Protein 8J2F (pdb70)

Foldseek 3Di:
DKDKDKFKEKEDAQLQDPPPDPPNVVLLVLVLVVCQVVLGQKYKYFQNQDPVSLVVSCVSCCVSFVDKDAAADAQSGQGIIMTHSAHFPDKDKAFAPDQDDVVPVVQPRRRNRWIKMWTWGQDPNATEIEIETEAHAADDPVDGLCLLVLLLVLLVVLVVCVVPCPPHFKYKYWYQSNDACPDLSVLQSCLRNVWDFLVVFEPEEEEADPQAFAAPLAPPDDCVVCVVPHGHGRRITMIMDGDAQKDKGWHYKYKCHNASVVRHHRSHSTIMIITMMMMIGDHRDLVSLVVSLVSLVVSLVVLVVLLVVLVVQLVVLVVLLVVLVVCVVVCVVVDCSVVVNVVSVVSNVVSVVSNVVSVSVSVSSVVSSVVSVVVSVVVVVVVD/DKDKDKFKEKEDAQLQDPPPDPPNVVLLVLVLVVCQVVLGQKYKYFQNQDPVSLVVSCVSCCVSFVDKDAAADAQSGQGIIMTHSAHFPDKDKAFAPDQDDVVPVVQPRRRNRWIKMWTWGQDPNATEIEIETEAHAADDPVDGLCLLVLLLVLLVVLVVCVVPCPPHFKYKYWYQSNDACPDLSVLQSCLRNVWDFLVVFEPEEEEADPQAFAAPLAPPDDCVVCVVPHGHGRRITMIMDGDAQKDKGWHYKYKCHNASVVRHHRSHSTIMIITMMMMIGDHRDLVSLVVSLVSLVVSLVVLVVLLVVLVVQLVVLVVLLVVLVVCVVVCVVVDCSVVVNVVSVVSNVVSVVSNVVSVSVSVSSVVSSVVSVVVSVVVVVVVD

GO terms:
  GO:0004767 sphingomyelin phosphodiesterase activity (F, IDA)
  GO:0008081 phosphoric diester hydrolase activity (F, IDA)
  GO:0006685 sphingomyelin catabolic process (P, IDA)
  GO:0005886 plasma membrane (C, TAS)
  GO:0005515 protein binding (F, IPI)

Solvent-accessible surface area: 32702 Å² total; per-residue (Å²): 183,132,32,82,26,124,4,60,3,0,1,4,3,3,33,0,38,44,208,135,14,122,118,51,80,56,5,5,114,26,4,0,72,12,0,46,123,39,36,2,20,3,0,0,0,0,25,0,24,15,54,145,15,9,92,101,0,112,148,52,0,54,117,32,4,94,16,17,28,13,3,50,3,6,23,76,2,1,0,1,0,0,0,0,78,47,72,5,42,38,9,9,4,17,41,7,46,11,10,2,23,36,96,38,127,140,46,19,14,81,41,4,10,5,1,0,0,0,0,6,2,91,14,85,80,1,42,3,5,0,0,0,0,12,0,1,25,40,98,70,97,160,149,34,53,4,75,13,2,5,2,0,0,0,1,5,0,0,9,25,1,54,3,5,11,49,117,3,27,0,2,1,1,0,1,1,4,13,5,29,64,157,29,27,2,4,46,0,0,62,56,41,9,30,4,85,6,0,56,114,65,20,169,71,61,83,35,2,95,86,1,9,0,25,2,41,104,0,79,27,7,49,106,148,108,10,169,87,63,100,93,8,15,20,14,1,6,1,3,2,55,31,56,116,37,38,108,14,32,1,112,29,4,70,3,17,55,0,94,6,64,102,99,28,76,2,9,1,22,13,2,3,3,26,2,29,0,71,1,134,81,99,139,36,104,48,100,23,0,89,91,0,79,67,44,0,23,112,10,18,61,85,2,119,147,85,10,61,90,2,43,150,34,34,29,114,0,96,128,64,23,57,95,6,65,97,78,51,94,68,40,77,77,61,136,58,16,111,65,94,104,38,56,6,42,21,78,22,86,110,11,17,46,50,77,65,44,2,36,62,7,12,6,2,1,77,16,1,21,18,8,0,97,44,24,3,23,64,24,106,119,86,158,160,182,132,32,83,27,127,4,62,2,0,0,4,3,3,32,0,38,45,210,137,14,119,118,55,79,56,4,4,116,26,3,0,73,13,0,46,122,39,35,2,20,3,0,0,0,1,25,0,24,15,55,148,15,9,89,97,0,114,147,52,0,54,116,32,4,95,15,16,23,12,3,38,2,6,19,77,1,1,0,1,0,0,1,0,77,47,69,2,47,37,7,9,4,16,41,6,47,13,10,3,21,36,95,38,127,138,46,20,15,82,41,5,10,4,1,0,0,0,0,6,2,91,15,85,81,1,42,2,5,0,0,0,0,11,0,1,25,42,100,72,96,161,150,36,52,4,74,13,2,4,2,0,0,0,1,6,0,0,9,25,1,55,3,4,12,50,120,2,27,0,1,1,2,0,1,2,3,15,6,29,63,154,29,28,2,4,45,0,0,64,56,43,8,30,4,83,7,0,56,115,67,20,169,69,61,83,36,1,97,85,1,9,0,26,2,40,103,0,80,26,7,51,107,148,109,10,172,86,65,99,96,8,15,20,14,1,8,1,3,2,54,33,58,117,36,38,107,15,32,1,112,28,4,71,3,17,54,0,95,7,64,100,99,28,76,2,11,1,23,13,3,2,4,24,2,29,0,74,1,135,81,99,141,36,104,47,98,22,0,88,93,0,76,67,43,0,22,111,11,18,61,89,2,120,146,86,9,60,90,1,43,151,34,36,29,116,0,95,126,65,24,57,95,6,64,99,79,52,93,68,40,76,76,61,138,58,17,110,60,93,103,40,55,6,41,19,79,23,85,110,11,17,48,52,76,64,45,2,36,64,8,13,4,4,0,86,18,0,20,20,12,0,94,49,23,3,23,72,26,106,121,88,156,158

Radius of gyration: 27.96 Å; Cα contacts (8 Å, |Δi|>4): 1569; chains: 2; bounding box: 59×76×92 Å

Structure (mmCIF, N/CA/C/O backbone):
data_8J2F
#
_entry.id   8J2F
#
_cell.length_a   1.00
_cell.length_b   1.00
_cell.length_c   1.00
_cell.angle_alpha   90.00
_cell.angle_beta   90.00
_cell.angle_gamma   90.00
#
_symmetry.space_group_name_H-M   'P 1'
#
loop_
_entity.id
_entity.type
_entity.pdbx_description
1 polymer 'Sphingomyelin phosphodiesterase 2'
2 non-polymer 'MAGNESIUM ION'
3 non-polymer HEPTANE
4 non-polymer TETRADECANE
#
loop_
_atom_site.group_PDB
_atom_site.id
_atom_site.type_symbol
_atom_site.label_atom_id
_atom_site.label_alt_id
_atom_site.label_comp_id
_atom_site.label_asym_id
_atom_site.label_entity_id
_atom_site.label_seq_id
_atom_site.pdbx_PDB_ins_code
_atom_site.Cartn_x
_atom_site.Cartn_y
_atom_site.Cartn_z
_atom_site.occupancy
_atom_site.B_iso_or_equiv
_atom_site.auth_seq_id
_atom_site.auth_comp_id
_atom_site.auth_asym_id
_atom_site.auth_atom_id
_atom_site.pdbx_PDB_model_num
ATOM 1 N N . PRO A 1 3 ? 85.047 81.876 138.552 1.00 30.00 3 PRO A N 1
ATOM 2 C CA . PRO A 1 3 ? 84.408 80.564 138.678 1.00 30.00 3 PRO A CA 1
ATOM 3 C C . PRO A 1 3 ? 85.076 79.531 137.788 1.00 30.00 3 PRO A C 1
ATOM 4 O O . PRO A 1 3 ? 86.260 79.665 137.480 1.00 30.00 3 PRO A O 1
ATOM 8 N N . ASN A 1 4 ? 84.330 78.514 137.374 1.00 90.99 4 ASN A N 1
ATOM 9 C CA . ASN A 1 4 ? 84.880 77.511 136.476 1.00 90.99 4 ASN A CA 1
ATOM 10 C C . ASN A 1 4 ? 84.222 77.675 135.121 1.00 90.99 4 ASN A C 1
ATOM 11 O O . ASN A 1 4 ? 82.996 77.701 135.019 1.00 90.99 4 ASN A O 1
ATOM 16 N N . PHE A 1 5 ? 85.032 77.787 134.077 1.00 86.54 5 PHE A N 1
ATOM 17 C CA . PHE A 1 5 ? 84.491 77.980 132.744 1.00 86.54 5 PHE A CA 1
ATOM 18 C C . PHE A 1 5 ? 84.736 76.750 131.896 1.00 86.54 5 PHE A C 1
ATOM 19 O O . PHE A 1 5 ? 85.873 76.310 131.761 1.00 86.54 5 PHE A O 1
ATOM 27 N N . SER A 1 6 ? 83.676 76.173 131.344 1.00 81.80 6 SER A N 1
ATOM 28 C CA . SER A 1 6 ? 83.846 75.044 130.439 1.00 81.80 6 SER A CA 1
ATOM 29 C C . SER A 1 6 ? 83.084 75.318 129.156 1.00 81.80 6 SER A C 1
ATOM 30 O O . SER A 1 6 ? 81.906 75.668 129.197 1.00 81.80 6 SER A O 1
ATOM 33 N N . LEU A 1 7 ? 83.744 75.166 128.016 1.00 74.27 7 LEU A N 1
ATOM 34 C CA . LEU A 1 7 ? 83.065 75.356 126.744 1.00 74.27 7 LEU A CA 1
ATOM 35 C C . LEU A 1 7 ? 83.324 74.198 125.803 1.00 74.27 7 LEU A C 1
ATOM 36 O O . LEU A 1 7 ? 84.453 73.736 125.689 1.00 74.27 7 LEU A O 1
ATOM 41 N N . ARG A 1 8 ? 82.290 73.728 125.122 1.00 73.18 8 ARG A N 1
ATOM 42 C CA . ARG A 1 8 ? 82.479 72.671 124.144 1.00 73.18 8 ARG A CA 1
ATOM 43 C C . ARG A 1 8 ? 82.231 73.271 122.779 1.00 73.18 8 ARG A C 1
ATOM 44 O O . ARG A 1 8 ? 81.200 73.900 122.559 1.00 73.18 8 ARG A O 1
ATOM 52 N N . LEU A 1 9 ? 83.175 73.094 121.865 1.00 65.07 9 LEU A N 1
ATOM 53 C CA . LEU A 1 9 ? 83.031 73.644 120.527 1.00 65.07 9 LEU A CA 1
ATOM 54 C C . LEU A 1 9 ? 83.039 72.550 119.484 1.00 65.07 9 LEU A C 1
ATOM 55 O O . LEU A 1 9 ? 83.932 71.710 119.475 1.00 65.07 9 LEU A O 1
ATOM 60 N N . ARG A 1 10 ? 82.035 72.541 118.615 1.00 62.60 10 ARG A N 1
ATOM 61 C CA . ARG A 1 10 ? 81.996 71.566 117.534 1.00 62.60 10 ARG A CA 1
ATOM 62 C C . ARG A 1 10 ? 82.338 72.294 116.257 1.00 62.60 10 ARG A C 1
ATOM 63 O O . ARG A 1 10 ? 81.584 73.158 115.816 1.00 62.60 10 ARG A O 1
ATOM 71 N N . ILE A 1 11 ? 83.469 71.959 115.651 1.00 53.17 11 ILE A N 1
ATOM 72 C CA . ILE A 1 11 ? 83.906 72.685 114.466 1.00 53.17 11 ILE A CA 1
ATOM 73 C C . ILE A 1 11 ? 83.886 71.800 113.231 1.00 53.17 11 ILE A C 1
ATOM 74 O O . ILE A 1 11 ? 84.426 70.698 113.247 1.00 53.17 11 ILE A O 1
ATOM 79 N N . PHE A 1 12 ? 83.258 72.275 112.162 1.00 53.15 12 PHE A N 1
ATOM 80 C CA . PHE A 1 12 ? 83.193 71.506 110.927 1.00 53.15 12 PHE A CA 1
ATOM 81 C C . PHE A 1 12 ? 83.854 72.260 109.789 1.00 53.15 12 PHE A C 1
ATOM 82 O O . PHE A 1 12 ? 83.518 73.410 109.540 1.00 53.15 12 PHE A O 1
ATOM 90 N N . ASN A 1 13 ? 84.794 71.631 109.095 1.00 51.44 13 ASN A N 1
ATOM 91 C CA . ASN A 1 13 ? 85.392 72.273 107.930 1.00 51.44 13 ASN A CA 1
ATOM 92 C C . ASN A 1 13 ? 85.285 71.360 106.723 1.00 51.44 13 ASN A C 1
ATOM 93 O O . ASN A 1 13 ? 85.723 70.214 106.777 1.00 51.44 13 ASN A O 1
ATOM 98 N N . LEU A 1 14 ? 84.753 71.874 105.617 1.00 53.97 14 LEU A N 1
ATOM 99 C CA . LEU A 1 14 ? 84.676 71.086 104.388 1.00 53.97 14 LEU A CA 1
ATOM 100 C C . LEU A 1 14 ? 84.913 71.923 103.144 1.00 53.97 14 LEU A C 1
ATOM 101 O O . LEU A 1 14 ? 84.330 72.993 103.000 1.00 53.97 14 LEU A O 1
ATOM 106 N N . ASN A 1 15 ? 85.753 71.441 102.234 1.00 58.97 15 ASN A N 1
ATOM 107 C CA . ASN A 1 15 ? 85.940 72.141 100.973 1.00 58.97 15 ASN A CA 1
ATOM 108 C C . ASN A 1 15 ? 84.819 71.559 100.152 1.00 58.97 15 ASN A C 1
ATOM 109 O O . ASN A 1 15 ? 84.844 70.376 99.839 1.00 58.97 15 ASN A O 1
ATOM 114 N N . CYS A 1 16 ? 83.838 72.370 99.779 1.00 64.28 16 CYS A N 1
ATOM 115 C CA . CYS A 1 16 ? 82.658 71.839 99.098 1.00 64.28 16 CYS A CA 1
ATOM 116 C C . CYS A 1 16 ? 82.801 71.522 97.619 1.00 64.28 16 CYS A C 1
ATOM 117 O O . CYS A 1 16 ? 81.966 70.802 97.076 1.00 64.28 16 CYS A O 1
ATOM 120 N N . TRP A 1 17 ? 83.832 72.055 96.970 1.00 72.57 17 TRP A N 1
ATOM 121 C CA . TRP A 1 17 ? 84.066 71.741 95.561 1.00 72.57 17 TRP A CA 1
ATOM 122 C C . TRP A 1 17 ? 82.781 72.022 94.794 1.00 72.57 17 TRP A C 1
ATOM 123 O O . TRP A 1 17 ? 82.427 71.316 93.856 1.00 72.57 17 TRP A O 1
ATOM 134 N N . GLY A 1 18 ? 82.059 73.057 95.209 1.00 67.20 18 GLY A N 1
ATOM 135 C CA . GLY A 1 18 ? 80.848 73.435 94.505 1.00 67.20 18 GLY A CA 1
ATOM 136 C C . GLY A 1 18 ? 81.136 74.388 93.367 1.00 67.20 18 GLY A C 1
ATOM 137 O O . GLY A 1 18 ? 80.829 75.574 93.460 1.00 67.20 18 GLY A O 1
ATOM 138 N N . ILE A 1 19 ? 81.704 73.875 92.281 1.00 70.32 19 ILE A N 1
ATOM 139 C CA . ILE A 1 19 ? 82.029 74.716 91.140 1.00 70.32 19 ILE A CA 1
ATOM 140 C C . ILE A 1 19 ? 80.955 74.513 90.093 1.00 70.32 19 ILE A C 1
ATOM 141 O O . ILE A 1 19 ? 80.692 73.384 89.683 1.00 70.32 19 ILE A O 1
ATOM 146 N N . PRO A 1 20 ? 80.318 75.607 89.654 1.00 73.16 20 PRO A N 1
ATOM 147 C CA . PRO A 1 20 ? 79.208 75.397 88.724 1.00 73.16 20 PRO A CA 1
ATOM 148 C C . PRO A 1 20 ? 79.650 74.856 87.381 1.00 73.16 20 PRO A C 1
ATOM 149 O O . PRO A 1 20 ? 80.583 75.422 86.809 1.00 73.16 20 PRO A O 1
ATOM 153 N N . TYR A 1 21 ? 79.042 73.765 86.919 1.00 79.77 21 TYR A N 1
ATOM 154 C CA . TYR A 1 21 ? 79.326 73.185 85.594 1.00 79.77 21 TYR A CA 1
ATOM 155 C C . TYR A 1 21 ? 80.659 72.453 85.502 1.00 79.77 21 TYR A C 1
ATOM 156 O O . TYR A 1 21 ? 81.014 71.947 84.439 1.00 79.77 21 TYR A O 1
ATOM 165 N N . LEU A 1 22 ? 81.395 72.385 86.606 1.00 75.95 22 LEU A N 1
ATOM 166 C CA . LEU A 1 22 ? 82.661 71.660 86.619 1.00 75.95 22 LEU A CA 1
ATOM 167 C C . LEU A 1 22 ? 82.644 70.564 87.668 1.00 75.95 22 LEU A C 1
ATOM 168 O O . LEU A 1 22 ? 83.599 69.799 87.786 1.00 75.95 22 LEU A O 1
ATOM 173 N N . SER A 1 23 ? 81.565 70.489 88.436 1.00 77.67 23 SER A N 1
ATOM 174 C CA . SER A 1 23 ? 81.487 69.502 89.504 1.00 77.67 23 SER A CA 1
ATOM 175 C C . SER A 1 23 ? 80.312 68.563 89.330 1.00 77.67 23 SER A C 1
ATOM 176 O O . SER A 1 23 ? 79.181 69.005 89.131 1.00 77.67 23 SER A O 1
ATOM 179 N N . LYS A 1 24 ? 80.573 67.265 89.409 1.00 81.06 24 LYS A N 1
ATOM 180 C CA . LYS A 1 24 ? 79.508 66.283 89.267 1.00 81.06 24 LYS A CA 1
ATOM 181 C C . LYS A 1 24 ? 78.546 66.282 90.442 1.00 81.06 24 LYS A C 1
ATOM 182 O O . LYS A 1 24 ? 78.979 66.392 91.590 1.00 81.06 24 LYS A O 1
ATOM 188 N N . HIS A 1 25 ? 77.248 66.181 90.164 1.00 82.22 25 HIS A N 1
ATOM 189 C CA . HIS A 1 25 ? 76.234 66.106 91.224 1.00 82.22 25 HIS A CA 1
ATOM 190 C C . HIS A 1 25 ? 76.300 67.245 92.224 1.00 82.22 25 HIS A C 1
ATOM 191 O O . HIS A 1 25 ? 76.122 67.020 93.415 1.00 82.22 25 HIS A O 1
ATOM 198 N N . ARG A 1 26 ? 76.532 68.467 91.762 1.00 77.91 26 ARG A N 1
ATOM 199 C CA . ARG A 1 26 ? 76.702 69.573 92.699 1.00 77.91 26 ARG A CA 1
ATOM 200 C C . ARG A 1 26 ? 75.462 69.830 93.543 1.00 77.91 26 ARG A C 1
ATOM 201 O O . ARG A 1 26 ? 75.559 69.983 94.760 1.00 77.91 26 ARG A O 1
ATOM 209 N N . ALA A 1 27 ? 74.294 69.830 92.914 1.00 79.01 27 ALA A N 1
ATOM 210 C CA . ALA A 1 27 ? 73.057 70.072 93.645 1.00 79.01 27 ALA A CA 1
ATOM 211 C C . ALA A 1 27 ? 72.783 68.983 94.671 1.00 79.01 27 ALA A C 1
ATOM 212 O O . ALA A 1 27 ? 72.375 69.271 95.795 1.00 79.01 27 ALA A O 1
ATOM 214 N N . ASP A 1 28 ? 73.013 67.730 94.290 1.00 82.58 28 ASP A N 1
ATOM 215 C CA . ASP A 1 28 ? 72.777 66.619 95.202 1.00 82.58 28 ASP A CA 1
ATOM 216 C C . ASP A 1 28 ? 73.698 66.699 96.407 1.00 82.58 28 ASP A C 1
ATOM 217 O O . ASP A 1 28 ? 73.271 66.479 97.537 1.00 82.58 28 ASP A O 1
ATOM 222 N N . ARG A 1 29 ? 74.963 67.026 96.172 1.00 77.78 29 ARG A N 1
ATOM 223 C CA . ARG A 1 29 ? 75.918 67.133 97.267 1.00 77.78 29 ARG A CA 1
ATOM 224 C C . ARG A 1 29 ? 75.543 68.257 98.224 1.00 77.78 29 ARG A C 1
ATOM 225 O O . ARG A 1 29 ? 75.663 68.102 99.436 1.00 77.78 29 ARG A O 1
ATOM 233 N N . MET A 1 30 ? 75.079 69.382 97.690 1.00 78.48 30 MET A N 1
ATOM 234 C CA . MET A 1 30 ? 74.647 70.484 98.545 1.00 78.48 30 MET A CA 1
ATOM 235 C C . MET A 1 30 ? 73.486 70.057 99.426 1.00 78.48 30 MET A C 1
ATOM 236 O O . MET A 1 30 ? 73.439 70.396 100.607 1.00 78.48 30 MET A O 1
ATOM 241 N N . ARG A 1 31 ? 72.546 69.312 98.854 1.00 80.35 31 ARG A N 1
ATOM 242 C CA . ARG A 1 31 ? 71.400 68.849 99.622 1.00 80.35 31 ARG A CA 1
ATOM 243 C C . ARG A 1 31 ? 71.823 67.922 100.756 1.00 80.35 31 ARG A C 1
ATOM 244 O O . ARG A 1 31 ? 71.385 68.075 101.893 1.00 80.35 31 ARG A O 1
ATOM 252 N N . ARG A 1 32 ? 72.718 66.987 100.466 1.00 81.75 32 ARG A N 1
ATOM 253 C CA . ARG A 1 32 ? 73.172 66.067 101.496 1.00 81.75 32 ARG A CA 1
ATOM 254 C C . ARG A 1 32 ? 73.899 66.824 102.595 1.00 81.75 32 ARG A C 1
ATOM 255 O O . ARG A 1 32 ? 73.729 66.525 103.776 1.00 81.75 32 ARG A O 1
ATOM 263 N N . LEU A 1 33 ? 74.704 67.810 102.212 1.00 72.70 33 LEU A N 1
ATOM 264 C CA . LEU A 1 33 ? 75.446 68.593 103.191 1.00 72.70 33 LEU A CA 1
ATOM 265 C C . LEU A 1 33 ? 74.511 69.349 104.122 1.00 72.70 33 LEU A C 1
ATOM 266 O O . LEU A 1 33 ? 74.734 69.395 105.329 1.00 72.70 33 LEU A O 1
ATOM 271 N N . GLY A 1 34 ? 73.449 69.924 103.570 1.00 72.96 34 GLY A N 1
ATOM 272 C CA . GLY A 1 34 ? 72.512 70.666 104.388 1.00 72.96 34 GLY A CA 1
ATOM 273 C C . GLY A 1 34 ? 71.851 69.770 105.412 1.00 72.96 34 GLY A C 1
ATOM 274 O O . GLY A 1 34 ? 71.711 70.144 106.575 1.00 72.96 34 GLY A O 1
ATOM 275 N N . ASP A 1 35 ? 71.468 68.567 104.997 1.00 75.50 35 ASP A N 1
ATOM 276 C CA . ASP A 1 35 ? 70.851 67.631 105.923 1.00 75.50 35 ASP A CA 1
ATOM 277 C C . ASP A 1 35 ? 71.816 67.258 107.031 1.00 75.50 35 ASP A C 1
ATOM 278 O O . ASP A 1 35 ? 71.441 67.225 108.204 1.00 75.50 35 ASP A O 1
ATOM 283 N N . PHE A 1 36 ? 73.068 67.000 106.670 1.00 73.64 36 PHE A N 1
ATOM 284 C CA . PHE A 1 36 ? 74.052 66.590 107.661 1.00 73.64 36 PHE A CA 1
ATOM 285 C C . PHE A 1 36 ? 74.290 67.680 108.687 1.00 73.64 36 PHE A C 1
ATOM 286 O O . PHE A 1 36 ? 74.333 67.414 109.885 1.00 73.64 36 PHE A O 1
ATOM 294 N N . LEU A 1 37 ? 74.422 68.916 108.225 1.00 67.92 37 LEU A N 1
ATOM 295 C CA . LEU A 1 37 ? 74.695 70.014 109.140 1.00 67.92 37 LEU A CA 1
ATOM 296 C C . LEU A 1 37 ? 73.548 70.236 110.112 1.00 67.92 37 LEU A C 1
ATOM 297 O O . LEU A 1 37 ? 73.771 70.462 111.299 1.00 67.92 37 LEU A O 1
ATOM 302 N N . ASN A 1 38 ? 72.319 70.148 109.616 1.00 70.73 38 ASN A N 1
ATOM 303 C CA . ASN A 1 38 ? 71.164 70.344 110.479 1.00 70.73 38 ASN A CA 1
ATOM 304 C C . ASN A 1 38 ? 71.117 69.287 111.567 1.00 70.73 38 ASN A C 1
ATOM 305 O O . ASN A 1 38 ? 70.861 69.599 112.729 1.00 70.73 38 ASN A O 1
ATOM 310 N N . GLN A 1 39 ? 71.369 68.036 111.197 1.00 74.70 39 GLN A N 1
ATOM 311 C CA . GLN A 1 39 ? 71.361 66.957 112.176 1.00 74.70 39 GLN A CA 1
ATOM 312 C C . GLN A 1 39 ? 72.456 67.115 113.221 1.00 74.70 39 GLN A C 1
ATOM 313 O O . GLN A 1 39 ? 72.202 66.985 114.418 1.00 74.70 39 GLN A O 1
ATOM 319 N N . GLU A 1 40 ? 73.670 67.417 112.776 1.00 72.52 40 GLU A N 1
ATOM 320 C CA . GLU A 1 40 ? 74.800 67.564 113.696 1.00 72.52 40 GLU A CA 1
ATOM 321 C C . GLU A 1 40 ? 74.759 68.763 114.632 1.00 72.52 40 GLU A C 1
ATOM 322 O O . GLU A 1 40 ? 75.178 68.652 115.783 1.00 72.52 40 GLU A O 1
ATOM 328 N N . SER A 1 41 ? 74.278 69.902 114.139 1.00 70.92 41 SER A N 1
ATOM 329 C CA . SER A 1 41 ? 74.235 71.134 114.937 1.00 70.92 41 SER A CA 1
ATOM 330 C C . SER A 1 41 ? 75.609 71.562 115.437 1.00 70.92 41 SER A C 1
ATOM 331 O O . SER A 1 41 ? 75.803 71.753 116.637 1.00 70.92 41 SER A O 1
ATOM 334 N N . PHE A 1 42 ? 76.565 71.715 114.525 1.00 60.90 42 PHE A N 1
ATOM 335 C CA . PHE A 1 42 ? 77.894 72.182 114.907 1.00 60.90 42 PHE A CA 1
ATOM 336 C C . PHE A 1 42 ? 77.800 73.614 115.397 1.00 60.90 42 PHE A C 1
ATOM 337 O O . PHE A 1 42 ? 77.028 74.399 114.861 1.00 60.90 42 PHE A O 1
ATOM 345 N N . ASP A 1 43 ? 78.605 73.971 116.390 1.00 59.68 43 ASP A N 1
ATOM 346 C CA . ASP A 1 43 ? 78.624 75.353 116.854 1.00 59.68 43 ASP A CA 1
ATOM 347 C C . ASP A 1 43 ? 79.024 76.238 115.693 1.00 59.68 43 ASP A C 1
ATOM 348 O O . ASP A 1 43 ? 78.334 77.202 115.378 1.00 59.68 43 ASP A O 1
ATOM 353 N N . LEU A 1 44 ? 80.149 75.926 115.063 1.00 47.31 44 LEU A N 1
ATOM 354 C CA . LEU A 1 44 ? 80.574 76.684 113.894 1.00 47.31 44 LEU A CA 1
ATOM 355 C C . LEU A 1 44 ? 80.892 75.773 112.720 1.00 47.31 44 LEU A C 1
ATOM 356 O O . LEU A 1 44 ? 81.624 74.800 112.875 1.00 47.31 44 LEU A O 1
ATOM 361 N N . ALA A 1 45 ? 80.351 76.076 111.548 1.00 44.91 45 ALA A N 1
ATOM 362 C CA . ALA A 1 45 ? 80.672 75.300 110.357 1.00 44.91 45 ALA A CA 1
ATOM 363 C C . ALA A 1 45 ? 81.316 76.228 109.345 1.00 44.91 45 ALA A C 1
ATOM 364 O O . ALA A 1 45 ? 80.750 77.255 109.003 1.00 44.91 45 ALA A O 1
ATOM 366 N N . LEU A 1 46 ? 82.505 75.889 108.857 1.00 43.75 46 LEU A N 1
ATOM 367 C CA . LEU A 1 46 ? 83.223 76.781 107.941 1.00 43.75 46 LEU A CA 1
ATOM 368 C C . LEU A 1 46 ? 83.385 76.188 106.550 1.00 43.75 46 LEU A C 1
ATOM 369 O O . LEU A 1 46 ? 84.434 75.651 106.226 1.00 43.75 46 LEU A O 1
ATOM 374 N N . LEU A 1 47 ? 82.355 76.292 105.723 1.00 48.66 47 LEU A N 1
ATOM 375 C CA . LEU A 1 47 ? 82.409 75.744 104.367 1.00 48.66 47 LEU A CA 1
ATOM 376 C C . LEU A 1 47 ? 83.318 76.522 103.420 1.00 48.66 47 LEU A C 1
ATOM 377 O O . LEU A 1 47 ? 83.510 77.723 103.586 1.00 48.66 47 LEU A O 1
ATOM 382 N N . GLU A 1 48 ? 83.883 75.841 102.425 1.00 54.06 48 GLU A N 1
ATOM 383 C CA . GLU A 1 48 ? 84.784 76.493 101.469 1.00 54.06 48 GLU A CA 1
ATOM 384 C C . GLU A 1 48 ? 84.475 76.100 100.031 1.00 54.06 48 GLU A C 1
ATOM 385 O O . GLU A 1 48 ? 83.754 75.138 99.802 1.00 54.06 48 GLU A O 1
ATOM 391 N N . GLU A 1 49 ? 84.990 76.856 99.066 1.00 55.81 49 GLU A N 1
ATOM 392 C CA . GLU A 1 49 ? 84.768 76.568 97.640 1.00 55.81 49 GLU A CA 1
ATOM 393 C C . GLU A 1 49 ? 83.304 76.472 97.235 1.00 55.81 49 GLU A C 1
ATOM 394 O O . GLU A 1 49 ? 82.948 75.641 96.405 1.00 55.81 49 GLU A O 1
ATOM 400 N N . VAL A 1 50 ? 82.454 77.316 97.807 1.00 54.45 50 VAL A N 1
ATOM 401 C CA . VAL A 1 50 ? 81.056 77.354 97.394 1.00 54.45 50 VAL A CA 1
ATOM 402 C C . VAL A 1 50 ? 81.009 78.569 96.501 1.00 54.45 50 VAL A C 1
ATOM 403 O O . VAL A 1 50 ? 80.751 79.677 96.972 1.00 54.45 50 VAL A O 1
ATOM 407 N N . TRP A 1 51 ? 81.298 78.396 95.217 1.00 54.93 51 TRP A N 1
ATOM 408 C CA . TRP A 1 51 ? 81.370 79.545 94.320 1.00 54.93 51 TRP A CA 1
ATOM 409 C C . TRP A 1 51 ? 80.007 80.103 93.972 1.00 54.93 51 TRP A C 1
ATOM 410 O O . TRP A 1 51 ? 79.868 81.305 93.751 1.00 54.93 51 TRP A O 1
ATOM 421 N N . SER A 1 52 ? 78.996 79.245 93.921 1.00 63.56 52 SER A N 1
ATOM 422 C CA . SER A 1 52 ? 77.677 79.700 93.502 1.00 63.56 52 SER A CA 1
ATOM 423 C C . SER A 1 52 ? 76.920 80.425 94.597 1.00 63.56 52 SER A C 1
ATOM 424 O O . SER A 1 52 ? 76.791 79.919 95.708 1.00 63.56 52 SER A O 1
ATOM 427 N N . GLU A 1 53 ? 76.422 81.616 94.289 1.00 63.80 53 GLU A N 1
ATOM 428 C CA . GLU A 1 53 ? 75.622 82.366 95.254 1.00 63.80 53 GLU A CA 1
ATOM 429 C C . GLU A 1 53 ? 74.329 81.644 95.557 1.00 63.80 53 GLU A C 1
ATOM 430 O O . GLU A 1 53 ? 73.858 81.653 96.689 1.00 63.80 53 GLU A O 1
ATOM 436 N N . GLN A 1 54 ? 73.745 81.026 94.538 1.00 69.96 54 GLN A N 1
ATOM 437 C CA . GLN A 1 54 ? 72.502 80.299 94.722 1.00 69.96 54 GLN A CA 1
ATOM 438 C C . GLN A 1 54 ? 72.706 79.164 95.708 1.00 69.96 54 GLN A C 1
ATOM 439 O O . GLN A 1 54 ? 71.835 78.896 96.524 1.00 69.96 54 GLN A O 1
ATOM 445 N N . ASP A 1 55 ? 73.849 78.491 95.633 1.00 66.88 55 ASP A N 1
ATOM 446 C CA . ASP A 1 55 ? 74.146 77.419 96.577 1.00 66.88 55 ASP A CA 1
ATOM 447 C C . ASP A 1 55 ? 74.225 77.942 98.003 1.00 66.88 55 ASP A C 1
ATOM 448 O O . ASP A 1 55 ? 73.741 77.294 98.925 1.00 66.88 55 ASP A O 1
ATOM 453 N N . PHE A 1 56 ? 74.832 79.108 98.195 1.00 55.59 56 PHE A N 1
ATOM 454 C CA . PHE A 1 56 ? 74.883 79.695 99.527 1.00 55.59 56 PHE A CA 1
ATOM 455 C C . PHE A 1 56 ? 73.481 80.001 100.022 1.00 55.59 56 PHE A C 1
ATOM 456 O O . PHE A 1 56 ? 73.161 79.743 101.176 1.00 55.59 56 PHE A O 1
ATOM 464 N N . GLN A 1 57 ? 72.640 80.539 99.147 1.00 63.08 57 GLN A N 1
ATOM 465 C CA . GLN A 1 57 ? 71.273 80.849 99.535 1.00 63.08 57 GLN A CA 1
ATOM 466 C C . GLN A 1 57 ? 70.505 79.568 99.797 1.00 63.08 57 GLN A C 1
ATOM 467 O O . GLN A 1 57 ? 69.702 79.514 100.725 1.00 63.08 57 GLN A O 1
ATOM 473 N N . TYR A 1 58 ? 70.739 78.535 98.992 1.00 67.07 58 TYR A N 1
ATOM 474 C CA . TYR A 1 58 ? 70.106 77.253 99.274 1.00 67.07 58 TYR A CA 1
ATOM 475 C C . TYR A 1 58 ? 70.467 76.763 100.666 1.00 67.07 58 TYR A C 1
ATOM 476 O O . TYR A 1 58 ? 69.605 76.271 101.401 1.00 67.07 58 TYR A O 1
ATOM 485 N N . LEU A 1 59 ? 71.736 76.874 101.030 1.00 62.80 59 LEU A N 1
ATOM 486 C CA . LEU A 1 59 ? 72.170 76.383 102.328 1.00 62.80 59 LEU A CA 1
ATOM 487 C C . LEU A 1 59 ? 71.686 77.288 103.443 1.00 62.80 59 LEU A C 1
ATOM 488 O O . LEU A 1 59 ? 71.266 76.808 104.483 1.00 62.80 59 LEU A O 1
ATOM 493 N N . ARG A 1 60 ? 71.726 78.596 103.231 1.00 63.55 60 ARG A N 1
ATOM 494 C CA . ARG A 1 60 ? 71.351 79.519 104.294 1.00 63.55 60 ARG A CA 1
ATOM 495 C C . ARG A 1 60 ? 69.902 79.343 104.705 1.00 63.55 60 ARG A C 1
ATOM 496 O O . ARG A 1 60 ? 69.597 79.301 105.893 1.00 63.55 60 ARG A O 1
ATOM 504 N N . GLN A 1 61 ? 69.005 79.222 103.733 1.00 68.45 61 GLN A N 1
ATOM 505 C CA . GLN A 1 61 ? 67.598 78.991 104.041 1.00 68.45 61 GLN A CA 1
ATOM 506 C C . GLN A 1 61 ? 67.383 77.643 104.713 1.00 68.45 61 GLN A C 1
ATOM 507 O O . GLN A 1 61 ? 66.638 77.538 105.685 1.00 68.45 61 GLN A O 1
ATOM 513 N N . LYS A 1 62 ? 68.043 76.610 104.206 1.00 68.52 62 LYS A N 1
ATOM 514 C CA . LYS A 1 62 ? 67.899 75.269 104.767 1.00 68.52 62 LYS A CA 1
ATOM 515 C C . LYS A 1 62 ? 68.420 75.177 106.188 1.00 68.52 62 LYS A C 1
ATOM 516 O O . LYS A 1 62 ? 67.813 74.524 107.037 1.00 68.52 62 LYS A O 1
ATOM 522 N N . LEU A 1 63 ? 69.539 75.835 106.464 1.00 64.18 63 LEU A N 1
ATOM 523 C CA . LEU A 1 63 ? 70.152 75.742 107.786 1.00 64.18 63 LEU A CA 1
ATOM 524 C C . LEU A 1 63 ? 69.758 76.879 108.704 1.00 64.18 63 LEU A C 1
ATOM 525 O O . LEU A 1 63 ? 70.368 77.058 109.751 1.00 64.18 63 LEU A O 1
ATOM 530 N N . SER A 1 64 ? 68.744 77.651 108.334 1.00 64.23 64 SER A N 1
ATOM 531 C CA . SER A 1 64 ? 68.403 78.824 109.143 1.00 64.23 64 SER A CA 1
ATOM 532 C C . SER A 1 64 ? 67.955 78.594 110.592 1.00 64.23 64 SER A C 1
ATOM 533 O O . SER A 1 64 ? 68.386 79.325 111.481 1.00 64.23 64 SER A O 1
ATOM 536 N N . PRO A 1 65 ? 67.088 77.593 110.851 1.00 66.81 65 PRO A N 1
ATOM 537 C CA . PRO A 1 65 ? 66.731 77.461 112.270 1.00 66.81 65 PRO A CA 1
ATOM 538 C C . PRO A 1 65 ? 67.913 77.065 113.146 1.00 66.81 65 PRO A C 1
ATOM 539 O O . PRO A 1 65 ? 68.107 77.655 114.208 1.00 66.81 65 PRO A O 1
ATOM 543 N N . THR A 1 66 ? 68.693 76.083 112.707 1.00 63.22 66 THR A N 1
ATOM 544 C CA . THR A 1 66 ? 69.855 75.645 113.471 1.00 63.22 66 THR A CA 1
ATOM 545 C C . THR A 1 66 ? 70.944 76.703 113.544 1.00 63.22 66 THR A C 1
ATOM 546 O O . THR A 1 66 ? 71.500 76.952 114.610 1.00 63.22 66 THR A O 1
ATOM 550 N N . TYR A 1 67 ? 71.222 77.357 112.423 1.00 57.48 67 TYR A N 1
ATOM 551 C CA . TYR A 1 67 ? 72.291 78.346 112.381 1.00 57.48 67 TYR A CA 1
ATOM 552 C C . TYR A 1 67 ? 71.699 79.723 112.082 1.00 57.48 67 TYR A C 1
ATOM 553 O O . TYR A 1 67 ? 71.499 80.051 110.913 1.00 57.48 67 TYR A O 1
ATOM 562 N N . PRO A 1 68 ? 71.414 80.548 113.125 1.00 54.34 68 PRO A N 1
ATOM 563 C CA . PRO A 1 68 ? 70.821 81.832 112.718 1.00 54.34 68 PRO A CA 1
ATOM 564 C C . PRO A 1 68 ? 71.773 82.768 111.982 1.00 54.34 68 PRO A C 1
ATOM 565 O O . PRO A 1 68 ? 71.292 83.673 111.300 1.00 54.34 68 PRO A O 1
ATOM 569 N N . ALA A 1 69 ? 73.082 82.567 112.095 1.00 48.02 69 ALA A N 1
ATOM 570 C CA . ALA A 1 69 ? 74.021 83.502 111.484 1.00 48.02 69 ALA A CA 1
ATOM 571 C C . ALA A 1 69 ? 74.831 82.890 110.357 1.00 48.02 69 ALA A C 1
ATOM 572 O O . ALA A 1 69 ? 75.486 81.866 110.543 1.00 48.02 69 ALA A O 1
ATOM 574 N N . ALA A 1 70 ? 74.804 83.530 109.190 1.00 43.94 70 ALA A N 1
ATOM 575 C CA . ALA A 1 70 ? 75.522 83.012 108.028 1.00 43.94 70 ALA A CA 1
ATOM 576 C C . ALA A 1 70 ? 76.074 84.135 107.166 1.00 43.94 70 ALA A C 1
ATOM 577 O O . ALA A 1 70 ? 75.354 85.073 106.836 1.00 43.94 70 ALA A O 1
ATOM 579 N N . HIS A 1 71 ? 77.347 84.043 106.795 1.00 41.16 71 HIS A N 1
ATOM 580 C CA . HIS A 1 71 ? 77.950 85.060 105.940 1.00 41.16 71 HIS A CA 1
ATOM 581 C C . HIS A 1 71 ? 78.752 84.484 104.784 1.00 41.16 71 HIS A C 1
ATOM 582 O O . HIS A 1 71 ? 79.428 83.472 104.943 1.00 41.16 71 HIS A O 1
ATOM 589 N N . HIS A 1 72 ? 78.685 85.120 103.619 1.00 43.24 72 HIS A N 1
ATOM 590 C CA . HIS A 1 72 ? 79.498 84.683 102.489 1.00 43.24 72 HIS A CA 1
ATOM 591 C C . HIS A 1 72 ? 80.442 85.809 102.116 1.00 43.24 72 HIS A C 1
ATOM 592 O O . HIS A 1 72 ? 80.015 86.947 101.942 1.00 43.24 72 HIS A O 1
ATOM 599 N N . PHE A 1 73 ? 81.725 85.500 101.997 1.00 37.80 73 PHE A N 1
ATOM 600 C CA . PHE A 1 73 ? 82.708 86.515 101.653 1.00 37.80 73 PHE A CA 1
ATOM 601 C C . PHE A 1 73 ? 82.852 86.581 100.138 1.00 37.80 73 PHE A C 1
ATOM 602 O O . PHE A 1 73 ? 83.013 85.550 99.489 1.00 37.80 73 PHE A O 1
ATOM 610 N N . ARG A 1 74 ? 82.772 87.782 99.568 1.00 44.19 74 ARG A N 1
ATOM 611 C CA . ARG A 1 74 ? 82.876 87.927 98.122 1.00 44.19 74 ARG A CA 1
ATOM 612 C C . ARG A 1 74 ? 84.006 88.837 97.688 1.00 44.19 74 ARG A C 1
ATOM 613 O O . ARG A 1 74 ? 84.063 89.997 98.092 1.00 44.19 74 ARG A O 1
ATOM 621 N N . SER A 1 75 ? 84.906 88.315 96.862 1.00 40.29 75 SER A N 1
ATOM 622 C CA . SER A 1 75 ? 86.007 89.113 96.343 1.00 40.29 75 SER A CA 1
ATOM 623 C C . SER A 1 75 ? 86.437 88.503 95.026 1.00 40.29 75 SER A C 1
ATOM 624 O O . SER A 1 75 ? 86.243 87.317 94.815 1.00 40.29 75 SER A O 1
ATOM 627 N N . GLY A 1 76 ? 87.025 89.290 94.137 1.00 42.38 76 GLY A N 1
ATOM 628 C CA . GLY A 1 76 ? 87.525 88.742 92.889 1.00 42.38 76 GLY A CA 1
ATOM 629 C C . GLY A 1 76 ? 86.419 88.566 91.873 1.00 42.38 76 GLY A C 1
ATOM 630 O O . GLY A 1 76 ? 85.278 88.890 92.148 1.00 42.38 76 GLY A O 1
ATOM 631 N N . ILE A 1 77 ? 86.746 88.036 90.704 1.00 41.75 77 ILE A N 1
ATOM 632 C CA . ILE A 1 77 ? 85.743 87.863 89.662 1.00 41.75 77 ILE A CA 1
ATOM 633 C C . ILE A 1 77 ? 84.690 86.830 90.065 1.00 41.75 77 ILE A C 1
ATOM 634 O O . ILE A 1 77 ? 83.500 87.140 90.094 1.00 41.75 77 ILE A O 1
ATOM 639 N N . ILE A 1 78 ? 85.113 85.611 90.394 1.00 41.47 78 ILE A N 1
ATOM 640 C CA . ILE A 1 78 ? 84.152 84.551 90.722 1.00 41.47 78 ILE A CA 1
ATOM 641 C C . ILE A 1 78 ? 83.794 84.432 92.205 1.00 41.47 78 ILE A C 1
ATOM 642 O O . ILE A 1 78 ? 82.967 83.599 92.577 1.00 41.47 78 ILE A O 1
ATOM 647 N N . GLY A 1 79 ? 84.396 85.260 93.051 1.00 43.30 79 GLY A N 1
ATOM 648 C CA . GLY A 1 79 ? 84.090 85.237 94.473 1.00 43.30 79 GLY A CA 1
ATOM 649 C C . GLY A 1 79 ? 85.087 84.444 95.290 1.00 43.30 79 GLY A C 1
ATOM 650 O O . GLY A 1 79 ? 85.743 83.556 94.763 1.00 43.30 79 GLY A O 1
ATOM 651 N N . SER A 1 80 ? 85.215 84.766 96.574 1.00 40.86 80 SER A N 1
ATOM 652 C CA . SER A 1 80 ? 86.132 84.038 97.453 1.00 40.86 80 SER A CA 1
ATOM 653 C C . SER A 1 80 ? 85.713 82.588 97.644 1.00 40.86 80 SER A C 1
ATOM 654 O O . SER A 1 80 ? 86.560 81.700 97.715 1.00 40.86 80 SER A O 1
ATOM 657 N N . GLY A 1 81 ? 84.409 82.345 97.737 1.00 44.45 81 GLY A N 1
ATOM 658 C CA . GLY A 1 81 ? 83.917 80.995 97.942 1.00 44.45 81 GLY A CA 1
ATOM 659 C C . GLY A 1 81 ? 83.827 80.537 99.382 1.00 44.45 81 GLY A C 1
ATOM 660 O O . GLY A 1 81 ? 83.595 79.359 99.638 1.00 44.45 81 GLY A O 1
ATOM 661 N N . LEU A 1 82 ? 83.962 81.462 100.326 1.00 39.85 82 LEU A N 1
ATOM 662 C CA . LEU A 1 82 ? 83.932 81.098 101.739 1.00 39.85 82 LEU A CA 1
ATOM 663 C C . LEU A 1 82 ? 82.564 81.295 102.371 1.00 39.85 82 LEU A C 1
ATOM 664 O O . LEU A 1 82 ? 82.083 82.419 102.472 1.00 39.85 82 LEU A O 1
ATOM 669 N N . CYS A 1 83 ? 81.923 80.210 102.783 1.00 46.59 83 CYS A N 1
ATOM 670 C CA . CYS A 1 83 ? 80.639 80.317 103.459 1.00 46.59 83 CYS A CA 1
ATOM 671 C C . CYS A 1 83 ? 80.851 79.954 104.903 1.00 46.59 83 CYS A C 1
ATOM 672 O O . CYS A 1 83 ? 81.512 78.969 105.203 1.00 46.59 83 CYS A O 1
ATOM 675 N N . VAL A 1 84 ? 80.295 80.733 105.814 1.00 44.02 84 VAL A N 1
ATOM 676 C CA . VAL A 1 84 ? 80.395 80.367 107.211 1.00 44.02 84 VAL A CA 1
ATOM 677 C C . VAL A 1 84 ? 79.040 80.359 107.904 1.00 44.02 84 VAL A C 1
ATOM 678 O O . VAL A 1 84 ? 78.257 81.292 107.763 1.00 44.02 84 VAL A O 1
ATOM 682 N N . PHE A 1 85 ? 78.743 79.279 108.614 1.00 46.70 85 PHE A N 1
ATOM 683 C CA . PHE A 1 85 ? 77.455 79.161 109.290 1.00 46.70 85 PHE A CA 1
ATOM 684 C C . PHE A 1 85 ? 77.686 79.008 110.778 1.00 46.70 85 PHE A C 1
ATOM 685 O O . PHE A 1 85 ? 78.484 78.176 111.195 1.00 46.70 85 PHE A O 1
ATOM 693 N N . SER A 1 86 ? 76.993 79.796 111.586 1.00 51.59 86 SER A N 1
ATOM 694 C CA . SER A 1 86 ? 77.234 79.760 113.020 1.00 51.59 86 SER A CA 1
ATOM 695 C C . SER A 1 86 ? 75.965 79.728 113.844 1.00 51.59 86 SER A C 1
ATOM 696 O O . SER A 1 86 ? 75.035 80.487 113.581 1.00 51.59 86 SER A O 1
ATOM 699 N N . LYS A 1 87 ? 75.922 78.858 114.846 1.00 58.23 87 LYS A N 1
ATOM 700 C CA . LYS A 1 87 ? 74.766 78.808 115.740 1.00 58.23 87 LYS A CA 1
ATOM 701 C C . LYS A 1 87 ? 74.788 79.989 116.681 1.00 58.23 87 LYS A C 1
ATOM 702 O O . LYS A 1 87 ? 73.868 80.171 117.476 1.00 58.23 87 LYS A O 1
ATOM 708 N N . HIS A 1 88 ? 75.838 80.794 116.602 1.00 56.79 88 HIS A N 1
ATOM 709 C CA . HIS A 1 88 ? 75.977 81.931 117.498 1.00 56.79 88 HIS A CA 1
ATOM 710 C C . HIS A 1 88 ? 76.075 83.200 116.672 1.00 56.79 88 HIS A C 1
ATOM 711 O O . HIS A 1 88 ? 76.686 83.202 115.607 1.00 56.79 88 HIS A O 1
ATOM 718 N N . PRO A 1 89 ? 75.463 84.289 117.155 1.00 51.35 89 PRO A N 1
ATOM 719 C CA . PRO A 1 89 ? 75.487 85.540 116.396 1.00 51.35 89 PRO A CA 1
ATOM 720 C C . PRO A 1 89 ? 76.909 86.052 116.220 1.00 51.35 89 PRO A C 1
ATOM 721 O O . PRO A 1 89 ? 77.696 86.009 117.164 1.00 51.35 89 PRO A O 1
ATOM 725 N N . ILE A 1 90 ? 77.233 86.548 115.031 1.00 46.29 90 ILE A N 1
ATOM 726 C CA . ILE A 1 90 ? 78.590 87.004 114.769 1.00 46.29 90 ILE A CA 1
ATOM 727 C C . ILE A 1 90 ? 78.685 88.477 115.097 1.00 46.29 90 ILE A C 1
ATOM 728 O O . ILE A 1 90 ? 78.016 89.296 114.488 1.00 46.29 90 ILE A O 1
ATOM 733 N N . GLN A 1 91 ? 79.488 88.815 116.093 1.00 47.26 91 GLN A N 1
ATOM 734 C CA . GLN A 1 91 ? 79.639 90.207 116.487 1.00 47.26 91 GLN A CA 1
ATOM 735 C C . GLN A 1 91 ? 80.313 91.101 115.452 1.00 47.26 91 GLN A C 1
ATOM 736 O O . GLN A 1 91 ? 79.846 92.210 115.202 1.00 47.26 91 GLN A O 1
ATOM 742 N N . GLU A 1 92 ? 81.395 90.625 114.839 1.00 42.53 92 GLU A N 1
ATOM 743 C CA . GLU A 1 92 ? 82.137 91.437 113.872 1.00 42.53 92 GLU A CA 1
ATOM 744 C C . GLU A 1 92 ? 82.612 90.643 112.663 1.00 42.53 92 GLU A C 1
ATOM 745 O O . GLU A 1 92 ? 82.970 89.476 112.794 1.00 42.53 92 GLU A O 1
ATOM 751 N N . LEU A 1 93 ? 82.631 91.272 111.491 1.00 37.29 93 LEU A N 1
ATOM 752 C CA . LEU A 1 93 ? 83.119 90.607 110.281 1.00 37.29 93 LEU A CA 1
ATOM 753 C C . LEU A 1 93 ? 84.141 91.450 109.526 1.00 37.29 93 LEU A C 1
ATOM 754 O O . LEU A 1 93 ? 83.904 92.634 109.295 1.00 37.29 93 LEU A O 1
ATOM 759 N N . THR A 1 94 ? 85.265 90.859 109.130 1.00 33.81 94 THR A N 1
ATOM 760 C CA . THR A 1 94 ? 86.237 91.587 108.305 1.00 33.81 94 THR A CA 1
ATOM 761 C C . THR A 1 94 ? 86.968 90.623 107.382 1.00 33.81 94 THR A C 1
ATOM 762 O O . THR A 1 94 ? 87.063 89.435 107.676 1.00 33.81 94 THR A O 1
ATOM 766 N N . GLN A 1 95 ? 87.454 91.115 106.250 1.00 31.34 95 GLN A N 1
ATOM 767 C CA . GLN A 1 95 ? 88.090 90.238 105.273 1.00 31.34 95 GLN A CA 1
ATOM 768 C C . GLN A 1 95 ? 89.404 90.796 104.755 1.00 31.34 95 GLN A C 1
ATOM 769 O O . GLN A 1 95 ? 89.520 92.001 104.546 1.00 31.34 95 GLN A O 1
ATOM 775 N N . HIS A 1 96 ? 90.402 89.942 104.555 1.00 26.90 96 HIS A N 1
ATOM 776 C CA . HIS A 1 96 ? 91.655 90.394 103.958 1.00 26.90 96 HIS A CA 1
ATOM 777 C C . HIS A 1 96 ? 91.883 89.610 102.688 1.00 26.90 96 HIS A C 1
ATOM 778 O O . HIS A 1 96 ? 91.883 88.390 102.717 1.00 26.90 96 HIS A O 1
ATOM 785 N N . ILE A 1 97 ? 92.121 90.301 101.581 1.00 27.70 97 ILE A N 1
ATOM 786 C CA . ILE A 1 97 ? 92.315 89.628 100.306 1.00 27.70 97 ILE A CA 1
ATOM 787 C C . ILE A 1 97 ? 93.788 89.649 99.950 1.00 27.70 97 ILE A C 1
ATOM 788 O O . ILE A 1 97 ? 94.413 90.706 99.949 1.00 27.70 97 ILE A O 1
ATOM 793 N N . TYR A 1 98 ? 94.344 88.479 99.650 1.00 29.27 98 TYR A N 1
ATOM 794 C CA . TYR A 1 98 ? 95.764 88.376 99.329 1.00 29.27 98 TYR A CA 1
ATOM 795 C C . TYR A 1 98 ? 96.117 89.097 98.045 1.00 29.27 98 TYR A C 1
ATOM 796 O O . TYR A 1 98 ? 95.447 88.926 97.029 1.00 29.27 98 TYR A O 1
ATOM 805 N N . THR A 1 99 ? 97.174 89.900 98.085 1.00 34.68 99 THR A N 1
ATOM 806 C CA . THR A 1 99 ? 97.576 90.665 96.911 1.00 34.68 99 THR A CA 1
ATOM 807 C C . THR A 1 99 ? 98.007 89.813 95.728 1.00 34.68 99 THR A C 1
ATOM 808 O O . THR A 1 99 ? 97.635 90.091 94.588 1.00 34.68 99 THR A O 1
ATOM 812 N N . LEU A 1 100 ? 98.809 88.781 95.986 1.00 36.98 100 LEU A N 1
ATOM 813 C CA . LEU A 1 100 ? 99.360 87.967 94.899 1.00 36.98 100 LEU A CA 1
ATOM 814 C C . LEU A 1 100 ? 98.694 86.622 94.671 1.00 36.98 100 LEU A C 1
ATOM 815 O O . LEU A 1 100 ? 99.272 85.588 94.992 1.00 36.98 100 LEU A O 1
ATOM 820 N N . ASN A 1 101 ? 97.485 86.621 94.130 1.00 42.73 101 ASN A N 1
ATOM 821 C CA . ASN A 1 101 ? 96.815 85.364 93.816 1.00 42.73 101 ASN A CA 1
ATOM 822 C C . ASN A 1 101 ? 97.068 84.832 92.407 1.00 42.73 101 ASN A C 1
ATOM 823 O O . ASN A 1 101 ? 96.171 84.874 91.584 1.00 42.73 101 ASN A O 1
ATOM 828 N N . GLY A 1 102 ? 98.265 84.341 92.103 1.00 44.48 102 GLY A N 1
ATOM 829 C CA . GLY A 1 102 ? 98.502 83.720 90.802 1.00 44.48 102 GLY A CA 1
ATOM 830 C C . GLY A 1 102 ? 98.615 84.561 89.543 1.00 44.48 102 GLY A C 1
ATOM 831 O O . GLY A 1 102 ? 98.816 85.771 89.621 1.00 44.48 102 GLY A O 1
ATOM 832 N N . TYR A 1 103 ? 98.486 83.925 88.376 1.00 43.82 103 TYR A N 1
ATOM 833 C CA . TYR A 1 103 ? 98.610 84.630 87.092 1.00 43.82 103 TYR A CA 1
ATOM 834 C C . TYR A 1 103 ? 97.371 84.481 86.215 1.00 43.82 103 TYR A C 1
ATOM 835 O O . TYR A 1 103 ? 96.834 83.383 86.092 1.00 43.82 103 TYR A O 1
ATOM 844 N N . PRO A 1 104 ? 96.898 85.598 85.578 1.00 45.67 104 PRO A N 1
ATOM 845 C CA . PRO A 1 104 ? 95.661 85.423 84.803 1.00 45.67 104 PRO A CA 1
ATOM 846 C C . PRO A 1 104 ? 95.859 84.661 83.510 1.00 45.67 104 PRO A C 1
ATOM 847 O O . PRO A 1 104 ? 94.938 83.986 83.062 1.00 45.67 104 PRO A O 1
ATOM 851 N N . TYR A 1 105 ? 97.041 84.760 82.918 1.00 47.74 105 TYR A N 1
ATOM 852 C CA . TYR A 1 105 ? 97.310 84.091 81.653 1.00 47.74 105 TYR A CA 1
ATOM 853 C C . TYR A 1 105 ? 97.239 82.576 81.793 1.00 47.74 105 TYR A C 1
ATOM 854 O O . TYR A 1 105 ? 96.957 81.877 80.823 1.00 47.74 105 TYR A O 1
ATOM 863 N N . MET A 1 106 ? 97.464 82.080 83.007 1.00 50.22 106 MET A N 1
ATOM 864 C CA . MET A 1 106 ? 97.375 80.646 83.262 1.00 50.22 106 MET A CA 1
ATOM 865 C C . MET A 1 106 ? 95.924 80.282 83.512 1.00 50.22 106 MET A C 1
ATOM 866 O O . MET A 1 106 ? 95.546 79.973 84.639 1.00 50.22 106 MET A O 1
ATOM 871 N N . ILE A 1 107 ? 95.105 80.313 82.466 1.00 50.66 107 ILE A N 1
ATOM 872 C CA . ILE A 1 107 ? 93.679 80.016 82.609 1.00 50.66 107 ILE A CA 1
ATOM 873 C C . ILE A 1 107 ? 93.440 78.566 83.016 1.00 50.66 107 ILE A C 1
ATOM 874 O O . ILE A 1 107 ? 92.525 78.283 83.787 1.00 50.66 107 ILE A O 1
ATOM 879 N N . HIS A 1 108 ? 94.247 77.645 82.501 1.00 52.26 108 HIS A N 1
ATOM 880 C CA . HIS A 1 108 ? 94.128 76.241 82.889 1.00 52.26 108 HIS A CA 1
ATOM 881 C C . HIS A 1 108 ? 94.147 76.068 84.403 1.00 52.26 108 HIS A C 1
ATOM 882 O O . HIS A 1 108 ? 93.450 75.207 84.936 1.00 52.26 108 HIS A O 1
ATOM 889 N N . HIS A 1 109 ? 94.855 76.941 85.109 1.00 50.90 109 HIS A N 1
ATOM 890 C CA . HIS A 1 109 ? 94.829 76.891 86.569 1.00 50.90 109 HIS A CA 1
ATOM 891 C C . HIS A 1 109 ? 93.608 77.649 87.074 1.00 50.90 109 HIS A C 1
ATOM 892 O O . HIS A 1 109 ? 92.772 77.071 87.765 1.00 50.90 109 HIS A O 1
ATOM 899 N N . GLY A 1 110 ? 93.490 78.933 86.748 1.00 46.66 110 GLY A N 1
ATOM 900 C CA . GLY A 1 110 ? 92.291 79.686 87.103 1.00 46.66 110 GLY A CA 1
ATOM 901 C C . GLY A 1 110 ? 92.137 80.248 88.501 1.00 46.66 110 GLY A C 1
ATOM 902 O O . GLY A 1 110 ? 91.087 80.794 88.833 1.00 46.66 110 GLY A O 1
ATOM 903 N N . ASP A 1 111 ? 93.166 80.124 89.325 1.00 43.70 111 ASP A N 1
ATOM 904 C CA . ASP A 1 111 ? 93.122 80.644 90.692 1.00 43.70 111 ASP A CA 1
ATOM 905 C C . ASP A 1 111 ? 93.020 82.160 90.773 1.00 43.70 111 ASP A C 1
ATOM 906 O O . ASP A 1 111 ? 92.449 82.689 91.720 1.00 43.70 111 ASP A O 1
ATOM 911 N N . TRP A 1 112 ? 93.579 82.863 89.798 1.00 42.65 112 TRP A N 1
ATOM 912 C CA . TRP A 1 112 ? 93.590 84.324 89.825 1.00 42.65 112 TRP A CA 1
ATOM 913 C C . TRP A 1 112 ? 92.187 84.907 89.855 1.00 42.65 112 TRP A C 1
ATOM 914 O O . TRP A 1 112 ? 91.939 85.896 90.543 1.00 42.65 112 TRP A O 1
ATOM 925 N N . PHE A 1 113 ? 91.256 84.280 89.147 1.00 41.30 113 PHE A N 1
ATOM 926 C CA . PHE A 1 113 ? 89.885 84.785 89.089 1.00 41.30 113 PHE A CA 1
ATOM 927 C C . PHE A 1 113 ? 89.165 84.607 90.416 1.00 41.30 113 PHE A C 1
ATOM 928 O O . PHE A 1 113 ? 88.171 85.277 90.679 1.00 41.30 113 PHE A O 1
ATOM 936 N N . SER A 1 114 ? 89.680 83.741 91.276 1.00 41.59 114 SER A N 1
ATOM 937 C CA . SER A 1 114 ? 89.020 83.482 92.549 1.00 41.59 114 SER A CA 1
ATOM 938 C C . SER A 1 114 ? 89.072 84.656 93.521 1.00 41.59 114 SER A C 1
ATOM 939 O O . SER A 1 114 ? 88.120 84.881 94.255 1.00 41.59 114 SER A O 1
ATOM 942 N N . GLY A 1 115 ? 90.163 85.413 93.539 1.00 38.43 115 GLY A N 1
ATOM 943 C CA . GLY A 1 115 ? 90.274 86.481 94.522 1.00 38.43 115 GLY A CA 1
ATOM 944 C C . GLY A 1 115 ? 90.236 85.876 95.910 1.00 38.43 115 GLY A C 1
ATOM 945 O O . GLY A 1 115 ? 89.428 86.282 96.738 1.00 38.43 115 GLY A O 1
ATOM 946 N N . LYS A 1 116 ? 91.138 84.935 96.178 1.00 35.91 116 LYS A N 1
ATOM 947 C CA . LYS A 1 116 ? 91.182 84.251 97.473 1.00 35.91 116 LYS A CA 1
ATOM 948 C C . LYS A 1 116 ? 91.427 85.173 98.654 1.00 35.91 116 LYS A C 1
ATOM 949 O O . LYS A 1 116 ? 92.180 86.138 98.539 1.00 35.91 116 LYS A O 1
ATOM 955 N N . ALA A 1 117 ? 90.821 84.869 99.798 1.00 29.46 117 ALA A N 1
ATOM 956 C CA . ALA A 1 117 ? 90.911 85.769 100.946 1.00 29.46 117 ALA A CA 1
ATOM 957 C C . ALA A 1 117 ? 90.779 85.080 102.294 1.00 29.46 117 ALA A C 1
ATOM 958 O O . ALA A 1 117 ? 90.442 83.903 102.353 1.00 29.46 117 ALA A O 1
ATOM 960 N N . VAL A 1 118 ? 91.045 85.803 103.379 1.00 27.21 118 VAL A N 1
ATOM 961 C CA . VAL A 1 118 ? 90.853 85.244 104.718 1.00 27.21 118 VAL A CA 1
ATOM 962 C C . VAL A 1 118 ? 89.747 86.020 105.421 1.00 27.21 118 VAL A C 1
ATOM 963 O O . VAL A 1 118 ? 89.736 87.247 105.399 1.00 27.21 118 VAL A O 1
ATOM 967 N N . GLY A 1 119 ? 88.803 85.314 106.032 1.00 28.70 119 GLY A N 1
ATOM 968 C CA . GLY A 1 119 ? 87.687 85.975 106.678 1.00 28.70 119 GLY A CA 1
ATOM 969 C C . GLY A 1 119 ? 87.699 85.848 108.182 1.00 28.70 119 GLY A C 1
ATOM 970 O O . GLY A 1 119 ? 87.962 84.774 108.711 1.00 28.70 119 GLY A O 1
ATOM 971 N N . LEU A 1 120 ? 87.416 86.942 108.879 1.00 31.83 120 LEU A N 1
ATOM 972 C CA . LEU A 1 120 ? 87.416 86.926 110.336 1.00 31.83 120 LEU A CA 1
ATOM 973 C C . LEU A 1 120 ? 86.021 87.012 110.921 1.00 31.83 120 LEU A C 1
ATOM 974 O O . LEU A 1 120 ? 85.247 87.894 110.560 1.00 31.83 120 LEU A O 1
ATOM 979 N N . LEU A 1 121 ? 85.693 86.099 111.828 1.00 35.92 121 LEU A N 1
ATOM 980 C CA . LEU A 1 121 ? 84.404 86.139 112.508 1.00 35.92 121 LEU A CA 1
ATOM 981 C C . LEU A 1 121 ? 84.701 86.310 113.975 1.00 35.92 121 LEU A C 1
ATOM 982 O O . LEU A 1 121 ? 85.484 85.553 114.538 1.00 35.92 121 LEU A O 1
ATOM 987 N N . VAL A 1 122 ? 84.077 87.286 114.614 1.00 39.05 122 VAL A N 1
ATOM 988 C CA . VAL A 1 122 ? 84.269 87.440 116.042 1.00 39.05 122 VAL A CA 1
ATOM 989 C C . VAL A 1 122 ? 83.015 86.967 116.741 1.00 39.05 122 VAL A C 1
ATOM 990 O O . VAL A 1 122 ? 81.926 87.443 116.450 1.00 39.05 122 VAL A O 1
ATOM 994 N N . LEU A 1 123 ? 83.159 86.007 117.643 1.00 43.49 123 LEU A N 1
ATOM 995 C CA . LEU A 1 123 ? 82.019 85.497 118.385 1.00 43.49 123 LEU A CA 1
ATOM 996 C C . LEU A 1 123 ? 82.300 85.649 119.861 1.00 43.49 123 LEU A C 1
ATOM 997 O O . LEU A 1 123 ? 83.361 85.250 120.327 1.00 43.49 123 LEU A O 1
ATOM 1002 N N . HIS A 1 124 ? 81.367 86.213 120.616 1.00 53.29 124 HIS A N 1
ATOM 1003 C CA . HIS A 1 124 ? 81.565 86.276 122.056 1.00 53.29 124 HIS A CA 1
ATOM 1004 C C . HIS A 1 124 ? 80.762 85.151 122.666 1.00 53.29 124 HIS A C 1
ATOM 1005 O O . HIS A 1 124 ? 79.533 85.176 122.640 1.00 53.29 124 HIS A O 1
ATOM 1012 N N . LEU A 1 125 ? 81.448 84.159 123.220 1.00 57.99 125 LEU A N 1
ATOM 1013 C CA . LEU A 1 125 ? 80.753 83.010 123.777 1.00 57.99 125 LEU A CA 1
ATOM 1014 C C . LEU A 1 125 ? 81.029 82.900 125.259 1.00 57.99 125 LEU A C 1
ATOM 1015 O O . LEU A 1 125 ? 82.177 82.727 125.656 1.00 57.99 125 LEU A O 1
ATOM 1020 N N . SER A 1 126 ? 79.987 82.992 126.079 1.00 63.78 126 SER A N 1
ATOM 1021 C CA . SER A 1 126 ? 80.142 82.841 127.526 1.00 63.78 126 SER A CA 1
ATOM 1022 C C . SER A 1 126 ? 81.205 83.765 128.114 1.00 63.78 126 SER A C 1
ATOM 1023 O O . SER A 1 126 ? 81.992 83.344 128.961 1.00 63.78 126 SER A O 1
ATOM 1026 N N . GLY A 1 127 ? 81.236 85.017 127.670 1.00 63.97 127 GLY A N 1
ATOM 1027 C CA . GLY A 1 127 ? 82.220 85.964 128.168 1.00 63.97 127 GLY A CA 1
ATOM 1028 C C . GLY A 1 127 ? 83.624 85.759 127.634 1.00 63.97 127 GLY A C 1
ATOM 1029 O O . GLY A 1 127 ? 84.585 86.270 128.206 1.00 63.97 127 GLY A O 1
ATOM 1030 N N . MET A 1 128 ? 83.755 85.014 126.542 1.00 60.16 128 MET A N 1
ATOM 1031 C CA . MET A 1 128 ? 85.068 84.737 125.975 1.00 60.16 128 MET A CA 1
ATOM 1032 C C . MET A 1 128 ? 85.110 85.108 124.498 1.00 60.16 128 MET A C 1
ATOM 1033 O O . MET A 1 128 ? 84.309 84.609 123.711 1.00 60.16 128 MET A O 1
ATOM 1038 N N . VAL A 1 129 ? 86.031 85.991 124.126 1.00 48.97 129 VAL A N 1
ATOM 1039 C CA . VAL A 1 129 ? 86.143 86.423 122.737 1.00 48.97 129 VAL A CA 1
ATOM 1040 C C . VAL A 1 129 ? 86.786 85.340 121.893 1.00 48.97 129 VAL A C 1
ATOM 1041 O O . VAL A 1 129 ? 87.859 84.845 122.225 1.00 48.97 129 VAL A O 1
ATOM 1045 N N . LEU A 1 130 ? 86.130 84.957 120.807 1.00 40.79 130 LEU A N 1
ATOM 1046 C CA . LEU A 1 130 ? 86.693 83.956 119.916 1.00 40.79 130 LEU A CA 1
ATOM 1047 C C . LEU A 1 130 ? 86.869 84.544 118.532 1.00 40.79 130 LEU A C 1
ATOM 1048 O O . LEU A 1 130 ? 85.944 85.140 117.992 1.00 40.79 130 LEU A O 1
ATOM 1053 N N . ASN A 1 131 ? 88.056 84.397 117.954 1.00 34.72 131 ASN A N 1
ATOM 1054 C CA . ASN A 1 131 ? 88.289 84.870 116.593 1.00 34.72 131 ASN A CA 1
ATOM 1055 C C . ASN A 1 131 ? 88.413 83.686 115.657 1.00 34.72 131 ASN A C 1
ATOM 1056 O O . ASN A 1 131 ? 89.288 82.845 115.834 1.00 34.72 131 ASN A O 1
ATOM 1061 N N . ALA A 1 132 ? 87.545 83.614 114.658 1.00 31.67 132 ALA A N 1
ATOM 1062 C CA . ALA A 1 132 ? 87.556 82.479 113.747 1.00 31.67 132 ALA A CA 1
ATOM 1063 C C . ALA A 1 132 ? 87.975 82.898 112.356 1.00 31.67 132 ALA A C 1
ATOM 1064 O O . ALA A 1 132 ? 87.437 83.851 111.806 1.00 31.67 132 ALA A O 1
ATOM 1066 N N . TYR A 1 133 ? 88.934 82.187 111.779 1.00 29.43 133 TYR A N 1
ATOM 1067 C CA . TYR A 1 133 ? 89.440 82.545 110.464 1.00 29.43 133 TYR A CA 1
ATOM 1068 C C . TYR A 1 133 ? 89.218 81.436 109.453 1.00 29.43 133 TYR A C 1
ATOM 1069 O O . TYR A 1 133 ? 89.536 80.281 109.719 1.00 29.43 133 TYR A O 1
ATOM 1078 N N . VAL A 1 134 ? 88.668 81.775 108.294 1.00 33.19 134 VAL A N 1
ATOM 1079 C CA . VAL A 1 134 ? 88.495 80.783 107.239 1.00 33.19 134 VAL A CA 1
ATOM 1080 C C . VAL A 1 134 ? 89.291 81.230 106.019 1.00 33.19 134 VAL A C 1
ATOM 1081 O O . VAL A 1 134 ? 89.186 82.377 105.594 1.00 33.19 134 VAL A O 1
ATOM 1085 N N . THR A 1 135 ? 90.117 80.348 105.468 1.00 35.05 135 THR A N 1
ATOM 1086 C CA . THR A 1 135 ? 90.964 80.742 104.345 1.00 35.05 135 THR A CA 1
ATOM 1087 C C . THR A 1 135 ? 91.148 79.676 103.281 1.00 35.05 135 THR A C 1
ATOM 1088 O O . THR A 1 135 ? 90.945 78.493 103.540 1.00 35.05 135 THR A O 1
ATOM 1092 N N . HIS A 1 136 ? 91.512 80.091 102.073 1.00 41.61 136 HIS A N 1
ATOM 1093 C CA . HIS A 1 136 ? 91.774 79.141 100.997 1.00 41.61 136 HIS A CA 1
ATOM 1094 C C . HIS A 1 136 ? 92.981 79.641 100.222 1.00 41.61 136 HIS A C 1
ATOM 1095 O O . HIS A 1 136 ? 92.887 80.625 99.501 1.00 41.61 136 HIS A O 1
ATOM 1102 N N . LEU A 1 137 ? 94.124 78.988 100.392 1.00 37.10 137 LEU A N 1
ATOM 1103 C CA . LEU A 1 137 ? 95.350 79.406 99.709 1.00 37.10 137 LEU A CA 1
ATOM 1104 C C . LEU A 1 137 ? 95.450 78.940 98.261 1.00 37.10 137 LEU A C 1
ATOM 1105 O O . LEU A 1 137 ? 94.649 78.125 97.814 1.00 37.10 137 LEU A O 1
ATOM 1110 N N . HIS A 1 138 ? 96.420 79.471 97.521 1.00 40.41 138 HIS A N 1
ATOM 1111 C CA . HIS A 1 138 ? 96.608 79.094 96.120 1.00 40.41 138 HIS A CA 1
ATOM 1112 C C . HIS A 1 138 ? 96.944 77.614 95.981 1.00 40.41 138 HIS A C 1
ATOM 1113 O O . HIS A 1 138 ? 97.679 77.063 96.793 1.00 40.41 138 HIS A O 1
ATOM 1120 N N . ALA A 1 139 ? 96.402 76.962 94.958 1.00 44.93 139 ALA A N 1
ATOM 1121 C CA . ALA A 1 139 ? 96.646 75.533 94.747 1.00 44.93 139 ALA A CA 1
ATOM 1122 C C . ALA A 1 139 ? 98.036 75.185 94.234 1.00 44.93 139 ALA A C 1
ATOM 1123 O O . ALA A 1 139 ? 98.700 76.016 93.616 1.00 44.93 139 ALA A O 1
ATOM 1125 N N . GLU A 1 140 ? 98.479 73.957 94.487 1.00 52.72 140 GLU A N 1
ATOM 1126 C CA . GLU A 1 140 ? 99.776 73.515 93.982 1.00 52.72 140 GLU A CA 1
ATOM 1127 C C . GLU A 1 140 ? 99.559 72.548 92.836 1.00 52.72 140 GLU A C 1
ATOM 1128 O O . GLU A 1 140 ? 98.893 71.528 92.999 1.00 52.72 140 GLU A O 1
ATOM 1134 N N . TYR A 1 141 ? 100.147 72.828 91.683 1.00 52.19 141 TYR A N 1
ATOM 1135 C CA . TYR A 1 141 ? 99.909 71.976 90.527 1.00 52.19 141 TYR A CA 1
ATOM 1136 C C . TYR A 1 141 ? 101.017 70.958 90.299 1.00 52.19 141 TYR A C 1
ATOM 1137 O O . TYR A 1 141 ? 100.735 69.777 90.105 1.00 52.19 141 TYR A O 1
ATOM 1146 N N . ASN A 1 142 ? 102.272 71.388 90.331 1.00 61.32 142 ASN A N 1
ATOM 1147 C CA . ASN A 1 142 ? 103.368 70.429 90.224 1.00 61.32 142 ASN A CA 1
ATOM 1148 C C . ASN A 1 142 ? 104.214 70.501 91.485 1.00 61.32 142 ASN A C 1
ATOM 1149 O O . ASN A 1 142 ? 104.708 71.563 91.841 1.00 61.32 142 ASN A O 1
ATOM 1154 N N . ARG A 1 143 ? 104.383 69.374 92.166 1.00 64.47 143 ARG A N 1
ATOM 1155 C CA . ARG A 1 143 ? 105.217 69.351 93.360 1.00 64.47 143 ARG A CA 1
ATOM 1156 C C . ARG A 1 143 ? 106.669 69.655 93.045 1.00 64.47 143 ARG A C 1
ATOM 1157 O O . ARG A 1 143 ? 107.317 70.412 93.765 1.00 64.47 143 ARG A O 1
ATOM 1165 N N . GLN A 1 144 ? 107.187 69.067 91.972 1.00 68.00 144 GLN A N 1
ATOM 1166 C CA . GLN A 1 144 ? 108.598 69.247 91.634 1.00 68.00 144 GLN A CA 1
ATOM 1167 C C . GLN A 1 144 ? 108.978 70.676 91.277 1.00 68.00 144 GLN A C 1
ATOM 1168 O O . GLN A 1 144 ? 110.004 71.179 91.732 1.00 68.00 144 GLN A O 1
ATOM 1174 N N . LYS A 1 145 ? 108.156 71.336 90.470 1.00 64.87 145 LYS A N 1
ATOM 1175 C CA . LYS A 1 145 ? 108.424 72.725 90.125 1.00 64.87 145 LYS A CA 1
ATOM 1176 C C . LYS A 1 145 ? 107.210 73.583 90.429 1.00 64.87 145 LYS A C 1
ATOM 1177 O O . LYS A 1 145 ? 106.116 73.316 89.939 1.00 64.87 145 LYS A O 1
ATOM 1183 N N . ASP A 1 146 ? 107.401 74.633 91.215 1.00 55.50 146 ASP A N 1
ATOM 1184 C CA . ASP A 1 146 ? 106.296 75.518 91.525 1.00 55.50 146 ASP A CA 1
ATOM 1185 C C . ASP A 1 146 ? 106.543 76.927 91.058 1.00 55.50 146 ASP A C 1
ATOM 1186 O O . ASP A 1 146 ? 107.550 77.535 91.415 1.00 55.50 146 ASP A O 1
ATOM 1191 N N . ILE A 1 147 ? 105.627 77.462 90.264 1.00 50.87 147 ILE A N 1
ATOM 1192 C CA . ILE A 1 147 ? 105.743 78.851 89.860 1.00 50.87 147 ILE A CA 1
ATOM 1193 C C . ILE A 1 147 ? 104.930 79.653 90.853 1.00 50.87 147 ILE A C 1
ATOM 1194 O O . ILE A 1 147 ? 104.896 80.881 90.795 1.00 50.87 147 ILE A O 1
ATOM 1199 N N . TYR A 1 148 ? 104.275 78.954 91.775 1.00 47.00 148 TYR A N 1
ATOM 1200 C CA . TYR A 1 148 ? 103.447 79.621 92.764 1.00 47.00 148 TYR A CA 1
ATOM 1201 C C . TYR A 1 148 ? 104.033 79.441 94.145 1.00 47.00 148 TYR A C 1
ATOM 1202 O O . TYR A 1 148 ? 103.371 79.724 95.139 1.00 47.00 148 TYR A O 1
ATOM 1211 N N . LEU A 1 149 ? 105.265 78.957 94.230 1.00 44.28 149 LEU A N 1
ATOM 1212 C CA . LEU A 1 149 ? 105.903 78.780 95.526 1.00 44.28 149 LEU A CA 1
ATOM 1213 C C . LEU A 1 149 ? 105.986 80.119 96.234 1.00 44.28 149 LEU A C 1
ATOM 1214 O O . LEU A 1 149 ? 105.550 80.250 97.375 1.00 44.28 149 LEU A O 1
ATOM 1219 N N . ALA A 1 150 ? 106.515 81.124 95.548 1.00 42.17 150 ALA A N 1
ATOM 1220 C CA . ALA A 1 150 ? 106.650 82.447 96.144 1.00 42.17 150 ALA A CA 1
ATOM 1221 C C . ALA A 1 150 ? 105.298 83.040 96.499 1.00 42.17 150 ALA A C 1
ATOM 1222 O O . ALA A 1 150 ? 105.152 83.667 97.542 1.00 42.17 150 ALA A O 1
ATOM 1224 N N . HIS A 1 151 ? 104.306 82.837 95.637 1.00 41.81 151 HIS A N 1
ATOM 1225 C CA . HIS A 1 151 ? 102.964 83.359 95.890 1.00 41.81 151 HIS A CA 1
ATOM 1226 C C . HIS A 1 151 ? 102.372 82.795 97.170 1.00 41.81 151 HIS A C 1
ATOM 1227 O O . HIS A 1 151 ? 101.879 83.544 98.001 1.00 41.81 151 HIS A O 1
ATOM 1234 N N . ARG A 1 152 ? 102.424 81.478 97.334 1.00 41.20 152 ARG A N 1
ATOM 1235 C CA . ARG A 1 152 ? 101.879 80.847 98.533 1.00 41.20 152 ARG A CA 1
ATOM 1236 C C . ARG A 1 152 ? 102.592 81.278 99.804 1.00 41.20 152 ARG A C 1
ATOM 1237 O O . ARG A 1 152 ? 101.953 81.469 100.829 1.00 41.20 152 ARG A O 1
ATOM 1245 N N . VAL A 1 153 ? 103.912 81.413 99.750 1.00 37.63 153 VAL A N 1
ATOM 1246 C CA . VAL A 1 153 ? 104.657 81.880 100.915 1.00 37.63 153 VAL A CA 1
ATOM 1247 C C . VAL A 1 153 ? 104.221 83.295 101.277 1.00 37.63 153 VAL A C 1
ATOM 1248 O O . VAL A 1 153 ? 104.017 83.602 102.450 1.00 37.63 153 VAL A O 1
ATOM 1252 N N . ALA A 1 154 ? 104.042 84.154 100.279 1.00 32.96 154 ALA A N 1
ATOM 1253 C CA . ALA A 1 154 ? 103.560 85.507 100.543 1.00 32.96 154 ALA A CA 1
ATOM 1254 C C . ALA A 1 154 ? 102.155 85.488 101.120 1.00 32.96 154 ALA A C 1
ATOM 1255 O O . ALA A 1 154 ? 101.861 86.233 102.046 1.00 32.96 154 ALA A O 1
ATOM 1257 N N . GLN A 1 155 ? 101.287 84.635 100.585 1.00 33.20 155 GLN A N 1
ATOM 1258 C CA . GLN A 1 155 ? 99.928 84.519 101.103 1.00 33.20 155 GLN A CA 1
ATOM 1259 C C . GLN A 1 155 ? 99.936 84.020 102.534 1.00 33.20 155 GLN A C 1
ATOM 1260 O O . GLN A 1 155 ? 99.167 84.497 103.354 1.00 33.20 155 GLN A O 1
ATOM 1266 N N . ALA A 1 156 ? 100.797 83.057 102.840 1.00 33.70 156 ALA A N 1
ATOM 1267 C CA . ALA A 1 156 ? 100.918 82.556 104.206 1.00 33.70 156 ALA A CA 1
ATOM 1268 C C . ALA A 1 156 ? 101.411 83.639 105.151 1.00 33.70 156 ALA A C 1
ATOM 1269 O O . ALA A 1 156 ? 100.985 83.697 106.296 1.00 33.70 156 ALA A O 1
ATOM 1271 N N . TRP A 1 157 ? 102.317 84.491 104.682 1.00 34.66 157 TRP A N 1
ATOM 1272 C CA . TRP A 1 157 ? 102.838 85.570 105.517 1.00 34.66 157 TRP A CA 1
ATOM 1273 C C . TRP A 1 157 ? 101.775 86.621 105.760 1.00 34.66 157 TRP 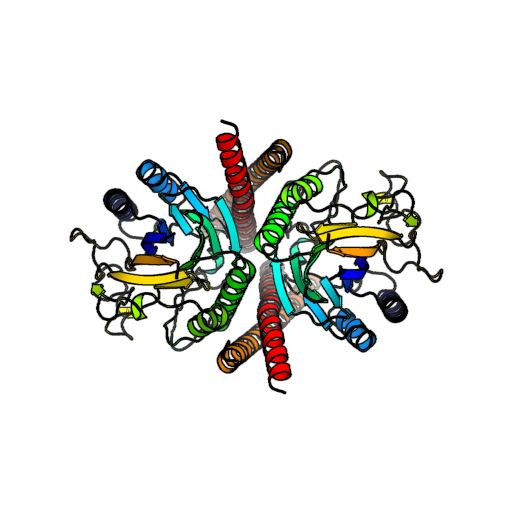A C 1
ATOM 1274 O O . TRP A 1 157 ? 101.619 87.098 106.878 1.00 34.66 157 TRP A O 1
ATOM 1285 N N . GLU A 1 158 ? 101.034 86.982 104.720 1.00 31.99 158 GLU A N 1
ATOM 1286 C CA . GLU A 1 158 ? 99.949 87.942 104.878 1.00 31.99 158 GLU A CA 1
ATOM 1287 C C . GLU A 1 158 ? 98.892 87.376 105.808 1.00 31.99 158 GLU A C 1
ATOM 1288 O O . GLU A 1 158 ? 98.342 88.102 106.629 1.00 31.99 158 GLU A O 1
ATOM 1294 N N . LEU A 1 159 ? 98.603 86.085 105.688 1.00 30.44 159 LEU A N 1
ATOM 1295 C CA . LEU A 1 159 ? 97.650 85.443 106.588 1.00 30.44 159 LEU A CA 1
ATOM 1296 C C . LEU A 1 159 ? 98.149 85.481 108.023 1.00 30.44 159 LEU A C 1
ATOM 1297 O O . LEU A 1 159 ? 97.386 85.772 108.937 1.00 30.44 159 LEU A O 1
ATOM 1302 N N . ALA A 1 160 ? 99.433 85.209 108.226 1.00 31.80 160 ALA A N 1
ATOM 1303 C CA . ALA A 1 160 ? 100.005 85.240 109.566 1.00 31.80 160 ALA A CA 1
ATOM 1304 C C . ALA A 1 160 ? 99.943 86.636 110.153 1.00 31.80 160 ALA A C 1
ATOM 1305 O O . ALA A 1 160 ? 99.630 86.797 111.326 1.00 31.80 160 ALA A O 1
ATOM 1307 N N . GLN A 1 161 ? 100.246 87.645 109.347 1.00 32.85 161 GLN A N 1
ATOM 1308 C CA . GLN A 1 161 ? 100.201 89.025 109.818 1.00 32.85 161 GLN A CA 1
ATOM 1309 C C . GLN A 1 161 ? 98.789 89.442 110.180 1.00 32.85 161 GLN A C 1
ATOM 1310 O O . GLN A 1 161 ? 98.577 90.098 111.194 1.00 32.85 161 GLN A O 1
ATOM 1316 N N . PHE A 1 162 ? 97.819 89.059 109.360 1.00 28.97 162 PHE A N 1
ATOM 1317 C CA . PHE A 1 162 ? 96.439 89.444 109.613 1.00 28.97 162 PHE A CA 1
ATOM 1318 C C . PHE A 1 162 ? 95.960 88.863 110.928 1.00 28.97 162 PHE A C 1
ATOM 1319 O O . PHE A 1 162 ? 95.376 89.569 111.744 1.00 28.97 162 PHE A O 1
ATOM 1327 N N . ILE A 1 163 ? 96.253 87.591 111.163 1.00 30.09 163 ILE A N 1
ATOM 1328 C CA . ILE A 1 163 ? 95.848 86.956 112.407 1.00 30.09 163 ILE A CA 1
ATOM 1329 C C . ILE A 1 163 ? 96.536 87.616 113.587 1.00 30.09 163 ILE A C 1
ATOM 1330 O O . ILE A 1 163 ? 95.902 87.913 114.591 1.00 30.09 163 ILE A O 1
ATOM 1335 N N . HIS A 1 164 ? 97.826 87.895 113.454 1.00 34.49 164 HIS A N 1
ATOM 1336 C CA . HIS A 1 164 ? 98.569 88.466 114.566 1.00 34.49 164 HIS A CA 1
ATOM 1337 C C . HIS A 1 164 ? 98.048 89.835 114.962 1.00 34.49 164 HIS A C 1
ATOM 1338 O O . HIS A 1 164 ? 97.839 90.105 116.142 1.00 34.49 164 HIS A O 1
ATOM 1345 N N . HIS A 1 165 ? 97.823 90.698 113.981 1.00 32.35 165 HIS A N 1
ATOM 1346 C CA . HIS A 1 165 ? 97.316 92.041 114.258 1.00 32.35 165 HIS A CA 1
ATOM 1347 C C . HIS A 1 165 ? 95.876 92.147 114.751 1.00 32.35 165 HIS A C 1
ATOM 1348 O O . HIS A 1 165 ? 95.577 92.969 115.612 1.00 32.35 165 HIS A O 1
ATOM 1355 N N . THR A 1 166 ? 94.979 91.342 114.194 1.00 31.27 166 THR A N 1
ATOM 1356 C CA . THR A 1 166 ? 93.567 91.440 114.563 1.00 31.27 166 THR A CA 1
ATOM 1357 C C . THR A 1 166 ? 93.146 90.611 115.776 1.00 31.27 166 THR A C 1
ATOM 1358 O O . THR A 1 166 ? 92.019 90.743 116.249 1.00 31.27 166 THR A O 1
ATOM 1362 N N . SER A 1 167 ? 94.030 89.760 116.282 1.00 34.32 167 SER A N 1
ATOM 1363 C CA . SER A 1 167 ? 93.672 88.886 117.401 1.00 34.32 167 SER A CA 1
ATOM 1364 C C . SER A 1 167 ? 94.192 89.330 118.762 1.00 34.32 167 SER A C 1
ATOM 1365 O O . SER A 1 167 ? 94.112 88.571 119.725 1.00 34.32 167 SER A O 1
ATOM 1368 N N . LYS A 1 168 ? 94.706 90.551 118.851 1.00 40.31 168 LYS A N 1
ATOM 1369 C CA . LYS A 1 168 ? 95.257 91.053 120.109 1.00 40.31 168 LYS A CA 1
ATOM 1370 C C . LYS A 1 168 ? 94.381 90.740 121.319 1.00 40.31 168 LYS A C 1
ATOM 1371 O O . LYS A 1 168 ? 94.876 90.242 122.328 1.00 40.31 168 LYS A O 1
ATOM 1377 N N . LYS A 1 169 ? 93.086 91.025 121.229 1.00 45.01 169 LYS A N 1
ATOM 1378 C CA . LYS A 1 169 ? 92.205 90.820 122.380 1.00 45.01 169 LYS A CA 1
ATOM 1379 C C . LYS A 1 169 ? 91.456 89.486 122.418 1.00 45.01 169 LYS A C 1
ATOM 1380 O O . LYS A 1 169 ? 90.730 89.220 123.374 1.00 45.01 169 LYS A O 1
ATOM 1386 N N . ALA A 1 170 ? 91.619 88.651 121.397 1.00 43.80 170 ALA A N 1
ATOM 1387 C CA . ALA A 1 170 ? 90.865 87.396 121.377 1.00 43.80 170 ALA A CA 1
ATOM 1388 C C . ALA A 1 170 ? 91.421 86.321 122.282 1.00 43.80 170 ALA A C 1
ATOM 1389 O O . ALA A 1 170 ? 92.597 85.976 122.194 1.00 43.80 170 ALA A O 1
ATOM 1391 N N . ASP A 1 171 ? 90.566 85.747 123.117 1.00 50.79 171 ASP A N 1
ATOM 1392 C CA . ASP A 1 171 ? 90.998 84.692 124.024 1.00 50.79 171 ASP A CA 1
ATOM 1393 C C . ASP A 1 171 ? 91.309 83.394 123.286 1.00 50.79 171 ASP A C 1
ATOM 1394 O O . ASP A 1 171 ? 92.340 82.774 123.536 1.00 50.79 171 ASP A O 1
ATOM 1399 N N . VAL A 1 172 ? 90.428 82.976 122.383 1.00 42.65 172 VAL A N 1
ATOM 1400 C CA . VAL A 1 172 ? 90.671 81.766 121.599 1.00 42.65 172 VAL A CA 1
ATOM 1401 C C . VAL A 1 172 ? 90.736 82.085 120.112 1.00 42.65 172 VAL A C 1
ATOM 1402 O O . VAL A 1 172 ? 89.872 82.781 119.588 1.00 42.65 172 VAL A O 1
ATOM 1406 N N . VAL A 1 173 ? 91.779 81.612 119.436 1.00 36.90 173 VAL A N 1
ATOM 1407 C CA . VAL A 1 173 ? 91.949 81.889 118.015 1.00 36.90 173 VAL A CA 1
ATOM 1408 C C . VAL A 1 173 ? 91.849 80.600 117.224 1.00 36.90 173 VAL A C 1
ATOM 1409 O O . VAL A 1 173 ? 92.621 79.676 117.449 1.00 36.90 173 VAL A O 1
ATOM 1413 N N . LEU A 1 174 ? 90.900 80.528 116.301 1.00 36.08 174 LEU A N 1
ATOM 1414 C CA . LEU A 1 174 ? 90.711 79.319 115.513 1.00 36.08 174 LEU A CA 1
ATOM 1415 C C . LEU A 1 174 ? 90.865 79.582 114.027 1.00 36.08 174 LEU A C 1
ATOM 1416 O O . LEU A 1 174 ? 90.258 80.505 113.503 1.00 36.08 174 LEU A O 1
ATOM 1421 N N . LEU A 1 175 ? 91.679 78.790 113.340 1.00 34.75 175 LEU A N 1
ATOM 1422 C CA . LEU A 1 175 ? 91.798 78.929 111.895 1.00 34.75 175 LEU A CA 1
ATOM 1423 C C . LEU A 1 175 ? 91.461 77.611 111.223 1.00 34.75 175 LEU A C 1
ATOM 1424 O O . LEU A 1 175 ? 92.086 76.597 111.510 1.00 34.75 175 LEU A O 1
ATOM 1429 N N . CYS A 1 176 ? 90.481 77.609 110.328 1.00 43.31 176 CYS A N 1
ATOM 1430 C CA . CYS A 1 176 ? 90.180 76.397 109.579 1.00 43.31 176 CYS A CA 1
ATOM 1431 C C . CYS A 1 176 ? 90.249 76.730 108.107 1.00 43.31 176 CYS A C 1
ATOM 1432 O O . CYS A 1 176 ? 89.509 77.582 107.629 1.00 43.31 176 CYS A O 1
ATOM 1435 N N . GLY A 1 177 ? 91.133 76.064 107.378 1.00 43.26 177 GLY A N 1
ATOM 1436 C CA . GLY A 1 177 ? 91.292 76.383 105.977 1.00 43.26 177 GLY A CA 1
ATOM 1437 C C . GLY A 1 177 ? 92.010 75.374 105.123 1.00 43.26 177 GLY A C 1
ATOM 1438 O O . GLY A 1 177 ? 92.658 74.468 105.642 1.00 43.26 177 GLY A O 1
ATOM 1439 N N . ASP A 1 178 ? 91.909 75.534 103.804 1.00 47.75 178 ASP A N 1
ATOM 1440 C CA . ASP A 1 178 ? 92.633 74.666 102.883 1.00 47.75 178 ASP A CA 1
ATOM 1441 C C . ASP A 1 178 ? 93.930 75.366 102.552 1.00 47.75 178 ASP A C 1
ATOM 1442 O O . ASP A 1 178 ? 93.998 76.149 101.606 1.00 47.75 178 ASP A O 1
ATOM 1447 N N . LEU A 1 179 ? 94.962 75.101 103.338 1.00 44.50 179 LEU A N 1
ATOM 1448 C CA . LEU A 1 179 ? 96.264 75.701 103.093 1.00 44.50 179 LEU A CA 1
ATOM 1449 C C . LEU A 1 179 ? 96.858 75.251 101.770 1.00 44.50 179 LEU A C 1
ATOM 1450 O O . LEU A 1 179 ? 97.618 76.005 101.167 1.00 44.50 179 LEU A O 1
ATOM 1455 N N . ASN A 1 180 ? 96.586 74.010 101.365 1.00 46.55 180 ASN A N 1
ATOM 1456 C CA . ASN A 1 180 ? 97.105 73.457 100.103 1.00 46.55 180 ASN A CA 1
ATOM 1457 C C . ASN A 1 180 ? 98.586 73.139 100.199 1.00 46.55 180 ASN A C 1
ATOM 1458 O O . ASN A 1 180 ? 99.255 72.967 99.181 1.00 46.55 180 ASN A O 1
ATOM 1463 N N . MET A 1 181 ? 99.098 73.054 101.422 1.00 52.60 181 MET A N 1
ATOM 1464 C CA . MET A 1 181 ? 100.509 72.764 101.625 1.00 52.60 181 MET A CA 1
ATOM 1465 C C . MET A 1 181 ? 100.680 71.636 102.621 1.00 52.60 181 MET A C 1
ATOM 1466 O O . MET A 1 181 ? 99.876 71.499 103.532 1.00 52.60 181 MET A O 1
ATOM 1471 N N . HIS A 1 182 ? 101.719 70.827 102.463 1.00 63.25 182 HIS A N 1
ATOM 1472 C CA . HIS A 1 182 ? 101.989 69.758 103.417 1.00 63.25 182 HIS A CA 1
ATOM 1473 C C . HIS A 1 182 ? 102.449 70.370 104.742 1.00 63.25 182 HIS A C 1
ATOM 1474 O O . HIS A 1 182 ? 102.879 71.518 104.779 1.00 63.25 182 HIS A O 1
ATOM 1481 N N . PRO A 1 183 ? 102.375 69.600 105.838 1.00 60.44 183 PRO A N 1
ATOM 1482 C CA . PRO A 1 183 ? 102.825 70.120 107.133 1.00 60.44 183 PRO A CA 1
ATOM 1483 C C . PRO A 1 183 ? 104.303 70.468 107.082 1.00 60.44 183 PRO A C 1
ATOM 1484 O O . PRO A 1 183 ? 104.711 71.469 107.668 1.00 60.44 183 PRO A O 1
ATOM 1488 N N . GLU A 1 184 ? 105.097 69.657 106.395 1.00 65.96 184 GLU A N 1
ATOM 1489 C CA . GLU A 1 184 ? 106.526 69.916 106.246 1.00 65.96 184 GLU A CA 1
ATOM 1490 C C . GLU A 1 184 ? 106.814 71.197 105.467 1.00 65.96 184 GLU A C 1
ATOM 1491 O O . GLU A 1 184 ? 107.854 71.824 105.673 1.00 65.96 184 GLU A O 1
ATOM 1497 N N . ASP A 1 185 ? 105.903 71.609 104.591 1.00 60.32 185 ASP A N 1
ATOM 1498 C CA . ASP A 1 185 ? 106.159 72.766 103.728 1.00 60.32 185 ASP A CA 1
ATOM 1499 C C . ASP A 1 185 ? 106.412 74.074 104.454 1.00 60.32 185 ASP A C 1
ATOM 1500 O O . ASP A 1 185 ? 105.874 74.303 105.536 1.00 60.32 185 ASP A O 1
ATOM 1505 N N . LEU A 1 186 ? 107.235 74.934 103.857 1.00 53.06 186 LEU A N 1
ATOM 1506 C CA . LEU A 1 186 ? 107.601 76.209 104.482 1.00 53.06 186 LEU A CA 1
ATOM 1507 C C . LEU A 1 186 ? 106.428 77.087 104.876 1.00 53.06 186 LEU A C 1
ATOM 1508 O O . LEU A 1 186 ? 106.446 77.691 105.941 1.00 53.06 186 LEU A O 1
ATOM 1513 N N . GLY A 1 187 ? 105.407 77.169 104.034 1.00 51.52 187 GLY A N 1
ATOM 1514 C CA . GLY A 1 187 ? 104.304 78.063 104.328 1.00 51.52 187 GLY A CA 1
ATOM 1515 C C . GLY A 1 187 ? 103.570 77.711 105.604 1.00 51.52 187 GLY A C 1
ATOM 1516 O O . GLY A 1 187 ? 103.250 78.595 106.397 1.00 51.52 187 GLY A O 1
ATOM 1517 N N . CYS A 1 188 ? 103.317 76.425 105.825 1.00 54.85 188 CYS A N 1
ATOM 1518 C CA . CYS A 1 188 ? 102.664 76.002 107.056 1.00 54.85 188 CYS A CA 1
ATOM 1519 C C . CYS A 1 188 ? 103.538 76.326 108.248 1.00 54.85 188 CYS A C 1
ATOM 1520 O O . CYS A 1 188 ? 103.054 76.828 109.259 1.00 54.85 188 CYS A O 1
ATOM 1523 N N . CYS A 1 189 ? 104.834 76.067 108.124 1.00 52.04 189 CYS A N 1
ATOM 1524 C CA . CYS A 1 189 ? 105.754 76.344 109.215 1.00 52.04 189 CYS A CA 1
ATOM 1525 C C . CYS A 1 189 ? 105.809 77.828 109.522 1.00 52.04 189 CYS A C 1
ATOM 1526 O O . CYS A 1 189 ? 105.836 78.218 110.681 1.00 52.04 189 CYS A O 1
ATOM 1529 N N . LEU A 1 190 ? 105.822 78.658 108.486 1.00 46.22 190 LEU A N 1
ATOM 1530 C CA . LEU A 1 190 ? 105.884 80.100 108.683 1.00 46.22 190 LEU A CA 1
ATOM 1531 C C . LEU A 1 190 ? 104.655 80.615 109.413 1.00 46.22 190 LEU A C 1
ATOM 1532 O O . LEU A 1 190 ? 104.769 81.419 110.335 1.00 46.22 190 LEU A O 1
ATOM 1537 N N . LEU A 1 191 ? 103.479 80.145 109.013 1.00 43.59 191 LEU A N 1
ATOM 1538 C CA . LEU A 1 191 ? 102.257 80.572 109.675 1.00 43.59 191 LEU A CA 1
ATOM 1539 C C . LEU A 1 191 ? 102.209 80.126 111.127 1.00 43.59 191 LEU A C 1
ATOM 1540 O O . LEU A 1 191 ? 101.927 80.925 112.011 1.00 43.59 191 LEU A O 1
ATOM 1545 N N . LYS A 1 192 ? 102.526 78.864 111.380 1.00 48.93 192 LYS A N 1
ATOM 1546 C CA . LYS A 1 192 ? 102.478 78.341 112.742 1.00 48.93 192 LYS A CA 1
ATOM 1547 C C . LYS A 1 192 ? 103.512 78.954 113.673 1.00 48.93 192 LYS A C 1
ATOM 1548 O O . LYS A 1 192 ? 103.219 79.233 114.828 1.00 48.93 192 LYS A O 1
ATOM 1554 N N . GLU A 1 193 ? 104.728 79.145 113.180 1.00 54.04 193 GLU A N 1
ATOM 1555 C CA . GLU A 1 193 ? 105.791 79.718 113.999 1.00 54.04 193 GLU A CA 1
ATOM 1556 C C . GLU A 1 193 ? 105.506 81.153 114.411 1.00 54.04 193 GLU A C 1
ATOM 1557 O O . GLU A 1 193 ? 105.757 81.536 115.553 1.00 54.04 193 GLU A O 1
ATOM 1563 N N . TRP A 1 194 ? 104.956 81.939 113.494 1.00 43.50 194 TRP A N 1
ATOM 1564 C CA . TRP A 1 194 ? 104.631 83.328 113.794 1.00 43.50 194 TRP A CA 1
ATOM 1565 C C . TRP A 1 194 ? 103.418 83.425 114.708 1.00 43.50 194 TRP A C 1
ATOM 1566 O O . TRP A 1 194 ? 103.518 83.932 115.823 1.00 43.50 194 TRP A O 1
ATOM 1577 N N . THR A 1 195 ? 102.271 82.945 114.241 1.00 43.61 195 THR A N 1
ATOM 1578 C CA . THR A 1 195 ? 101.042 83.010 115.032 1.00 43.61 195 THR A CA 1
ATOM 1579 C C . THR A 1 195 ? 101.072 82.200 116.324 1.00 43.61 195 THR A C 1
ATOM 1580 O O . THR A 1 195 ? 100.564 82.652 117.340 1.00 43.61 195 THR A O 1
ATOM 1584 N N . GLY A 1 196 ? 101.673 81.018 116.306 1.00 47.96 196 GLY A N 1
ATOM 1585 C CA . GLY A 1 196 ? 101.655 80.166 117.485 1.00 47.96 196 GLY A CA 1
ATOM 1586 C C . GLY A 1 196 ? 100.511 79.174 117.505 1.00 47.96 196 GLY A C 1
ATOM 1587 O O . GLY A 1 196 ? 100.298 78.493 118.506 1.00 47.96 196 GLY A O 1
ATOM 1588 N N . LEU A 1 197 ? 99.813 79.031 116.383 1.00 46.01 197 LEU A N 1
ATOM 1589 C CA . LEU A 1 197 ? 98.700 78.084 116.292 1.00 46.01 197 LEU A CA 1
ATOM 1590 C C . LEU A 1 197 ? 99.136 76.627 116.402 1.00 46.01 197 LEU A C 1
ATOM 1591 O O . LEU A 1 197 ? 100.264 76.287 116.052 1.00 46.01 197 LEU A O 1
ATOM 1596 N N . HIS A 1 198 ? 98.245 75.764 116.882 1.00 51.52 198 HIS A N 1
ATOM 1597 C CA . HIS A 1 198 ? 98.568 74.348 117.059 1.00 51.52 198 HIS A CA 1
ATOM 1598 C C . HIS A 1 198 ? 97.613 73.468 116.267 1.00 51.52 198 HIS A C 1
ATOM 1599 O O . HIS A 1 198 ? 96.407 73.690 116.288 1.00 51.52 198 HIS A O 1
ATOM 1606 N N . ASP A 1 199 ? 98.145 72.473 115.567 1.00 60.98 199 ASP A N 1
ATOM 1607 C CA . ASP A 1 199 ? 97.306 71.590 114.759 1.00 60.98 199 ASP A CA 1
ATOM 1608 C C . ASP A 1 199 ? 96.434 70.666 115.595 1.00 60.98 199 ASP A C 1
ATOM 1609 O O . ASP A 1 199 ? 96.913 70.047 116.543 1.00 60.98 199 ASP A O 1
ATOM 1614 N N . ALA A 1 200 ? 95.156 70.570 115.247 1.00 62.89 200 ALA A N 1
ATOM 1615 C CA . ALA A 1 200 ? 94.242 69.678 115.959 1.00 62.89 200 ALA A CA 1
ATOM 1616 C C . ALA A 1 200 ? 94.579 68.208 115.797 1.00 62.89 200 ALA A C 1
ATOM 1617 O O . ALA A 1 200 ? 94.495 67.445 116.752 1.00 62.89 200 ALA A O 1
ATOM 1619 N N . TYR A 1 201 ? 94.958 67.805 114.590 1.00 69.63 201 TYR A N 1
ATOM 1620 C CA . TYR A 1 201 ? 95.241 66.398 114.335 1.00 69.63 201 TYR A CA 1
ATOM 1621 C C . TYR A 1 201 ? 96.404 65.921 115.182 1.00 69.63 201 TYR A C 1
ATOM 1622 O O . TYR A 1 201 ? 96.371 64.824 115.735 1.00 69.63 201 TYR A O 1
ATOM 1631 N N . LEU A 1 202 ? 97.438 66.741 115.291 1.00 66.95 202 LEU A N 1
ATOM 1632 C CA . LEU A 1 202 ? 98.582 66.383 116.114 1.00 66.95 202 LEU A CA 1
ATOM 1633 C C . LEU A 1 202 ? 98.219 66.268 117.587 1.00 66.95 202 LEU A C 1
ATOM 1634 O O . LEU A 1 202 ? 98.709 65.377 118.278 1.00 66.95 202 LEU A O 1
ATOM 1639 N N . GLU A 1 203 ? 97.365 67.160 118.077 1.00 69.72 203 GLU A N 1
ATOM 1640 C CA . GLU A 1 203 ? 97.038 67.173 119.505 1.00 69.72 203 GLU A CA 1
ATOM 1641 C C . GLU A 1 203 ? 95.749 66.462 119.946 1.00 69.72 203 GLU A C 1
ATOM 1642 O O . GLU A 1 203 ? 95.365 66.554 121.110 1.00 69.72 203 GLU A O 1
ATOM 1648 N N . THR A 1 204 ? 95.087 65.749 119.042 1.00 74.97 204 THR A N 1
ATOM 1649 C CA . THR A 1 204 ? 93.818 65.122 119.408 1.00 74.97 204 THR A CA 1
ATOM 1650 C C . THR A 1 204 ? 93.977 63.901 120.297 1.00 74.97 204 THR A C 1
ATOM 1651 O O . THR A 1 204 ? 94.837 63.051 120.058 1.00 74.97 204 THR A O 1
ATOM 1655 N N . ARG A 1 205 ? 93.182 63.828 121.356 1.00 81.76 205 ARG A N 1
ATOM 1656 C CA . ARG A 1 205 ? 93.220 62.647 122.208 1.00 81.76 205 ARG A CA 1
ATOM 1657 C C . ARG A 1 205 ? 92.744 61.421 121.443 1.00 81.76 205 ARG A C 1
ATOM 1658 O O . ARG A 1 205 ?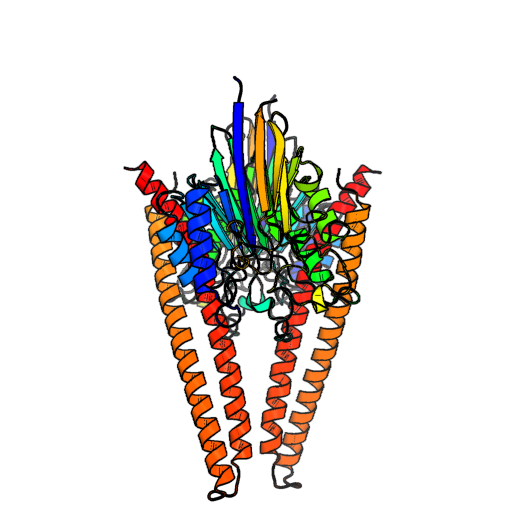 93.338 60.350 121.551 1.00 81.76 205 ARG A O 1
ATOM 1666 N N . ASP A 1 206 ? 91.676 61.574 120.666 1.00 83.28 206 ASP A N 1
ATOM 1667 C CA . ASP A 1 206 ? 91.152 60.458 119.885 1.00 83.28 206 ASP A CA 1
ATOM 1668 C C . ASP A 1 206 ? 90.969 60.828 118.417 1.00 83.28 206 ASP A C 1
ATOM 1669 O O . ASP A 1 206 ? 90.348 61.840 118.106 1.00 83.28 206 ASP A O 1
ATOM 1674 N N . PHE A 1 207 ? 91.486 60.003 117.512 1.00 79.97 207 PHE A N 1
ATOM 1675 C CA . PHE A 1 207 ? 91.308 60.264 116.085 1.00 79.97 207 PHE A CA 1
ATOM 1676 C C . PHE A 1 207 ? 90.574 59.148 115.366 1.00 79.97 207 PHE A C 1
ATOM 1677 O O . PHE A 1 207 ? 90.944 57.982 115.486 1.00 79.97 207 PHE A O 1
ATOM 1685 N N . LYS A 1 208 ? 89.534 59.496 114.618 1.00 83.22 208 LYS A N 1
ATOM 1686 C CA . LYS A 1 208 ? 88.818 58.502 113.826 1.00 83.22 208 LYS A CA 1
ATOM 1687 C C . LYS A 1 208 ? 88.801 58.992 112.388 1.00 83.22 208 LYS A C 1
ATOM 1688 O O . LYS A 1 208 ? 88.530 60.159 112.142 1.00 83.22 208 LYS A O 1
ATOM 1694 N N . GLY A 1 209 ? 89.098 58.123 111.430 1.00 83.74 209 GLY A N 1
ATOM 1695 C CA . GLY A 1 209 ? 89.014 58.548 110.047 1.00 83.74 209 GLY A CA 1
ATOM 1696 C C . GLY A 1 209 ? 90.024 57.995 109.072 1.00 83.74 209 GLY A C 1
ATOM 1697 O O . GLY A 1 209 ? 90.552 56.902 109.270 1.00 83.74 209 GLY A O 1
ATOM 1698 N N . SER A 1 210 ? 90.297 58.745 108.011 1.00 86.54 210 SER A N 1
ATOM 1699 C CA . SER A 1 210 ? 91.221 58.290 106.974 1.00 86.54 210 SER A CA 1
ATOM 1700 C C . SER A 1 210 ? 92.658 58.108 107.438 1.00 86.54 210 SER A C 1
ATOM 1701 O O . SER A 1 210 ? 93.125 58.826 108.321 1.00 86.54 210 SER A O 1
ATOM 1704 N N . GLU A 1 211 ? 93.372 57.165 106.830 1.00 89.26 211 GLU A N 1
ATOM 1705 C CA . GLU A 1 211 ? 94.755 56.897 107.223 1.00 89.26 211 GLU A CA 1
ATOM 1706 C C . GLU A 1 211 ? 95.620 58.146 107.231 1.00 89.26 211 GLU A C 1
ATOM 1707 O O . GLU A 1 211 ? 95.709 58.825 106.206 1.00 89.26 211 GLU A O 1
ATOM 1713 N N . GLU A 1 212 ? 96.205 58.479 108.384 1.00 85.80 212 GLU A N 1
ATOM 1714 C CA . GLU A 1 212 ? 97.105 59.640 108.515 1.00 85.80 212 GLU A CA 1
ATOM 1715 C C . GLU A 1 212 ? 96.388 60.983 108.473 1.00 85.80 212 GLU A C 1
ATOM 1716 O O . GLU A 1 212 ? 97.029 62.026 108.353 1.00 85.80 212 GLU A O 1
ATOM 1722 N N . GLY A 1 213 ? 95.063 60.966 108.567 1.00 79.19 213 GLY A N 1
ATOM 1723 C CA . GLY A 1 213 ? 94.300 62.200 108.576 1.00 79.19 213 GLY A CA 1
ATOM 1724 C C . GLY A 1 213 ? 94.284 62.895 107.238 1.00 79.19 213 GLY A C 1
ATOM 1725 O O . GLY A 1 213 ? 93.916 64.064 107.161 1.00 79.19 213 GLY A O 1
ATOM 1726 N N . ASN A 1 214 ? 94.692 62.190 106.187 1.00 78.91 214 ASN A N 1
ATOM 1727 C CA . ASN A 1 214 ? 94.781 62.793 104.856 1.00 78.91 214 ASN A CA 1
ATOM 1728 C C . ASN A 1 214 ? 93.447 63.241 104.286 1.00 78.91 214 ASN A C 1
ATOM 1729 O O . ASN A 1 214 ? 92.567 62.422 104.036 1.00 78.91 214 ASN A O 1
ATOM 1734 N N . THR A 1 215 ? 93.292 64.544 104.088 1.00 72.46 215 THR A N 1
ATOM 1735 C CA . THR A 1 215 ? 92.050 65.083 103.543 1.00 72.46 215 THR A CA 1
ATOM 1736 C C . THR A 1 215 ? 91.738 64.642 102.112 1.00 72.46 215 THR A C 1
ATOM 1737 O O . THR A 1 215 ? 90.598 64.336 101.789 1.00 72.46 215 THR A O 1
ATOM 1741 N N . MET A 1 216 ? 92.739 64.603 101.247 1.00 83.90 216 MET A N 1
ATOM 1742 C CA . MET A 1 216 ? 92.499 64.120 99.895 1.00 83.90 216 MET A CA 1
ATOM 1743 C C . MET A 1 216 ? 92.815 62.635 99.880 1.00 83.90 216 MET A C 1
ATOM 1744 O O . MET A 1 216 ? 93.897 62.241 100.304 1.00 83.90 216 MET A O 1
ATOM 1749 N N . VAL A 1 217 ? 91.883 61.802 99.417 1.00 90.38 217 VAL A N 1
ATOM 1750 C CA . VAL A 1 217 ? 92.095 60.359 99.477 1.00 90.38 217 VAL A CA 1
ATOM 1751 C C . VAL A 1 217 ? 91.893 59.640 98.151 1.00 90.38 217 VAL A C 1
ATOM 1752 O O . VAL A 1 217 ? 91.045 60.031 97.353 1.00 90.38 217 VAL A O 1
ATOM 1756 N N . PRO A 1 218 ? 92.683 58.585 97.903 1.00 93.14 218 PRO A N 1
ATOM 1757 C CA . PRO A 1 218 ? 92.538 57.795 96.674 1.00 93.14 218 PRO A CA 1
ATOM 1758 C C . PRO A 1 218 ? 91.171 57.139 96.606 1.00 93.14 218 PRO A C 1
ATOM 1759 O O . PRO A 1 218 ? 90.611 57.020 95.517 1.00 93.14 218 PRO A O 1
ATOM 1763 N N . LYS A 1 219 ? 90.639 56.719 97.748 1.00 93.89 219 LYS A N 1
ATOM 1764 C CA . LYS A 1 219 ? 89.346 56.042 97.787 1.00 93.89 219 LYS A CA 1
ATOM 1765 C C . LYS A 1 219 ? 88.228 56.917 97.238 1.00 93.89 219 LYS A C 1
ATOM 1766 O O . LYS A 1 219 ? 87.316 56.414 96.584 1.00 93.89 219 LYS A O 1
ATOM 1772 N N . ASN A 1 220 ? 88.284 58.216 97.510 1.00 90.63 220 ASN A N 1
ATOM 1773 C CA . ASN A 1 220 ? 87.239 59.114 97.047 1.00 90.63 220 ASN A CA 1
ATOM 1774 C C . ASN A 1 220 ? 87.175 59.044 95.530 1.00 90.63 220 ASN A C 1
ATOM 1775 O O . ASN A 1 220 ? 88.197 59.162 94.855 1.00 90.63 220 ASN A O 1
ATOM 1780 N N . CYS A 1 221 ? 85.973 58.869 94.989 1.00 89.46 221 CYS A N 1
ATOM 1781 C CA . CYS A 1 221 ? 85.808 58.747 93.540 1.00 89.46 221 CYS A CA 1
ATOM 1782 C C . CYS A 1 221 ? 86.177 60.002 92.768 1.00 89.46 221 CYS A C 1
ATOM 1783 O O . CYS A 1 221 ? 86.786 59.920 91.703 1.00 89.46 221 CYS A O 1
ATOM 1786 N N . TYR A 1 222 ? 85.811 61.162 93.296 1.00 88.15 222 TYR A N 1
ATOM 1787 C CA . TYR A 1 222 ? 86.060 62.418 92.592 1.00 88.15 222 TYR A CA 1
ATOM 1788 C C . TYR A 1 222 ? 87.535 62.742 92.374 1.00 88.15 222 TYR A C 1
ATOM 1789 O O . TYR A 1 222 ? 87.900 63.277 91.328 1.00 88.15 222 TYR A O 1
ATOM 1798 N N . VAL A 1 223 ? 88.381 62.438 93.352 1.00 93.59 223 VAL A N 1
ATOM 1799 C CA . VAL A 1 223 ? 89.794 62.775 93.235 1.00 93.59 223 VAL A CA 1
ATOM 1800 C C . VAL A 1 223 ? 90.425 62.077 92.050 1.00 93.59 223 VAL A C 1
ATOM 1801 O O . VAL A 1 223 ? 90.217 60.880 91.848 1.00 93.59 223 VAL A O 1
ATOM 1805 N N . SER A 1 224 ? 91.209 62.811 91.267 1.00 100.83 224 SER A N 1
ATOM 1806 C CA . SER A 1 224 ? 91.915 62.186 90.160 1.00 100.83 224 SER A CA 1
ATOM 1807 C C . SER A 1 224 ? 93.042 61.326 90.697 1.00 100.83 224 SER A C 1
ATOM 1808 O O . SER A 1 224 ? 93.787 61.747 91.581 1.00 100.83 224 SER A O 1
ATOM 1811 N N . GLN A 1 225 ? 93.179 60.123 90.157 1.00 102.21 225 GLN A N 1
ATOM 1812 C CA . GLN A 1 225 ? 94.241 59.225 90.592 1.00 102.21 225 GLN A CA 1
ATOM 1813 C C . GLN A 1 225 ? 95.622 59.780 90.282 1.00 102.21 225 GLN A C 1
ATOM 1814 O O . GLN A 1 225 ? 96.550 59.596 91.062 1.00 102.21 225 GLN A O 1
ATOM 1820 N N . GLN A 1 226 ? 95.764 60.450 89.144 1.00 105.89 226 GLN A N 1
ATOM 1821 C CA . GLN A 1 226 ? 97.057 61.000 88.745 1.00 105.89 226 GLN A CA 1
ATOM 1822 C C . GLN A 1 226 ? 97.561 62.022 89.755 1.00 105.89 226 GLN A C 1
ATOM 1823 O O . GLN A 1 226 ? 98.755 62.070 90.052 1.00 105.89 226 GLN A O 1
ATOM 1829 N N . GLU A 1 227 ? 96.659 62.833 90.295 1.00 103.94 227 GLU A N 1
ATOM 1830 C CA . GLU A 1 227 ? 97.047 63.826 91.290 1.00 103.94 227 GLU A CA 1
ATOM 1831 C C . GLU A 1 227 ? 97.629 63.144 92.514 1.00 103.94 227 GLU A C 1
ATOM 1832 O O . GLU A 1 227 ? 98.600 63.625 93.095 1.00 103.94 227 GLU A O 1
ATOM 1838 N N . LEU A 1 228 ? 97.039 62.023 92.909 1.00 98.33 228 LEU A N 1
ATOM 1839 C CA . LEU A 1 228 ? 97.503 61.307 94.094 1.00 98.33 228 LEU A CA 1
ATOM 1840 C C . LEU A 1 228 ? 98.441 60.149 93.778 1.00 98.33 228 LEU A C 1
ATOM 1841 O O . LEU A 1 228 ? 98.721 59.326 94.637 1.00 98.33 228 LEU A O 1
ATOM 1846 N N . LYS A 1 229 ? 98.907 60.063 92.541 1.00 99.12 229 LYS A N 1
ATOM 1847 C CA . LYS A 1 229 ? 99.859 59.013 92.190 1.00 99.12 229 LYS A CA 1
ATOM 1848 C C . LYS A 1 229 ? 101.178 59.093 92.982 1.00 99.12 229 LYS A C 1
ATOM 1849 O O . LYS A 1 229 ? 101.683 58.062 93.429 1.00 99.12 229 LYS A O 1
ATOM 1855 N N . PRO A 1 230 ? 101.738 60.306 93.183 1.00 96.99 230 PRO A N 1
ATOM 1856 C CA . PRO A 1 230 ? 102.953 60.325 94.010 1.00 96.99 230 PRO A CA 1
ATOM 1857 C C . PRO A 1 230 ? 102.737 59.858 95.447 1.00 96.99 230 PRO A C 1
ATOM 1858 O O . PRO A 1 230 ? 103.594 59.154 95.977 1.00 96.99 230 PRO A O 1
ATOM 1862 N N . PHE A 1 231 ? 101.627 60.237 96.072 1.00 90.75 231 PHE A N 1
ATOM 1863 C CA . PHE A 1 231 ? 101.412 59.886 97.474 1.00 90.75 231 PHE A CA 1
ATOM 1864 C C . PHE A 1 231 ? 100.392 58.768 97.602 1.00 90.75 231 PHE A C 1
ATOM 1865 O O . PHE A 1 231 ? 99.224 58.955 97.282 1.00 90.75 231 PHE A O 1
ATOM 1873 N N . PRO A 1 232 ? 100.812 57.616 98.140 1.00 91.94 232 PRO A N 1
ATOM 1874 C CA . PRO A 1 232 ? 99.904 56.462 98.195 1.00 91.94 232 PRO A CA 1
ATOM 1875 C C . PRO A 1 232 ? 98.656 56.670 99.037 1.00 91.94 232 PRO A C 1
ATOM 1876 O O . PRO A 1 232 ? 97.585 56.227 98.633 1.00 91.94 232 PRO A O 1
ATOM 1880 N N . PHE A 1 233 ? 98.783 57.311 100.191 1.00 92.22 233 PHE A N 1
ATOM 1881 C CA . PHE A 1 233 ? 97.639 57.471 101.085 1.00 92.22 233 PHE A CA 1
ATOM 1882 C C . PHE A 1 233 ? 96.935 58.811 100.936 1.00 92.22 233 PHE A C 1
ATOM 1883 O O . PHE A 1 233 ? 95.974 59.089 101.651 1.00 92.22 233 PHE A O 1
ATOM 1891 N N . GLY A 1 234 ? 97.392 59.634 100.001 1.00 83.71 234 GLY A N 1
ATOM 1892 C CA . GLY A 1 234 ? 96.804 60.948 99.821 1.00 83.71 234 GLY A CA 1
ATOM 1893 C C . GLY A 1 234 ? 97.483 62.065 100.581 1.00 83.71 234 GLY A C 1
ATOM 1894 O O . GLY A 1 234 ? 98.489 61.833 101.249 1.00 83.71 234 GLY A O 1
ATOM 1895 N N . VAL A 1 235 ? 96.968 63.285 100.473 1.00 74.18 235 VAL A N 1
ATOM 1896 C CA . VAL A 1 235 ? 97.633 64.423 101.107 1.00 74.18 235 VAL A CA 1
ATOM 1897 C C . VAL A 1 235 ? 96.783 65.122 102.155 1.00 74.18 235 VAL A C 1
ATOM 1898 O O . VAL A 1 235 ? 95.561 65.174 102.036 1.00 74.18 235 VAL A O 1
ATOM 1902 N N . ARG A 1 236 ? 97.418 65.641 103.199 1.00 64.97 236 ARG A N 1
ATOM 1903 C CA . ARG A 1 236 ? 96.669 66.402 104.187 1.00 64.97 236 ARG A CA 1
ATOM 1904 C C . ARG A 1 236 ? 96.913 67.872 103.917 1.00 64.97 236 ARG A C 1
ATOM 1905 O O . ARG A 1 236 ? 97.978 68.395 104.233 1.00 64.97 236 ARG A O 1
ATOM 1913 N N . ILE A 1 237 ? 95.934 68.547 103.325 1.00 55.51 237 ILE A N 1
ATOM 1914 C CA . ILE A 1 237 ? 96.100 69.955 102.983 1.00 55.51 237 ILE A CA 1
ATOM 1915 C C . ILE A 1 237 ? 95.060 70.851 103.644 1.00 55.51 237 ILE A C 1
ATOM 1916 O O . ILE A 1 237 ? 95.115 72.070 103.505 1.00 55.51 237 ILE A O 1
ATOM 1921 N N . ASP A 1 238 ? 94.100 70.258 104.346 1.00 59.39 238 ASP A N 1
ATOM 1922 C CA . ASP A 1 238 ? 93.104 71.048 105.066 1.00 59.39 238 ASP A CA 1
ATOM 1923 C C . ASP A 1 238 ? 93.442 70.929 106.541 1.00 59.39 238 ASP A C 1
ATOM 1924 O O . ASP A 1 238 ? 93.767 69.838 107.006 1.00 59.39 238 ASP A O 1
ATOM 1929 N N . TYR A 1 239 ? 93.383 72.031 107.285 1.00 51.84 239 TYR A N 1
ATOM 1930 C CA . TYR A 1 239 ? 93.780 71.990 108.692 1.00 51.84 239 TYR A CA 1
ATOM 1931 C C . TYR A 1 239 ? 92.851 72.696 109.652 1.00 51.84 239 TYR A C 1
ATOM 1932 O O . TYR A 1 239 ? 92.120 73.598 109.251 1.00 51.84 239 TYR A O 1
ATOM 1941 N N . VAL A 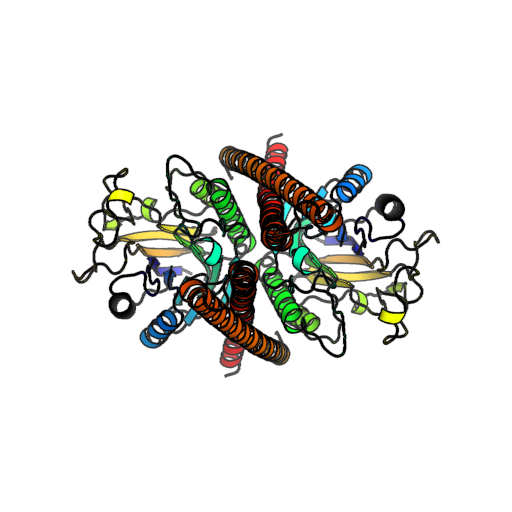1 240 ? 92.868 72.293 110.922 1.00 46.52 240 VAL A N 1
ATOM 1942 C CA . VAL A 1 240 ? 92.099 72.999 111.927 1.00 46.52 240 VAL A CA 1
ATOM 1943 C C . VAL A 1 240 ? 93.193 73.426 112.879 1.00 46.52 240 VAL A C 1
ATOM 1944 O O . VAL A 1 240 ? 93.878 72.583 113.453 1.00 46.52 240 VAL A O 1
ATOM 1948 N N . LEU A 1 241 ? 93.383 74.726 113.044 1.00 43.75 241 LEU A N 1
ATOM 1949 C CA . LEU A 1 241 ? 94.470 75.213 113.878 1.00 43.75 241 LEU A CA 1
ATOM 1950 C C . LEU A 1 241 ? 93.890 76.046 114.994 1.00 43.75 241 LEU A C 1
ATOM 1951 O O . LEU A 1 241 ? 93.015 76.869 114.760 1.00 43.75 241 LEU A O 1
ATOM 1956 N N . TYR A 1 242 ? 94.368 75.836 116.212 1.00 51.40 242 TYR A N 1
ATOM 1957 C CA . TYR A 1 242 ? 93.813 76.555 117.358 1.00 51.40 242 TYR A CA 1
ATOM 1958 C C . TYR A 1 242 ? 94.837 76.989 118.392 1.00 51.40 242 TYR A C 1
ATOM 1959 O O . TYR A 1 242 ? 95.849 76.320 118.577 1.00 51.40 242 TYR A O 1
ATOM 1968 N N . LYS A 1 243 ? 94.594 78.115 119.054 1.00 45.36 243 LYS A N 1
ATOM 1969 C CA . LYS A 1 243 ? 95.477 78.552 120.137 1.00 45.36 243 LYS A CA 1
ATOM 1970 C C . LYS A 1 243 ? 94.667 79.316 121.180 1.00 45.36 243 LYS A C 1
ATOM 1971 O O . LYS A 1 243 ? 93.589 79.823 120.877 1.00 45.36 243 LYS A O 1
ATOM 1977 N N . ALA A 1 244 ? 95.164 79.380 122.411 1.00 52.80 244 ALA A N 1
ATOM 1978 C CA . ALA A 1 244 ? 94.470 80.122 123.461 1.00 52.80 244 ALA A CA 1
ATOM 1979 C C . ALA A 1 244 ? 95.413 81.002 124.262 1.00 52.80 244 ALA A C 1
ATOM 1980 O O . ALA A 1 244 ? 96.590 80.681 124.409 1.00 52.80 244 ALA A O 1
ATOM 1982 N N . VAL A 1 245 ? 94.900 82.109 124.787 1.00 60.20 245 VAL A N 1
ATOM 1983 C CA . VAL A 1 245 ? 95.717 83.011 125.598 1.00 60.20 245 VAL A CA 1
ATOM 1984 C C . VAL A 1 245 ? 95.928 82.467 127.001 1.00 60.20 245 VAL A C 1
ATOM 1985 O O . VAL A 1 245 ? 95.279 81.505 127.404 1.00 60.20 245 VAL A O 1
ATOM 1989 N N . SER A 1 246 ? 96.844 83.075 127.745 1.00 68.79 246 SER A N 1
ATOM 1990 C CA . SER A 1 246 ? 97.119 82.620 129.101 1.00 68.79 246 SER A CA 1
ATOM 1991 C C . SER A 1 246 ? 95.868 82.732 129.951 1.00 68.79 246 SER A C 1
ATOM 1992 O O . SER A 1 246 ? 95.108 83.692 129.828 1.00 68.79 246 SER A O 1
ATOM 1995 N N . GLY A 1 247 ? 95.649 81.762 130.830 1.00 72.64 247 GLY A N 1
ATOM 1996 C CA . GLY A 1 247 ? 94.449 81.770 131.643 1.00 72.64 247 GLY A CA 1
ATOM 1997 C C . GLY A 1 247 ? 93.377 80.959 130.962 1.00 72.64 247 GLY A C 1
ATOM 1998 O O . GLY A 1 247 ? 92.355 80.660 131.564 1.00 72.64 247 GLY A O 1
ATOM 1999 N N . PHE A 1 248 ? 93.584 80.625 129.695 1.00 67.38 248 PHE A N 1
ATOM 2000 C CA . PHE A 1 248 ? 92.637 79.772 128.990 1.00 67.38 248 PHE A CA 1
ATOM 2001 C C . PHE A 1 248 ? 93.368 78.567 128.433 1.00 67.38 248 PHE A C 1
ATOM 2002 O O . PHE A 1 248 ? 94.418 78.706 127.812 1.00 67.38 248 PHE A O 1
ATOM 2010 N N . TYR A 1 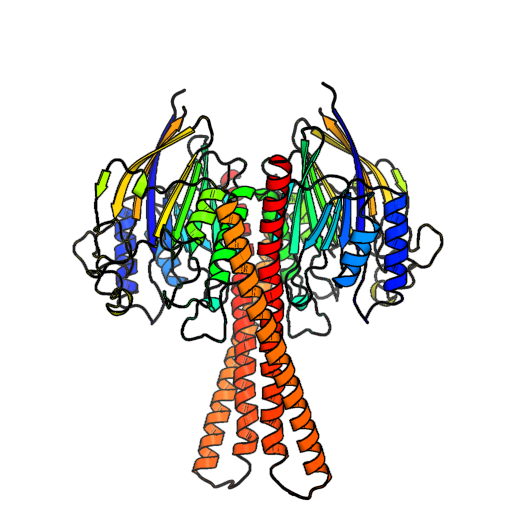249 ? 92.825 77.380 128.656 1.00 73.52 249 TYR A N 1
ATOM 2011 C CA . TYR A 1 249 ? 93.438 76.181 128.111 1.00 73.52 249 TYR A CA 1
ATOM 2012 C C . TYR A 1 249 ? 92.485 75.516 127.140 1.00 73.52 249 TYR A C 1
ATOM 2013 O O . TYR A 1 249 ? 91.330 75.267 127.471 1.00 73.52 249 TYR A O 1
ATOM 2022 N N . ILE A 1 250 ? 92.967 75.221 125.941 1.00 68.57 250 ILE A N 1
ATOM 2023 C CA . ILE A 1 250 ? 92.130 74.557 124.955 1.00 68.57 250 ILE A CA 1
ATOM 2024 C C . ILE A 1 250 ? 92.712 73.200 124.587 1.00 68.57 250 ILE A C 1
ATOM 2025 O O . ILE A 1 250 ? 93.910 73.072 124.337 1.00 68.57 250 ILE A O 1
ATOM 2030 N N . SER A 1 251 ? 91.872 72.175 124.596 1.00 70.95 251 SER A N 1
ATOM 2031 C CA . SER A 1 251 ? 92.334 70.837 124.265 1.00 70.95 251 SER A CA 1
ATOM 2032 C C . SER A 1 251 ? 91.439 70.230 123.211 1.00 70.95 251 SER A C 1
ATOM 2033 O O . SER A 1 251 ? 90.240 70.491 123.188 1.00 70.95 251 SER A O 1
ATOM 2036 N N . CYS A 1 252 ? 92.004 69.413 122.326 1.00 71.65 252 CYS A N 1
ATOM 2037 C CA . CYS A 1 252 ? 91.210 68.759 121.286 1.00 71.65 252 CYS A CA 1
ATOM 2038 C C . CYS A 1 252 ? 90.810 67.356 121.704 1.00 71.65 252 CYS A C 1
ATOM 2039 O O . CYS A 1 252 ? 91.587 66.416 121.559 1.00 71.65 252 CYS A O 1
ATOM 2042 N N . LYS A 1 253 ? 89.593 67.211 122.215 1.00 74.67 253 LYS A N 1
ATOM 2043 C CA . LYS A 1 253 ? 89.118 65.903 122.646 1.00 74.67 253 LYS A CA 1
ATOM 2044 C C . LYS A 1 253 ? 89.058 64.924 121.481 1.00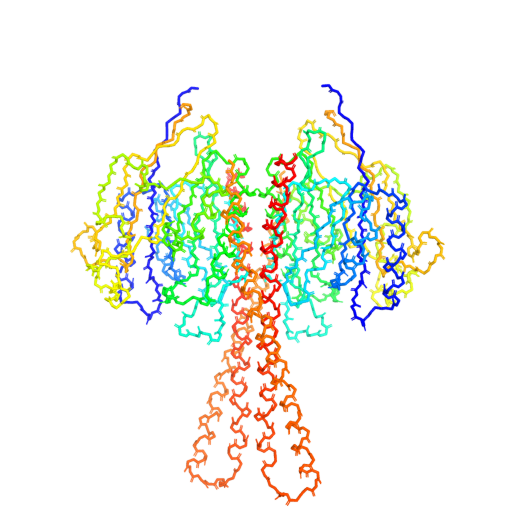 74.67 253 LYS A C 1
ATOM 2045 O O . LYS A 1 253 ? 89.834 63.972 121.422 1.00 74.67 253 LYS A O 1
ATOM 2051 N N . SER A 1 254 ? 88.133 65.148 120.557 1.00 72.16 254 SER A N 1
ATOM 2052 C CA . SER A 1 254 ? 87.983 64.230 119.436 1.00 72.16 254 SER A CA 1
ATOM 2053 C C . SER A 1 254 ? 88.155 64.891 118.085 1.00 72.16 254 SER A C 1
ATOM 2054 O O . SER A 1 254 ? 87.532 65.908 117.810 1.00 72.16 254 SER A O 1
ATOM 2057 N N . PHE A 1 255 ? 88.934 64.275 117.197 1.00 70.38 255 PHE A N 1
ATOM 2058 C CA . PHE A 1 255 ? 89.082 64.790 115.832 1.00 70.38 255 PHE A CA 1
ATOM 2059 C C . PHE A 1 255 ? 88.637 63.694 114.873 1.00 70.38 255 PHE A C 1
ATOM 2060 O O . PHE A 1 255 ? 88.998 62.535 115.056 1.00 70.38 255 PHE A O 1
ATOM 2068 N N . GLU A 1 256 ? 87.863 64.054 113.853 1.00 72.93 256 GLU A N 1
ATOM 2069 C CA . GLU A 1 256 ? 87.325 63.044 112.949 1.00 72.93 256 GLU A CA 1
ATOM 2070 C C . GLU A 1 256 ? 87.306 63.453 111.485 1.00 72.93 256 GLU A C 1
ATOM 2071 O O . GLU A 1 256 ? 87.142 64.628 111.173 1.00 72.93 256 GLU A O 1
ATOM 2077 N N . THR A 1 257 ? 87.475 62.491 110.585 1.00 78.00 257 THR A N 1
ATOM 2078 C CA . THR A 1 257 ? 87.400 62.761 109.151 1.00 78.00 257 THR A CA 1
ATOM 2079 C C . THR A 1 257 ? 86.429 61.729 108.601 1.00 78.00 257 THR A C 1
ATOM 2080 O O . THR A 1 257 ? 86.200 60.707 109.245 1.00 78.00 257 THR A O 1
ATOM 2084 N N . THR A 1 258 ? 85.846 61.969 107.433 1.00 84.79 258 THR A N 1
ATOM 2085 C CA . THR A 1 258 ? 84.806 61.055 106.932 1.00 84.79 258 THR A CA 1
ATOM 2086 C C . THR A 1 258 ? 85.273 59.904 106.015 1.00 84.79 258 THR A C 1
ATOM 2087 O O . THR A 1 258 ? 84.440 59.229 105.410 1.00 84.79 258 THR A O 1
ATOM 2091 N N . THR A 1 259 ? 86.583 59.693 105.885 1.00 92.44 259 THR A N 1
ATOM 2092 C CA . THR A 1 259 ? 87.134 58.544 105.115 1.00 92.44 259 THR A CA 1
ATOM 2093 C C . THR A 1 259 ? 86.814 58.375 103.632 1.00 92.44 259 THR A C 1
ATOM 2094 O O . THR A 1 259 ? 86.676 57.248 103.159 1.00 92.44 259 THR A O 1
ATOM 2098 N N . GLY A 1 260 ? 86.715 59.463 102.886 1.00 92.82 260 GLY A N 1
ATOM 2099 C CA . GLY A 1 260 ? 86.511 59.345 101.452 1.00 92.82 260 GLY A CA 1
ATOM 2100 C C . GLY A 1 260 ? 85.094 59.094 101.004 1.00 92.82 260 GLY A C 1
ATOM 2101 O O . GLY A 1 260 ? 84.852 58.892 99.815 1.00 92.82 260 GLY A O 1
ATOM 2102 N N . PHE A 1 261 ? 84.153 59.108 101.940 1.00 96.75 261 PHE A N 1
ATOM 2103 C CA . PHE A 1 261 ? 82.765 58.834 101.603 1.00 96.75 261 PHE A CA 1
ATOM 2104 C C . PHE A 1 261 ? 81.789 59.691 102.382 1.00 96.75 261 PHE A C 1
ATOM 2105 O O . PHE A 1 261 ? 82.190 60.446 103.263 1.00 96.75 261 PHE A O 1
ATOM 2113 N N . ASP A 1 262 ? 80.509 59.589 102.051 1.00 101.00 262 ASP A N 1
ATOM 2114 C CA . ASP A 1 262 ? 79.474 60.312 102.775 1.00 101.00 262 ASP A CA 1
ATOM 2115 C C . ASP A 1 262 ? 79.280 59.543 104.079 1.00 101.00 262 ASP A C 1
ATOM 2116 O O . ASP A 1 262 ? 79.344 58.313 104.079 1.00 101.00 262 ASP A O 1
ATOM 2121 N N . PRO A 1 263 ? 79.113 60.245 105.235 1.00 99.74 263 PRO A N 1
ATOM 2122 C CA . PRO A 1 263 ? 78.977 59.417 106.447 1.00 99.74 263 PRO A CA 1
ATOM 2123 C C . PRO A 1 263 ? 77.718 58.567 106.456 1.00 99.74 263 PRO A C 1
ATOM 2124 O O . PRO A 1 263 ? 77.514 57.792 107.387 1.00 99.74 263 PRO A O 1
ATOM 2128 N N . HIS A 1 264 ? 76.884 58.707 105.435 1.00 103.49 264 HIS A N 1
ATOM 2129 C CA . HIS A 1 264 ? 75.660 57.923 105.345 1.00 103.49 264 HIS A CA 1
ATOM 2130 C C . HIS A 1 264 ? 75.860 56.780 104.367 1.00 103.49 264 HIS A C 1
ATOM 2131 O O . HIS A 1 264 ? 74.874 56.184 103.930 1.00 103.49 264 HIS A O 1
ATOM 2138 N N . ARG A 1 265 ? 77.111 56.519 103.978 1.00 108.02 265 ARG A N 1
ATOM 2139 C CA . ARG A 1 265 ? 77.451 55.442 103.026 1.00 108.02 265 ARG A CA 1
ATOM 2140 C C . ARG A 1 265 ? 77.103 55.811 101.594 1.00 108.02 265 ARG A C 1
ATOM 2141 O O . ARG A 1 265 ? 77.118 54.958 100.708 1.00 108.02 265 ARG A O 1
ATOM 2143 N N . GLY A 1 266 ? 76.793 57.080 101.361 1.00 102.78 266 GLY A N 1
ATOM 2144 C CA . GLY A 1 266 ? 76.496 57.549 100.018 1.00 102.78 266 GLY A CA 1
ATOM 2145 C C . GLY A 1 266 ? 77.758 57.977 99.302 1.00 102.78 266 GLY A C 1
ATOM 2146 O O . GLY A 1 266 ? 78.859 57.828 99.833 1.00 102.78 266 GLY A O 1
ATOM 2147 N N . THR A 1 267 ? 77.614 58.498 98.090 1.00 98.20 267 THR A N 1
ATOM 2148 C CA . THR A 1 267 ? 78.771 59.000 97.360 1.00 98.20 267 THR A CA 1
ATOM 2149 C C . THR A 1 267 ? 79.383 60.174 98.108 1.00 98.20 267 THR A C 1
ATOM 2150 O O . THR A 1 267 ? 78.661 60.951 98.728 1.00 98.20 267 THR A O 1
ATOM 2154 N N . PRO A 1 268 ? 80.737 60.312 98.103 1.00 89.87 268 PRO A N 1
ATOM 2155 C CA . PRO A 1 268 ? 81.283 61.406 98.926 1.00 89.87 268 PRO A CA 1
ATOM 2156 C C . PRO A 1 268 ? 80.689 62.794 98.731 1.00 89.87 268 PRO A C 1
ATOM 2157 O O . PRO A 1 268 ? 80.305 63.160 97.620 1.00 89.87 268 PRO A O 1
ATOM 2161 N N . LEU A 1 269 ? 80.638 63.573 99.805 1.00 78.11 269 LEU A N 1
ATOM 2162 C CA . LEU A 1 269 ? 80.112 64.935 99.733 1.00 78.11 269 LEU A CA 1
ATOM 2163 C C . LEU A 1 269 ? 80.944 65.815 98.821 1.00 78.11 269 LEU A C 1
ATOM 2164 O O . LEU A 1 269 ? 80.411 66.697 98.160 1.00 78.11 269 LEU A O 1
ATOM 2169 N N . SER A 1 270 ? 82.256 65.624 98.833 1.00 74.33 270 SER A N 1
ATOM 2170 C CA . SER A 1 270 ? 83.138 66.431 98.004 1.00 74.33 270 SER A CA 1
ATOM 2171 C C . SER A 1 270 ? 84.395 65.662 97.675 1.00 74.33 270 SER A C 1
ATOM 2172 O O . SER A 1 270 ? 84.646 64.608 98.253 1.00 74.33 270 SER A O 1
ATOM 2175 N N . ASP A 1 271 ? 85.189 66.175 96.743 1.00 76.15 271 ASP A N 1
ATOM 2176 C CA . ASP A 1 271 ? 86.463 65.535 96.433 1.00 76.15 271 ASP A CA 1
ATOM 2177 C C . ASP A 1 271 ? 87.357 65.544 97.667 1.00 76.15 271 ASP A C 1
ATOM 2178 O O . ASP A 1 271 ? 88.091 64.589 97.910 1.00 76.15 271 ASP A O 1
ATOM 2183 N N . HIS A 1 272 ? 87.240 66.582 98.496 1.00 68.94 272 HIS A N 1
ATOM 2184 C CA . HIS A 1 272 ? 88.022 66.666 99.733 1.00 68.94 272 HIS A CA 1
ATOM 2185 C C . HIS A 1 272 ? 87.319 65.973 100.888 1.00 68.94 272 HIS A C 1
ATOM 2186 O O . HIS A 1 272 ? 86.280 65.346 100.700 1.00 68.94 272 HIS A O 1
ATOM 2193 N N . GLU A 1 273 ? 87.868 66.097 102.091 1.00 72.94 273 GLU A N 1
ATOM 2194 C CA . GLU A 1 273 ? 87.289 65.401 103.238 1.00 72.94 273 GLU A CA 1
ATOM 2195 C C . GLU A 1 273 ? 86.896 66.301 104.394 1.00 72.94 273 GLU A C 1
ATOM 2196 O O . GLU A 1 273 ? 87.623 67.230 104.741 1.00 72.94 273 GLU A O 1
ATOM 2202 N N . ALA A 1 274 ? 85.739 66.032 104.987 1.00 64.68 274 ALA A N 1
ATOM 2203 C CA . ALA A 1 274 ? 85.268 66.832 106.109 1.00 64.68 274 ALA A CA 1
ATOM 2204 C C . ALA A 1 274 ? 86.157 66.698 107.326 1.00 64.68 274 ALA A C 1
ATOM 2205 O O . ALA A 1 274 ? 86.639 65.612 107.626 1.00 64.68 274 ALA A O 1
ATOM 2207 N N . LEU A 1 275 ? 86.378 67.798 108.034 1.00 61.23 275 LEU A N 1
ATOM 2208 C CA . LEU A 1 275 ? 87.166 67.744 109.254 1.00 61.23 275 LEU A CA 1
ATOM 2209 C C . LEU A 1 275 ? 86.259 68.152 110.397 1.00 61.23 275 LEU A C 1
ATOM 2210 O O . LEU A 1 275 ? 85.656 69.219 110.359 1.00 61.23 275 LEU A O 1
ATOM 2215 N N . MET A 1 276 ? 86.136 67.295 111.405 1.00 64.98 276 MET A N 1
ATOM 2216 C CA . MET A 1 276 ? 85.258 67.579 112.537 1.00 64.98 276 MET A CA 1
ATOM 2217 C C . MET A 1 276 ? 86.038 67.564 113.838 1.00 64.98 276 MET A C 1
ATOM 2218 O O . MET A 1 276 ? 86.514 66.517 114.263 1.00 64.98 276 MET A O 1
ATOM 2223 N N . ALA A 1 277 ? 86.167 68.718 114.481 1.00 60.35 277 ALA A N 1
ATOM 2224 C CA . ALA A 1 277 ? 86.959 68.803 115.702 1.00 60.35 277 ALA A CA 1
ATOM 2225 C C . ALA A 1 277 ? 86.142 69.224 116.907 1.00 60.35 277 ALA A C 1
ATOM 2226 O O . ALA A 1 277 ? 85.377 70.181 116.836 1.00 60.35 277 ALA A O 1
ATOM 2228 N N . THR A 1 278 ? 86.301 68.519 118.020 1.00 65.89 278 THR A N 1
ATOM 2229 C CA . THR A 1 278 ? 85.612 68.914 119.238 1.00 65.89 278 THR A CA 1
ATOM 2230 C C . THR A 1 278 ? 86.643 69.552 120.144 1.00 65.89 278 THR A C 1
ATOM 2231 O O . THR A 1 278 ? 87.647 68.926 120.478 1.00 65.89 278 THR A O 1
ATOM 2235 N N . LEU A 1 279 ? 86.436 70.813 120.500 1.00 66.54 279 LEU A N 1
ATOM 2236 C CA . LEU A 1 279 ? 87.418 71.526 121.306 1.00 66.54 279 LEU A CA 1
ATOM 2237 C C . LEU A 1 279 ? 86.845 71.902 122.652 1.00 66.54 279 LEU A C 1
ATOM 2238 O O . LEU A 1 279 ? 85.741 72.425 122.735 1.00 66.54 279 LEU A O 1
ATOM 2243 N N . PHE A 1 280 ? 87.595 71.645 123.713 1.00 73.25 280 PHE A N 1
ATOM 2244 C CA . PHE A 1 280 ? 87.138 72.031 125.033 1.00 73.25 280 PHE A CA 1
ATOM 2245 C C . PHE A 1 280 ? 87.993 73.160 125.562 1.00 73.25 280 PHE A C 1
ATOM 2246 O O . PHE A 1 280 ? 89.208 73.028 125.664 1.00 73.25 280 PHE A O 1
ATOM 2254 N N . VAL A 1 281 ? 87.356 74.269 125.916 1.00 72.43 281 VAL A N 1
ATOM 2255 C CA . VAL A 1 281 ? 88.094 75.400 126.448 1.00 72.43 281 VAL A CA 1
ATOM 2256 C C . VAL A 1 281 ? 87.781 75.544 127.921 1.00 72.43 281 VAL A C 1
ATOM 2257 O O . VAL A 1 281 ? 86.625 75.706 128.302 1.00 72.43 281 VAL A O 1
ATOM 2261 N N . ARG A 1 282 ? 88.811 75.491 128.753 1.00 77.12 282 ARG A N 1
ATOM 2262 C CA . ARG A 1 282 ? 88.611 75.652 130.181 1.00 77.12 282 ARG A CA 1
ATOM 2263 C C . ARG A 1 282 ? 89.483 76.765 130.723 1.00 77.12 282 ARG A C 1
ATOM 2264 O O . ARG A 1 282 ? 90.659 76.864 130.381 1.00 77.12 282 ARG A O 1
ATOM 2272 N N . HIS A 1 283 ? 88.911 77.629 131.548 1.00 77.77 283 HIS A N 1
ATOM 2273 C CA . HIS A 1 283 ? 89.724 78.661 132.160 1.00 77.77 283 HIS A CA 1
ATOM 2274 C C . HIS A 1 283 ? 90.728 77.976 133.067 1.00 77.77 283 HIS A C 1
ATOM 2275 O O . HIS A 1 283 ? 90.363 77.054 133.798 1.00 77.77 283 HIS A O 1
ATOM 2282 N N . SER A 1 284 ? 91.980 78.425 133.039 1.00 79.55 284 SER A N 1
ATOM 2283 C CA . SER A 1 284 ? 93.040 77.810 133.843 1.00 79.55 284 SER A CA 1
ATOM 2284 C C . SER A 1 284 ? 92.909 76.290 133.941 1.00 79.55 284 SER A C 1
ATOM 2285 O O . SER A 1 284 ? 93.105 75.574 132.958 1.00 79.55 284 SER A O 1
ATOM 2288 N N . SER A 1 300 ? 108.846 82.172 120.750 1.00 89.67 300 SER A N 1
ATOM 2289 C CA . SER A 1 300 ? 109.714 82.933 119.862 1.00 89.67 300 SER A CA 1
ATOM 2290 C C . SER A 1 300 ? 109.750 82.321 118.471 1.00 89.67 300 SER A C 1
ATOM 2291 O O . SER A 1 300 ? 110.040 81.134 118.321 1.00 89.67 300 SER A O 1
ATOM 2294 N N . PRO A 1 301 ? 109.456 83.130 117.444 1.00 83.99 301 PRO A N 1
ATOM 2295 C CA . PRO A 1 301 ? 109.531 82.621 116.073 1.00 83.99 301 PRO A CA 1
ATOM 2296 C C . PRO A 1 301 ? 110.951 82.228 115.710 1.00 83.99 301 PRO A C 1
ATOM 2297 O O . PRO A 1 301 ? 111.888 82.940 116.064 1.00 83.99 301 PRO A O 1
ATOM 2301 N N . LEU A 1 302 ? 111.109 81.080 115.061 1.00 78.19 302 LEU A N 1
ATOM 2302 C CA . LEU A 1 302 ? 112.424 80.639 114.631 1.00 78.19 302 LEU A CA 1
ATOM 2303 C C . LEU A 1 302 ? 112.832 81.492 113.464 1.00 78.19 302 LEU A C 1
ATOM 2304 O O . LEU A 1 302 ? 112.185 81.479 112.421 1.00 78.19 302 LEU A O 1
ATOM 2309 N N . MET A 1 303 ? 113.921 82.232 113.616 1.00 79.65 303 MET A N 1
ATOM 2310 C CA . MET A 1 303 ? 114.357 83.130 112.555 1.00 79.65 303 MET A CA 1
ATOM 2311 C C . MET A 1 303 ? 114.845 82.390 111.322 1.00 79.65 303 MET A C 1
ATOM 2312 O O . MET A 1 303 ? 114.877 82.964 110.240 1.00 79.65 303 MET A O 1
ATOM 2317 N N . CYS A 1 304 ? 115.222 81.126 111.469 1.00 73.61 304 CYS A N 1
ATOM 2318 C CA . CYS A 1 304 ? 115.605 80.331 110.315 1.00 73.61 304 CYS A CA 1
ATOM 2319 C C . CYS A 1 304 ? 114.428 80.127 109.367 1.00 73.61 304 CYS A C 1
ATOM 2320 O O . CYS A 1 304 ? 114.592 80.225 108.153 1.00 73.61 304 CYS A O 1
ATOM 2323 N N . VAL A 1 305 ? 113.243 79.856 109.907 1.00 63.96 305 VAL A N 1
ATOM 2324 C CA . VAL A 1 305 ? 112.058 79.697 109.066 1.00 63.96 305 VAL A CA 1
ATOM 2325 C C . VAL A 1 305 ? 111.746 80.997 108.345 1.00 63.96 305 VAL A C 1
ATOM 2326 O O . VAL A 1 305 ? 111.454 80.998 107.150 1.00 63.96 305 VAL A O 1
ATOM 2330 N N . LEU A 1 306 ? 111.830 82.111 109.061 1.00 60.57 306 LEU A N 1
ATOM 2331 C CA . LEU A 1 306 ? 111.582 83.411 108.450 1.00 60.57 306 LEU A CA 1
ATOM 2332 C C . LEU A 1 306 ? 112.615 83.746 107.386 1.00 60.57 306 LEU A C 1
ATOM 2333 O O . LEU A 1 306 ? 112.281 84.314 106.351 1.00 60.57 306 LEU A O 1
ATOM 2338 N N . LYS A 1 307 ? 113.873 83.407 107.641 1.00 63.38 307 LYS A N 1
ATOM 2339 C CA . LYS A 1 307 ? 114.939 83.703 106.691 1.00 63.38 307 LYS A CA 1
ATOM 2340 C C . LYS A 1 307 ? 114.797 82.862 105.433 1.00 63.38 307 LYS A C 1
ATOM 2341 O O . LYS A 1 307 ? 115.122 83.322 104.342 1.00 63.38 307 LYS A O 1
ATOM 2347 N N . GLU A 1 308 ? 114.317 81.631 105.576 1.00 60.39 308 GLU A N 1
ATOM 2348 C CA . GLU A 1 308 ? 114.089 80.793 104.405 1.00 60.39 308 GLU A CA 1
ATOM 2349 C C . GLU A 1 308 ? 112.981 81.395 103.562 1.00 60.39 308 GLU A C 1
ATOM 2350 O O . GLU A 1 308 ? 113.076 81.432 102.337 1.00 60.39 308 GLU A O 1
ATOM 2356 N N . ALA A 1 309 ? 111.933 81.885 104.214 1.00 53.01 309 ALA A N 1
ATOM 2357 C CA . ALA A 1 309 ? 110.839 82.523 103.493 1.00 53.01 309 ALA A CA 1
ATOM 2358 C C . ALA A 1 309 ? 111.339 83.760 102.779 1.00 53.01 309 ALA A C 1
ATOM 2359 O O . ALA A 1 309 ? 110.965 84.013 101.639 1.00 53.01 309 ALA A O 1
ATOM 2361 N N . TRP A 1 310 ? 112.205 84.520 103.436 1.00 51.85 310 TRP A N 1
ATOM 2362 C CA . TRP A 1 310 ? 112.739 85.738 102.847 1.00 51.85 310 TRP A CA 1
ATOM 2363 C C . TRP A 1 310 ? 113.516 85.405 101.587 1.00 51.85 310 TRP A C 1
ATOM 2364 O O . TRP A 1 310 ? 113.391 86.093 100.575 1.00 51.85 310 TRP A O 1
ATOM 2375 N N . THR A 1 311 ? 114.304 84.337 101.635 1.00 53.69 311 THR A N 1
ATOM 2376 C CA . THR A 1 311 ? 115.079 83.930 100.472 1.00 53.69 311 THR A CA 1
ATOM 2377 C C . THR A 1 311 ? 114.182 83.531 99.306 1.00 53.69 311 THR A C 1
ATOM 2378 O O . THR A 1 311 ? 114.425 83.931 98.170 1.00 53.69 311 THR A O 1
ATOM 2382 N N . GLU A 1 312 ? 113.147 82.740 99.574 1.00 55.80 312 GLU A N 1
ATOM 2383 C CA . GLU A 1 312 ? 112.244 82.293 98.512 1.00 55.80 312 GLU A CA 1
ATOM 2384 C C . GLU A 1 312 ? 111.555 83.460 97.826 1.00 55.80 312 GLU A C 1
ATOM 2385 O O . GLU A 1 312 ? 111.406 83.468 96.605 1.00 55.80 312 GLU A O 1
ATOM 2391 N N . LEU A 1 313 ? 111.134 84.449 98.604 1.00 47.65 313 LEU A N 1
ATOM 2392 C CA . LEU A 1 313 ? 110.487 85.626 98.034 1.00 47.65 313 LEU A CA 1
ATOM 2393 C C . LEU A 1 313 ? 111.434 86.388 97.127 1.00 47.65 313 LEU A C 1
ATOM 2394 O O . LEU A 1 313 ? 111.025 86.884 96.082 1.00 47.65 313 LEU A O 1
ATOM 2399 N N . GLY A 1 314 ? 112.698 86.489 97.522 1.00 50.98 314 GLY A N 1
ATOM 2400 C CA . GLY A 1 314 ? 113.682 87.174 96.703 1.00 50.98 314 GLY A CA 1
ATOM 2401 C C . GLY A 1 314 ? 113.876 86.494 95.365 1.00 50.98 314 GLY A C 1
ATOM 2402 O O . GLY A 1 314 ? 113.999 87.164 94.341 1.00 50.98 314 GLY A O 1
ATOM 2403 N N . LEU A 1 315 ? 113.901 85.165 95.359 1.00 54.43 315 LEU A N 1
ATOM 2404 C CA . LEU A 1 315 ? 114.031 84.426 94.108 1.00 54.43 315 LEU A CA 1
ATOM 2405 C C . LEU A 1 315 ? 112.833 84.695 93.219 1.00 54.43 315 LEU A C 1
ATOM 2406 O O . LEU A 1 315 ? 112.978 84.881 92.009 1.00 54.43 315 LEU A O 1
ATOM 2411 N N . GLY A 1 316 ? 111.645 84.730 93.813 1.00 51.61 316 GLY A N 1
ATOM 2412 C CA . GLY A 1 316 ? 110.445 85.013 93.050 1.00 51.61 316 GLY A CA 1
ATOM 2413 C C . GLY A 1 316 ? 110.483 86.400 92.451 1.00 51.61 316 GLY A C 1
ATOM 2414 O O . GLY A 1 316 ? 110.077 86.595 91.307 1.00 51.61 316 GLY A O 1
ATOM 2415 N N . MET A 1 317 ? 110.973 87.368 93.215 1.00 54.72 317 MET A N 1
ATOM 2416 C CA . MET A 1 317 ? 111.052 88.737 92.726 1.00 54.72 317 MET A CA 1
ATOM 2417 C C . MET A 1 317 ? 111.978 88.837 91.526 1.00 54.72 317 MET A C 1
ATOM 2418 O O . MET A 1 317 ? 111.673 89.529 90.561 1.00 54.72 317 MET A O 1
ATOM 2423 N N . ALA A 1 318 ? 113.099 88.127 91.570 1.00 54.46 318 ALA A N 1
ATOM 2424 C CA . ALA A 1 318 ? 114.047 88.180 90.470 1.00 54.46 318 ALA A CA 1
ATOM 2425 C C . ALA A 1 318 ? 113.410 87.659 89.192 1.00 54.46 318 ALA A C 1
ATOM 2426 O O . ALA A 1 318 ? 113.592 88.239 88.123 1.00 54.46 318 ALA A O 1
ATOM 2428 N N . GLN A 1 319 ? 112.649 86.575 89.297 1.00 54.02 319 GLN A N 1
ATOM 2429 C CA . GLN A 1 319 ? 111.961 86.039 88.129 1.00 54.02 319 GLN A CA 1
ATOM 2430 C C . GLN A 1 319 ? 110.943 87.035 87.593 1.00 54.02 319 GLN A C 1
ATOM 2431 O O . GLN A 1 319 ? 110.840 87.231 86.384 1.00 54.02 319 GLN A O 1
ATOM 2437 N N . ALA A 1 320 ? 110.205 87.683 88.487 1.00 50.32 320 ALA A N 1
ATOM 2438 C CA . ALA A 1 320 ? 109.211 88.667 88.071 1.00 50.32 320 ALA A CA 1
ATOM 2439 C C . ALA A 1 320 ? 109.860 89.842 87.364 1.00 50.32 320 ALA A C 1
ATOM 2440 O O . ALA A 1 320 ? 109.331 90.341 86.373 1.00 50.32 320 ALA A O 1
ATOM 2442 N N . ARG A 1 321 ? 111.006 90.289 87.868 1.00 57.23 321 ARG A N 1
ATOM 2443 C CA . ARG A 1 321 ? 111.720 91.390 87.233 1.00 57.23 321 ARG A CA 1
ATOM 2444 C C . ARG A 1 321 ? 112.154 91.002 85.833 1.00 57.23 321 ARG A C 1
ATOM 2445 O O . ARG A 1 321 ? 112.057 91.804 84.908 1.00 57.23 321 ARG A O 1
ATOM 2453 N N . TRP A 1 322 ? 112.622 89.770 85.670 1.00 57.70 322 TRP A N 1
ATOM 2454 C CA . TRP A 1 322 ? 113.057 89.316 84.360 1.00 57.70 322 TRP A CA 1
ATOM 2455 C C . TRP A 1 322 ? 111.897 89.324 83.383 1.00 57.70 322 TRP A C 1
ATOM 2456 O O . TRP A 1 322 ? 112.051 89.734 82.237 1.00 57.70 322 TRP A O 1
ATOM 2467 N N . TRP A 1 323 ? 110.734 88.866 83.826 1.00 54.52 323 TRP A N 1
ATOM 2468 C CA . TRP A 1 323 ? 109.572 88.825 82.948 1.00 54.52 323 TRP A CA 1
ATOM 2469 C C . TRP A 1 323 ? 109.149 90.216 82.521 1.00 54.52 323 TRP A C 1
ATOM 2470 O O . TRP A 1 323 ? 108.772 90.421 81.372 1.00 54.52 323 TRP A O 1
ATOM 2481 N N . ALA A 1 324 ? 109.208 91.175 83.436 1.00 55.12 324 ALA A N 1
ATOM 2482 C CA . ALA A 1 324 ? 108.882 92.550 83.084 1.00 55.12 324 ALA A CA 1
ATOM 2483 C C . ALA A 1 324 ? 109.864 93.097 82.055 1.00 55.12 324 ALA A C 1
ATOM 2484 O O . ALA A 1 324 ? 109.464 93.768 81.108 1.00 55.12 324 ALA A O 1
ATOM 2486 N N . THR A 1 325 ? 111.150 92.807 82.230 1.00 60.28 325 THR A N 1
ATOM 2487 C CA . THR A 1 325 ? 112.158 93.262 81.276 1.00 60.28 325 THR A CA 1
ATOM 2488 C C . THR A 1 325 ? 111.923 92.631 79.915 1.00 60.28 325 THR A C 1
ATOM 2489 O O . THR A 1 325 ? 112.026 93.295 78.886 1.00 60.28 325 THR A O 1
ATOM 2493 N N . PHE A 1 326 ? 111.584 91.348 79.903 1.00 61.03 326 PHE A N 1
ATOM 2494 C CA . PHE A 1 326 ? 111.310 90.664 78.649 1.00 61.03 326 PHE A CA 1
ATOM 2495 C C . PHE A 1 326 ? 110.109 91.303 77.973 1.00 61.03 326 PHE A C 1
ATOM 2496 O O . PHE A 1 326 ? 110.116 91.517 76.763 1.00 61.03 326 PHE A O 1
ATOM 2504 N N . ALA A 1 327 ? 109.087 91.634 78.752 1.00 60.61 327 ALA A N 1
ATOM 2505 C CA . ALA A 1 327 ? 107.891 92.260 78.202 1.00 60.61 327 ALA A CA 1
ATOM 2506 C C . ALA A 1 327 ? 108.203 93.613 77.592 1.00 60.61 327 ALA A C 1
ATOM 2507 O O . ALA A 1 327 ? 107.663 93.959 76.547 1.00 60.61 327 ALA A O 1
ATOM 2509 N N . SER A 1 328 ? 109.071 94.381 78.241 1.00 63.99 328 SER A N 1
ATOM 2510 C CA . SER A 1 328 ? 109.440 95.692 77.723 1.00 63.99 328 SER A CA 1
ATOM 2511 C C . SER A 1 328 ? 110.121 95.547 76.371 1.00 63.99 328 SER A C 1
ATOM 2512 O O . SER A 1 328 ? 109.887 96.348 75.467 1.00 63.99 328 SER A O 1
ATOM 2515 N N . TYR A 1 329 ? 110.960 94.527 76.222 1.00 67.50 329 TYR A N 1
ATOM 2516 C CA . TYR A 1 329 ? 111.610 94.287 74.939 1.00 67.50 329 TYR A CA 1
ATOM 2517 C C . TYR A 1 329 ? 110.588 93.979 73.855 1.00 67.50 329 TYR A C 1
ATOM 2518 O O . TYR A 1 329 ? 110.715 94.457 72.731 1.00 67.50 329 TYR A O 1
ATOM 2527 N N . VAL A 1 330 ? 109.573 93.187 74.186 1.00 69.22 330 VAL A N 1
ATOM 2528 C CA . VAL A 1 330 ? 108.526 92.871 73.217 1.00 69.22 330 VAL A CA 1
ATOM 2529 C C . VAL A 1 330 ? 107.762 94.125 72.793 1.00 69.22 330 VAL A C 1
ATOM 2530 O O . VAL A 1 330 ? 107.450 94.297 71.616 1.00 69.22 330 VAL A O 1
ATOM 2534 N N . ILE A 1 331 ? 107.480 95.014 73.741 1.00 72.00 331 ILE A N 1
ATOM 2535 C CA . ILE A 1 331 ? 106.780 96.248 73.408 1.00 72.00 331 ILE A CA 1
ATOM 2536 C C . ILE A 1 331 ? 107.625 97.051 72.436 1.00 72.00 331 ILE A C 1
ATOM 2537 O O . ILE A 1 331 ? 107.117 97.561 71.438 1.00 72.00 331 ILE A O 1
ATOM 2542 N N . GLY A 1 332 ? 108.925 97.127 72.697 1.00 76.95 332 GLY A N 1
ATOM 2543 C CA . GLY A 1 332 ? 109.809 97.874 71.824 1.00 76.95 332 GLY A CA 1
ATOM 2544 C C . GLY A 1 332 ? 109.851 97.282 70.434 1.00 76.95 332 GLY A C 1
ATOM 2545 O O . GLY A 1 332 ? 109.824 98.011 69.447 1.00 76.95 332 GLY A O 1
ATOM 2546 N N . LEU A 1 333 ? 109.897 95.957 70.350 1.00 79.54 333 LEU A N 1
ATOM 2547 C CA . LEU A 1 333 ? 109.933 95.291 69.056 1.00 79.54 333 LEU A CA 1
ATOM 2548 C C . LEU A 1 333 ? 108.664 95.581 68.277 1.00 79.54 333 LEU A C 1
ATOM 2549 O O . LEU A 1 333 ? 108.712 95.841 67.076 1.00 79.54 333 LEU A O 1
ATOM 2554 N N . GLY A 1 334 ? 107.525 95.555 68.959 1.00 82.50 334 GLY A N 1
ATOM 2555 C CA . GLY A 1 334 ? 106.265 95.834 68.299 1.00 82.50 334 GLY A CA 1
ATOM 2556 C C . GLY A 1 334 ? 106.224 97.245 67.759 1.00 82.50 334 GLY A C 1
ATOM 2557 O O . GLY A 1 334 ? 105.739 97.472 66.655 1.00 82.50 334 GLY A O 1
ATOM 2558 N N . LEU A 1 335 ? 106.735 98.200 68.530 1.00 85.69 335 LEU A N 1
ATOM 2559 C CA . LEU A 1 335 ? 106.767 99.586 68.079 1.00 85.69 335 LEU A CA 1
ATOM 2560 C C . LEU A 1 335 ? 107.641 99.747 66.847 1.00 85.69 335 LEU A C 1
ATOM 2561 O O . LEU A 1 335 ? 107.289 100.479 65.925 1.00 85.69 335 LEU A O 1
ATOM 2566 N N . LEU A 1 336 ? 108.783 99.067 66.825 1.00 90.42 336 LEU A N 1
ATOM 2567 C CA . LEU A 1 336 ? 109.660 99.127 65.661 1.00 90.42 336 LEU A CA 1
ATOM 2568 C C . LEU A 1 336 ? 108.964 98.549 64.443 1.00 90.42 336 LEU A C 1
ATOM 2569 O O . LEU A 1 336 ? 109.083 99.084 63.344 1.00 90.42 336 LEU A O 1
ATOM 2574 N N . LEU A 1 337 ? 108.221 97.466 64.639 1.00 94.17 337 LEU A N 1
ATOM 2575 C CA . LEU A 1 337 ? 107.489 96.857 63.536 1.00 94.17 337 LEU A CA 1
ATOM 2576 C C . LEU A 1 337 ? 106.431 97.821 63.024 1.00 94.17 337 LEU A C 1
ATOM 2577 O O . LEU A 1 337 ? 106.246 97.956 61.820 1.00 94.17 337 LEU A O 1
ATOM 2582 N N . LEU A 1 338 ? 105.750 98.510 63.933 1.00 96.50 338 LEU A N 1
ATOM 2583 C CA . LEU A 1 338 ? 104.721 99.461 63.531 1.00 96.50 338 LEU A CA 1
ATOM 2584 C C . LEU A 1 338 ? 105.318 100.585 62.707 1.00 96.50 338 LEU A C 1
ATOM 2585 O O . LEU A 1 338 ? 104.745 100.989 61.696 1.00 96.50 338 LEU A O 1
ATOM 2590 N N . ALA A 1 339 ? 106.475 101.085 63.126 1.00 101.36 339 ALA A N 1
ATOM 2591 C CA . ALA A 1 339 ? 107.138 102.149 62.384 1.00 101.36 339 ALA A CA 1
ATOM 2592 C C . ALA A 1 339 ? 107.525 101.657 61.003 1.00 101.36 339 ALA A C 1
ATOM 2593 O O . ALA A 1 339 ? 107.359 102.370 60.016 1.00 101.36 339 ALA A O 1
ATOM 2595 N N . LEU A 1 340 ? 108.020 100.427 60.927 1.00 106.85 340 LEU A N 1
ATOM 2596 C CA . LEU A 1 340 ? 108.418 99.863 59.647 1.00 106.85 340 LEU A CA 1
ATOM 2597 C C . LEU A 1 340 ? 107.215 99.758 58.728 1.00 106.85 340 LEU A C 1
ATOM 2598 O O . LEU A 1 340 ? 107.306 100.079 57.549 1.00 106.85 340 LEU A O 1
ATOM 2603 N N . LEU A 1 341 ? 106.079 99.339 59.271 1.00 112.04 341 LEU A N 1
ATOM 2604 C CA . LEU A 1 341 ? 104.874 99.196 58.463 1.00 112.04 341 LEU A CA 1
ATOM 2605 C C . LEU A 1 341 ? 104.430 100.529 57.892 1.00 112.04 341 LEU A C 1
ATOM 2606 O O . LEU A 1 341 ? 104.007 100.601 56.741 1.00 112.04 341 LEU A O 1
ATOM 2611 N N . CYS A 1 342 ? 104.524 101.588 58.689 1.00 115.87 342 CYS A N 1
ATOM 2612 C CA . CYS A 1 342 ? 104.171 102.913 58.194 1.00 115.87 342 CYS A CA 1
ATOM 2613 C C . CYS A 1 342 ? 105.090 103.328 57.051 1.00 115.87 342 CYS A C 1
ATOM 2614 O O . CYS A 1 342 ? 104.631 103.888 56.057 1.00 115.87 342 CYS A O 1
ATOM 2617 N N . VAL A 1 343 ? 106.384 103.057 57.192 1.00 118.96 343 VAL A N 1
ATOM 2618 C CA . VAL A 1 343 ? 107.342 103.397 56.142 1.00 118.96 343 VAL A CA 1
ATOM 2619 C C . VAL A 1 343 ? 106.958 102.702 54.845 1.00 118.96 343 VAL A C 1
ATOM 2620 O O . VAL A 1 343 ? 106.929 103.325 53.785 1.00 118.96 343 VAL A O 1
ATOM 2624 N N . LEU A 1 344 ? 106.636 101.417 54.930 1.00 123.67 344 LEU A N 1
ATOM 2625 C CA . LEU A 1 344 ? 106.276 100.668 53.734 1.00 123.67 344 LEU A CA 1
ATOM 2626 C C . LEU A 1 344 ? 105.023 101.239 53.095 1.00 123.67 344 LEU A C 1
ATOM 2627 O O . LEU A 1 344 ? 104.958 101.385 51.876 1.00 123.67 344 LEU A O 1
ATOM 2632 N N . ALA A 1 345 ? 104.032 101.576 53.913 1.00 125.72 345 ALA A N 1
ATOM 2633 C CA . ALA A 1 345 ? 102.805 102.163 53.389 1.00 125.72 345 ALA A CA 1
ATOM 2634 C C . ALA A 1 345 ? 103.063 103.515 52.740 1.00 125.72 345 ALA A C 1
ATOM 2635 O O . ALA A 1 345 ? 102.520 103.808 51.675 1.00 125.72 345 ALA A O 1
ATOM 2637 N N . ALA A 1 346 ? 103.890 104.340 53.376 1.00 126.69 346 ALA A N 1
ATOM 2638 C CA . ALA A 1 346 ? 104.201 105.654 52.825 1.00 126.69 346 ALA A CA 1
ATOM 2639 C C . ALA A 1 346 ? 104.932 105.531 51.501 1.00 126.69 346 ALA A C 1
ATOM 2640 O O . ALA A 1 346 ? 104.631 106.255 50.553 1.00 126.69 346 ALA A O 1
ATOM 2642 N N . GLY A 1 347 ? 105.892 104.614 51.429 1.00 130.40 347 GLY A N 1
ATOM 2643 C CA . GLY A 1 347 ? 106.608 104.398 50.186 1.00 130.40 347 GLY A CA 1
ATOM 2644 C C . GLY A 1 347 ? 105.669 103.880 49.123 1.00 130.40 347 GLY A C 1
ATOM 2645 O O . GLY A 1 347 ? 105.738 104.299 47.968 1.00 130.40 347 GLY A O 1
ATOM 2646 N N . GLY A 1 348 ? 104.786 102.965 49.506 1.00 131.70 348 GLY A N 1
ATOM 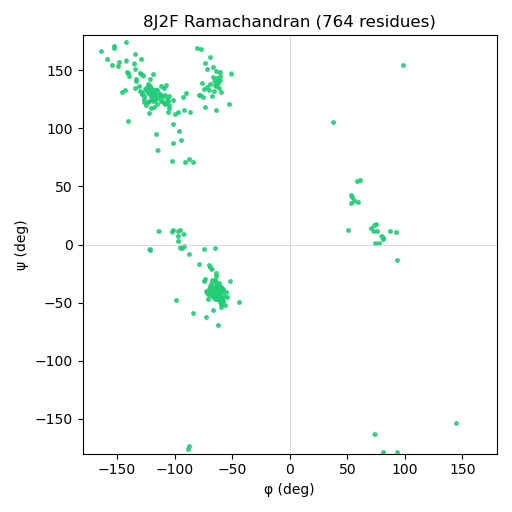2647 C CA . GLY A 1 348 ? 103.844 102.398 48.561 1.00 131.70 348 GLY A CA 1
ATOM 2648 C C . GLY A 1 348 ? 104.474 101.320 47.705 1.00 131.70 348 GLY A C 1
ATOM 2649 O O . GLY A 1 348 ? 103.851 100.839 46.760 1.00 131.70 348 GLY A O 1
ATOM 2650 N N . GLY A 1 349 ? 105.711 100.943 48.017 1.00 131.89 349 GLY A N 1
ATOM 2651 C CA . GLY A 1 349 ? 106.398 99.955 47.207 1.00 131.89 349 GLY A CA 1
ATOM 2652 C C . GLY A 1 349 ? 105.714 98.609 47.231 1.00 131.89 349 GLY A C 1
ATOM 2653 O O . GLY A 1 349 ? 105.539 97.992 46.180 1.00 131.89 349 GLY A O 1
ATOM 2654 N N . ALA A 1 350 ? 105.319 98.138 48.411 1.00 132.64 350 ALA A N 1
ATOM 2655 C CA . ALA A 1 350 ? 104.557 96.896 48.468 1.00 132.64 350 ALA A CA 1
ATOM 2656 C C . ALA A 1 350 ? 103.222 97.147 47.807 1.00 132.64 350 ALA A C 1
ATOM 2657 O O . ALA A 1 350 ? 102.754 96.338 47.006 1.00 132.64 350 ALA A O 1
ATOM 2659 N N . GLY A 1 351 ? 102.599 98.273 48.142 1.00 131.89 351 GLY A N 1
ATOM 2660 C CA . GLY A 1 351 ? 101.337 98.641 47.525 1.00 131.89 351 GLY A CA 1
ATOM 2661 C C . GLY A 1 351 ? 100.140 97.898 48.075 1.00 131.89 351 GLY A C 1
ATOM 2662 O O . GLY A 1 351 ? 99.019 98.129 47.618 1.00 131.89 351 GLY A O 1
ATOM 2663 N N . GLU A 1 352 ? 100.352 97.024 49.056 1.00 131.82 352 GLU A N 1
ATOM 2664 C CA . GLU A 1 352 ? 99.249 96.210 49.557 1.00 131.82 352 GLU A CA 1
ATOM 2665 C C . GLU A 1 352 ? 99.444 95.647 50.954 1.00 131.82 352 GLU A C 1
ATOM 2666 O O . GLU A 1 352 ? 100.578 95.555 51.426 1.00 131.82 352 GLU A O 1
ATOM 2672 N N . ALA A 1 353 ? 98.352 95.269 51.614 1.00 125.85 353 ALA A N 1
ATOM 2673 C CA . ALA A 1 353 ? 98.425 94.612 52.929 1.00 125.85 353 ALA A CA 1
ATOM 2674 C C . ALA A 1 353 ? 99.257 95.211 54.063 1.00 125.85 353 ALA A C 1
ATOM 2675 O O . ALA A 1 353 ? 99.487 94.526 55.061 1.00 125.85 353 ALA A O 1
ATOM 2677 N N . ALA A 1 354 ? 99.710 96.456 53.951 1.00 122.39 354 ALA A N 1
ATOM 2678 C CA . ALA A 1 354 ? 100.414 97.028 55.097 1.00 122.39 354 ALA A CA 1
ATOM 2679 C C . ALA A 1 354 ? 99.417 97.273 56.204 1.00 122.39 354 ALA A C 1
ATOM 2680 O O . ALA A 1 354 ? 99.713 97.044 57.372 1.00 122.39 354 ALA A O 1
ATOM 2682 N N . ILE A 1 355 ? 98.218 97.713 55.840 1.00 117.71 355 ILE A N 1
ATOM 2683 C CA . ILE A 1 355 ? 97.175 97.955 56.831 1.00 117.71 355 ILE A CA 1
ATOM 2684 C C . ILE A 1 355 ? 96.822 96.651 57.531 1.00 117.71 355 ILE A C 1
ATOM 2685 O O . ILE A 1 355 ? 96.611 96.625 58.748 1.00 117.71 355 ILE A O 1
ATOM 2690 N N . LEU A 1 356 ? 96.726 95.574 56.757 1.00 117.64 356 LEU A N 1
ATOM 2691 C CA . LEU A 1 356 ? 96.375 94.273 57.321 1.00 117.64 356 LEU A CA 1
ATOM 2692 C C . LEU A 1 356 ? 97.339 93.898 58.427 1.00 117.64 356 LEU A C 1
ATOM 2693 O O . LEU A 1 356 ? 96.916 93.561 59.523 1.00 117.64 356 LEU A O 1
ATOM 2698 N N . LEU A 1 357 ? 98.633 93.952 58.142 1.00 109.41 357 LEU A N 1
ATOM 2699 C CA . LEU A 1 357 ? 99.648 93.634 59.144 1.00 109.41 357 LEU A CA 1
ATOM 2700 C C . LEU A 1 357 ? 99.656 94.611 60.312 1.00 109.41 357 LEU A C 1
ATOM 2701 O O . LEU A 1 357 ? 99.944 94.222 61.444 1.00 109.41 357 LEU A O 1
ATOM 2706 N N . TRP A 1 358 ? 99.311 95.867 60.049 1.00 103.55 358 TRP A N 1
ATOM 2707 C CA . TRP A 1 358 ? 99.362 96.903 61.085 1.00 103.55 358 TRP A CA 1
ATOM 2708 C C . TRP A 1 358 ? 98.528 96.641 62.331 1.00 103.55 358 TRP A C 1
ATOM 2709 O O . TRP A 1 358 ? 99.028 96.788 63.442 1.00 103.55 358 TRP A O 1
ATOM 2720 N N . THR A 1 359 ? 97.265 96.267 62.159 1.00 98.06 359 THR A N 1
ATOM 2721 C CA . THR A 1 359 ? 96.378 96.063 63.313 1.00 98.06 359 THR A CA 1
ATOM 2722 C C . THR A 1 359 ? 96.860 95.011 64.328 1.00 98.06 359 THR A C 1
ATOM 2723 O O . THR A 1 359 ? 96.866 95.280 65.529 1.00 98.06 359 THR A O 1
ATOM 2727 N N . PRO A 1 360 ? 97.279 93.817 63.864 1.00 96.21 360 PRO A N 1
ATOM 2728 C CA . PRO A 1 360 ? 97.800 92.877 64.863 1.00 96.21 360 PRO A CA 1
ATOM 2729 C C . PRO A 1 360 ? 99.030 93.412 65.583 1.00 96.21 360 PRO A C 1
ATOM 2730 O O . PRO A 1 360 ? 99.164 93.193 66.782 1.00 96.21 360 PRO A O 1
ATOM 2734 N N . SER A 1 361 ? 99.922 94.083 64.863 1.00 92.97 361 SER A N 1
ATOM 2735 C CA . SER A 1 361 ? 101.110 94.651 65.484 1.00 92.97 361 SER A CA 1
ATOM 2736 C C . SER A 1 361 ? 100.737 95.624 66.598 1.00 92.97 361 SER A C 1
ATOM 2737 O O . SER A 1 361 ? 101.403 95.659 67.629 1.00 92.97 361 SER A O 1
ATOM 2740 N N . VAL A 1 362 ? 99.684 96.413 66.402 1.00 85.92 362 VAL A N 1
ATOM 2741 C CA . VAL A 1 362 ? 99.221 97.310 67.459 1.00 85.92 362 VAL A CA 1
ATOM 2742 C C . VAL A 1 362 ? 98.780 96.478 68.653 1.00 85.92 362 VAL A C 1
ATOM 2743 O O . VAL A 1 362 ? 99.153 96.766 69.788 1.00 85.92 362 VAL A O 1
ATOM 2747 N N . GLY A 1 363 ? 97.994 95.437 68.398 1.00 80.18 363 GLY A N 1
ATOM 2748 C CA . GLY A 1 363 ? 97.506 94.597 69.475 1.00 80.18 363 GLY A CA 1
ATOM 2749 C C . GLY A 1 363 ? 98.644 93.982 70.256 1.00 80.18 363 GLY A C 1
ATOM 2750 O O . GLY A 1 363 ? 98.582 93.905 71.478 1.00 80.18 363 GLY A O 1
ATOM 2751 N N . LEU A 1 364 ? 99.686 93.546 69.561 1.00 76.50 364 LEU A N 1
ATOM 2752 C CA . LEU A 1 364 ? 100.845 92.978 70.234 1.00 76.50 364 LEU A CA 1
ATOM 2753 C C . LEU A 1 364 ? 101.377 93.953 71.269 1.00 76.50 364 LEU A C 1
ATOM 2754 O O . LEU A 1 364 ? 101.673 93.562 72.394 1.00 76.50 364 LEU A O 1
ATOM 2759 N N . VAL A 1 365 ? 101.489 95.224 70.898 1.00 74.13 365 VAL A N 1
ATOM 2760 C CA . VAL A 1 365 ? 102.043 96.209 71.814 1.00 74.13 365 VAL A CA 1
ATOM 2761 C C . VAL A 1 365 ? 101.135 96.368 73.026 1.00 74.13 365 VAL A C 1
ATOM 2762 O O . VAL A 1 365 ? 101.608 96.398 74.162 1.00 74.13 365 VAL A O 1
ATOM 2766 N N . LEU A 1 366 ? 99.828 96.427 72.793 1.00 70.70 366 LEU A N 1
ATOM 2767 C CA . LEU A 1 366 ? 98.888 96.598 73.895 1.00 70.70 366 LEU A CA 1
ATOM 2768 C C . LEU A 1 366 ? 98.919 95.428 74.861 1.00 70.70 366 LEU A C 1
ATOM 2769 O O . LEU A 1 366 ? 98.925 95.623 76.074 1.00 70.70 366 LEU A O 1
ATOM 2774 N N . TRP A 1 367 ? 98.938 94.212 74.331 1.00 70.00 367 TRP A N 1
ATOM 2775 C CA . TRP A 1 367 ? 99.006 93.031 75.185 1.00 70.00 367 TRP A CA 1
ATOM 2776 C C . TRP A 1 367 ? 100.315 92.900 75.951 1.00 70.00 367 TRP A C 1
ATOM 2777 O O . TRP A 1 367 ? 100.316 92.508 77.115 1.00 70.00 367 TRP A O 1
ATOM 2788 N N . ALA A 1 368 ? 101.427 93.221 75.301 1.00 60.89 368 ALA A N 1
ATOM 2789 C CA . ALA A 1 368 ? 102.721 93.145 75.964 1.00 60.89 368 ALA A CA 1
ATOM 2790 C C . ALA A 1 368 ? 102.794 94.194 77.053 1.00 60.89 368 ALA A C 1
ATOM 2791 O O . ALA A 1 368 ? 103.469 93.995 78.059 1.00 60.89 368 ALA A O 1
ATOM 2793 N N . GLY A 1 369 ? 102.106 95.314 76.861 1.00 56.31 369 GLY A N 1
ATOM 2794 C CA . GLY A 1 369 ? 102.065 96.339 77.886 1.00 56.31 369 GLY A CA 1
ATOM 2795 C C . GLY A 1 369 ? 101.287 95.893 79.104 1.00 56.31 369 GLY A C 1
ATOM 2796 O O . GLY A 1 369 ? 101.705 96.149 80.227 1.00 56.31 369 GLY A O 1
ATOM 2797 N N . ALA A 1 370 ? 100.161 95.218 78.895 1.00 52.46 370 ALA A N 1
ATOM 2798 C CA . ALA A 1 370 ? 99.381 94.703 80.015 1.00 52.46 370 ALA A CA 1
ATOM 2799 C C . ALA A 1 370 ? 100.181 93.672 80.790 1.00 52.46 370 ALA A C 1
ATOM 2800 O O . ALA A 1 370 ? 100.158 93.661 82.020 1.00 52.46 370 ALA A O 1
ATOM 2802 N N . PHE A 1 371 ? 100.899 92.810 80.079 1.00 48.88 371 PHE A N 1
ATOM 2803 C CA . PHE A 1 371 ? 101.727 91.797 80.722 1.00 48.88 371 PHE A CA 1
ATOM 2804 C C . PHE A 1 371 ? 102.811 92.473 81.544 1.00 48.88 371 PHE A C 1
ATOM 2805 O O . PHE A 1 371 ? 103.089 92.065 82.671 1.00 48.88 371 PHE A O 1
ATOM 2813 N N . TYR A 1 372 ? 103.413 93.521 80.994 1.00 48.34 372 TYR A N 1
ATOM 2814 C CA . TYR A 1 372 ? 104.462 94.242 81.701 1.00 48.34 372 TYR A CA 1
ATOM 2815 C C . TYR A 1 372 ? 103.942 94.885 82.972 1.00 48.34 372 TYR A C 1
ATOM 2816 O O . TYR A 1 372 ? 104.576 94.794 84.018 1.00 48.34 372 TYR A O 1
ATOM 2825 N N . LEU A 1 373 ? 102.773 95.509 82.895 1.00 44.18 373 LEU A N 1
ATOM 2826 C CA . LEU A 1 373 ? 102.203 96.172 84.061 1.00 44.18 373 LEU A CA 1
ATOM 2827 C C . LEU A 1 373 ? 101.880 95.182 85.164 1.00 44.18 373 LEU A C 1
ATOM 2828 O O . LEU A 1 373 ? 102.112 95.459 86.339 1.00 44.18 373 LEU A O 1
ATOM 2833 N N . PHE A 1 374 ? 101.355 94.022 84.788 1.00 42.65 374 PHE A N 1
ATOM 2834 C CA . PHE A 1 374 ? 101.025 93.016 85.780 1.00 42.65 374 PHE A CA 1
ATOM 2835 C C . PHE A 1 374 ? 102.278 92.563 86.508 1.00 42.65 374 PHE A C 1
ATOM 2836 O O . PHE A 1 374 ? 102.274 92.427 87.729 1.00 42.65 374 PHE A O 1
ATOM 2844 N N . HIS A 1 375 ? 103.355 92.337 85.769 1.00 42.55 375 HIS A N 1
ATOM 2845 C CA . HIS A 1 375 ? 104.616 91.945 86.393 1.00 42.55 375 HIS A CA 1
ATOM 2846 C C . HIS A 1 375 ? 105.248 93.007 87.286 1.00 42.55 375 HIS A C 1
ATOM 2847 O O . HIS A 1 375 ? 105.831 92.675 88.311 1.00 42.55 375 HIS A O 1
ATOM 2854 N N . VAL A 1 376 ? 105.152 94.276 86.905 1.00 40.84 376 VAL A N 1
ATOM 2855 C CA . VAL A 1 376 ? 105.662 95.344 87.762 1.00 40.84 376 VAL A CA 1
ATOM 2856 C C . VAL A 1 376 ? 104.892 95.335 89.074 1.00 40.84 376 VAL A C 1
ATOM 2857 O O . VAL A 1 376 ? 105.482 95.457 90.150 1.00 40.84 376 VAL A O 1
ATOM 2861 N N . GLN A 1 377 ? 103.581 95.142 88.999 1.00 41.56 377 GLN A N 1
ATOM 2862 C CA . GLN A 1 377 ? 102.768 95.064 90.206 1.00 41.56 377 GLN A CA 1
ATOM 2863 C C . GLN A 1 377 ? 103.182 93.866 91.049 1.00 41.56 377 GLN A C 1
ATOM 2864 O O . GLN A 1 377 ? 103.219 93.949 92.274 1.00 41.56 377 GLN A O 1
ATOM 2870 N N . GLU A 1 378 ? 103.495 92.750 90.400 1.00 42.28 378 GLU A N 1
ATOM 2871 C CA . GLU A 1 378 ? 103.919 91.553 91.120 1.00 42.28 378 GLU A CA 1
ATOM 2872 C C . GLU A 1 378 ? 105.209 91.787 91.897 1.00 42.28 378 GLU A C 1
ATOM 2873 O O . GLU A 1 378 ? 105.341 91.328 93.026 1.00 42.28 378 GLU A O 1
ATOM 2879 N N . VAL A 1 379 ? 106.155 92.513 91.308 1.00 41.16 379 VAL A N 1
ATOM 2880 C CA . VAL A 1 379 ? 107.402 92.815 92.004 1.00 41.16 379 VAL A CA 1
ATOM 2881 C C . VAL A 1 379 ? 107.112 93.631 93.256 1.00 41.16 379 VAL A C 1
ATOM 2882 O O . VAL A 1 379 ? 107.667 93.360 94.320 1.00 41.16 379 VAL A O 1
ATOM 2886 N N . ASN A 1 380 ? 106.216 94.607 93.148 1.00 39.24 380 ASN A N 1
ATOM 2887 C CA . ASN A 1 380 ? 105.846 95.411 94.308 1.00 39.24 380 ASN A CA 1
ATOM 2888 C C . ASN A 1 380 ? 105.185 94.560 95.379 1.00 39.24 380 ASN A C 1
ATOM 2889 O O . ASN A 1 380 ? 105.448 94.741 96.566 1.00 39.24 380 ASN A O 1
ATOM 2894 N N . GLY A 1 381 ? 104.324 93.635 94.972 1.00 38.44 381 GLY A N 1
ATOM 2895 C CA . GLY A 1 381 ? 103.683 92.746 95.924 1.00 38.44 381 GLY A CA 1
ATOM 2896 C C . GLY A 1 381 ? 104.659 91.845 96.644 1.00 38.44 381 GLY A C 1
ATOM 2897 O O . GLY A 1 381 ? 104.532 91.629 97.847 1.00 38.44 381 GLY A O 1
ATOM 2898 N N . LEU A 1 382 ? 105.629 91.301 95.919 1.00 38.94 382 LEU A N 1
ATOM 2899 C CA . LEU A 1 382 ? 106.652 90.465 96.536 1.00 38.94 382 LEU A CA 1
ATOM 2900 C C . LEU A 1 382 ? 107.494 91.273 97.503 1.00 38.94 382 LEU A C 1
ATOM 2901 O O . LEU A 1 382 ? 107.867 90.781 98.564 1.00 38.94 382 LEU A O 1
ATOM 2906 N N . TYR A 1 383 ? 107.779 92.522 97.149 1.00 44.92 383 TYR A N 1
ATOM 2907 C CA . TYR A 1 383 ? 108.582 93.387 98.010 1.00 44.92 383 TYR A CA 1
ATOM 2908 C C . TYR A 1 383 ? 107.911 93.644 99.344 1.00 44.92 383 TYR A C 1
ATOM 2909 O O . TYR A 1 383 ? 108.579 93.689 100.369 1.00 44.92 383 TYR A O 1
ATOM 2918 N N . ARG A 1 384 ? 106.595 93.799 99.347 1.00 40.83 384 ARG A N 1
ATOM 2919 C CA . ARG A 1 384 ? 105.894 94.121 100.582 1.00 40.83 384 ARG A CA 1
ATOM 2920 C C . ARG A 1 384 ? 106.075 93.021 101.615 1.00 40.83 384 ARG A C 1
ATOM 2921 O O . ARG A 1 384 ? 106.325 93.298 102.786 1.00 40.83 384 ARG A O 1
ATOM 2929 N N . ALA A 1 385 ? 105.985 91.771 101.183 1.00 40.94 385 ALA A N 1
ATOM 2930 C CA . ALA A 1 385 ? 106.135 90.655 102.102 1.00 40.94 385 ALA A CA 1
ATOM 2931 C C . ALA A 1 385 ? 107.581 90.522 102.536 1.00 40.94 385 ALA A C 1
ATOM 2932 O O . ALA A 1 385 ? 107.857 90.283 103.708 1.00 40.94 385 ALA A O 1
ATOM 2934 N N . GLN A 1 386 ? 108.506 90.685 101.598 1.00 44.59 386 GLN A N 1
ATOM 2935 C CA . GLN A 1 386 ? 109.923 90.553 101.904 1.00 44.59 386 GLN A CA 1
ATOM 2936 C C . GLN A 1 386 ? 110.397 91.626 102.871 1.00 44.59 386 GLN A C 1
ATOM 2937 O O . GLN A 1 386 ? 111.173 91.346 103.777 1.00 44.59 386 GLN A O 1
ATOM 2943 N N . ALA A 1 387 ? 109.933 92.857 102.682 1.00 43.59 387 ALA A N 1
ATOM 2944 C CA . ALA A 1 387 ? 110.335 93.954 103.555 1.00 43.59 387 ALA A CA 1
ATOM 2945 C C . ALA A 1 387 ? 109.874 93.744 104.985 1.00 43.59 387 ALA A C 1
ATOM 2946 O O . ALA A 1 387 ? 110.622 94.008 105.921 1.00 43.59 387 ALA A O 1
ATOM 2948 N N . GLU A 1 388 ? 108.644 93.276 105.162 1.00 43.87 388 GLU A N 1
ATOM 2949 C CA . GLU A 1 388 ? 108.155 92.992 106.505 1.00 43.87 388 GLU A CA 1
ATOM 2950 C C . GLU A 1 388 ? 108.952 91.869 107.154 1.00 43.87 388 GLU A C 1
ATOM 2951 O O . GLU A 1 388 ? 109.288 91.949 108.332 1.00 43.87 388 GLU A O 1
ATOM 2957 N N . LEU A 1 389 ? 109.270 90.827 106.389 1.00 45.00 389 LEU A N 1
ATOM 2958 C CA . LEU A 1 389 ? 110.072 89.729 106.920 1.00 45.00 389 LEU A CA 1
ATOM 2959 C C . LEU A 1 389 ? 111.454 90.211 107.310 1.00 45.00 389 LEU A C 1
ATOM 2960 O O . LEU A 1 389 ? 111.973 89.828 108.352 1.00 45.00 389 LEU A O 1
ATOM 2965 N N . GLN A 1 390 ? 112.050 91.059 106.481 1.00 51.59 390 GLN A N 1
ATOM 2966 C CA . GLN A 1 390 ? 113.378 91.585 106.768 1.00 51.59 390 GLN A CA 1
ATOM 2967 C C . GLN A 1 390 ? 113.363 92.414 108.034 1.00 51.59 390 GLN A C 1
ATOM 2968 O O . GLN A 1 390 ? 114.290 92.347 108.836 1.00 51.59 390 GLN A O 1
ATOM 2974 N N . HIS A 1 391 ? 112.310 93.203 108.213 1.00 48.38 391 HIS A N 1
ATOM 2975 C CA . HIS A 1 391 ? 112.183 94.031 109.406 1.00 48.38 391 HIS A CA 1
ATOM 2976 C C . HIS A 1 391 ? 112.194 93.163 110.649 1.00 48.38 391 HIS A C 1
ATOM 2977 O O . HIS A 1 391 ? 112.930 93.436 111.595 1.00 48.38 391 HIS A O 1
ATOM 2984 N N . VAL A 1 392 ? 111.394 92.104 110.643 1.00 50.73 392 VAL A N 1
ATOM 2985 C CA . VAL A 1 392 ? 111.324 91.215 111.795 1.00 50.73 392 VAL A CA 1
ATOM 2986 C C . VAL A 1 392 ? 112.673 90.561 112.047 1.00 50.73 392 VAL A C 1
ATOM 2987 O O . VAL A 1 392 ? 113.133 90.488 113.189 1.00 50.73 392 VAL A O 1
ATOM 2991 N N . LEU A 1 393 ? 113.334 90.127 110.981 1.00 58.34 393 LEU A N 1
ATOM 2992 C CA . LEU A 1 393 ? 114.630 89.484 111.126 1.00 58.34 393 LEU A CA 1
ATOM 2993 C C . LEU A 1 393 ? 115.640 90.445 111.724 1.00 58.34 393 LEU A C 1
ATOM 2994 O O . LEU A 1 393 ? 116.423 90.064 112.586 1.00 58.34 393 LEU A O 1
ATOM 2999 N N . GLY A 1 394 ? 115.615 91.696 111.281 1.00 62.17 394 GLY A N 1
ATOM 3000 C CA . GLY A 1 394 ? 116.547 92.682 111.794 1.00 62.17 394 GLY A CA 1
ATOM 3001 C C . GLY A 1 394 ? 116.366 92.938 113.273 1.00 62.17 394 GLY A C 1
ATOM 3002 O O . GLY A 1 394 ? 117.344 93.032 114.009 1.00 62.17 394 GLY A O 1
ATOM 3003 N N . ARG A 1 395 ? 115.119 93.031 113.721 1.00 63.56 395 ARG A N 1
ATOM 3004 C CA . ARG A 1 395 ? 114.847 93.244 115.138 1.00 63.56 395 ARG A CA 1
ATOM 3005 C C . ARG A 1 395 ? 115.338 92.070 115.960 1.00 63.56 395 ARG A C 1
ATOM 3006 O O . ARG A 1 395 ? 115.875 92.252 117.050 1.00 63.56 395 ARG A O 1
ATOM 3014 N N . ALA A 1 396 ? 115.144 90.861 115.449 1.00 73.45 396 ALA A N 1
ATOM 3015 C CA . ALA A 1 396 ? 115.607 89.672 116.152 1.00 73.45 396 ALA A CA 1
ATOM 3016 C C . ALA A 1 396 ? 117.118 89.674 116.285 1.00 73.45 396 ALA A C 1
ATOM 3017 O O . ALA A 1 396 ? 117.651 89.295 117.323 1.00 73.45 396 ALA A O 1
ATOM 3019 N N . ARG A 1 397 ? 117.815 90.093 115.233 1.00 80.37 397 ARG A N 1
ATOM 3020 C CA . ARG A 1 397 ? 119.269 90.177 115.292 1.00 80.37 397 ARG A CA 1
ATOM 3021 C C . ARG A 1 397 ? 119.712 91.188 116.337 1.00 80.37 397 ARG A C 1
ATOM 3022 O O . ARG A 1 397 ? 120.685 90.958 117.050 1.00 80.37 397 ARG A O 1
ATOM 3030 N N . GLU A 1 398 ? 119.006 92.311 116.430 1.00 83.91 398 GLU A N 1
ATOM 3031 C CA . GLU A 1 398 ? 119.334 93.308 117.442 1.00 83.91 398 GLU A CA 1
ATOM 3032 C C . GLU A 1 398 ? 119.154 92.731 118.836 1.00 83.91 398 GLU A C 1
ATOM 3033 O O . GLU A 1 398 ? 119.985 92.955 119.714 1.00 83.91 398 GLU A O 1
ATOM 3039 N N . ALA A 1 399 ? 118.077 91.980 119.044 1.00 88.58 399 ALA A N 1
ATOM 3040 C CA . ALA A 1 399 ? 117.847 91.348 120.338 1.00 88.58 399 ALA A CA 1
ATOM 3041 C C . ALA A 1 399 ? 118.940 90.337 120.640 1.00 88.58 399 ALA A C 1
ATOM 3042 O O . ALA A 1 399 ? 119.407 90.243 121.774 1.00 88.58 399 ALA A O 1
ATOM 3044 N N . GLN A 1 400 ? 119.351 89.582 119.627 1.00 90.83 400 GLN A N 1
ATOM 3045 C CA . GLN A 1 400 ? 120.401 88.585 119.808 1.00 90.83 400 GLN A CA 1
ATOM 3046 C C . GLN A 1 400 ? 121.706 89.253 120.211 1.00 90.83 400 GLN A C 1
ATOM 3047 O O . GLN A 1 400 ? 122.421 88.757 121.081 1.00 90.83 400 GLN A O 1
ATOM 3053 N N . ASP A 1 401 ? 122.011 90.389 119.594 1.00 93.80 401 ASP A N 1
ATOM 3054 C CA . ASP A 1 401 ? 123.237 91.108 119.917 1.00 93.80 401 ASP A CA 1
ATOM 3055 C C . ASP A 1 401 ? 122.982 92.167 120.986 1.00 93.80 401 ASP A C 1
ATOM 3056 O O . ASP A 1 401 ? 122.192 91.961 121.908 1.00 93.80 401 ASP A O 1
ATOM 3061 N N . PRO B 1 3 ? 102.385 105.679 138.674 1.00 30.00 3 PRO B N 1
ATOM 3062 C CA . PRO B 1 3 ? 103.041 106.983 138.797 1.00 30.00 3 PRO B CA 1
ATOM 3063 C C . PRO B 1 3 ? 102.393 108.021 137.898 1.00 30.00 3 PRO B C 1
ATOM 3064 O O . PRO B 1 3 ? 101.209 107.901 137.583 1.00 30.00 3 PRO B O 1
ATOM 3068 N N . ASN B 1 4 ? 103.156 109.025 137.483 1.00 90.99 4 ASN B N 1
ATOM 3069 C CA . ASN B 1 4 ? 102.625 110.031 136.576 1.00 90.99 4 ASN B CA 1
ATOM 3070 C C . ASN B 1 4 ? 103.289 109.850 135.226 1.00 90.99 4 ASN B C 1
ATOM 3071 O O . ASN B 1 4 ? 104.515 109.807 135.132 1.00 90.99 4 ASN B O 1
ATOM 3076 N N . PHE B 1 5 ? 102.484 109.744 134.178 1.00 86.54 5 PHE B N 1
ATOM 3077 C CA . PHE B 1 5 ? 103.030 109.536 132.849 1.00 86.54 5 PHE B CA 1
ATOM 3078 C C . PHE B 1 5 ? 102.807 110.765 131.993 1.00 86.54 5 PHE B C 1
ATOM 3079 O O . PHE B 1 5 ? 101.678 111.220 131.849 1.00 86.54 5 PHE B O 1
ATOM 3087 N N . SER B 1 6 ? 103.879 111.324 131.445 1.00 81.80 6 SER B N 1
ATOM 3088 C CA . SER B 1 6 ? 103.730 112.451 130.533 1.00 81.80 6 SER B CA 1
ATOM 3089 C C . SER B 1 6 ? 104.496 112.160 129.256 1.00 81.80 6 SER B C 1
ATOM 3090 O O . SER B 1 6 ? 105.669 111.794 129.306 1.00 81.80 6 SER B O 1
ATOM 3093 N N . LEU B 1 7 ? 103.845 112.314 128.111 1.00 74.27 7 LEU B N 1
ATOM 3094 C CA . LEU B 1 7 ? 104.529 112.108 126.845 1.00 74.27 7 LEU B CA 1
ATOM 3095 C C . LEU B 1 7 ? 104.292 113.265 125.896 1.00 74.27 7 LEU B C 1
ATOM 3096 O O . LEU B 1 7 ? 103.170 113.742 125.772 1.00 74.27 7 LEU B O 1
ATOM 3101 N N . ARG B 1 8 ? 105.336 113.717 125.219 1.00 73.18 8 ARG B N 1
ATOM 3102 C CA . ARG B 1 8 ? 105.168 114.771 124.234 1.00 73.18 8 ARG B CA 1
ATOM 3103 C C . ARG B 1 8 ? 105.416 114.160 122.874 1.00 73.18 8 ARG B C 1
ATOM 3104 O O . ARG B 1 8 ? 106.440 113.516 122.664 1.00 73.18 8 ARG B O 1
ATOM 3112 N N . LEU B 1 9 ? 104.480 114.346 121.953 1.00 65.07 9 LEU B N 1
ATOM 3113 C CA . LEU B 1 9 ? 104.625 113.786 120.619 1.00 65.07 9 LEU B CA 1
ATOM 3114 C C . LEU B 1 9 ? 104.638 114.875 119.570 1.00 65.07 9 LEU B C 1
ATOM 3115 O O . LEU B 1 9 ? 103.757 115.727 119.551 1.00 65.07 9 LEU B O 1
ATOM 3120 N N . ARG B 1 10 ? 105.648 114.865 118.707 1.00 62.60 10 ARG B N 1
ATOM 3121 C CA . ARG B 1 10 ? 105.707 115.834 117.622 1.00 62.60 10 ARG B CA 1
ATOM 3122 C C . ARG B 1 10 ? 105.363 115.104 116.346 1.00 62.60 10 ARG B C 1
ATOM 3123 O O . ARG B 1 10 ? 106.107 114.227 115.915 1.00 62.60 10 ARG B O 1
ATOM 3131 N N . ILE B 1 11 ? 104.240 115.451 115.732 1.00 53.17 11 ILE B N 1
ATOM 3132 C CA . ILE B 1 11 ? 103.800 114.725 114.548 1.00 53.17 11 ILE B CA 1
ATOM 3133 C C . ILE B 1 11 ? 103.840 115.603 113.308 1.00 53.17 11 ILE B C 1
ATOM 3134 O O . ILE B 1 11 ? 103.315 116.712 113.315 1.00 53.17 11 ILE B O 1
ATOM 3139 N N . PHE B 1 12 ? 104.468 115.114 112.246 1.00 53.15 12 PHE B N 1
ATOM 3140 C CA . PHE B 1 12 ? 104.551 115.875 111.007 1.00 53.15 12 PHE B CA 1
ATOM 3141 C C . PHE B 1 12 ? 103.887 115.124 109.869 1.00 53.15 12 PHE B C 1
ATOM 3142 O O . PHE B 1 12 ? 104.209 113.968 109.628 1.00 53.15 12 PHE B O 1
ATOM 3150 N N . ASN B 1 13 ? 102.960 115.762 109.166 1.00 51.44 13 ASN B N 1
ATOM 3151 C CA . ASN B 1 13 ? 102.360 115.122 108.000 1.00 51.44 13 ASN B CA 1
ATOM 3152 C C . ASN B 1 13 ? 102.487 116.027 106.789 1.00 51.44 13 ASN B C 1
ATOM 3153 O O . ASN B 1 13 ? 102.065 117.180 106.835 1.00 51.44 13 ASN B O 1
ATOM 3158 N N . LEU B 1 14 ? 103.019 115.500 105.690 1.00 53.97 14 LEU B N 1
ATOM 3159 C CA . LEU B 1 14 ? 103.114 116.280 104.457 1.00 53.97 14 LEU B CA 1
ATOM 3160 C C . LEU B 1 14 ? 102.874 115.441 103.216 1.00 53.97 14 LEU B C 1
ATOM 3161 O O . LEU B 1 14 ? 103.442 114.362 103.081 1.00 53.97 14 LEU B O 1
ATOM 3166 N N . ASN B 1 15 ? 102.046 115.928 102.298 1.00 58.97 15 ASN B N 1
ATOM 3167 C CA . ASN B 1 15 ? 101.857 115.225 101.040 1.00 58.97 15 ASN B CA 1
ATOM 3168 C C . ASN B 1 15 ? 102.991 115.787 100.222 1.00 58.97 15 ASN B C 1
ATOM 3169 O O . ASN B 1 15 ? 102.984 116.969 99.903 1.00 58.97 15 ASN B O 1
ATOM 3174 N N . CYS B 1 16 ? 103.963 114.960 99.860 1.00 64.28 16 CYS B N 1
ATOM 3175 C CA . CYS B 1 16 ? 105.154 115.471 99.183 1.00 64.28 16 CYS B CA 1
ATOM 3176 C C . CYS B 1 16 ? 105.024 115.782 97.702 1.00 64.28 16 CYS B C 1
ATOM 3177 O O . CYS B 1 16 ? 105.873 116.488 97.160 1.00 64.28 16 CYS B O 1
ATOM 3180 N N . TRP B 1 17 ? 103.990 115.260 97.049 1.00 72.57 17 TRP B N 1
ATOM 3181 C CA . TRP B 1 17 ? 103.769 115.570 95.637 1.00 72.57 17 TRP B CA 1
ATOM 3182 C C . TRP B 1 17 ? 105.055 115.267 94.880 1.00 72.57 17 TRP B C 1
ATOM 3183 O O . TRP B 1 17 ? 105.424 115.963 93.940 1.00 72.57 17 TRP B O 1
ATOM 3194 N N . GLY B 1 18 ? 105.760 114.225 95.305 1.00 67.20 18 GLY B N 1
ATOM 3195 C CA . GLY B 1 18 ? 106.970 113.826 94.610 1.00 67.20 18 GLY B CA 1
ATOM 3196 C C . GLY B 1 18 ? 106.676 112.871 93.475 1.00 67.20 18 GLY B C 1
ATOM 3197 O O . GLY B 1 18 ? 106.966 111.682 93.577 1.00 67.20 18 GLY B O 1
ATOM 3198 N N . ILE B 1 19 ? 106.122 113.386 92.383 1.00 70.32 19 ILE B N 1
ATOM 3199 C CA . ILE B 1 19 ? 105.792 112.544 91.245 1.00 70.32 19 ILE B CA 1
ATOM 3200 C C . ILE B 1 19 ? 106.875 112.726 90.203 1.00 70.32 19 ILE B C 1
ATOM 3201 O O . ILE B 1 19 ? 107.156 113.849 89.789 1.00 70.32 19 ILE B O 1
ATOM 3206 N N . PRO B 1 20 ? 107.500 111.621 89.774 1.00 73.16 20 PRO B N 1
ATOM 3207 C CA . PRO B 1 20 ? 108.618 111.811 88.850 1.00 73.16 20 PRO B CA 1
ATOM 3208 C C . PRO B 1 20 ? 108.192 112.351 87.501 1.00 73.16 20 PRO B C 1
ATOM 3209 O O . PRO B 1 20 ? 107.255 111.795 86.927 1.00 73.16 20 PRO B O 1
ATOM 3213 N N . TYR B 1 21 ? 108.818 113.431 87.037 1.00 79.77 21 TYR B N 1
ATOM 3214 C CA . TYR B 1 21 ? 108.550 114.008 85.708 1.00 79.77 21 TYR B CA 1
ATOM 3215 C C . TYR B 1 21 ? 107.228 114.757 85.604 1.00 79.77 21 TYR B C 1
ATOM 3216 O O . TYR B 1 21 ? 106.886 115.263 84.536 1.00 79.77 21 TYR B O 1
ATOM 3225 N N . LEU B 1 22 ? 106.486 114.842 86.703 1.00 75.95 22 LEU B N 1
ATOM 3226 C CA . LEU B 1 22 ? 105.230 115.584 86.704 1.00 75.95 22 LEU B CA 1
ATOM 3227 C C . LEU B 1 22 ? 105.256 116.685 87.747 1.00 75.95 22 LEU B C 1
ATOM 3228 O O . LEU B 1 22 ? 104.311 117.464 87.855 1.00 75.95 22 LEU B O 1
ATOM 3233 N N . SER B 1 23 ? 106.331 116.749 88.521 1.00 77.67 23 SER B N 1
ATOM 3234 C CA . SER B 1 23 ? 106.416 117.741 89.585 1.00 77.67 23 SER B CA 1
ATOM 3235 C C . SER B 1 23 ? 107.605 118.663 89.413 1.00 77.67 23 SER B C 1
ATOM 3236 O O . SER B 1 23 ? 108.731 118.204 89.223 1.00 77.67 23 SER B O 1
ATOM 3239 N N . LYS B 1 24 ? 107.361 119.965 89.484 1.00 81.06 24 LYS B N 1
ATOM 3240 C CA . LYS B 1 24 ? 108.441 120.931 89.343 1.00 81.06 24 LYS B CA 1
ATOM 3241 C C . LYS B 1 24 ? 109.395 120.925 90.524 1.00 81.06 24 LYS B C 1
ATOM 3242 O O . LYS B 1 24 ? 108.954 120.827 91.670 1.00 81.06 24 LYS B O 1
ATOM 3248 N N . HIS B 1 25 ? 110.696 121.007 90.254 1.00 82.22 25 HIS B N 1
ATOM 3249 C CA . HIS B 1 25 ? 111.705 121.074 91.319 1.00 82.22 25 HIS B CA 1
ATOM 3250 C C . HIS B 1 25 ? 111.617 119.941 92.325 1.00 82.22 25 HIS B C 1
ATOM 3251 O O . HIS B 1 25 ? 111.791 120.170 93.516 1.00 82.22 25 HIS B O 1
ATOM 3258 N N . ARG B 1 26 ? 111.371 118.720 91.868 1.00 77.91 26 ARG B N 1
ATOM 3259 C CA . ARG B 1 26 ? 111.180 117.621 92.810 1.00 77.91 26 ARG B CA 1
ATOM 3260 C C . ARG B 1 26 ? 112.411 117.352 93.663 1.00 77.91 26 ARG B C 1
ATOM 3261 O O . ARG B 1 26 ? 112.305 117.207 94.880 1.00 77.91 26 ARG B O 1
ATOM 3269 N N . ALA B 1 27 ? 113.583 117.332 93.041 1.00 79.01 27 ALA B N 1
ATOM 3270 C CA . ALA B 1 27 ? 114.812 117.077 93.781 1.00 79.01 27 ALA B CA 1
ATOM 3271 C C . ALA B 1 27 ? 115.095 118.168 94.803 1.00 79.01 27 ALA B C 1
ATOM 3272 O O . ALA B 1 27 ? 115.492 117.880 95.931 1.00 79.01 27 ALA B O 1
ATOM 3274 N N . ASP B 1 28 ? 114.884 119.422 94.414 1.00 82.58 28 ASP B N 1
ATOM 3275 C CA . ASP B 1 28 ? 115.130 120.534 95.321 1.00 82.58 28 ASP B CA 1
ATOM 3276 C C . ASP B 1 28 ? 114.201 120.473 96.521 1.00 82.58 28 ASP B C 1
ATOM 3277 O O . ASP B 1 28 ? 114.624 120.694 97.653 1.00 82.58 28 ASP B O 1
ATOM 3282 N N . ARG B 1 29 ? 112.933 120.163 96.280 1.00 77.78 29 ARG B N 1
ATOM 3283 C CA . ARG B 1 29 ? 111.970 120.075 97.370 1.00 77.78 29 ARG B CA 1
ATOM 3284 C C . ARG B 1 29 ? 112.323 118.951 98.335 1.00 77.78 29 ARG B C 1
ATOM 3285 O O . ARG B 1 29 ? 112.198 119.114 99.545 1.00 77.78 29 ARG B O 1
ATOM 3293 N N . MET B 1 30 ? 112.775 117.817 97.810 1.00 78.48 30 MET B N 1
ATOM 3294 C CA . MET B 1 30 ? 113.186 116.713 98.673 1.00 78.48 30 MET B CA 1
ATOM 3295 C C . MET B 1 30 ? 114.348 117.129 99.559 1.00 78.48 30 MET B C 1
ATOM 3296 O O . MET B 1 30 ? 114.383 116.796 100.742 1.00 78.48 30 MET B O 1
ATOM 3301 N N . ARG B 1 31 ? 115.301 117.858 98.989 1.00 80.35 31 ARG B N 1
ATOM 3302 C CA . ARG B 1 31 ? 116.449 118.309 99.762 1.00 80.35 31 ARG B CA 1
ATOM 3303 C C . ARG B 1 31 ? 116.032 119.248 100.888 1.00 80.35 31 ARG B C 1
ATOM 3304 O O . ARG B 1 31 ? 116.461 119.095 102.029 1.00 80.35 31 ARG B O 1
ATOM 3312 N N . ARG B 1 32 ? 115.152 120.194 100.588 1.00 81.75 32 ARG B N 1
ATOM 3313 C CA . ARG B 1 32 ? 114.704 121.125 101.610 1.00 81.75 32 ARG B CA 1
ATOM 3314 C C . ARG B 1 32 ? 113.960 120.384 102.708 1.00 81.75 32 ARG B C 1
ATOM 3315 O O . ARG B 1 32 ? 114.127 120.687 103.889 1.00 81.75 32 ARG B O 1
ATOM 3323 N N . LEU B 1 33 ? 113.144 119.407 102.326 1.00 72.70 33 LEU B N 1
ATOM 3324 C CA . LEU B 1 33 ? 112.385 118.640 103.304 1.00 72.70 33 LEU B CA 1
ATOM 3325 C C . LEU B 1 33 ? 113.304 117.876 104.245 1.00 72.70 33 LEU B C 1
ATOM 3326 O O . LEU B 1 33 ? 113.073 117.840 105.451 1.00 72.70 33 LEU B O 1
ATOM 3331 N N . GLY B 1 34 ? 114.361 117.284 103.702 1.00 72.96 34 GLY B N 1
ATOM 3332 C CA . GLY B 1 34 ? 115.283 116.533 104.530 1.00 72.96 34 GLY B CA 1
ATOM 3333 C C . GLY B 1 34 ? 115.950 117.425 105.553 1.00 72.96 34 GLY B C 1
ATOM 3334 O O . GLY B 1 34 ? 116.077 117.056 106.719 1.00 72.96 34 GLY B O 1
ATOM 3335 N N . ASP B 1 35 ? 116.352 118.621 105.134 1.00 75.50 35 ASP B N 1
ATOM 3336 C CA . ASP B 1 35 ? 116.976 119.553 106.059 1.00 75.50 35 ASP B CA 1
ATOM 3337 C C . ASP B 1 35 ? 116.009 119.945 107.159 1.00 75.50 35 ASP B C 1
ATOM 3338 O O . ASP B 1 35 ? 116.378 119.979 108.334 1.00 75.50 35 ASP B O 1
ATOM 3343 N N . PHE B 1 36 ? 114.763 120.219 106.789 1.00 73.64 36 PHE B N 1
ATOM 3344 C CA . PHE B 1 36 ? 113.779 120.647 107.772 1.00 73.64 36 PHE B CA 1
ATOM 3345 C C . PHE B 1 36 ? 113.520 119.566 108.802 1.00 73.64 36 PHE B C 1
ATOM 3346 O O . PHE B 1 36 ? 113.473 119.839 109.998 1.00 73.64 36 PHE B O 1
ATOM 3354 N N . LEU B 1 37 ? 113.374 118.330 108.346 1.00 67.92 37 LEU B N 1
ATOM 3355 C CA . LEU B 1 37 ? 113.080 117.241 109.265 1.00 67.92 37 LEU B CA 1
ATOM 3356 C C . LEU B 1 37 ? 114.218 117.008 110.245 1.00 67.92 37 LEU B C 1
ATOM 3357 O O . LEU B 1 37 ? 113.984 116.791 111.432 1.00 67.92 37 LEU B O 1
ATOM 3362 N N . ASN B 1 38 ? 115.451 117.076 109.756 1.00 70.73 38 ASN B N 1
ATOM 3363 C CA . ASN B 1 38 ? 116.598 116.869 110.628 1.00 70.73 38 ASN B CA 1
ATOM 3364 C C . ASN B 1 38 ? 116.653 117.931 111.710 1.00 70.73 38 ASN B C 1
ATOM 3365 O O . ASN B 1 38 ? 116.897 117.622 112.875 1.00 70.73 38 ASN B O 1
ATOM 3370 N N . GLN B 1 39 ? 116.420 119.184 111.332 1.00 74.70 39 GLN B N 1
ATOM 3371 C CA . GLN B 1 39 ? 116.437 120.268 112.305 1.00 74.70 39 GLN B CA 1
ATOM 3372 C C . GLN B 1 39 ? 115.334 120.130 113.344 1.00 74.70 39 GLN B C 1
ATOM 3373 O O . GLN B 1 39 ? 115.582 120.263 114.542 1.00 74.70 39 GLN B O 1
ATOM 3379 N N . GLU B 1 40 ? 114.118 119.843 112.894 1.00 72.52 40 GLU B N 1
ATOM 3380 C CA . GLU B 1 40 ? 112.981 119.716 113.807 1.00 72.52 40 GLU B CA 1
ATOM 3381 C C . GLU B 1 40 ? 112.999 118.522 114.750 1.00 72.52 40 GLU B C 1
ATOM 3382 O O . GLU B 1 40 ? 112.575 118.645 115.898 1.00 72.52 40 GLU B O 1
ATOM 3388 N N . SER B 1 41 ? 113.468 117.373 114.266 1.00 70.92 41 SER B N 1
ATOM 3389 C CA . SER B 1 41 ? 113.489 116.145 115.070 1.00 70.92 41 SER B CA 1
ATOM 3390 C C . SER B 1 41 ? 112.106 115.739 115.564 1.00 70.92 41 SER B C 1
ATOM 3391 O O . SER B 1 41 ? 111.902 115.557 116.764 1.00 70.92 41 SER B O 1
ATOM 3394 N N . PHE B 1 42 ? 111.154 115.594 114.647 1.00 60.90 42 PHE B N 1
ATOM 3395 C CA . PHE B 1 42 ? 109.816 115.148 115.023 1.00 60.90 42 PHE B CA 1
ATOM 3396 C C . PHE B 1 42 ? 109.887 113.717 115.521 1.00 60.90 42 PHE B C 1
ATOM 3397 O O . PHE B 1 42 ? 110.652 112.919 114.994 1.00 60.90 42 PHE B O 1
ATOM 3405 N N . ASP B 1 43 ? 109.071 113.376 116.511 1.00 59.68 43 ASP B N 1
ATOM 3406 C CA . ASP B 1 43 ? 109.030 111.997 116.982 1.00 59.68 43 ASP B CA 1
ATOM 3407 C C . ASP B 1 43 ? 108.625 111.112 115.824 1.00 59.68 43 ASP B C 1
ATOM 3408 O O . ASP B 1 43 ? 109.304 110.137 115.518 1.00 59.68 43 ASP B O 1
ATOM 3413 N N . LEU B 1 44 ? 107.509 111.436 115.185 1.00 47.31 44 LEU B N 1
ATOM 3414 C CA . LEU B 1 44 ? 107.080 110.678 114.017 1.00 47.31 44 LEU B CA 1
ATOM 3415 C C . LEU B 1 44 ? 106.782 111.587 112.837 1.00 47.31 44 LEU B C 1
ATOM 3416 O O . LEU B 1 44 ? 106.063 112.570 112.982 1.00 47.31 44 LEU B O 1
ATOM 3421 N N . ALA B 1 45 ? 107.326 111.270 111.670 1.00 44.91 45 ALA B N 1
ATOM 3422 C CA . ALA B 1 45 ? 107.023 112.044 110.473 1.00 44.91 45 ALA B CA 1
ATOM 3423 C C . ALA B 1 45 ? 106.373 111.119 109.462 1.00 44.91 45 ALA B C 1
ATOM 3424 O O . ALA B 1 45 ? 106.926 110.083 109.128 1.00 44.91 45 ALA B O 1
ATOM 3426 N N . LEU B 1 46 ? 105.192 111.472 108.964 1.00 43.75 46 LEU B N 1
ATOM 3427 C CA . LEU B 1 46 ? 104.467 110.585 108.049 1.00 43.75 46 LEU B CA 1
ATOM 3428 C C . LEU B 1 46 ? 104.321 111.172 106.654 1.00 43.75 46 LEU B C 1
ATOM 3429 O O . LEU B 1 46 ? 103.282 111.723 106.320 1.00 43.75 46 LEU B O 1
ATOM 3434 N N . LEU B 1 47 ? 105.355 111.050 105.833 1.00 48.66 47 LEU B N 1
ATOM 3435 C CA . LEU B 1 47 ? 105.317 111.591 104.475 1.00 48.66 47 LEU B CA 1
ATOM 3436 C C . LEU B 1 47 ? 104.404 110.822 103.526 1.00 48.66 47 LEU B C 1
ATOM 3437 O O . LEU B 1 47 ? 104.194 109.624 103.697 1.00 48.66 47 LEU B O 1
ATOM 3442 N N . GLU B 1 48 ? 103.853 111.505 102.524 1.00 54.06 48 GLU B N 1
ATOM 3443 C CA . GLU B 1 48 ? 102.949 110.860 101.566 1.00 54.06 48 GLU B CA 1
ATOM 3444 C C . GLU B 1 48 ? 103.272 111.241 100.128 1.00 54.06 48 GLU B C 1
ATOM 3445 O O . GLU B 1 48 ? 104.008 112.192 99.898 1.00 54.06 48 GLU B O 1
ATOM 3451 N N . GLU B 1 49 ? 102.753 110.487 99.164 1.00 55.81 49 GLU B N 1
ATOM 3452 C CA . GLU B 1 49 ? 102.988 110.765 97.738 1.00 55.81 49 GLU B CA 1
ATOM 3453 C C . GLU B 1 49 ? 104.455 110.838 97.341 1.00 55.81 49 GLU B C 1
ATOM 3454 O O . GLU B 1 49 ? 104.829 111.660 96.509 1.00 55.81 49 GLU B O 1
ATOM 3460 N N . VAL B 1 50 ? 105.291 109.985 97.923 1.00 54.45 50 VAL B N 1
ATOM 3461 C CA . VAL B 1 50 ? 106.691 109.926 97.518 1.00 54.45 50 VAL B CA 1
ATOM 3462 C C . VAL B 1 50 ? 106.726 108.705 96.632 1.00 54.45 50 VAL B C 1
ATOM 3463 O O . VAL B 1 50 ? 106.966 107.597 97.111 1.00 54.45 50 VAL B O 1
ATOM 3467 N N . TRP B 1 51 ? 106.447 108.876 95.346 1.00 54.93 51 TRP B N 1
ATOM 3468 C CA . TRP B 1 51 ? 106.365 107.724 94.454 1.00 54.93 51 TRP B CA 1
ATOM 3469 C C . TRP B 1 51 ? 107.722 107.145 94.118 1.00 54.93 51 TRP B C 1
ATOM 3470 O O . TRP B 1 51 ? 107.846 105.939 93.904 1.00 54.93 51 TRP B O 1
ATOM 3481 N N . SER B 1 52 ? 108.745 107.988 94.068 1.00 63.56 52 SER B N 1
ATOM 3482 C CA . SER B 1 52 ? 110.060 107.513 93.660 1.00 63.56 52 SER B CA 1
ATOM 3483 C C . SER B 1 52 ? 110.801 106.784 94.763 1.00 63.56 52 SER B C 1
ATOM 3484 O O . SER B 1 52 ? 110.930 107.294 95.872 1.00 63.56 52 SER B O 1
ATOM 3487 N N . GLU B 1 53 ? 111.284 105.584 94.465 1.00 63.80 53 GLU B N 1
ATOM 3488 C CA . GLU B 1 53 ? 112.068 104.828 95.439 1.00 63.80 53 GLU B CA 1
ATOM 3489 C C . GLU B 1 53 ? 113.369 105.534 95.746 1.00 63.80 53 GLU B C 1
ATOM 3490 O O . GLU B 1 53 ? 113.833 105.525 96.881 1.00 63.80 53 GLU B O 1
ATOM 3496 N N . GLN B 1 54 ? 113.967 106.139 94.727 1.00 69.96 54 GLN B N 1
ATOM 3497 C CA . GLN B 1 54 ? 115.219 106.849 94.915 1.00 69.96 54 GLN B CA 1
ATOM 3498 C C . GLN B 1 54 ? 115.025 107.992 95.894 1.00 69.96 54 GLN B C 1
ATOM 3499 O O . GLN B 1 54 ? 115.894 108.253 96.714 1.00 69.96 54 GLN B O 1
ATOM 3505 N N . ASP B 1 55 ? 113.892 108.681 95.808 1.00 66.88 55 ASP B N 1
ATOM 3506 C CA . ASP B 1 55 ? 113.604 109.762 96.745 1.00 66.88 55 ASP B CA 1
ATOM 3507 C C . ASP B 1 55 ? 113.509 109.247 98.173 1.00 66.88 55 ASP B C 1
ATOM 3508 O O . ASP B 1 55 ? 113.996 109.894 99.094 1.00 66.88 55 ASP B O 1
ATOM 3513 N N . PHE B 1 56 ? 112.885 108.091 98.367 1.00 55.59 56 PHE B N 1
ATOM 3514 C CA . PHE B 1 56 ? 112.817 107.512 99.702 1.00 55.59 56 PHE B CA 1
ATOM 3515 C C . PHE B 1 56 ? 114.212 107.189 100.207 1.00 55.59 56 PHE B C 1
ATOM 3516 O O . PHE B 1 56 ? 114.528 107.449 101.362 1.00 55.59 56 PHE B O 1
ATOM 3524 N N . GLN B 1 57 ? 115.051 106.635 99.340 1.00 63.08 57 GLN B N 1
ATOM 3525 C CA . GLN B 1 57 ? 116.411 106.308 99.738 1.00 63.08 57 GLN B CA 1
ATOM 3526 C C . GLN B 1 57 ? 117.195 107.580 99.999 1.00 63.08 57 GLN B C 1
ATOM 3527 O O . GLN B 1 57 ? 117.993 107.628 100.931 1.00 63.08 57 GLN B O 1
ATOM 3533 N N . TYR B 1 58 ? 116.980 108.612 99.187 1.00 67.07 58 TYR B N 1
ATOM 3534 C CA . TYR B 1 58 ? 117.629 109.886 99.466 1.00 67.07 58 TYR B CA 1
ATOM 3535 C C . TYR B 1 58 ? 117.266 110.389 100.853 1.00 67.07 58 TYR B C 1
ATOM 3536 O O . TYR B 1 58 ? 118.130 110.873 101.591 1.00 67.07 58 TYR B O 1
ATOM 3545 N N . LEU B 1 59 ? 115.994 110.297 101.210 1.00 62.80 59 LEU B N 1
ATOM 3546 C CA . LEU B 1 59 ? 115.558 110.801 102.502 1.00 62.80 59 LEU B CA 1
ATOM 3547 C C . LEU B 1 59 ? 116.023 109.895 103.625 1.00 62.80 59 LEU B C 1
ATOM 3548 O O . LEU B 1 59 ? 116.443 110.375 104.665 1.00 62.80 59 LEU B O 1
ATOM 3553 N N . ARG B 1 60 ? 115.966 108.587 103.420 1.00 63.55 60 ARG B N 1
ATOM 3554 C CA . ARG B 1 60 ? 116.322 107.665 104.490 1.00 63.55 60 ARG B CA 1
ATOM 3555 C C . ARG B 1 60 ? 117.771 107.823 104.909 1.00 63.55 60 ARG B C 1
ATOM 3556 O O . ARG B 1 60 ? 118.069 107.867 106.099 1.00 63.55 60 ARG B O 1
ATOM 3564 N N . GLN B 1 61 ? 118.675 107.926 103.942 1.00 68.45 61 GLN B N 1
ATOM 3565 C CA . GLN B 1 61 ? 120.083 108.140 104.257 1.00 68.45 61 GLN B CA 1
ATOM 3566 C C . GLN B 1 61 ? 120.313 109.488 104.924 1.00 68.45 61 GLN B C 1
ATOM 3567 O O . GLN B 1 61 ? 121.053 109.588 105.900 1.00 68.45 61 GLN B O 1
ATOM 3573 N N . LYS B 1 62 ? 119.670 110.527 104.407 1.00 68.52 62 LYS B N 1
ATOM 3574 C CA . LYS B 1 62 ? 119.829 111.869 104.962 1.00 68.52 62 LYS B CA 1
ATOM 3575 C C . LYS B 1 62 ? 119.301 111.976 106.379 1.00 68.52 62 LYS B C 1
ATOM 3576 O O . LYS B 1 62 ? 119.912 112.625 107.228 1.00 68.52 62 LYS B O 1
ATOM 3582 N N . LEU B 1 63 ? 118.171 111.335 106.652 1.00 64.18 63 LEU B N 1
ATOM 3583 C CA . LEU B 1 63 ? 117.551 111.444 107.970 1.00 64.18 63 LEU B CA 1
ATOM 3584 C C . LEU B 1 63 ? 117.924 110.306 108.895 1.00 64.18 63 LEU B C 1
ATOM 3585 O O . LEU B 1 63 ? 117.305 110.141 109.940 1.00 64.18 63 LEU B O 1
ATOM 3590 N N . SER B 1 64 ? 118.930 109.518 108.536 1.00 64.23 64 SER B N 1
ATOM 3591 C CA . SER B 1 64 ? 119.250 108.345 109.354 1.00 64.23 64 SER B CA 1
ATOM 3592 C C . SER B 1 64 ? 119.691 108.577 110.804 1.00 64.23 64 SER B C 1
ATOM 3593 O O . SER B 1 64 ? 119.245 107.856 111.694 1.00 64.23 64 SER B O 1
ATOM 3596 N N . PRO B 1 65 ? 120.570 109.567 111.063 1.00 66.81 65 PRO B N 1
ATOM 3597 C CA . PRO B 1 65 ? 120.921 109.701 112.483 1.00 66.81 65 PRO B CA 1
ATOM 3598 C C . PRO B 1 65 ? 119.740 110.118 113.350 1.00 66.81 65 PRO B C 1
ATOM 3599 O O . PRO B 1 65 ? 119.530 109.537 114.414 1.00 66.81 65 PRO B O 1
ATOM 3603 N N . THR B 1 66 ? 118.976 111.109 112.901 1.00 63.22 66 THR B N 1
ATOM 3604 C CA . THR B 1 66 ? 117.815 111.567 113.656 1.00 63.22 66 THR B CA 1
ATOM 3605 C C . THR B 1 66 ? 116.711 110.524 113.727 1.00 63.22 66 THR B C 1
ATOM 3606 O O . THR B 1 66 ? 116.145 110.288 114.791 1.00 63.22 66 THR B O 1
ATOM 3610 N N . TYR B 1 67 ? 116.431 109.868 112.608 1.00 57.48 67 TYR B N 1
ATOM 3611 C CA . TYR B 1 67 ? 115.348 108.893 112.565 1.00 57.48 67 TYR B CA 1
ATOM 3612 C C . TYR B 1 67 ? 115.923 107.507 112.277 1.00 57.48 67 TYR B C 1
ATOM 3613 O O . TYR B 1 67 ? 116.126 107.170 111.111 1.00 57.48 67 TYR B O 1
ATOM 3622 N N . PRO B 1 68 ? 116.191 106.684 113.326 1.00 54.34 68 PRO B N 1
ATOM 3623 C CA . PRO B 1 68 ? 116.768 105.390 112.929 1.00 54.34 68 PRO B CA 1
ATOM 3624 C C . PRO B 1 68 ? 115.808 104.463 112.192 1.00 54.34 68 PRO B C 1
ATOM 3625 O O . PRO B 1 68 ? 116.281 103.548 111.518 1.00 54.34 68 PRO B O 1
ATOM 3629 N N . ALA B 1 69 ? 114.501 104.682 112.296 1.00 48.02 69 ALA B N 1
ATOM 3630 C CA . ALA B 1 69 ? 113.553 103.757 111.684 1.00 48.02 69 ALA B CA 1
ATOM 3631 C C . ALA B 1 69 ? 112.759 104.374 110.549 1.00 48.02 69 ALA B C 1
ATOM 3632 O O . ALA B 1 69 ? 112.117 105.408 110.725 1.00 48.02 69 ALA B O 1
ATOM 3634 N N . ALA B 1 70 ? 112.784 103.728 109.385 1.00 43.94 70 ALA B N 1
ATOM 3635 C CA . ALA B 1 70 ? 112.081 104.249 108.216 1.00 43.94 70 ALA B CA 1
ATOM 3636 C C . ALA B 1 70 ? 111.518 103.130 107.356 1.00 43.94 70 ALA B C 1
ATOM 3637 O O . ALA B 1 70 ? 112.228 102.180 107.036 1.00 43.94 70 ALA B O 1
ATOM 3639 N N . HIS B 1 71 ? 110.249 103.237 106.977 1.00 41.16 71 HIS B N 1
ATOM 3640 C CA . HIS B 1 71 ? 109.637 102.224 106.124 1.00 41.16 71 HIS B CA 1
ATOM 3641 C C . HIS B 1 71 ? 108.851 102.805 104.960 1.00 41.16 71 HIS B C 1
ATOM 3642 O O . HIS B 1 71 ? 108.188 103.826 105.109 1.00 41.16 71 HIS B O 1
ATOM 3649 N N . HIS B 1 72 ? 108.916 102.162 103.799 1.00 43.24 72 HIS B N 1
ATOM 3650 C CA . HIS B 1 72 ? 108.116 102.604 102.662 1.00 43.24 72 HIS B CA 1
ATOM 3651 C C . HIS B 1 72 ? 107.159 101.489 102.289 1.00 43.24 72 HIS B C 1
ATOM 3652 O O . HIS B 1 72 ? 107.571 100.344 102.123 1.00 43.24 72 HIS B O 1
ATOM 3659 N N . PHE B 1 73 ? 105.881 101.815 102.160 1.00 37.80 73 PHE B N 1
ATOM 3660 C CA . PHE B 1 73 ? 104.886 100.811 101.815 1.00 37.80 73 PHE B CA 1
ATOM 3661 C C . PHE B 1 73 ? 104.751 100.739 100.300 1.00 37.80 73 PHE B C 1
ATOM 3662 O O . PHE B 1 73 ? 104.608 101.769 99.645 1.00 37.80 73 PHE B O 1
ATOM 3670 N N . ARG B 1 74 ? 104.817 99.534 99.737 1.00 44.19 74 ARG B N 1
ATOM 3671 C CA . ARG B 1 74 ? 104.720 99.383 98.291 1.00 44.19 74 ARG B CA 1
ATOM 3672 C C . ARG B 1 74 ? 103.580 98.486 97.855 1.00 44.19 74 ARG B C 1
ATOM 3673 O O . ARG B 1 74 ? 103.505 97.330 98.264 1.00 44.19 74 ARG B O 1
ATOM 3681 N N . SER B 1 75 ? 102.693 99.016 97.020 1.00 40.29 75 SER B N 1
ATOM 3682 C CA . SER B 1 75 ? 101.584 98.231 96.499 1.00 40.29 75 SER B CA 1
ATOM 3683 C C . SER B 1 75 ? 101.171 98.840 95.176 1.00 40.29 75 SER B C 1
ATOM 3684 O O . SER B 1 75 ? 101.382 100.022 94.960 1.00 40.29 75 SER B O 1
ATOM 3687 N N . GLY B 1 76 ? 100.577 98.056 94.287 1.00 42.38 76 GLY B N 1
ATOM 3688 C CA . GLY B 1 76 ? 100.093 98.604 93.033 1.00 42.38 76 GLY B CA 1
ATOM 3689 C C . GLY B 1 76 ? 101.207 98.760 92.023 1.00 42.38 76 GLY B C 1
ATOM 3690 O O . GLY B 1 76 ? 102.342 98.421 92.307 1.00 42.38 76 GLY B O 1
ATOM 3691 N N . ILE B 1 77 ? 100.895 99.288 90.850 1.00 41.75 77 ILE B N 1
ATOM 3692 C CA . ILE B 1 77 ? 101.906 99.441 89.813 1.00 41.75 77 ILE B CA 1
ATOM 3693 C C . ILE B 1 77 ? 102.971 100.462 90.217 1.00 41.75 77 ILE B C 1
ATOM 3694 O O . ILE B 1 77 ? 104.156 100.136 90.255 1.00 41.75 77 ILE B O 1
ATOM 3699 N N . ILE B 1 78 ? 102.563 101.688 90.537 1.00 41.47 78 ILE B N 1
ATOM 3700 C CA . ILE B 1 78 ? 103.536 102.737 90.865 1.00 41.47 78 ILE B CA 1
ATOM 3701 C C . ILE B 1 78 ? 103.887 102.859 92.350 1.00 41.47 78 ILE B C 1
ATOM 3702 O O . ILE B 1 78 ? 104.723 103.682 92.723 1.00 41.47 78 ILE B O 1
ATOM 3707 N N . GLY B 1 79 ? 103.268 102.044 93.196 1.00 43.30 79 GLY B N 1
ATOM 3708 C CA . GLY B 1 79 ? 103.566 102.070 94.620 1.00 43.30 79 GLY B CA 1
ATOM 3709 C C . GLY B 1 79 ? 102.575 102.881 95.427 1.00 43.30 79 GLY B C 1
ATOM 3710 O O . GLY B 1 79 ? 101.934 103.775 94.891 1.00 43.30 79 GLY B O 1
ATOM 3711 N N . SER B 1 80 ? 102.435 102.568 96.712 1.00 40.86 80 SER B N 1
ATOM 3712 C CA . SER B 1 80 ? 101.522 103.313 97.581 1.00 40.86 80 SER B CA 1
ATOM 3713 C C . SER B 1 80 ? 101.960 104.758 97.767 1.00 40.86 80 SER B C 1
ATOM 3714 O O . SER B 1 80 ? 101.125 105.658 97.828 1.00 40.86 80 SER B O 1
ATOM 3717 N N . GLY B 1 81 ? 103.267 104.984 97.867 1.00 44.45 81 GLY B N 1
ATOM 3718 C CA . GLY B 1 81 ? 103.776 106.328 98.068 1.00 44.45 81 GLY B CA 1
ATOM 3719 C C . GLY B 1 81 ? 103.864 106.792 99.506 1.00 44.45 81 GLY B C 1
ATOM 3720 O O . GLY B 1 81 ? 104.110 107.968 99.757 1.00 44.45 81 GLY B O 1
ATOM 3721 N N . LEU B 1 82 ? 103.710 105.875 100.454 1.00 39.85 82 LEU B N 1
ATOM 3722 C CA . LEU B 1 82 ? 103.736 106.245 101.865 1.00 39.85 82 LEU B CA 1
ATOM 3723 C C . LEU B 1 82 ? 105.098 106.033 102.507 1.00 39.85 82 LEU B C 1
ATOM 3724 O O . LEU B 1 82 ? 105.562 104.903 102.616 1.00 39.85 82 LEU B O 1
ATOM 3729 N N . CYS B 1 83 ? 105.751 107.111 102.917 1.00 46.59 83 CYS B N 1
ATOM 3730 C CA . CYS B 1 83 ? 107.029 106.990 103.601 1.00 46.59 83 CYS B CA 1
ATOM 3731 C C . CYS B 1 83 ? 106.814 107.364 105.043 1.00 46.59 83 CYS B C 1
ATOM 3732 O O . CYS B 1 83 ? 106.164 108.359 105.332 1.00 46.59 83 CYS B O 1
ATOM 3735 N N . VAL B 1 84 ? 107.353 106.582 105.961 1.00 44.02 84 VAL B N 1
ATOM 3736 C CA . VAL B 1 84 ? 107.249 106.957 107.355 1.00 44.02 84 VAL B CA 1
ATOM 3737 C C . VAL B 1 84 ? 108.600 106.949 108.056 1.00 44.02 84 VAL B C 1
ATOM 3738 O O . VAL B 1 84 ? 109.371 106.006 107.925 1.00 44.02 84 VAL B O 1
ATOM 3742 N N . PHE B 1 85 ? 108.908 108.029 108.763 1.00 46.70 85 PHE B N 1
ATOM 3743 C CA . PHE B 1 85 ? 110.193 108.133 109.446 1.00 46.70 85 PHE B CA 1
ATOM 3744 C C . PHE B 1 85 ? 109.955 108.298 110.931 1.00 46.70 85 PHE B C 1
ATOM 3745 O O . PHE B 1 85 ? 109.166 109.143 111.340 1.00 46.70 85 PHE B O 1
ATOM 3753 N N . SER B 1 86 ? 110.632 107.504 111.748 1.00 51.59 86 SER B N 1
ATOM 3754 C CA . SER B 1 86 ? 110.382 107.551 113.181 1.00 51.59 86 SER B CA 1
ATOM 3755 C C . SER B 1 86 ? 111.647 107.570 114.012 1.00 51.59 86 SER B C 1
ATOM 3756 O O . SER B 1 86 ? 112.568 106.797 113.759 1.00 51.59 86 SER B O 1
ATOM 3759 N N . LYS B 1 87 ? 111.696 108.445 115.010 1.00 58.23 87 LYS B N 1
ATOM 3760 C CA . LYS B 1 87 ? 112.847 108.484 115.911 1.00 58.23 87 LYS B CA 1
ATOM 3761 C C . LYS B 1 87 ? 112.803 107.308 116.858 1.00 58.23 87 LYS B C 1
ATOM 3762 O O . LYS B 1 87 ? 113.716 107.118 117.659 1.00 58.23 87 LYS B O 1
ATOM 3768 N N . HIS B 1 88 ? 111.742 106.517 116.776 1.00 56.79 88 HIS B N 1
ATOM 3769 C CA . HIS B 1 88 ? 111.582 105.387 117.677 1.00 56.79 88 HIS B CA 1
ATOM 3770 C C . HIS B 1 88 ? 111.472 104.115 116.857 1.00 56.79 88 HIS B C 1
ATOM 3771 O O . HIS B 1 88 ? 110.867 104.116 115.789 1.00 56.79 88 HIS B O 1
ATOM 3778 N N . PRO B 1 89 ? 112.066 103.020 117.350 1.00 51.35 89 PRO B N 1
ATOM 3779 C CA . PRO B 1 89 ? 112.029 101.766 116.597 1.00 51.35 89 PRO B CA 1
ATOM 3780 C C . PRO B 1 89 ? 110.601 101.273 116.415 1.00 51.35 89 PRO B C 1
ATOM 3781 O O . PRO B 1 89 ? 109.809 101.331 117.354 1.00 51.35 89 PRO B O 1
ATOM 3785 N N . ILE B 1 90 ? 110.278 100.775 115.227 1.00 46.29 90 ILE B N 1
ATOM 3786 C CA . ILE B 1 90 ? 108.916 100.336 114.959 1.00 46.29 90 ILE B CA 1
ATOM 3787 C C . ILE B 1 90 ? 108.799 98.866 115.294 1.00 46.29 90 ILE B C 1
ATOM 3788 O O . ILE B 1 90 ? 109.460 98.035 114.694 1.00 46.29 90 ILE B O 1
ATOM 3793 N N . GLN B 1 91 ? 107.985 98.545 116.287 1.00 47.26 91 GLN B N 1
ATOM 3794 C CA . GLN B 1 91 ? 107.813 97.157 116.687 1.00 47.26 91 GLN B CA 1
ATOM 3795 C C . GLN B 1 91 ? 107.133 96.267 115.653 1.00 47.26 91 GLN B C 1
ATOM 3796 O O . GLN B 1 91 ? 107.586 95.150 115.412 1.00 47.26 91 GLN B O 1
ATOM 3802 N N . GLU B 1 92 ? 106.061 96.754 115.031 1.00 42.53 92 GLU B N 1
ATOM 3803 C CA . GLU B 1 92 ? 105.314 95.948 114.063 1.00 42.53 92 GLU B CA 1
ATOM 3804 C C . GLU B 1 92 ? 104.858 96.742 112.847 1.00 42.53 92 GLU B C 1
ATOM 3805 O O . GLU B 1 92 ? 104.515 97.914 112.970 1.00 42.53 92 GLU B O 1
ATOM 3811 N N . LEU B 1 93 ? 104.837 96.107 111.678 1.00 37.29 93 LEU B N 1
ATOM 3812 C CA . LEU B 1 93 ? 104.366 96.772 110.462 1.00 37.29 93 LEU B CA 1
ATOM 3813 C C . LEU B 1 93 ? 103.337 95.939 109.705 1.00 37.29 93 LEU B C 1
ATOM 3814 O O . LEU B 1 93 ? 103.559 94.751 109.482 1.00 37.29 93 LEU B O 1
ATOM 3819 N N . THR B 1 94 ? 102.224 96.543 109.299 1.00 33.81 94 THR B N 1
ATOM 3820 C CA . THR B 1 94 ? 101.247 95.824 108.472 1.00 33.81 94 THR B CA 1
ATOM 3821 C C . THR B 1 94 ? 100.535 96.793 107.539 1.00 33.81 94 THR B C 1
ATOM 3822 O O . THR B 1 94 ? 100.454 97.984 107.826 1.00 33.81 94 THR B O 1
ATOM 3826 N N . GLN B 1 95 ? 100.049 96.302 106.407 1.00 31.34 95 GLN B N 1
ATOM 3827 C CA . GLN B 1 95 ? 99.431 97.182 105.421 1.00 31.34 95 GLN B CA 1
ATOM 3828 C C . GLN B 1 95 ? 98.113 96.640 104.898 1.00 31.34 95 GLN B C 1
ATOM 3829 O O . GLN B 1 95 ? 97.981 95.435 104.695 1.00 31.34 95 GLN B O 1
ATOM 3835 N N . HIS B 1 96 ? 97.128 97.506 104.687 1.00 26.90 96 HIS B N 1
ATOM 3836 C CA . HIS B 1 96 ? 95.872 97.068 104.085 1.00 26.90 96 HIS B CA 1
ATOM 3837 C C . HIS B 1 96 ? 95.663 97.849 102.810 1.00 26.90 96 HIS B C 1
ATOM 3838 O O . HIS B 1 96 ? 95.680 99.069 102.832 1.00 26.90 96 HIS B O 1
ATOM 3845 N N . ILE B 1 97 ? 95.422 97.155 101.705 1.00 27.70 97 ILE B N 1
ATOM 3846 C CA . ILE B 1 97 ? 95.245 97.824 100.425 1.00 27.70 97 ILE B CA 1
ATOM 3847 C C . ILE B 1 97 ? 93.775 97.821 100.060 1.00 27.70 97 ILE B C 1
ATOM 3848 O O . ILE B 1 97 ? 93.135 96.773 100.061 1.00 27.70 97 ILE B O 1
ATOM 3853 N N . TYR B 1 98 ? 93.237 98.997 99.750 1.00 29.27 98 TYR B N 1
ATOM 3854 C CA . TYR B 1 98 ? 91.820 99.118 99.420 1.00 29.27 98 TYR B CA 1
ATOM 3855 C C . TYR B 1 98 ? 91.465 98.395 98.138 1.00 29.27 98 TYR B C 1
ATOM 3856 O O . TYR B 1 98 ? 92.144 98.551 97.125 1.00 29.27 98 TYR B O 1
ATOM 3865 N N . THR B 1 99 ? 90.397 97.607 98.175 1.00 34.68 99 THR B N 1
ATOM 3866 C CA . THR B 1 99 ? 89.992 96.841 97.003 1.00 34.68 99 THR B CA 1
ATOM 3867 C C . THR B 1 99 ? 89.580 97.693 95.813 1.00 34.68 99 THR B C 1
ATOM 3868 O O . THR B 1 99 ? 89.955 97.404 94.677 1.00 34.68 99 THR B O 1
ATOM 3872 N N . LEU B 1 100 ? 88.790 98.737 96.060 1.00 36.98 100 LEU B N 1
ATOM 3873 C CA . LEU B 1 100 ? 88.257 99.553 94.966 1.00 36.98 100 LEU B CA 1
ATOM 3874 C C . LEU B 1 100 ? 88.943 100.887 94.735 1.00 36.98 100 LEU B C 1
ATOM 3875 O O . LEU B 1 100 ? 88.378 101.931 95.047 1.00 36.98 100 LEU B O 1
ATOM 3880 N N . ASN B 1 101 ? 90.155 100.869 94.201 1.00 42.73 101 ASN B N 1
ATOM 3881 C CA . ASN B 1 101 ? 90.845 102.115 93.885 1.00 42.73 101 ASN B CA 1
ATOM 3882 C C . ASN B 1 101 ? 90.608 102.643 92.472 1.00 42.73 101 ASN B C 1
ATOM 3883 O O . ASN B 1 101 ? 91.509 102.584 91.654 1.00 42.73 101 ASN B O 1
ATOM 3888 N N . GLY B 1 102 ? 89.419 103.148 92.158 1.00 44.48 102 GLY B N 1
ATOM 3889 C CA . GLY B 1 102 ? 89.199 103.766 90.852 1.00 44.48 102 GLY B CA 1
ATOM 3890 C C . GLY B 1 102 ? 89.082 102.919 89.597 1.00 44.48 102 GLY B C 1
ATOM 3891 O O . GLY B 1 102 ? 88.864 101.713 89.680 1.00 44.48 102 GLY B O 1
ATOM 3892 N N . TYR B 1 103 ? 89.227 103.547 88.427 1.00 43.82 103 TYR B N 1
ATOM 3893 C CA . TYR B 1 103 ? 89.101 102.837 87.146 1.00 43.82 103 TYR B CA 1
ATOM 3894 C C . TYR B 1 103 ? 90.347 102.965 86.276 1.00 43.82 103 TYR B C 1
ATOM 3895 O O . TYR B 1 103 ? 90.900 104.054 86.151 1.00 43.82 103 TYR B O 1
ATOM 3904 N N . PRO B 1 104 ? 90.809 101.838 85.648 1.00 45.67 104 PRO B N 1
ATOM 3905 C CA . PRO B 1 104 ? 92.053 101.992 84.880 1.00 45.67 104 PRO B CA 1
ATOM 3906 C C . PRO B 1 104 ? 91.873 102.749 83.581 1.00 45.67 104 PRO B C 1
ATOM 3907 O O . PRO B 1 104 ? 92.806 103.409 83.136 1.00 45.67 104 PRO B O 1
ATOM 3911 N N . TYR B 1 105 ? 90.694 102.663 82.983 1.00 47.74 105 TYR B N 1
ATOM 3912 C CA . TYR B 1 105 ? 90.442 103.329 81.713 1.00 47.74 105 TYR B CA 1
ATOM 3913 C C . TYR B 1 105 ? 90.533 104.844 81.845 1.00 47.74 105 TYR B C 1
ATOM 3914 O O . TYR B 1 105 ? 90.830 105.534 80.873 1.00 47.74 105 TYR B O 1
ATOM 3923 N N . MET B 1 106 ? 90.307 105.349 83.055 1.00 50.22 106 MET B N 1
ATOM 3924 C CA . MET B 1 106 ? 90.414 106.783 83.303 1.00 50.22 106 MET B CA 1
ATOM 3925 C C . MET B 1 106 ? 91.869 107.129 83.560 1.00 50.22 106 MET B C 1
ATOM 3926 O O . MET B 1 106 ? 92.244 107.439 84.688 1.00 50.22 106 MET B O 1
ATOM 3931 N N . ILE B 1 107 ? 92.694 107.081 82.519 1.00 50.66 107 ILE B N 1
ATOM 3932 C CA . ILE B 1 107 ? 94.123 107.359 82.670 1.00 50.66 107 ILE B CA 1
ATOM 3933 C C . ILE B 1 107 ? 94.379 108.808 83.070 1.00 50.66 107 ILE B C 1
ATOM 3934 O O . ILE B 1 107 ? 95.293 109.082 83.846 1.00 50.66 107 ILE B O 1
ATOM 3939 N N . HIS B 1 108 ? 93.588 109.737 82.546 1.00 52.26 108 HIS B N 1
ATOM 3940 C CA . HIS B 1 108 ? 93.724 111.141 82.927 1.00 52.26 108 HIS B CA 1
ATOM 3941 C C . HIS B 1 108 ? 93.698 111.323 84.440 1.00 52.26 108 HIS B C 1
ATOM 3942 O O . HIS B 1 108 ? 94.404 112.177 84.973 1.00 52.26 108 HIS B O 1
ATOM 3949 N N . HIS B 1 109 ? 92.974 110.463 85.146 1.00 50.90 109 HIS B N 1
ATOM 3950 C CA . HIS B 1 109 ? 92.992 110.521 86.606 1.00 50.90 109 HIS B CA 1
ATOM 3951 C C . HIS B 1 109 ? 94.199 109.749 87.122 1.00 50.90 109 HIS B C 1
ATOM 3952 O O . HIS B 1 109 ? 95.039 110.319 87.816 1.00 50.90 109 HIS B O 1
ATOM 3959 N N . GLY B 1 110 ? 94.301 108.461 86.804 1.00 46.66 110 GLY B N 1
ATOM 3960 C CA . GLY B 1 110 ? 95.488 107.694 87.170 1.00 46.66 110 GLY B CA 1
ATOM 3961 C C . GLY B 1 110 ? 95.625 107.137 88.572 1.00 46.66 110 GLY B C 1
ATOM 3962 O O . GLY B 1 110 ? 96.666 106.579 88.914 1.00 46.66 110 GLY B O 1
ATOM 3963 N N . ASP B 1 111 ? 94.593 107.280 89.389 1.00 43.70 111 ASP B N 1
ATOM 3964 C CA . ASP B 1 111 ? 94.621 106.767 90.759 1.00 43.70 111 ASP B CA 1
ATOM 3965 C C . ASP B 1 111 ? 94.702 105.250 90.849 1.00 43.70 111 ASP B C 1
ATOM 3966 O O . ASP B 1 111 ? 95.260 104.718 91.802 1.00 43.70 111 ASP B O 1
ATOM 3971 N N . TRP B 1 112 ? 94.139 104.549 89.874 1.00 42.65 112 TRP B N 1
ATOM 3972 C CA . TRP B 1 112 ? 94.108 103.089 89.909 1.00 42.65 112 TRP B CA 1
ATOM 3973 C C . TRP B 1 112 ? 95.503 102.487 89.950 1.00 42.65 112 TRP B C 1
ATOM 3974 O O . TRP B 1 112 ? 95.733 101.498 90.645 1.00 42.65 112 TRP B O 1
ATOM 3985 N N . PHE B 1 113 ? 96.447 103.097 89.245 1.00 41.30 113 PHE B N 1
ATOM 3986 C CA . PHE B 1 113 ? 97.811 102.573 89.198 1.00 41.30 113 PHE B CA 1
ATOM 3987 C C . PHE B 1 113 ? 98.525 102.748 90.529 1.00 41.30 113 PHE B C 1
ATOM 3988 O O . PHE B 1 113 ? 99.508 102.066 90.801 1.00 41.30 113 PHE B O 1
ATOM 3996 N N . SER B 1 114 ? 98.017 103.626 91.381 1.00 41.59 114 SER B N 1
ATOM 3997 C CA . SER B 1 114 ? 98.672 103.882 92.656 1.00 41.59 114 SER B CA 1
ATOM 3998 C C . SER B 1 114 ? 98.598 102.714 93.634 1.00 41.59 114 SER B C 1
ATOM 3999 O O . SER B 1 114 ? 99.543 102.480 94.375 1.00 41.59 114 SER B O 1
ATOM 4002 N N . GLY B 1 115 ? 97.497 101.973 93.649 1.00 38.43 115 GLY B N 1
ATOM 4003 C CA . GLY B 1 115 ? 97.365 100.912 94.637 1.00 38.43 115 GLY B CA 1
ATOM 4004 C C . GLY B 1 115 ? 97.403 101.523 96.022 1.00 38.43 115 GLY B C 1
ATOM 4005 O O . GLY B 1 115 ? 98.200 101.111 96.857 1.00 38.43 115 GLY B O 1
ATOM 4006 N N . LYS B 1 116 ? 96.512 102.478 96.280 1.00 35.91 116 LYS B N 1
ATOM 4007 C CA . LYS B 1 116 ? 96.470 103.170 97.571 1.00 35.91 116 LYS B CA 1
ATOM 4008 C C . LYS B 1 116 ? 96.205 102.257 98.755 1.00 35.91 116 LYS B C 1
ATOM 4009 O O . LYS B 1 116 ? 95.439 101.302 98.641 1.00 35.91 116 LYS B O 1
ATOM 4015 N N . ALA B 1 117 ? 96.808 102.559 99.901 1.00 29.46 117 ALA B N 1
ATOM 4016 C CA . ALA B 1 117 ? 96.699 101.667 101.053 1.00 29.46 117 ALA B CA 1
ATOM 4017 C C . ALA B 1 117 ? 96.832 102.361 102.399 1.00 29.46 117 ALA B C 1
ATOM 4018 O O . ALA B 1 117 ? 97.185 103.533 102.453 1.00 29.46 117 ALA B O 1
ATOM 4020 N N . VAL B 1 118 ? 96.549 101.647 103.486 1.00 27.21 118 VAL B N 1
ATOM 4021 C CA . VAL B 1 118 ? 96.741 102.211 104.823 1.00 27.21 118 VAL B CA 1
ATOM 4022 C C . VAL B 1 118 ? 97.832 101.423 105.537 1.00 27.21 118 VAL B C 1
ATOM 4023 O O . VAL B 1 118 ? 97.826 100.196 105.521 1.00 27.21 118 VAL B O 1
ATOM 4027 N N . GLY B 1 119 ? 98.781 102.120 106.150 1.00 28.70 119 GLY B N 1
ATOM 4028 C CA . GLY B 1 119 ? 99.884 101.447 106.806 1.00 28.70 119 GLY B CA 1
ATOM 4029 C C . GLY B 1 119 ? 99.865 101.582 108.310 1.00 28.70 119 GLY B C 1
ATOM 4030 O O . GLY B 1 119 ? 99.613 102.662 108.831 1.00 28.70 119 GLY B O 1
ATOM 4031 N N . LEU B 1 120 ? 100.128 100.488 109.014 1.00 31.83 120 LEU B N 1
ATOM 4032 C CA . LEU B 1 120 ? 100.120 100.512 110.471 1.00 31.83 120 LEU B CA 1
ATOM 4033 C C . LEU B 1 120 ? 101.510 100.410 111.065 1.00 31.83 120 LEU B C 1
ATOM 4034 O O . LEU B 1 120 ? 102.274 99.515 110.713 1.00 31.83 120 LEU B O 1
ATOM 4039 N N . LEU B 1 121 ? 101.845 101.323 111.969 1.00 35.92 121 LEU B N 1
ATOM 4040 C CA . LEU B 1 121 ? 103.129 101.269 112.657 1.00 35.92 121 LEU B CA 1
ATOM 4041 C C . LEU B 1 121 ? 102.821 101.110 114.123 1.00 35.92 121 LEU B C 1
ATOM 4042 O O . LEU B 1 121 ? 102.045 101.881 114.678 1.00 35.92 121 LEU B O 1
ATOM 4047 N N . VAL B 1 122 ? 103.427 100.129 114.771 1.00 39.05 122 VAL B N 1
ATOM 4048 C CA . VAL B 1 122 ? 103.224 99.985 116.199 1.00 39.05 122 VAL B CA 1
ATOM 4049 C C . VAL B 1 122 ? 104.480 100.444 116.903 1.00 39.05 122 VAL B C 1
ATOM 4050 O O . VAL B 1 122 ? 105.564 99.952 116.621 1.00 39.05 122 VAL B O 1
ATOM 4054 N N . LEU B 1 123 ? 104.344 101.411 117.799 1.00 43.49 123 LEU B N 1
ATOM 4055 C CA . LEU B 1 123 ? 105.486 101.909 118.546 1.00 43.49 123 LEU B CA 1
ATOM 4056 C C . LEU B 1 123 ? 105.194 101.769 120.021 1.00 43.49 123 LEU B C 1
ATOM 4057 O O . LEU B 1 123 ? 104.136 102.185 120.478 1.00 43.49 123 LEU B O 1
ATOM 4062 N N . HIS B 1 124 ? 106.115 101.196 120.784 1.00 53.29 124 HIS B N 1
ATOM 4063 C CA . HIS B 1 124 ? 105.907 101.144 122.223 1.00 53.29 124 HIS B CA 1
ATOM 4064 C C . HIS B 1 124 ? 106.722 102.261 122.832 1.00 53.29 124 HIS B C 1
ATOM 4065 O O . HIS B 1 124 ? 107.950 102.219 122.814 1.00 53.29 124 HIS B O 1
ATOM 4072 N N . LEU B 1 125 ? 106.046 103.265 123.377 1.00 57.99 125 LEU B N 1
ATOM 4073 C CA . LEU B 1 125 ? 106.753 104.408 123.932 1.00 57.99 125 LEU B CA 1
ATOM 4074 C C . LEU B 1 125 ? 106.470 104.529 125.412 1.00 57.99 125 LEU B C 1
ATOM 4075 O O . LEU B 1 125 ? 105.322 104.720 125.801 1.00 57.99 125 LEU B O 1
ATOM 4080 N N . SER B 1 126 ? 107.506 104.427 126.239 1.00 63.78 126 SER B N 1
ATOM 4081 C CA . SER B 1 126 ? 107.344 104.588 127.684 1.00 63.78 126 SER B CA 1
ATOM 4082 C C . SER B 1 126 ? 106.265 103.682 128.270 1.00 63.78 126 SER B C 1
ATOM 4083 O O . SER B 1 126 ? 105.478 104.118 129.110 1.00 63.78 126 SER B O 1
ATOM 4086 N N . GLY B 1 127 ? 106.219 102.428 127.833 1.00 63.97 127 GLY B N 1
ATOM 4087 C CA . GLY B 1 127 ? 105.219 101.497 128.330 1.00 63.97 127 GLY B CA 1
ATOM 4088 C C . GLY B 1 127 ? 103.821 101.719 127.786 1.00 63.97 127 GLY B C 1
ATOM 4089 O O . GLY B 1 127 ? 102.850 101.224 128.354 1.00 63.97 127 GLY B O 1
ATOM 4090 N N . MET B 1 128 ? 103.707 102.460 126.689 1.00 60.16 128 MET B N 1
ATOM 4091 C CA . MET B 1 128 ? 102.402 102.752 126.112 1.00 60.16 128 MET B CA 1
ATOM 4092 C C . MET B 1 128 ? 102.364 102.374 124.637 1.00 60.16 128 MET B C 1
ATOM 4093 O O . MET B 1 128 ? 103.176 102.857 123.853 1.00 60.16 128 MET B O 1
ATOM 4098 N N . VAL B 1 129 ? 101.433 101.501 124.264 1.00 48.97 129 VAL B N 1
ATOM 4099 C CA . VAL B 1 129 ? 101.323 101.063 122.877 1.00 48.97 129 VAL B CA 1
ATOM 4100 C C . VAL B 1 129 ? 100.701 102.151 122.023 1.00 48.97 129 VAL B C 1
ATOM 4101 O O . VAL B 1 129 ? 99.633 102.662 122.346 1.00 48.97 129 VAL B O 1
ATOM 4105 N N . LEU B 1 130 ? 101.368 102.519 120.939 1.00 40.79 130 LEU B N 1
ATOM 4106 C CA . LEU B 1 130 ? 100.825 103.523 120.039 1.00 40.79 130 LEU B CA 1
ATOM 4107 C C . LEU B 1 130 ? 100.649 102.930 118.658 1.00 40.79 130 LEU B C 1
ATOM 4108 O O . LEU B 1 130 ? 101.569 102.318 118.126 1.00 40.79 130 LEU B O 1
ATOM 4113 N N . ASN B 1 131 ? 99.468 103.090 118.071 1.00 34.72 131 ASN B N 1
ATOM 4114 C CA . ASN B 1 131 ? 99.237 102.613 116.711 1.00 34.72 131 ASN B CA 1
ATOM 4115 C C . ASN B 1 131 ? 99.135 103.794 115.769 1.00 34.72 131 ASN B C 1
ATOM 4116 O O . ASN B 1 131 ? 98.270 104.647 115.936 1.00 34.72 131 ASN B O 1
ATOM 4121 N N . ALA B 1 132 ? 100.010 103.848 114.775 1.00 31.67 132 ALA B N 1
ATOM 4122 C CA . ALA B 1 132 ? 100.020 104.978 113.858 1.00 31.67 132 ALA B CA 1
ATOM 4123 C C . ALA B 1 132 ? 99.604 104.558 112.466 1.00 31.67 132 ALA B C 1
ATOM 4124 O O . ALA B 1 132 ? 100.132 103.595 111.925 1.00 31.67 132 ALA B O 1
ATOM 4126 N N . TYR B 1 133 ? 98.658 105.279 111.880 1.00 29.43 133 TYR B N 1
ATOM 4127 C CA . TYR B 1 133 ? 98.156 104.921 110.563 1.00 29.43 133 TYR B CA 1
ATOM 4128 C C . TYR B 1 133 ? 98.399 106.021 109.548 1.00 29.43 133 TYR B C 1
ATOM 4129 O O . TYR B 1 133 ? 98.095 107.182 109.806 1.00 29.43 133 TYR B O 1
ATOM 4138 N N . VAL B 1 134 ? 98.951 105.669 108.394 1.00 33.19 134 VAL B N 1
ATOM 4139 C CA . VAL B 1 134 ? 99.145 106.652 107.335 1.00 33.19 134 VAL B CA 1
ATOM 4140 C C . VAL B 1 134 ? 98.350 106.210 106.112 1.00 33.19 134 VAL B C 1
ATOM 4141 O O . VAL B 1 134 ? 98.442 105.059 105.694 1.00 33.19 134 VAL B O 1
ATOM 4145 N N . THR B 1 135 ? 97.540 107.100 105.552 1.00 35.05 135 THR B N 1
ATOM 4146 C CA . THR B 1 135 ? 96.694 106.712 104.426 1.00 35.05 135 THR B CA 1
ATOM 4147 C C . THR B 1 135 ? 96.531 107.775 103.355 1.00 35.05 135 THR B C 1
ATOM 4148 O O . THR B 1 135 ? 96.749 108.956 103.609 1.00 35.05 135 THR B O 1
ATOM 4152 N N . HIS B 1 136 ? 96.169 107.358 102.147 1.00 41.61 136 HIS B N 1
ATOM 4153 C CA . HIS B 1 136 ? 95.927 108.306 101.064 1.00 41.61 136 HIS B CA 1
ATOM 4154 C C . HIS B 1 136 ? 94.718 107.819 100.284 1.00 41.61 136 HIS B C 1
ATOM 4155 O O . HIS B 1 136 ? 94.803 106.829 99.569 1.00 41.61 136 HIS B O 1
ATOM 4162 N N . LEU B 1 137 ? 93.583 108.488 100.444 1.00 37.10 137 LEU B N 1
ATOM 4163 C CA . LEU B 1 137 ? 92.355 108.083 99.755 1.00 37.10 137 LEU B CA 1
ATOM 4164 C C . LEU B 1 137 ? 92.271 108.543 98.304 1.00 37.10 137 LEU B C 1
ATOM 4165 O O . LEU B 1 137 ? 93.086 109.344 97.858 1.00 37.10 137 LEU B O 1
ATOM 4170 N N . HIS B 1 138 ? 91.298 108.021 97.561 1.00 40.41 138 HIS B N 1
ATOM 4171 C CA . HIS B 1 138 ? 91.124 108.393 96.157 1.00 40.41 138 HIS B CA 1
ATOM 4172 C C . HIS B 1 138 ? 90.809 109.877 96.008 1.00 40.41 138 HIS B C 1
ATOM 4173 O O . HIS B 1 138 ? 90.077 110.443 96.813 1.00 40.41 138 HIS B O 1
ATOM 4180 N N . ALA B 1 139 ? 91.366 110.516 94.985 1.00 44.93 139 ALA B N 1
ATOM 4181 C CA . ALA B 1 139 ? 91.143 111.947 94.765 1.00 44.93 139 ALA B CA 1
ATOM 4182 C C . ALA B 1 139 ? 89.762 112.312 94.242 1.00 44.93 139 ALA B C 1
ATOM 4183 O O . ALA B 1 139 ? 89.090 111.487 93.624 1.00 44.93 139 ALA B O 1
ATOM 4185 N N . GLU B 1 140 ? 89.334 113.547 94.486 1.00 52.72 140 GLU B N 1
ATOM 4186 C CA . GLU B 1 140 ? 88.046 114.004 93.970 1.00 52.72 140 GLU B CA 1
ATOM 4187 C C . GLU B 1 140 ? 88.284 114.962 92.820 1.00 52.72 140 GLU B C 1
ATOM 4188 O O . GLU B 1 140 ? 88.963 115.973 92.982 1.00 52.72 140 GLU B O 1
ATOM 4194 N N . TYR B 1 141 ? 87.699 114.684 91.665 1.00 52.19 141 TYR B N 1
ATOM 4195 C CA . TYR B 1 141 ? 87.956 115.526 90.506 1.00 52.19 141 TYR B CA 1
ATOM 4196 C C . TYR B 1 141 ? 86.863 116.558 90.266 1.00 52.19 141 TYR B C 1
ATOM 4197 O O . TYR B 1 141 ? 87.163 117.734 90.068 1.00 52.19 141 TYR B O 1
ATOM 4206 N N . ASN B 1 142 ? 85.602 116.146 90.293 1.00 61.32 142 ASN B N 1
ATOM 4207 C CA . ASN B 1 142 ? 84.520 117.119 90.174 1.00 61.32 142 ASN B CA 1
ATOM 4208 C C . ASN B 1 142 ? 83.666 117.065 91.430 1.00 61.32 142 ASN B C 1
ATOM 4209 O O . ASN B 1 142 ? 83.155 116.012 91.788 1.00 61.32 142 ASN B O 1
ATOM 4214 N N . ARG B 1 143 ? 83.508 118.198 92.104 1.00 64.47 143 ARG B N 1
ATOM 4215 C CA . ARG B 1 143 ? 82.667 118.239 93.293 1.00 64.47 143 ARG B CA 1
ATOM 4216 C C . ARG B 1 143 ? 81.213 117.953 92.970 1.00 64.47 143 ARG B C 1
ATOM 4217 O O . ARG B 1 143 ? 80.550 117.209 93.690 1.00 64.47 143 ARG B O 1
ATOM 4225 N N . GLN B 1 144 ? 80.710 118.543 91.891 1.00 68.00 144 GLN B N 1
ATOM 4226 C CA . GLN B 1 144 ? 79.299 118.380 91.545 1.00 68.00 144 GLN B CA 1
ATOM 4227 C C . GLN B 1 144 ? 78.901 116.955 91.193 1.00 68.00 144 GLN B C 1
ATOM 4228 O O . GLN B 1 144 ? 77.866 116.468 91.645 1.00 68.00 144 GLN B O 1
ATOM 4234 N N . LYS B 1 145 ? 79.719 116.279 90.395 1.00 64.87 145 LYS B N 1
ATOM 4235 C CA . LYS B 1 145 ? 79.434 114.892 90.056 1.00 64.87 145 LYS B CA 1
ATOM 4236 C C . LYS B 1 145 ? 80.634 114.019 90.372 1.00 64.87 145 LYS B C 1
ATOM 4237 O O . LYS B 1 145 ? 81.735 114.269 89.887 1.00 64.87 145 LYS B O 1
ATOM 4243 N N . ASP B 1 146 ? 80.424 112.976 91.162 1.00 55.50 146 ASP B N 1
ATOM 4244 C CA . ASP B 1 146 ? 81.515 112.078 91.483 1.00 55.50 146 ASP B CA 1
ATOM 4245 C C . ASP B 1 146 ? 81.251 110.670 91.022 1.00 55.50 146 ASP B C 1
ATOM 4246 O O . ASP B 1 146 ? 80.234 110.078 91.376 1.00 55.50 146 ASP B O 1
ATOM 4251 N N . ILE B 1 147 ? 82.164 110.118 90.237 1.00 50.87 147 ILE B N 1
ATOM 4252 C CA . ILE B 1 147 ? 82.032 108.729 89.839 1.00 50.87 147 ILE B CA 1
ATOM 4253 C C . ILE B 1 147 ? 82.827 107.921 90.842 1.00 50.87 147 ILE B C 1
ATOM 4254 O O . ILE B 1 147 ? 82.845 106.692 90.790 1.00 50.87 147 ILE B O 1
ATOM 4259 N N . TYR B 1 148 ? 83.486 108.616 91.764 1.00 47.00 148 TYR B N 1
ATOM 4260 C CA . TYR B 1 148 ? 84.299 107.943 92.762 1.00 47.00 148 TYR B CA 1
ATOM 4261 C C . TYR B 1 148 ? 83.707 108.138 94.138 1.00 47.00 148 TYR B C 1
ATOM 4262 O O . TYR B 1 148 ? 84.359 107.851 95.138 1.00 47.00 148 TYR B O 1
ATOM 4271 N N . LEU B 1 149 ? 82.481 108.639 94.213 1.00 44.28 149 LEU B N 1
ATOM 4272 C CA . LEU B 1 149 ? 81.838 108.832 95.504 1.00 44.28 149 LEU B CA 1
ATOM 4273 C C . LEU B 1 149 ? 81.732 107.498 96.218 1.00 44.28 149 LEU B C 1
ATOM 4274 O O . LEU B 1 149 ? 82.159 107.367 97.363 1.00 44.28 149 LEU B O 1
ATOM 4279 N N . ALA B 1 150 ? 81.194 106.497 95.534 1.00 42.17 150 ALA B N 1
ATOM 4280 C CA . ALA B 1 150 ? 81.037 105.179 96.136 1.00 42.17 150 ALA B CA 1
ATOM 4281 C C . ALA B 1 150 ? 82.378 104.569 96.503 1.00 42.17 150 ALA B C 1
ATOM 4282 O O . ALA B 1 150 ? 82.509 103.946 97.550 1.00 42.17 150 ALA B O 1
ATOM 4284 N N . HIS B 1 151 ? 83.378 104.754 95.646 1.00 41.81 151 HIS B N 1
ATOM 4285 C CA . HIS B 1 151 ? 84.711 104.215 95.910 1.00 41.81 151 HIS B CA 1
ATOM 4286 C C . HIS B 1 151 ? 85.303 104.778 97.191 1.00 41.81 151 HIS B C 1
ATOM 4287 O O . HIS B 1 151 ? 85.781 104.027 98.029 1.00 41.81 151 HIS B O 1
ATOM 4294 N N . ARG B 1 152 ? 85.268 106.096 97.348 1.00 41.20 152 ARG B N 1
ATOM 4295 C CA . ARG B 1 152 ? 85.815 106.726 98.547 1.00 41.20 152 ARG B CA 1
ATOM 4296 C C . ARG B 1 152 ? 85.088 106.312 99.815 1.00 41.20 152 ARG B C 1
ATOM 4297 O O . ARG B 1 152 ? 85.718 106.117 100.845 1.00 41.20 152 ARG B O 1
ATOM 4305 N N . VAL B 1 153 ? 83.767 106.195 99.754 1.00 37.63 153 VAL B N 1
ATOM 4306 C CA . VAL B 1 153 ? 83.008 105.744 100.917 1.00 37.63 153 VAL B CA 1
ATOM 4307 C C . VAL B 1 153 ? 83.422 104.325 101.289 1.00 37.63 153 VAL B C 1
ATOM 4308 O O . VAL B 1 153 ? 83.615 104.022 102.465 1.00 37.63 153 VAL B O 1
ATOM 4312 N N . ALA B 1 154 ? 83.595 103.459 100.296 1.00 32.96 154 ALA B N 1
ATOM 4313 C CA . ALA B 1 154 ? 84.057 102.100 100.571 1.00 32.96 154 ALA B CA 1
ATOM 4314 C C . ALA B 1 154 ? 85.459 102.103 101.156 1.00 32.96 154 ALA B C 1
ATOM 4315 O O . ALA B 1 154 ? 85.737 101.359 102.088 1.00 32.96 154 ALA B O 1
ATOM 4317 N N . GLN B 1 155 ? 86.342 102.941 100.622 1.00 33.20 155 GLN B N 1
ATOM 4318 C CA . GLN B 1 155 ? 87.699 103.041 101.148 1.00 33.20 155 GLN B CA 1
ATOM 4319 C C . GLN B 1 155 ? 87.689 103.548 102.576 1.00 33.20 155 GLN B C 1
ATOM 4320 O O . GLN B 1 155 ? 88.446 103.065 103.403 1.00 33.20 155 GLN B O 1
ATOM 4326 N N . ALA B 1 156 ? 86.840 104.524 102.872 1.00 33.70 156 ALA B N 1
ATOM 4327 C CA . ALA B 1 156 ? 86.717 105.034 104.234 1.00 33.70 156 ALA B CA 1
ATOM 4328 C C . ALA B 1 156 ? 86.203 103.963 105.182 1.00 33.70 156 ALA B C 1
ATOM 4329 O O . ALA B 1 156 ? 86.622 103.906 106.330 1.00 33.70 156 ALA B O 1
ATOM 4331 N N . TRP B 1 157 ? 85.289 103.121 104.712 1.00 34.66 157 TRP B N 1
ATOM 4332 C CA . TRP B 1 157 ? 84.748 102.054 105.549 1.00 34.66 157 TRP B CA 1
ATOM 4333 C C . TRP B 1 157 ? 85.795 100.990 105.804 1.00 34.66 157 TRP B C 1
ATOM 4334 O O . TRP B 1 157 ? 85.937 100.517 106.926 1.00 34.66 157 TRP B O 1
ATOM 4345 N N . GLU B 1 158 ? 86.537 100.613 104.771 1.00 31.99 158 GLU B N 1
ATOM 4346 C CA . GLU B 1 158 ? 87.608 99.639 104.941 1.00 31.99 158 GLU B CA 1
ATOM 4347 C C . GLU B 1 158 ? 88.667 100.196 105.874 1.00 31.99 158 GLU B C 1
ATOM 4348 O O . GLU B 1 158 ? 89.201 99.466 106.702 1.00 31.99 158 GLU B O 1
ATOM 4354 N N . LEU B 1 159 ? 88.974 101.482 105.749 1.00 30.44 159 LEU B N 1
ATOM 4355 C CA . LEU B 1 159 ? 89.930 102.115 106.652 1.00 30.44 159 LEU B CA 1
ATOM 4356 C C . LEU B 1 159 ? 89.422 102.092 108.084 1.00 30.44 159 LEU B C 1
ATOM 4357 O O . LEU B 1 159 ? 90.175 101.795 109.004 1.00 30.44 159 LEU B O 1
ATOM 4362 N N . ALA B 1 160 ? 88.141 102.383 108.277 1.00 31.80 160 ALA B N 1
ATOM 4363 C CA . ALA B 1 160 ? 87.560 102.367 109.614 1.00 31.80 160 ALA B CA 1
ATOM 4364 C C . ALA B 1 160 ? 87.599 100.973 110.209 1.00 31.80 160 ALA B C 1
ATOM 4365 O O . ALA B 1 160 ? 87.903 100.814 111.384 1.00 31.80 160 ALA B O 1
ATOM 4367 N N . GLN B 1 161 ? 87.287 99.964 109.406 1.00 32.85 161 GLN B N 1
ATOM 4368 C CA . GLN B 1 161 ? 87.310 98.586 109.885 1.00 32.85 161 GLN B CA 1
ATOM 4369 C C . GLN B 1 161 ? 88.714 98.152 110.258 1.00 32.85 161 GLN B C 1
ATOM 4370 O O . GLN B 1 161 ? 88.911 97.498 111.276 1.00 32.85 161 GLN B O 1
ATOM 4376 N N . PHE B 1 162 ? 89.694 98.517 109.442 1.00 28.97 162 PHE B N 1
ATOM 4377 C CA . PHE B 1 162 ? 91.067 98.114 109.705 1.00 28.97 162 PHE B CA 1
ATOM 4378 C C . PHE B 1 162 ? 91.546 98.696 111.020 1.00 28.97 162 PHE B C 1
ATOM 4379 O O . PHE B 1 162 ? 92.115 97.986 111.843 1.00 28.97 162 PHE B O 1
ATOM 4387 N N . ILE B 1 163 ? 91.269 99.973 111.247 1.00 30.09 163 ILE B N 1
ATOM 4388 C CA . ILE B 1 163 ? 91.676 100.609 112.490 1.00 30.09 163 ILE B CA 1
ATOM 4389 C C . ILE B 1 163 ? 90.971 99.965 113.669 1.00 30.09 163 ILE B C 1
ATOM 4390 O O . ILE B 1 163 ? 91.595 99.664 114.678 1.00 30.09 163 ILE B O 1
ATOM 4395 N N . HIS B 1 164 ? 89.678 99.703 113.529 1.00 34.49 164 HIS B N 1
ATOM 4396 C CA . HIS B 1 164 ? 88.921 99.148 114.640 1.00 34.49 164 HIS B CA 1
ATOM 4397 C C . HIS B 1 164 ? 89.420 97.774 115.046 1.00 34.49 164 HIS B C 1
ATOM 4398 O O . HIS B 1 164 ? 89.618 97.508 116.229 1.00 34.49 164 HIS B O 1
ATOM 4405 N N . HIS B 1 165 ? 89.639 96.903 114.071 1.00 32.35 165 HIS B N 1
ATOM 4406 C CA . HIS B 1 165 ? 90.126 95.555 114.358 1.00 32.35 165 HIS B CA 1
ATOM 4407 C C . HIS B 1 165 ? 91.562 95.431 114.861 1.00 32.35 165 HIS B C 1
ATOM 4408 O O . HIS B 1 165 ? 91.844 94.610 115.728 1.00 32.35 165 HIS B O 1
ATOM 4415 N N . THR B 1 166 ? 92.473 96.221 114.305 1.00 31.27 166 THR B N 1
ATOM 4416 C CA . THR B 1 166 ? 93.881 96.106 114.683 1.00 31.27 166 T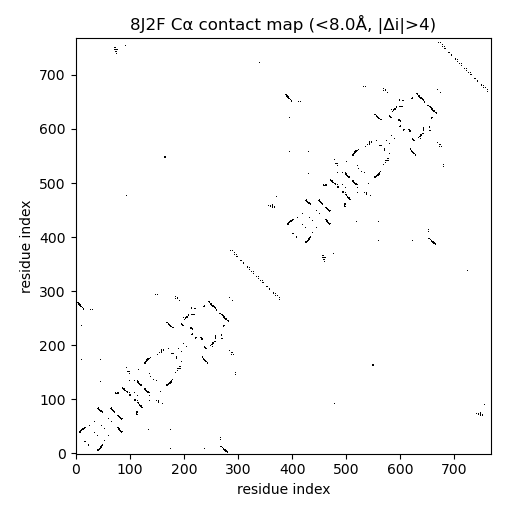HR B CA 1
ATOM 4417 C C . THR B 1 166 ? 94.306 96.935 115.895 1.00 31.27 166 THR B C 1
ATOM 4418 O O . THR B 1 166 ? 95.428 96.790 116.375 1.00 31.27 166 THR B O 1
ATOM 4422 N N . SER B 1 167 ? 93.431 97.801 116.391 1.00 34.32 167 SER B N 1
ATOM 4423 C CA . SER B 1 167 ? 93.794 98.676 117.507 1.00 34.32 167 SER B CA 1
ATOM 4424 C C . SER B 1 167 ? 93.260 98.246 118.867 1.00 34.32 167 SER B C 1
ATOM 4425 O O . SER B 1 167 ? 93.344 99.009 119.827 1.00 34.32 167 SER B O 1
ATOM 4428 N N . LYS B 1 168 ? 92.728 97.033 118.959 1.00 40.31 168 LYS B N 1
ATOM 4429 C CA . LYS B 1 168 ? 92.163 96.545 120.217 1.00 40.31 168 LYS B CA 1
ATOM 4430 C C . LYS B 1 168 ? 93.035 96.853 121.430 1.00 40.31 168 LYS B C 1
ATOM 4431 O O . LYS B 1 168 ? 92.541 97.363 122.434 1.00 40.31 168 LYS B O 1
ATOM 4437 N N . LYS B 1 169 ? 94.327 96.550 121.350 1.00 45.01 169 LYS B N 1
ATOM 4438 C CA . LYS B 1 169 ? 95.204 96.748 122.505 1.00 45.01 169 LYS B CA 1
ATOM 4439 C C . LYS B 1 169 ? 95.970 98.072 122.541 1.00 45.01 169 LYS B C 1
ATOM 4440 O O . LYS B 1 169 ? 96.695 98.333 123.500 1.00 45.01 169 LYS B O 1
ATOM 4446 N N . ALA B 1 170 ? 95.826 98.904 121.515 1.00 43.80 170 ALA B N 1
ATOM 4447 C CA . ALA B 1 170 ? 96.597 100.148 121.493 1.00 43.80 170 ALA B CA 1
ATOM 4448 C C . ALA B 1 170 ? 96.050 101.236 122.388 1.00 43.80 170 ALA B C 1
ATOM 4449 O O . ALA B 1 170 ? 94.880 101.596 122.291 1.00 43.80 170 ALA B O 1
ATOM 4451 N N . ASP B 1 171 ? 96.908 101.802 123.226 1.00 50.79 171 ASP B N 1
ATOM 4452 C CA . ASP B 1 171 ? 96.485 102.868 124.124 1.00 50.79 171 ASP B CA 1
ATOM 4453 C C . ASP B 1 171 ? 96.196 104.166 123.378 1.00 50.79 171 ASP B C 1
ATOM 4454 O O . ASP B 1 171 ? 95.173 104.802 123.618 1.00 50.79 171 ASP B O 1
ATOM 4459 N N . VAL B 1 172 ? 97.089 104.567 122.478 1.00 42.65 172 VAL B N 1
ATOM 4460 C CA . VAL B 1 172 ? 96.867 105.776 121.686 1.00 42.65 172 VAL B CA 1
ATOM 4461 C C . VAL B 1 172 ? 96.807 105.450 120.201 1.00 42.65 172 VAL B C 1
ATOM 4462 O O . VAL B 1 172 ? 97.664 104.740 119.686 1.00 42.65 172 VAL B O 1
ATOM 4466 N N . VAL B 1 173 ? 95.775 105.934 119.516 1.00 36.90 173 VAL B N 1
ATOM 4467 C CA . VAL B 1 173 ? 95.610 105.652 118.095 1.00 36.90 173 VAL B CA 1
ATOM 4468 C C . VAL B 1 173 ? 95.732 106.935 117.298 1.00 36.90 173 VAL B C 1
ATOM 4469 O O . VAL B 1 173 ? 94.972 107.871 117.513 1.00 36.90 173 VAL B O 1
ATOM 4473 N N . LEU B 1 174 ? 96.688 106.989 116.380 1.00 36.08 174 LEU B N 1
ATOM 4474 C CA . LEU B 1 174 ? 96.898 108.191 115.587 1.00 36.08 174 LEU B CA 1
ATOM 4475 C C . LEU B 1 174 ? 96.750 107.922 114.102 1.00 36.08 174 LEU B C 1
ATOM 4476 O O . LEU B 1 174 ? 97.347 106.988 113.586 1.00 36.08 174 LEU B O 1
ATOM 4481 N N . LEU B 1 175 ? 95.951 108.722 113.406 1.00 34.75 175 LEU B N 1
ATOM 4482 C CA . LEU B 1 175 ? 95.839 108.577 111.961 1.00 34.75 175 LEU B CA 1
ATOM 4483 C C . LEU B 1 175 ? 96.198 109.886 111.284 1.00 34.75 175 LEU B C 1
ATOM 4484 O O . LEU B 1 175 ? 95.585 110.910 111.562 1.00 34.75 175 LEU B O 1
ATOM 4489 N N . CYS B 1 176 ? 97.184 109.870 110.395 1.00 43.31 176 CYS B N 1
ATOM 4490 C CA . CYS B 1 176 ? 97.506 111.074 109.641 1.00 43.31 176 CYS B CA 1
ATOM 4491 C C . CYS B 1 176 ? 97.441 110.734 108.171 1.00 43.31 176 CYS B C 1
ATOM 4492 O O . CYS B 1 176 ? 98.172 109.869 107.702 1.00 43.31 176 CYS B O 1
ATOM 4495 N N . GLY B 1 177 ? 96.571 111.408 107.433 1.00 43.26 177 GLY B N 1
ATOM 4496 C CA . GLY B 1 177 ? 96.416 111.084 106.033 1.00 43.26 177 GLY B CA 1
ATOM 4497 C C . GLY B 1 177 ? 95.717 112.098 105.169 1.00 43.26 177 GLY B C 1
ATOM 4498 O O . GLY B 1 177 ? 95.079 113.015 105.679 1.00 43.26 177 GLY B O 1
ATOM 4499 N N . ASP B 1 178 ? 95.824 111.929 103.851 1.00 47.75 178 ASP B N 1
ATOM 4500 C CA . ASP B 1 178 ? 95.118 112.802 102.921 1.00 47.75 178 ASP B CA 1
ATOM 4501 C C . ASP B 1 178 ? 93.814 112.119 102.586 1.00 47.75 178 ASP B C 1
ATOM 4502 O O . ASP B 1 178 ? 93.741 111.332 101.644 1.00 47.75 178 ASP B O 1
ATOM 4507 N N . LEU B 1 179 ? 92.781 112.402 103.364 1.00 44.50 179 LEU B N 1
ATOM 4508 C CA . LEU B 1 179 ? 91.472 111.819 103.114 1.00 44.50 179 LEU B CA 1
ATOM 4509 C C . LEU B 1 179 ? 90.892 112.270 101.785 1.00 44.50 179 LEU B C 1
ATOM 4510 O O . LEU B 1 179 ? 90.126 111.523 101.181 1.00 44.50 179 LEU B O 1
ATOM 4515 N N . ASN B 1 180 ? 91.184 113.505 101.375 1.00 46.55 180 ASN B N 1
ATOM 4516 C CA . ASN B 1 180 ? 90.680 114.058 100.107 1.00 46.55 180 ASN B CA 1
ATOM 4517 C C . ASN B 1 180 ? 89.203 114.397 100.192 1.00 46.55 180 ASN B C 1
ATOM 4518 O O . ASN B 1 180 ? 88.543 114.573 99.169 1.00 46.55 180 ASN B O 1
ATOM 4523 N N . MET B 1 181 ? 88.685 114.495 101.412 1.00 52.60 181 MET B N 1
ATOM 4524 C CA . MET B 1 181 ? 87.277 114.806 101.604 1.00 52.60 181 MET B CA 1
ATOM 4525 C C . MET B 1 181 ? 87.115 115.941 102.593 1.00 52.60 181 MET B C 1
ATOM 4526 O O . MET B 1 181 ? 87.916 116.072 103.509 1.00 52.60 181 MET B O 1
ATOM 4531 N N . HIS B 1 182 ? 86.089 116.764 102.425 1.00 63.25 182 HIS B N 1
ATOM 4532 C CA . HIS B 1 182 ? 85.828 117.841 103.371 1.00 63.25 182 HIS B CA 1
ATOM 4533 C C . HIS B 1 182 ? 85.351 117.243 104.697 1.00 63.25 182 HIS B C 1
ATOM 4534 O O . HIS B 1 182 ? 84.905 116.101 104.737 1.00 63.25 182 HIS B O 1
ATOM 4541 N N . PRO B 1 183 ? 85.429 118.018 105.789 1.00 60.44 183 PRO B N 1
ATOM 4542 C CA . PRO B 1 183 ? 84.964 117.511 107.084 1.00 60.44 183 PRO B CA 1
ATOM 4543 C C . PRO B 1 183 ? 83.482 117.183 107.026 1.00 60.44 183 PRO B C 1
ATOM 4544 O O . PRO B 1 183 ? 83.056 116.191 107.614 1.00 60.44 183 PRO B O 1
ATOM 4548 N N . GLU B 1 184 ? 82.703 118.001 106.329 1.00 65.96 184 GLU B N 1
ATOM 4549 C CA . GLU B 1 184 ? 81.272 117.761 106.173 1.00 65.96 184 GLU B CA 1
ATOM 4550 C C . GLU B 1 184 ? 80.971 116.480 105.399 1.00 65.96 184 GLU B C 1
ATOM 4551 O O . GLU B 1 184 ? 79.921 115.868 105.602 1.00 65.96 184 GLU B O 1
ATOM 4557 N N . ASP B 1 185 ? 81.881 116.051 104.531 1.00 60.32 185 ASP B N 1
ATOM 4558 C CA . ASP B 1 185 ? 81.615 114.893 103.672 1.00 60.32 185 ASP B CA 1
ATOM 4559 C C . ASP B 1 185 ? 81.339 113.592 104.404 1.00 60.32 185 ASP B C 1
ATOM 4560 O O . ASP B 1 185 ? 81.867 113.362 105.490 1.00 60.32 185 ASP B O 1
ATOM 4565 N N . LEU B 1 186 ? 80.508 112.741 103.806 1.00 53.06 186 LEU B N 1
ATOM 4566 C CA . LEU B 1 186 ? 80.121 111.474 104.435 1.00 53.06 186 LEU B CA 1
ATOM 4567 C C . LEU B 1 186 ? 81.279 110.582 104.841 1.00 53.06 186 LEU B C 1
ATOM 4568 O O . LEU B 1 186 ? 81.246 109.984 105.909 1.00 53.06 186 LEU B O 1
ATOM 4573 N N . GLY B 1 187 ? 82.304 110.482 104.006 1.00 51.52 187 GLY B N 1
ATOM 4574 C CA . GLY B 1 187 ? 83.393 109.574 104.312 1.00 51.52 187 GLY B CA 1
ATOM 4575 C C . GLY B 1 187 ? 84.124 109.923 105.590 1.00 51.52 187 GLY B C 1
ATOM 4576 O O . GLY B 1 187 ? 84.427 109.039 106.390 1.00 51.52 187 GLY B O 1
ATOM 4577 N N . CYS B 1 188 ? 84.393 111.206 105.806 1.00 54.85 188 CYS B N 1
ATOM 4578 C CA . CYS B 1 188 ? 85.044 111.627 107.039 1.00 54.85 188 CYS B CA 1
ATOM 4579 C C . CYS B 1 188 ? 84.159 111.321 108.227 1.00 54.85 188 CYS B C 1
ATOM 4580 O O . CYS B 1 188 ? 84.629 110.818 109.244 1.00 54.85 188 CYS B O 1
ATOM 4583 N N . CYS B 1 189 ? 82.867 111.597 108.094 1.00 52.04 189 CYS B N 1
ATOM 4584 C CA . CYS B 1 189 ? 81.937 111.339 109.180 1.00 52.04 189 CYS B CA 1
ATOM 4585 C C . CYS B 1 189 ? 81.859 109.858 109.495 1.00 52.04 189 CYS B C 1
ATOM 4586 O O . CYS B 1 189 ? 81.820 109.474 110.656 1.00 52.04 189 CYS B O 1
ATOM 4589 N N . LEU B 1 190 ? 81.841 109.022 108.463 1.00 46.22 190 LEU B N 1
ATOM 4590 C CA . LEU B 1 190 ? 81.758 107.582 108.667 1.00 46.22 190 LEU B CA 1
ATOM 4591 C C . LEU B 1 190 ? 82.975 107.054 109.408 1.00 46.22 190 LEU B C 1
ATOM 4592 O O . LEU B 1 190 ? 82.845 106.257 110.333 1.00 46.22 190 LEU B O 1
ATOM 4597 N N . LEU B 1 191 ? 84.160 107.506 109.013 1.00 43.59 191 LEU B N 1
ATOM 4598 C CA . LEU B 1 191 ? 85.372 107.066 109.684 1.00 43.59 191 LEU B CA 1
ATOM 4599 C C . LEU B 1 191 ? 85.417 107.519 111.134 1.00 43.59 191 LEU B C 1
ATOM 4600 O O . LEU B 1 191 ? 85.683 106.721 112.024 1.00 43.59 191 LEU B O 1
ATOM 4605 N N . LYS B 1 192 ? 85.116 108.786 111.379 1.00 48.93 192 LYS B N 1
ATOM 4606 C CA . LYS B 1 192 ? 85.163 109.316 112.738 1.00 48.93 192 LYS B CA 1
ATOM 4607 C C . LYS B 1 192 ? 84.115 108.722 113.666 1.00 48.93 192 LYS B C 1
ATOM 4608 O O . LYS B 1 192 ? 84.397 108.445 114.824 1.00 48.93 192 LYS B O 1
ATOM 4614 N N . GLU B 1 193 ? 82.900 108.545 113.166 1.00 54.04 193 GLU B N 1
ATOM 4615 C CA . GLU B 1 193 ? 81.824 107.991 113.982 1.00 54.04 193 GLU B CA 1
ATOM 4616 C C . GLU B 1 193 ? 82.086 106.555 114.403 1.00 54.04 193 GLU B C 1
ATOM 4617 O O . GLU B 1 193 ? 81.823 106.181 115.546 1.00 54.04 193 GLU B O 1
ATOM 4623 N N . TRP B 1 194 ? 82.631 105.756 113.494 1.00 43.50 194 TRP B N 1
ATOM 4624 C CA . TRP B 1 194 ? 82.935 104.365 113.803 1.00 43.50 194 TRP B CA 1
ATOM 4625 C C . TRP B 1 194 ? 84.141 104.256 114.725 1.00 43.50 194 TRP B C 1
ATOM 4626 O O . TRP B 1 194 ? 84.027 103.756 115.842 1.00 43.50 194 TRP B O 1
ATOM 4637 N N . THR B 1 195 ? 85.297 104.718 114.263 1.00 43.61 195 THR B N 1
ATOM 4638 C CA . THR B 1 195 ? 86.520 104.640 115.062 1.00 43.61 195 THR B CA 1
ATOM 4639 C C . THR B 1 195 ? 86.494 105.457 116.349 1.00 43.61 195 THR B C 1
ATOM 4640 O O . THR B 1 195 ? 86.989 105.004 117.371 1.00 43.61 195 THR B O 1
ATOM 4644 N N . GLY B 1 196 ? 85.909 106.647 116.321 1.00 47.96 196 GLY B N 1
ATOM 4645 C CA . GLY B 1 196 ? 85.932 107.505 117.496 1.00 47.96 196 GLY B CA 1
ATOM 4646 C C . GLY B 1 196 ? 87.089 108.481 117.518 1.00 47.96 196 GLY B C 1
ATOM 4647 O O . GLY B 1 196 ? 87.305 109.165 118.516 1.00 47.96 196 GLY B O 1
ATOM 4648 N N . LEU B 1 197 ? 87.796 108.609 116.399 1.00 46.01 197 LEU B N 1
ATOM 4649 C CA . LEU B 1 197 ? 88.922 109.540 116.310 1.00 46.01 197 LEU B CA 1
ATOM 4650 C C . LEU B 1 197 ? 88.506 111.003 116.410 1.00 46.01 197 LEU B C 1
ATOM 4651 O O . LEU B 1 197 ? 87.385 111.357 116.051 1.00 46.01 197 LEU B O 1
ATOM 4656 N N . HIS B 1 198 ? 89.406 111.857 116.891 1.00 51.52 198 HIS B N 1
ATOM 4657 C CA . HIS B 1 198 ? 89.101 113.278 117.058 1.00 51.52 198 HIS B CA 1
ATOM 4658 C C . HIS B 1 198 ? 90.073 114.140 116.268 1.00 51.52 198 HIS B C 1
ATOM 4659 O O . HIS B 1 198 ? 91.276 113.902 116.297 1.00 51.52 198 HIS B O 1
ATOM 4666 N N . ASP B 1 199 ? 89.559 115.139 115.559 1.00 60.98 199 ASP B N 1
ATOM 4667 C CA . ASP B 1 199 ? 90.415 116.006 114.752 1.00 60.98 199 ASP B CA 1
ATOM 4668 C C . ASP B 1 199 ? 91.295 116.922 115.588 1.00 60.98 199 ASP B C 1
ATOM 4669 O O . ASP B 1 199 ? 90.818 117.553 116.530 1.00 60.98 199 ASP B O 1
ATOM 4674 N N . ALA B 1 200 ? 92.576 116.999 115.248 1.00 62.89 200 ALA B N 1
ATOM 4675 C CA . ALA B 1 200 ? 93.498 117.882 115.961 1.00 62.89 200 ALA B CA 1
ATOM 4676 C C . ALA B 1 200 ? 93.182 119.355 115.789 1.00 62.89 200 ALA B C 1
ATOM 4677 O O . ALA B 1 200 ? 93.271 120.122 116.740 1.00 62.89 200 ALA B O 1
ATOM 4679 N N . TYR B 1 201 ? 92.816 119.757 114.577 1.00 69.63 201 TYR B N 1
ATOM 4680 C CA . TYR B 1 201 ? 92.554 121.167 114.313 1.00 69.63 201 TYR B CA 1
ATOM 4681 C C . TYR B 1 201 ? 91.393 121.664 115.150 1.00 69.63 201 TYR B C 1
ATOM 4682 O O . TYR B 1 201 ? 91.437 122.763 115.698 1.00 69.63 201 TYR B O 1
ATOM 4691 N N . LEU B 1 202 ? 90.347 120.859 115.257 1.00 66.95 202 LEU B N 1
ATOM 4692 C CA . LEU B 1 202 ? 89.203 121.237 116.071 1.00 66.95 202 LEU B CA 1
ATOM 4693 C C . LEU B 1 202 ? 89.558 121.355 117.546 1.00 66.95 202 LEU B C 1
ATOM 4694 O O . LEU B 1 202 ? 89.076 122.256 118.229 1.00 66.95 202 LEU B O 1
ATOM 4699 N N . GLU B 1 203 ? 90.397 120.454 118.046 1.00 69.72 203 GLU B N 1
ATOM 4700 C CA . GLU B 1 203 ? 90.715 120.444 119.476 1.00 69.72 203 GLU B CA 1
ATOM 4701 C C . GLU B 1 203 ? 92.011 121.140 119.921 1.00 69.72 203 GLU B C 1
ATOM 4702 O O . GLU B 1 203 ? 92.386 121.049 121.088 1.00 69.72 203 GLU B O 1
ATOM 4708 N N . THR B 1 204 ? 92.688 121.839 119.018 1.00 74.97 204 THR B N 1
ATOM 4709 C CA . THR B 1 204 ? 93.963 122.450 119.388 1.00 74.97 204 THR B CA 1
ATOM 4710 C C . THR B 1 204 ? 93.816 123.678 120.270 1.00 74.97 204 THR B C 1
ATOM 4711 O O . THR B 1 204 ? 92.969 124.538 120.021 1.00 74.97 204 THR B O 1
ATOM 4715 N N . ARG B 1 205 ? 94.605 123.746 121.333 1.00 81.76 205 ARG B N 1
ATOM 4716 C CA . ARG B 1 205 ? 94.578 124.931 122.179 1.00 81.76 205 ARG B CA 1
ATOM 4717 C C . ARG B 1 205 ? 95.076 126.147 121.410 1.00 81.76 205 ARG B C 1
ATOM 4718 O O . ARG B 1 205 ? 94.496 127.226 121.509 1.00 81.76 205 ARG B O 1
ATOM 4726 N N . ASP B 1 206 ? 96.146 125.975 120.641 1.00 83.28 206 ASP B N 1
ATOM 4727 C CA . ASP B 1 206 ? 96.691 127.079 119.857 1.00 83.28 206 ASP B CA 1
ATOM 4728 C C . ASP B 1 206 ? 96.877 126.699 118.392 1.00 83.28 206 ASP B C 1
ATOM 4729 O O . ASP B 1 206 ? 97.486 125.677 118.091 1.00 83.28 206 ASP B O 1
ATOM 4734 N N . PHE B 1 207 ? 96.377 127.526 117.480 1.00 79.97 207 PHE B N 1
ATOM 4735 C CA . PHE B 1 207 ? 96.561 127.255 116.055 1.00 79.97 207 PHE B CA 1
ATOM 4736 C C . PHE B 1 207 ? 97.314 128.357 115.335 1.00 79.97 207 PHE B C 1
ATOM 4737 O O . PHE B 1 207 ? 96.960 129.529 115.447 1.00 79.97 207 PHE B O 1
ATOM 4745 N N . LYS B 1 208 ? 98.354 127.991 114.595 1.00 83.22 208 LYS B N 1
ATOM 4746 C CA . LYS B 1 208 ? 99.088 128.971 113.803 1.00 83.22 208 LYS B CA 1
ATOM 4747 C C . LYS B 1 208 ? 99.108 128.473 112.367 1.00 83.22 208 LYS B C 1
ATOM 4748 O O . LYS B 1 208 ? 99.364 127.301 112.129 1.00 83.22 208 LYS B O 1
ATOM 4754 N N . GLY B 1 209 ? 98.828 129.341 111.403 1.00 83.74 209 GLY B N 1
ATOM 4755 C CA . GLY B 1 209 ? 98.915 128.907 110.023 1.00 83.74 209 GLY B CA 1
ATOM 4756 C C . GLY B 1 209 ? 97.919 129.469 109.039 1.00 83.74 209 GLY B C 1
ATOM 4757 O O . GLY B 1 209 ? 97.405 130.570 109.228 1.00 83.74 209 GLY B O 1
ATOM 4758 N N . SER B 1 210 ? 97.642 128.717 107.980 1.00 86.54 210 SER B N 1
ATOM 4759 C CA . SER B 1 210 ? 96.731 129.179 106.935 1.00 86.54 210 SER B CA 1
ATOM 4760 C C . SER B 1 210 ? 95.294 129.383 107.389 1.00 86.54 210 SER B C 1
ATOM 4761 O O . SER B 1 210 ? 94.811 128.677 108.273 1.00 86.54 210 SER B O 1
ATOM 4764 N N . GLU B 1 211 ? 94.596 130.333 106.772 1.00 89.26 211 GLU B N 1
ATOM 4765 C CA . GLU B 1 211 ? 93.215 130.622 107.155 1.00 89.26 211 GLU B CA 1
ATOM 4766 C C . GLU B 1 211 ? 92.333 129.385 107.164 1.00 89.26 211 GLU B C 1
ATOM 4767 O O . GLU B 1 211 ? 92.241 128.702 106.142 1.00 89.26 211 GLU B O 1
ATOM 4773 N N . GLU B 1 212 ? 91.736 129.066 108.315 1.00 85.80 212 GLU B N 1
ATOM 4774 C CA . GLU B 1 212 ? 90.819 127.918 108.446 1.00 85.80 212 GLU B CA 1
ATOM 4775 C C . GLU B 1 212 ? 91.518 126.565 108.416 1.00 85.80 212 GLU B C 1
ATOM 4776 O O . GLU B 1 212 ? 90.863 125.531 108.297 1.00 85.80 212 GLU B O 1
ATOM 4782 N N . GLY B 1 213 ? 92.842 126.565 108.518 1.00 79.19 213 GLY B N 1
ATOM 4783 C CA . GLY B 1 213 ? 93.588 125.320 108.538 1.00 79.19 213 GLY B CA 1
ATOM 4784 C C . GLY B 1 213 ? 93.603 124.618 107.204 1.00 79.19 213 GLY B C 1
ATOM 4785 O O . GLY B 1 213 ? 93.955 123.444 107.135 1.00 79.19 213 GLY B O 1
ATOM 4786 N N . ASN B 1 214 ? 93.211 125.323 106.146 1.00 78.91 214 ASN B N 1
ATOM 4787 C CA . ASN B 1 214 ? 93.122 124.715 104.819 1.00 78.91 214 ASN B CA 1
ATOM 4788 C C . ASN B 1 214 ? 94.453 124.245 104.259 1.00 78.91 214 ASN B C 1
ATOM 4789 O O . ASN B 1 214 ? 95.346 125.051 104.011 1.00 78.91 214 ASN B O 1
ATOM 4794 N N . THR B 1 215 ? 94.591 122.939 104.069 1.00 72.46 215 THR B N 1
ATOM 4795 C CA . THR B 1 215 ? 95.829 122.380 103.534 1.00 72.46 215 THR B CA 1
ATOM 4796 C C . THR B 1 215 ? 96.156 122.809 102.103 1.00 72.46 215 THR B C 1
ATOM 4797 O O . THR B 1 215 ? 97.302 123.098 101.786 1.00 72.46 215 THR B O 1
ATOM 4801 N N . MET B 1 216 ? 95.161 122.857 101.231 1.00 83.90 216 MET B N 1
ATOM 4802 C CA . MET B 1 216 ? 95.415 123.329 99.879 1.00 83.90 216 MET B CA 1
ATOM 4803 C C . MET B 1 216 ? 95.120 124.818 99.854 1.00 83.90 216 MET B C 1
ATOM 4804 O O . MET B 1 216 ? 94.041 125.229 100.270 1.00 83.90 216 MET B O 1
ATOM 4809 N N . VAL B 1 217 ? 96.067 125.636 99.392 1.00 90.38 217 VAL B N 1
ATOM 4810 C CA . VAL B 1 217 ? 95.874 127.082 99.443 1.00 90.38 217 VAL B CA 1
ATOM 4811 C C . VAL B 1 217 ? 96.094 127.791 98.115 1.00 90.38 217 VAL B C 1
ATOM 4812 O O . VAL B 1 217 ? 96.942 127.384 97.324 1.00 90.38 217 VAL B O 1
ATOM 4816 N N . PRO B 1 218 ? 95.320 128.856 97.857 1.00 93.14 218 PRO B N 1
ATOM 4817 C CA . PRO B 1 218 ? 95.484 129.637 96.624 1.00 93.14 218 PRO B CA 1
ATOM 4818 C C . PRO B 1 218 ? 96.860 130.274 96.561 1.00 93.14 218 PRO B C 1
ATOM 4819 O O . PRO B 1 218 ? 97.428 130.379 95.475 1.00 93.14 218 PRO B O 1
ATOM 4823 N N . LYS B 1 219 ? 97.391 130.693 97.704 1.00 93.89 219 LYS B N 1
ATOM 4824 C CA . LYS B 1 219 ? 98.693 131.352 97.748 1.00 93.89 219 LYS B CA 1
ATOM 4825 C C . LYS B 1 219 ? 99.802 130.459 97.210 1.00 93.89 219 LYS B C 1
ATOM 4826 O O . LYS B 1 219 ? 100.725 130.946 96.559 1.00 93.89 219 LYS B O 1
ATOM 4832 N N . ASN B 1 220 ? 99.726 129.162 97.489 1.00 90.63 220 ASN B N 1
ATOM 4833 C CA . ASN B 1 220 ? 100.762 128.247 97.037 1.00 90.63 220 ASN B CA 1
ATOM 4834 C C . ASN B 1 220 ? 100.836 128.308 95.520 1.00 90.63 220 ASN B C 1
ATOM 4835 O O . ASN B 1 220 ? 99.817 128.201 94.840 1.00 90.63 220 ASN B O 1
ATOM 4840 N N . CYS B 1 221 ? 102.044 128.464 94.986 1.00 89.46 221 CYS B N 1
ATOM 4841 C CA . CYS B 1 221 ? 102.219 128.576 93.537 1.00 89.46 221 CYS B CA 1
ATOM 4842 C C . CYS B 1 221 ? 101.838 127.322 92.770 1.00 89.46 221 CYS B C 1
ATOM 4843 O O . CYS B 1 221 ? 101.236 127.407 91.700 1.00 89.46 221 CYS B O 1
ATOM 4846 N N . TYR B 1 222 ? 102.184 126.160 93.306 1.00 88.15 222 TYR B N 1
ATOM 4847 C CA . TYR B 1 222 ? 101.922 124.904 92.607 1.00 88.15 222 TYR B CA 1
ATOM 4848 C C . TYR B 1 222 ? 100.444 124.599 92.382 1.00 88.15 222 TYR B C 1
ATOM 4849 O O . TYR B 1 222 ? 100.078 124.063 91.336 1.00 88.15 222 TYR B O 1
ATOM 4858 N N . VAL B 1 223 ? 99.597 124.920 93.353 1.00 93.59 223 VAL B N 1
ATOM 4859 C CA . VAL B 1 223 ? 98.180 124.601 93.229 1.00 93.59 223 VAL B CA 1
ATOM 4860 C C . VAL B 1 223 ? 97.566 125.302 92.036 1.00 93.59 223 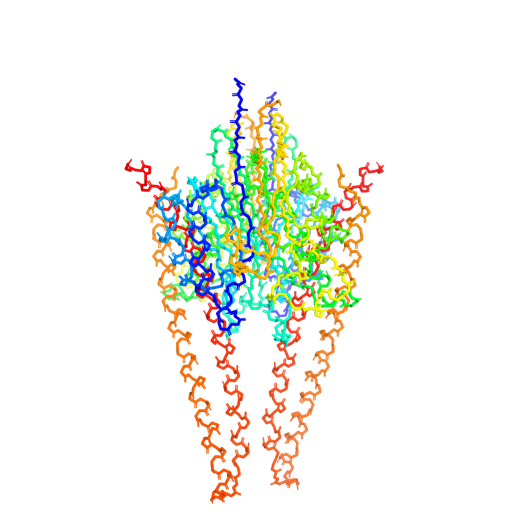VAL B C 1
ATOM 4861 O O . VAL B 1 223 ? 97.792 126.495 91.829 1.00 93.59 223 VAL B O 1
ATOM 4865 N N . SER B 1 224 ? 96.777 124.574 91.252 1.00 100.83 224 SER B N 1
ATOM 4866 C CA . SER B 1 224 ? 96.086 125.203 90.138 1.00 100.83 224 SER B CA 1
ATOM 4867 C C . SER B 1 224 ? 94.968 126.081 90.663 1.00 100.83 224 SER B C 1
ATOM 4868 O O . SER B 1 224 ? 94.212 125.675 91.545 1.00 100.83 224 SER B O 1
ATOM 4871 N N . GLN B 1 225 ? 94.851 127.283 90.116 1.00 102.21 225 GLN B N 1
ATOM 4872 C CA . GLN B 1 225 ? 93.799 128.198 90.539 1.00 102.21 225 GLN B CA 1
ATOM 4873 C C . GLN B 1 225 ? 92.412 127.661 90.224 1.00 102.21 225 GLN B C 1
ATOM 4874 O O . GLN B 1 225 ? 91.482 127.861 90.997 1.00 102.21 225 GLN B O 1
ATOM 4880 N N . GLN B 1 226 ? 92.268 126.987 89.089 1.00 105.89 226 GLN B N 1
ATOM 4881 C CA . GLN B 1 226 ? 90.970 126.452 88.684 1.00 105.89 226 GLN B CA 1
ATOM 4882 C C . GLN B 1 226 ? 90.446 125.443 89.697 1.00 105.89 226 GLN B C 1
ATOM 4883 O O . GLN B 1 226 ? 89.249 125.413 89.986 1.00 105.89 226 GLN B O 1
ATOM 4889 N N . GLU B 1 227 ? 91.333 124.622 90.246 1.00 103.94 227 GLU B N 1
ATOM 4890 C CA . GLU B 1 227 ? 90.925 123.640 91.244 1.00 103.94 227 GLU B CA 1
ATOM 4891 C C . GLU B 1 227 ? 90.345 124.336 92.461 1.00 103.94 227 GLU B C 1
ATOM 4892 O O . GLU B 1 227 ? 89.364 123.872 93.039 1.00 103.94 227 GLU B O 1
ATOM 4898 N N . LEU B 1 228 ? 90.948 125.451 92.854 1.00 98.33 228 LEU B N 1
ATOM 4899 C CA . LEU B 1 228 ? 90.487 126.180 94.032 1.00 98.33 228 LEU B CA 1
ATOM 4900 C C . LEU B 1 228 ? 89.567 127.349 93.704 1.00 98.33 228 LEU B C 1
ATOM 4901 O O . LEU B 1 228 ? 89.293 128.180 94.557 1.00 98.33 228 LEU B O 1
ATOM 4906 N N . LYS B 1 229 ? 89.110 127.435 92.464 1.00 99.12 229 LYS B N 1
ATOM 4907 C CA . LYS B 1 229 ? 88.174 128.496 92.101 1.00 99.12 229 LYS B CA 1
ATOM 4908 C C . LYS B 1 229 ? 86.850 128.438 92.886 1.00 99.12 229 LYS B C 1
ATOM 4909 O O . LYS B 1 229 ? 86.356 129.479 93.324 1.00 99.12 229 LYS B O 1
ATOM 4915 N N . PRO B 1 230 ? 86.272 127.234 93.090 1.00 96.99 230 PRO B N 1
ATOM 4916 C CA . PRO B 1 230 ? 85.051 127.236 93.909 1.00 96.99 230 PRO B CA 1
ATOM 4917 C C . PRO B 1 230 ? 85.265 127.708 95.345 1.00 96.99 230 PRO B C 1
ATOM 4918 O O . PRO B 1 230 ? 84.415 128.427 95.866 1.00 96.99 230 PRO B O 1
ATOM 4922 N N . PHE B 1 231 ? 86.366 127.317 95.979 1.00 90.75 231 PHE B N 1
ATOM 4923 C CA . PHE B 1 231 ? 86.577 127.673 97.380 1.00 90.75 231 PHE B CA 1
ATOM 4924 C C . PHE B 1 231 ? 87.612 128.777 97.509 1.00 90.75 231 PHE B C 1
ATOM 4925 O O . PHE B 1 231 ? 88.779 128.572 97.197 1.00 90.75 231 PHE B O 1
ATOM 4933 N N . PRO B 1 232 ? 87.204 129.938 98.038 1.00 91.94 232 PRO B N 1
ATOM 4934 C CA . PRO B 1 232 ? 88.128 131.079 98.093 1.00 91.94 232 PRO B CA 1
ATOM 4935 C C . PRO B 1 232 ? 89.368 130.859 98.943 1.00 91.94 232 PRO B C 1
ATOM 4936 O O . PRO B 1 232 ? 90.447 131.285 98.544 1.00 91.94 232 PRO B O 1
ATOM 4940 N N . PHE B 1 233 ? 89.225 130.226 100.100 1.00 92.22 233 PHE B N 1
ATOM 4941 C CA . PHE B 1 233 ? 90.361 130.055 101.002 1.00 92.22 233 PHE B CA 1
ATOM 4942 C C . PHE B 1 233 ? 91.047 128.704 100.864 1.00 92.22 233 PHE B C 1
ATOM 4943 O O . PHE B 1 233 ? 92.000 128.417 101.587 1.00 92.22 233 PHE B O 1
ATOM 4951 N N . GLY B 1 234 ? 90.585 127.883 99.931 1.00 83.71 234 GLY B N 1
ATOM 4952 C CA . GLY B 1 234 ? 91.156 126.560 99.761 1.00 83.71 234 GLY B CA 1
ATOM 4953 C C . GLY B 1 234 ? 90.457 125.456 100.523 1.00 83.71 234 GLY B C 1
ATOM 4954 O O . GLY B 1 234 ? 89.450 125.706 101.184 1.00 83.71 234 GLY B O 1
ATOM 4955 N N . VAL B 1 235 ? 90.956 124.229 100.425 1.00 74.18 235 VAL B N 1
ATOM 4956 C CA . VAL B 1 235 ? 90.270 123.103 101.061 1.00 74.18 235 VAL B CA 1
ATOM 4957 C C . VAL B 1 235 ? 91.104 122.399 102.117 1.00 74.18 235 VAL B C 1
ATOM 4958 O O . VAL B 1 235 ? 92.326 122.329 102.006 1.00 74.18 235 VAL B O 1
ATOM 4962 N N . ARG B 1 236 ? 90.456 121.894 103.160 1.00 64.97 236 ARG B N 1
ATOM 4963 C CA . ARG B 1 236 ? 91.189 121.128 104.157 1.00 64.97 236 ARG B CA 1
ATOM 4964 C C . ARG B 1 236 ? 90.926 119.660 103.893 1.00 64.97 236 ARG B C 1
ATOM 4965 O O . ARG B 1 236 ? 89.852 119.153 104.205 1.00 64.97 236 ARG B O 1
ATOM 4973 N N . ILE B 1 237 ? 91.900 118.969 103.310 1.00 55.51 237 ILE B N 1
ATOM 4974 C CA . ILE B 1 237 ? 91.716 117.561 102.975 1.00 55.51 237 ILE B CA 1
ATOM 4975 C C . ILE B 1 237 ? 92.740 116.655 103.647 1.00 55.51 237 ILE B C 1
ATOM 4976 O O . ILE B 1 237 ? 92.668 115.436 103.515 1.00 55.51 237 ILE B O 1
ATOM 4981 N N . ASP B 1 238 ? 93.704 117.238 104.352 1.00 59.39 238 ASP B N 1
ATOM 4982 C CA . ASP B 1 238 ? 94.684 116.438 105.082 1.00 59.39 238 ASP B CA 1
ATOM 4983 C C . ASP B 1 238 ? 94.339 116.569 106.555 1.00 59.39 238 ASP B C 1
ATOM 4984 O O . ASP B 1 238 ? 94.025 117.667 107.012 1.00 59.39 238 ASP B O 1
ATOM 4989 N N . TYR B 1 239 ? 94.378 115.471 107.304 1.00 51.84 239 TYR B N 1
ATOM 4990 C CA . TYR B 1 239 ? 93.973 115.525 108.709 1.00 51.84 239 TYR B CA 1
ATOM 4991 C C . TYR B 1 239 ? 94.886 114.811 109.679 1.00 51.84 239 TYR B C 1
ATOM 4992 O O . TYR B 1 239 ? 95.606 113.897 109.287 1.00 51.84 239 TYR B O 1
ATOM 5001 N N . VAL B 1 240 ? 94.866 115.222 110.946 1.00 46.52 240 VAL B N 1
ATOM 5002 C CA . VAL B 1 240 ? 95.620 114.510 111.960 1.00 46.52 240 VAL B CA 1
ATOM 5003 C C . VAL B 1 240 ? 94.514 114.104 112.907 1.00 46.52 240 VAL B C 1
ATOM 5004 O O . VAL B 1 240 ? 93.837 114.958 113.472 1.00 46.52 240 VAL B O 1
ATOM 5008 N N . LEU B 1 241 ? 94.305 112.807 113.077 1.00 43.75 241 LEU B N 1
ATOM 5009 C CA . LEU B 1 241 ? 93.206 112.339 113.907 1.00 43.75 241 LEU B CA 1
ATOM 5010 C C . LEU B 1 241 ? 93.768 111.504 115.032 1.00 43.75 241 LEU B C 1
ATOM 5011 O O . LEU B 1 241 ? 94.633 110.668 114.807 1.00 43.75 241 LEU B O 1
ATOM 5016 N N . TYR B 1 242 ? 93.285 111.728 116.245 1.00 51.40 242 TYR B N 1
ATOM 5017 C CA . TYR B 1 242 ? 93.823 111.007 117.398 1.00 51.40 242 TYR B CA 1
ATOM 5018 C C . TYR B 1 242 ? 92.787 110.593 118.428 1.00 51.40 242 TYR B C 1
ATOM 5019 O O . TYR B 1 242 ? 91.783 111.277 118.604 1.00 51.40 242 TYR B O 1
ATOM 5028 N N . LYS B 1 243 ? 93.011 109.467 119.098 1.00 45.36 243 LYS B N 1
ATOM 5029 C CA . LYS B 1 243 ? 92.115 109.048 120.178 1.00 45.36 243 LYS B CA 1
ATOM 5030 C C . LYS B 1 243 ? 92.908 108.279 121.230 1.00 45.36 243 LYS B C 1
ATOM 5031 O O . LYS B 1 243 ? 93.981 107.755 120.936 1.00 45.36 243 LYS B O 1
ATOM 5037 N N . ALA B 1 244 ? 92.403 108.228 122.458 1.00 52.80 244 ALA B N 1
ATOM 5038 C CA . ALA B 1 244 ? 93.080 107.482 123.516 1.00 52.80 244 ALA B CA 1
ATOM 5039 C C . ALA B 1 244 ? 92.120 106.620 124.316 1.00 52.80 244 ALA B C 1
ATOM 5040 O O . ALA B 1 244 ? 90.947 106.958 124.454 1.00 52.80 244 ALA B O 1
ATOM 5042 N N . VAL B 1 245 ? 92.614 105.508 124.850 1.00 60.20 245 VAL B N 1
ATOM 5043 C CA . VAL B 1 245 ? 91.780 104.622 125.660 1.00 60.20 245 VAL B CA 1
ATOM 5044 C C . VAL B 1 245 ? 91.568 105.176 127.059 1.00 60.20 245 VAL B C 1
ATOM 5045 O O . VAL B 1 245 ? 92.228 106.132 127.461 1.00 60.20 245 VAL B O 1
ATOM 5049 N N . SER B 1 246 ? 90.639 104.585 127.801 1.00 68.79 246 SER B N 1
ATOM 5050 C CA . SER B 1 246 ? 90.362 105.051 129.152 1.00 68.79 246 SER B CA 1
ATOM 5051 C C . SER B 1 246 ? 91.606 104.926 130.011 1.00 68.79 246 SER B C 1
ATOM 5052 O O . SER B 1 246 ? 92.354 103.955 129.898 1.00 68.79 246 SER B O 1
ATOM 5055 N N . GLY B 1 247 ? 91.833 105.898 130.886 1.00 72.64 247 GLY B N 1
ATOM 5056 C CA . GLY B 1 247 ? 93.028 105.878 131.706 1.00 72.64 247 GLY B CA 1
ATOM 5057 C C . GLY B 1 247 ? 94.115 106.670 131.028 1.00 72.64 247 GLY B C 1
ATOM 5058 O O . GLY B 1 247 ? 95.137 106.959 131.635 1.00 72.64 247 GLY B O 1
ATOM 5059 N N . PHE B 1 248 ? 93.921 107.000 129.758 1.00 67.38 248 PHE B N 1
ATOM 5060 C CA . PHE B 1 248 ? 94.884 107.837 129.054 1.00 67.38 248 PHE B CA 1
ATOM 5061 C C . PHE B 1 248 ? 94.173 109.049 128.486 1.00 67.38 248 PHE B C 1
ATOM 5062 O O . PHE B 1 248 ? 93.125 108.921 127.860 1.00 67.38 248 PHE B O 1
ATOM 5070 N N . TYR B 1 249 ? 94.731 110.229 128.707 1.00 73.52 249 TYR B N 1
ATOM 5071 C CA . TYR B 1 249 ? 94.138 111.433 128.151 1.00 73.52 249 TYR B CA 1
ATOM 5072 C C . TYR B 1 249 ? 95.106 112.080 127.183 1.00 73.52 249 TYR B C 1
ATOM 5073 O O . TYR B 1 249 ? 96.262 112.315 127.520 1.00 73.52 249 TYR B O 1
ATOM 5082 N N . ILE B 1 250 ? 94.635 112.375 125.979 1.00 68.57 250 ILE B N 1
ATOM 5083 C CA . ILE B 1 250 ? 95.487 113.022 124.995 1.00 68.57 250 ILE B CA 1
ATOM 5084 C C . ILE B 1 250 ? 94.926 114.385 124.616 1.00 68.57 250 ILE B C 1
ATOM 5085 O O . ILE B 1 250 ? 93.732 114.528 124.358 1.00 68.57 250 ILE B O 1
ATOM 5090 N N . SER B 1 251 ? 95.780 115.399 124.625 1.00 70.95 251 SER B N 1
ATOM 5091 C CA . SER B 1 251 ? 95.339 116.741 124.284 1.00 70.95 251 SER B CA 1
ATOM 5092 C C . SER B 1 251 ? 96.248 117.330 123.233 1.00 70.95 251 SER B C 1
ATOM 5093 O O . SER B 1 251 ? 97.444 117.053 123.219 1.00 70.95 251 SER B O 1
ATOM 5096 N N . CYS B 1 252 ? 95.700 118.150 122.340 1.00 71.65 252 CYS B N 1
ATOM 5097 C CA . CYS B 1 252 ? 96.510 118.788 121.301 1.00 71.65 252 CYS B CA 1
ATOM 5098 C C . CYS B 1 252 ? 96.926 120.187 121.715 1.00 71.65 252 CYS B C 1
ATOM 5099 O O . CYS B 1 252 ? 96.163 121.137 121.560 1.00 71.65 252 CYS B O 1
ATOM 5102 N N . LYS B 1 253 ? 98.142 120.318 122.232 1.00 74.67 253 LYS B N 1
ATOM 5103 C CA . LYS B 1 253 ? 98.632 121.622 122.659 1.00 74.67 253 LYS B CA 1
ATOM 5104 C C . LYS B 1 253 ? 98.713 122.594 121.490 1.00 74.67 253 LYS B C 1
ATOM 5105 O O . LYS B 1 253 ? 97.951 123.556 121.421 1.00 74.67 253 LYS B O 1
ATOM 5111 N N . SER B 1 254 ? 99.640 122.352 120.573 1.00 72.16 254 SER B N 1
ATOM 5112 C CA . SER B 1 254 ? 99.810 123.262 119.448 1.00 72.16 254 SER B CA 1
ATOM 5113 C C . SER B 1 254 ? 99.637 122.596 118.099 1.00 72.16 254 SER B C 1
ATOM 5114 O O . SER B 1 254 ? 100.248 121.569 117.833 1.00 72.16 254 SER B O 1
ATOM 5117 N N . PHE B 1 255 ? 98.872 123.218 117.203 1.00 70.38 255 PHE B N 1
ATOM 5118 C CA . PHE B 1 255 ? 98.725 122.698 115.840 1.00 70.38 255 PHE B CA 1
ATOM 5119 C C . PHE B 1 255 ? 99.191 123.782 114.878 1.00 70.38 255 PHE B C 1
ATOM 5120 O O . PHE B 1 255 ? 98.845 124.947 115.053 1.00 70.38 255 PHE B O 1
ATOM 5128 N N . GLU B 1 256 ? 99.966 123.406 113.865 1.00 72.93 256 GLU B N 1
ATOM 5129 C CA . GLU B 1 256 ? 100.524 124.404 112.959 1.00 72.93 256 GLU B CA 1
ATOM 5130 C C . GLU B 1 256 ? 100.546 123.987 111.497 1.00 72.93 256 GLU B C 1
ATOM 5131 O O . GLU B 1 256 ? 100.696 122.808 111.193 1.00 72.93 256 GLU B O 1
ATOM 5137 N N . THR B 1 257 ? 100.397 124.947 110.591 1.00 78.00 257 THR B N 1
ATOM 5138 C CA . THR B 1 257 ? 100.476 124.668 109.159 1.00 78.00 257 THR B CA 1
ATOM 5139 C C . THR B 1 257 ? 101.464 125.683 108.610 1.00 78.00 257 THR B C 1
ATOM 5140 O O . THR B 1 257 ? 101.703 126.705 109.249 1.00 78.00 257 THR B O 1
ATOM 5144 N N . THR B 1 258 ? 102.051 125.429 107.446 1.00 84.79 258 THR B N 1
ATOM 5145 C CA . THR B 1 258 ? 103.107 126.326 106.947 1.00 84.79 258 THR B CA 1
ATOM 5146 C C . THR B 1 258 ? 102.662 127.478 106.021 1.00 84.79 258 THR B C 1
ATOM 5147 O O . THR B 1 258 ? 103.508 128.139 105.418 1.00 84.79 258 THR B O 1
ATOM 5151 N N . THR B 1 259 ? 101.356 127.707 105.882 1.00 92.44 259 THR B N 1
ATOM 5152 C CA . THR B 1 259 ? 100.825 128.859 105.103 1.00 92.44 259 THR B CA 1
ATOM 5153 C C . THR B 1 259 ? 101.157 129.016 103.621 1.00 92.44 259 THR B C 1
ATOM 5154 O O . THR B 1 259 ? 101.313 130.138 103.142 1.00 92.44 259 THR B O 1
ATOM 5158 N N . GLY B 1 260 ? 101.245 127.922 102.881 1.00 92.82 260 GLY B N 1
ATOM 5159 C CA . GLY B 1 260 ? 101.460 128.029 101.447 1.00 92.82 260 GLY B CA 1
ATOM 5160 C C . GLY B 1 260 ? 102.883 128.259 101.007 1.00 92.82 260 GLY B C 1
ATOM 5161 O O . GLY B 1 260 ? 103.135 128.451 99.819 1.00 92.82 260 GLY B O 1
ATOM 5162 N N . PHE B 1 261 ? 103.817 128.237 101.949 1.00 96.75 261 PHE B N 1
ATOM 5163 C CA . PHE B 1 261 ? 105.211 128.490 101.619 1.00 96.75 261 PHE B CA 1
ATOM 5164 C C . PHE B 1 261 ? 106.171 127.624 102.409 1.00 96.75 261 PHE B C 1
ATOM 5165 O O . PHE B 1 261 ? 105.754 126.879 103.291 1.00 96.75 261 PHE B O 1
ATOM 5173 N N . ASP B 1 262 ? 107.454 127.706 102.085 1.00 101.00 262 ASP B N 1
ATOM 5174 C CA . ASP B 1 262 ? 108.474 126.973 102.819 1.00 101.00 262 ASP B CA 1
ATOM 5175 C C . ASP B 1 262 ? 108.671 127.746 104.121 1.00 101.00 262 ASP B C 1
ATOM 5176 O O . ASP B 1 262 ? 108.624 128.977 104.114 1.00 101.00 262 ASP B O 1
ATOM 5181 N N . PRO B 1 263 ? 108.821 127.048 105.281 1.00 99.74 263 PRO B N 1
ATOM 5182 C CA . PRO B 1 263 ? 108.961 127.881 106.490 1.00 99.74 263 PRO B CA 1
ATOM 5183 C C . PRO B 1 263 ? 110.232 128.714 106.502 1.00 99.74 263 PRO B C 1
ATOM 5184 O O . PRO B 1 263 ? 110.440 129.491 107.430 1.00 99.74 263 PRO B O 1
ATOM 5188 N N . HIS B 1 264 ? 111.070 128.557 105.487 1.00 103.49 264 HIS B N 1
ATOM 5189 C CA . HIS B 1 264 ? 112.305 129.323 105.400 1.00 103.49 264 HIS B CA 1
ATOM 5190 C C . HIS B 1 264 ? 112.127 130.464 104.415 1.00 103.49 264 HIS B C 1
ATOM 5191 O O . HIS B 1 264 ? 113.124 131.044 103.981 1.00 103.49 264 HIS B O 1
ATOM 5198 N N . ARG B 1 265 ? 110.882 130.740 104.017 1.00 108.02 265 ARG B N 1
ATOM 5199 C CA . ARG B 1 265 ? 110.563 131.816 103.057 1.00 108.02 265 ARG B CA 1
ATOM 5200 C C . ARG B 1 265 ? 110.914 131.435 101.630 1.00 108.02 265 ARG B C 1
ATOM 5201 O O . ARG B 1 265 ? 110.916 132.283 100.739 1.00 108.02 265 ARG B O 1
ATOM 5203 N N . GLY B 1 266 ? 111.208 130.160 101.405 1.00 102.78 266 GLY B N 1
ATOM 5204 C CA . GLY B 1 266 ? 111.507 129.680 100.066 1.00 102.78 266 GLY B CA 1
ATOM 5205 C C . GLY B 1 266 ? 110.244 129.266 99.345 1.00 102.78 266 GLY B C 1
ATOM 5206 O O . GLY B 1 266 ? 109.141 129.433 99.868 1.00 102.78 266 GLY B O 1
ATOM 5207 N N . THR B 1 267 ? 110.388 128.736 98.137 1.00 98.20 267 THR B N 1
ATOM 5208 C CA . THR B 1 267 ? 109.228 128.246 97.402 1.00 98.20 267 THR B CA 1
ATOM 5209 C C . THR B 1 267 ? 108.596 127.085 98.152 1.00 98.20 267 THR B C 1
ATOM 5210 O O . THR B 1 267 ? 109.303 126.301 98.781 1.00 98.20 267 THR B O 1
ATOM 5214 N N . PRO B 1 268 ? 107.240 126.966 98.140 1.00 89.87 268 PRO B N 1
ATOM 5215 C CA . PRO B 1 268 ? 106.674 125.884 98.965 1.00 89.87 268 PRO B CA 1
ATOM 5216 C C . PRO B 1 268 ? 107.250 124.487 98.781 1.00 89.87 268 PRO B C 1
ATOM 5217 O O . PRO B 1 268 ? 107.636 124.109 97.674 1.00 89.87 268 PRO B O 1
ATOM 5221 N N . LEU B 1 269 ? 107.284 123.713 99.859 1.00 78.11 269 LEU B N 1
ATOM 5222 C CA . LEU B 1 269 ? 107.791 122.343 99.798 1.00 78.11 269 LEU B CA 1
ATOM 5223 C C . LEU B 1 269 ? 106.953 121.470 98.885 1.00 78.11 269 LEU B C 1
ATOM 5224 O O . LEU B 1 269 ? 107.478 120.577 98.232 1.00 78.11 269 LEU B O 1
ATOM 5229 N N . SER B 1 270 ? 105.643 121.679 98.888 1.00 74.33 270 SER B N 1
ATOM 5230 C CA . SER B 1 270 ? 104.755 120.880 98.058 1.00 74.33 270 SER B CA 1
ATOM 5231 C C . SER B 1 270 ? 103.511 121.664 97.717 1.00 74.33 270 SER B C 1
ATOM 5232 O O . SER B 1 270 ? 103.271 122.725 98.288 1.00 74.33 270 SER B O 1
ATOM 5235 N N . ASP B 1 271 ? 102.716 121.157 96.783 1.00 76.15 271 ASP B N 1
ATOM 5236 C CA . ASP B 1 271 ? 101.453 121.813 96.462 1.00 76.15 271 ASP B CA 1
ATOM 5237 C C . ASP B 1 271 ? 100.551 121.823 97.690 1.00 76.15 271 ASP B C 1
ATOM 5238 O O . ASP B 1 271 ? 99.829 122.789 97.924 1.00 76.15 271 ASP B O 1
ATOM 5243 N N . HIS B 1 272 ? 100.649 120.788 98.525 1.00 68.94 272 HIS B N 1
ATOM 5244 C CA . HIS B 1 272 ? 99.858 120.721 99.758 1.00 68.94 272 HIS B CA 1
ATOM 5245 C C . HIS B 1 272 ? 100.564 121.411 100.914 1.00 68.94 272 HIS B C 1
ATOM 5246 O O . HIS B 1 272 ? 101.612 122.022 100.729 1.00 68.94 272 HIS B O 1
ATOM 5253 N N . GLU B 1 273 ? 100.006 121.301 102.114 1.00 72.94 273 GLU B N 1
ATOM 5254 C CA . GLU B 1 273 ? 100.587 121.995 103.261 1.00 72.94 273 GLU B CA 1
ATOM 5255 C C . GLU B 1 273 ? 100.961 121.096 104.424 1.00 72.94 273 GLU B C 1
ATOM 5256 O O . GLU B 1 273 ? 100.219 120.179 104.771 1.00 72.94 273 GLU B O 1
ATOM 5262 N N . ALA B 1 274 ? 102.117 121.352 105.023 1.00 64.68 274 ALA B N 1
ATOM 5263 C CA . ALA B 1 274 ? 102.570 120.551 106.152 1.00 64.68 274 ALA B CA 1
ATOM 5264 C C . ALA B 1 274 ? 101.676 120.704 107.362 1.00 64.68 274 ALA B C 1
ATOM 5265 O O . ALA B 1 274 ? 101.207 121.798 107.654 1.00 64.68 274 ALA B O 1
ATOM 5267 N N . LEU B 1 275 ? 101.435 119.611 108.075 1.00 61.23 275 LEU B N 1
ATOM 5268 C CA . LEU B 1 275 ? 100.641 119.682 109.290 1.00 61.23 275 LEU B CA 1
ATOM 5269 C C . LEU B 1 275 ? 101.535 119.268 110.440 1.00 61.23 275 LEU B C 1
ATOM 5270 O O . LEU B 1 275 ? 102.124 118.193 110.412 1.00 61.23 275 LEU B O 1
ATOM 5275 N N . MET B 1 276 ? 101.664 120.129 111.445 1.00 64.98 276 MET B N 1
ATOM 5276 C CA . MET B 1 276 ? 102.531 119.839 112.583 1.00 64.98 276 MET B CA 1
ATOM 5277 C C . MET B 1 276 ? 101.743 119.871 113.880 1.00 64.98 276 MET B C 1
ATOM 5278 O O . MET B 1 276 ? 101.279 120.927 114.296 1.00 64.98 276 MET B O 1
ATOM 5283 N N . ALA B 1 277 ? 101.594 118.723 114.528 1.00 60.35 277 ALA B N 1
ATOM 5284 C CA . ALA B 1 277 ? 100.794 118.655 115.744 1.00 60.35 277 ALA B CA 1
ATOM 5285 C C . ALA B 1 277 ? 101.597 118.229 116.956 1.00 60.35 277 ALA B C 1
ATOM 5286 O O . ALA B 1 277 ? 102.350 117.262 116.895 1.00 60.35 277 ALA B O 1
ATOM 5288 N N . THR B 1 278 ? 101.441 118.943 118.065 1.00 65.89 278 THR B N 1
ATOM 5289 C CA . THR B 1 278 ? 102.117 118.545 119.289 1.00 65.89 278 THR B CA 1
ATOM 5290 C C . THR B 1 278 ? 101.072 117.926 120.192 1.00 65.89 278 THR B C 1
ATOM 5291 O O . THR B 1 278 ? 100.075 118.567 120.516 1.00 65.89 278 THR B O 1
ATOM 5295 N N . LEU B 1 279 ? 101.259 116.664 120.556 1.00 66.54 279 LEU B N 1
ATOM 5296 C CA . LEU B 1 279 ? 100.263 115.969 121.360 1.00 66.54 279 LEU B CA 1
ATOM 5297 C C . LEU B 1 279 ? 100.822 115.592 122.711 1.00 66.54 279 LEU B C 1
ATOM 5298 O O . LEU B 1 279 ? 101.918 115.054 122.804 1.00 66.54 279 LEU B O 1
ATOM 5303 N N . PHE B 1 280 ? 100.069 115.865 123.766 1.00 73.25 280 PHE B N 1
ATOM 5304 C CA . PHE B 1 280 ? 100.513 115.480 125.091 1.00 73.25 280 PHE B CA 1
ATOM 5305 C C . PHE B 1 280 ? 99.639 114.366 125.620 1.00 73.25 280 PHE B C 1
ATOM 5306 O O . PHE B 1 280 ? 98.426 114.515 125.714 1.00 73.25 280 PHE B O 1
ATOM 5314 N N . VAL B 1 281 ? 100.259 113.250 125.984 1.00 72.43 281 VAL B N 1
ATOM 5315 C CA . VAL B 1 281 ? 99.502 112.132 126.518 1.00 72.43 281 VAL B CA 1
ATOM 5316 C C . VAL B 1 281 ? 99.804 111.992 127.993 1.00 72.43 281 VAL B C 1
ATOM 5317 O O . VAL B 1 281 ? 100.955 111.816 128.382 1.00 72.43 281 VAL B O 1
ATOM 5321 N N . ARG B 1 282 ? 98.770 112.063 128.818 1.00 77.12 282 ARG B N 1
ATOM 5322 C CA . ARG B 1 282 ? 98.959 111.907 130.249 1.00 77.12 282 ARG B CA 1
ATOM 5323 C C . ARG B 1 282 ? 98.068 110.809 130.791 1.00 77.12 282 ARG B C 1
ATOM 5324 O O . ARG B 1 282 ? 96.893 110.724 130.442 1.00 77.12 282 ARG B O 1
ATOM 5332 N N . HIS B 1 283 ? 98.623 109.942 131.624 1.00 77.77 283 HIS B N 1
ATOM 5333 C CA . HIS B 1 283 ? 97.792 108.924 132.236 1.00 77.77 283 HIS B CA 1
ATOM 5334 C C . HIS B 1 283 ? 96.792 109.628 133.134 1.00 77.77 283 HIS B C 1
ATOM 5335 O O . HIS B 1 283 ? 97.165 110.549 133.862 1.00 77.77 283 HIS B O 1
ATOM 5342 N N . SER B 1 284 ? 95.534 109.196 133.100 1.00 79.55 284 SER B N 1
ATOM 5343 C CA . SER B 1 284 ? 94.478 109.830 133.894 1.00 79.55 284 SER B CA 1
ATOM 5344 C C . SER B 1 284 ? 94.629 111.348 133.985 1.00 79.55 284 SER B C 1
ATOM 5345 O O . SER B 1 284 ? 94.449 112.062 132.997 1.00 79.55 284 SER B O 1
ATOM 5348 N N . SER B 1 300 ? 78.694 105.616 120.727 1.00 89.67 300 SER B N 1
ATOM 5349 C CA . SER B 1 300 ? 77.821 104.862 119.837 1.00 89.67 300 SER B CA 1
ATOM 5350 C C . SER B 1 300 ? 77.802 105.467 118.443 1.00 89.67 300 SER B C 1
ATOM 5351 O O . SER B 1 300 ? 77.529 106.657 118.285 1.00 89.67 300 SER B O 1
ATOM 5354 N N . PRO B 1 301 ? 78.091 104.649 117.422 1.00 83.99 301 PRO B N 1
ATOM 5355 C CA . PRO B 1 301 ? 78.031 105.151 116.048 1.00 83.99 301 PRO B CA 1
ATOM 5356 C C . PRO B 1 301 ? 76.619 105.562 115.674 1.00 83.99 301 PRO B C 1
ATOM 5357 O O . PRO B 1 301 ? 75.670 104.865 116.026 1.00 83.99 301 PRO B O 1
ATOM 5361 N N . LEU B 1 302 ? 76.481 106.709 115.018 1.00 78.19 302 LEU B N 1
ATOM 5362 C CA . LEU B 1 302 ? 75.175 107.166 114.577 1.00 78.19 302 LEU B CA 1
ATOM 5363 C C . LEU B 1 302 ? 74.762 106.312 113.412 1.00 78.19 302 LEU B C 1
ATOM 5364 O O . LEU B 1 302 ? 75.416 106.310 112.373 1.00 78.19 302 LEU B O 1
ATOM 5369 N N . MET B 1 303 ? 73.662 105.587 113.562 1.00 79.65 303 MET B N 1
ATOM 5370 C CA . MET B 1 303 ? 73.220 104.690 112.503 1.00 79.65 303 MET B CA 1
ATOM 5371 C C . MET B 1 303 ? 72.751 105.430 111.263 1.00 79.65 303 MET B C 1
ATOM 5372 O O . MET B 1 303 ? 72.717 104.851 110.184 1.00 79.65 303 MET B O 1
ATOM 5377 N N . CYS B 1 304 ? 72.390 106.700 111.401 1.00 73.61 304 CYS B N 1
ATOM 5378 C CA . CYS B 1 304 ? 72.025 107.494 110.240 1.00 73.61 304 CYS B CA 1
ATOM 5379 C C . CYS B 1 304 ? 73.210 107.676 109.298 1.00 73.61 304 CYS B C 1
ATOM 5380 O O . CYS B 1 304 ? 73.052 107.575 108.084 1.00 73.61 304 CYS B O 1
ATOM 5383 N N . VAL B 1 305 ? 74.396 107.934 109.844 1.00 63.96 305 VAL B N 1
ATOM 5384 C CA . VAL B 1 305 ? 75.588 108.072 109.010 1.00 63.96 305 VAL B CA 1
ATOM 5385 C C . VAL B 1 305 ? 75.886 106.764 108.297 1.00 63.96 305 VAL B C 1
ATOM 5386 O O . VAL B 1 305 ? 76.186 106.752 107.104 1.00 63.96 305 VAL B O 1
ATOM 5390 N N . LEU B 1 306 ? 75.783 105.656 109.019 1.00 60.57 306 LEU B N 1
ATOM 5391 C CA . LEU B 1 306 ? 76.017 104.349 108.416 1.00 60.57 306 LEU B CA 1
ATOM 5392 C C . LEU B 1 306 ? 74.985 104.023 107.348 1.00 60.57 306 LEU B C 1
ATOM 5393 O O . LEU B 1 306 ? 75.318 103.445 106.318 1.00 60.57 306 LEU B O 1
ATOM 5398 N N . LYS B 1 307 ? 73.731 104.380 107.593 1.00 63.38 307 LYS B N 1
ATOM 5399 C CA . LYS B 1 307 ? 72.667 104.094 106.638 1.00 63.38 307 LYS B CA 1
ATOM 5400 C C . LYS B 1 307 ? 72.828 104.926 105.377 1.00 63.38 307 LYS B C 1
ATOM 5401 O O . LYS B 1 307 ? 72.504 104.464 104.286 1.00 63.38 307 LYS B O 1
ATOM 5407 N N . GLU B 1 308 ? 73.324 106.151 105.516 1.00 60.39 308 GLU B N 1
ATOM 5408 C CA . GLU B 1 308 ? 73.571 106.979 104.342 1.00 60.39 308 GLU B CA 1
ATOM 5409 C C . GLU B 1 308 ? 74.675 106.358 103.509 1.00 60.39 308 GLU B C 1
ATOM 5410 O O . GLU B 1 308 ? 74.587 106.316 102.284 1.00 60.39 308 GLU B O 1
ATOM 5416 N N . ALA B 1 309 ? 75.713 105.857 104.170 1.00 53.01 309 ALA B N 1
ATOM 5417 C CA . ALA B 1 309 ? 76.802 105.200 103.460 1.00 53.01 309 ALA B CA 1
ATOM 5418 C C . ALA B 1 309 ? 76.289 103.966 102.749 1.00 53.01 309 ALA B C 1
ATOM 5419 O O . ALA B 1 309 ? 76.667 103.702 101.613 1.00 53.01 309 ALA B O 1
ATOM 5421 N N . TRP B 1 310 ? 75.409 103.222 103.405 1.00 51.85 310 TRP B N 1
ATOM 5422 C CA . TRP B 1 310 ? 74.862 102.008 102.819 1.00 51.85 310 TRP B CA 1
ATOM 5423 C C . TRP B 1 310 ? 74.097 102.345 101.552 1.00 51.85 310 TRP B C 1
ATOM 5424 O O . TRP B 1 310 ? 74.219 101.650 100.545 1.00 51.85 310 TRP B O 1
ATOM 5435 N N . THR B 1 311 ? 73.324 103.424 101.590 1.00 53.69 311 THR B N 1
ATOM 5436 C CA . THR B 1 311 ? 72.562 103.835 100.420 1.00 53.69 311 THR B CA 1
ATOM 5437 C C . THR B 1 311 ? 73.471 104.216 99.257 1.00 53.69 311 THR B C 1
ATOM 5438 O O . THR B 1 311 ? 73.230 103.813 98.122 1.00 53.69 311 THR B O 1
ATOM 5442 N N . GLU B 1 312 ? 74.515 104.994 99.528 1.00 55.80 312 GLU B N 1
ATOM 5443 C CA . GLU B 1 312 ? 75.431 105.423 98.469 1.00 55.80 312 GLU B CA 1
ATOM 5444 C C . GLU B 1 312 ? 76.108 104.243 97.793 1.00 55.80 312 GLU B C 1
ATOM 5445 O O . GLU B 1 312 ? 76.264 104.226 96.573 1.00 55.80 312 GLU B O 1
ATOM 5451 N N . LEU B 1 313 ? 76.510 103.252 98.579 1.00 47.65 313 LEU B N 1
ATOM 5452 C CA . LEU B 1 313 ? 77.145 102.063 98.019 1.00 47.65 313 LEU B CA 1
ATOM 5453 C C . LEU B 1 313 ? 76.193 101.310 97.110 1.00 47.65 313 LEU B C 1
ATOM 5454 O O . LEU B 1 313 ? 76.601 100.802 96.071 1.00 47.65 313 LEU B O 1
ATOM 5459 N N . GLY B 1 314 ? 74.925 101.228 97.498 1.00 50.98 314 GLY B N 1
ATOM 5460 C CA . GLY B 1 314 ? 73.937 100.552 96.677 1.00 50.98 314 GLY B CA 1
ATOM 5461 C C . GLY B 1 314 ? 73.760 101.228 95.334 1.00 50.98 314 GLY B C 1
ATOM 5462 O O . GLY B 1 314 ? 73.635 100.554 94.313 1.00 50.98 314 GLY B O 1
ATOM 5463 N N . LEU B 1 315 ? 73.754 102.557 95.321 1.00 54.43 315 LEU B N 1
ATOM 5464 C CA . LEU B 1 315 ? 73.642 103.291 94.065 1.00 54.43 315 LEU B CA 1
ATOM 5465 C C . LEU B 1 315 ? 74.841 103.001 93.185 1.00 54.43 315 LEU B C 1
ATOM 5466 O O . LEU B 1 315 ? 74.701 102.810 91.975 1.00 54.43 315 LEU B O 1
ATOM 5471 N N . GLY B 1 316 ? 76.025 102.953 93.787 1.00 51.61 316 GLY B N 1
ATOM 5472 C CA . GLY B 1 316 ? 77.226 102.649 93.032 1.00 51.61 316 GLY B CA 1
ATOM 5473 C C . GLY B 1 316 ? 77.172 101.260 92.441 1.00 51.61 316 GLY B C 1
ATOM 5474 O O . GLY B 1 316 ? 77.583 101.053 91.300 1.00 51.61 316 GLY B O 1
ATOM 5475 N N . MET B 1 317 ? 76.664 100.302 93.207 1.00 54.72 317 MET B N 1
ATOM 5476 C CA . MET B 1 317 ? 76.569 98.932 92.724 1.00 54.72 317 MET B CA 1
ATOM 5477 C C . MET B 1 317 ? 75.649 98.838 91.519 1.00 54.72 317 MET B C 1
ATOM 5478 O O . MET B 1 317 ? 75.951 98.137 90.560 1.00 54.72 317 MET B O 1
ATOM 5483 N N . ALA B 1 318 ? 74.538 99.564 91.552 1.00 54.46 318 ALA B N 1
ATOM 5484 C CA . ALA B 1 318 ? 73.596 99.518 90.447 1.00 54.46 318 ALA B CA 1
ATOM 5485 C C . ALA B 1 318 ? 74.248 100.024 89.170 1.00 54.46 318 ALA B C 1
ATOM 5486 O O . ALA B 1 318 ? 74.065 99.440 88.103 1.00 54.46 318 ALA B O 1
ATOM 5488 N N . GLN B 1 319 ? 75.023 101.098 89.274 1.00 54.02 319 GLN B N 1
ATOM 5489 C CA . GLN B 1 319 ? 75.726 101.618 88.108 1.00 54.02 319 GLN B CA 1
ATOM 5490 C C . GLN B 1 319 ? 76.733 100.605 87.583 1.00 54.02 319 GLN B C 1
ATOM 5491 O O . GLN B 1 319 ? 76.841 100.401 86.376 1.00 54.02 319 GLN B O 1
ATOM 5497 N N . ALA B 1 320 ? 77.457 99.952 88.485 1.00 50.32 320 ALA B N 1
ATOM 5498 C CA . ALA B 1 320 ? 78.440 98.952 88.081 1.00 50.32 320 ALA B CA 1
ATOM 5499 C C . ALA B 1 320 ? 77.779 97.782 87.376 1.00 50.32 320 ALA B C 1
ATOM 5500 O O . ALA B 1 320 ? 78.307 97.271 86.391 1.00 50.32 320 ALA B O 1
ATOM 5502 N N . ARG B 1 321 ? 76.624 97.354 87.875 1.00 57.23 321 ARG B N 1
ATOM 5503 C CA . ARG B 1 321 ? 75.899 96.259 87.241 1.00 57.23 321 ARG B CA 1
ATOM 5504 C C . ARG B 1 321 ? 75.479 96.646 85.837 1.00 57.23 321 ARG B C 1
ATOM 5505 O O . ARG B 1 321 ? 75.570 95.837 84.916 1.00 57.23 321 ARG B O 1
ATOM 5513 N N . TRP B 1 322 ? 75.029 97.883 85.664 1.00 57.70 322 TRP B N 1
ATOM 5514 C CA . TRP B 1 322 ? 74.608 98.336 84.349 1.00 57.70 322 TRP B CA 1
ATOM 5515 C C . TRP B 1 322 ? 75.774 98.307 83.379 1.00 57.70 322 TRP B C 1
ATOM 5516 O O . TRP B 1 322 ? 75.621 97.893 82.235 1.00 57.70 322 TRP B O 1
ATOM 5527 N N . TRP B 1 323 ? 76.940 98.751 83.827 1.00 54.52 323 TRP B N 1
ATOM 5528 C CA . TRP B 1 323 ? 78.108 98.771 82.956 1.00 54.52 323 TRP B CA 1
ATOM 5529 C C . TRP B 1 323 ? 78.514 97.373 82.539 1.00 54.52 323 TRP B C 1
ATOM 5530 O O . TRP B 1 323 ? 78.896 97.156 81.394 1.00 54.52 323 TRP B O 1
ATOM 5541 N N . ALA B 1 324 ? 78.437 96.419 83.459 1.00 55.12 324 ALA B N 1
ATOM 5542 C CA . ALA B 1 324 ? 78.746 95.038 83.116 1.00 55.12 324 ALA B CA 1
ATOM 5543 C C . ALA B 1 324 ? 77.763 94.499 82.084 1.00 55.12 324 ALA B C 1
ATOM 5544 O O . ALA B 1 324 ? 78.159 93.818 81.143 1.00 55.12 324 ALA B O 1
ATOM 5546 N N . THR B 1 325 ? 76.480 94.808 82.249 1.00 60.28 325 THR B N 1
ATOM 5547 C CA . THR B 1 325 ? 75.471 94.362 81.292 1.00 60.28 325 THR B CA 1
ATOM 5548 C C . THR B 1 325 ? 75.723 94.982 79.929 1.00 60.28 325 THR B C 1
ATOM 5549 O O . THR B 1 325 ? 75.618 94.314 78.903 1.00 60.28 325 THR B O 1
ATOM 5553 N N . PHE B 1 326 ? 76.080 96.260 79.912 1.00 61.03 326 PHE B N 1
ATOM 5554 C CA . PHE B 1 326 ? 76.371 96.934 78.656 1.00 61.03 326 PHE B CA 1
ATOM 5555 C C . PHE B 1 326 ? 77.567 96.275 77.991 1.00 61.03 326 PHE B C 1
ATOM 5556 O O . PHE B 1 326 ? 77.565 96.054 76.782 1.00 61.03 326 PHE B O 1
ATOM 5564 N N . ALA B 1 327 ? 78.580 95.934 78.778 1.00 60.61 327 ALA B N 1
ATOM 5565 C CA . ALA B 1 327 ? 79.771 95.288 78.239 1.00 60.61 327 ALA B CA 1
ATOM 5566 C C . ALA B 1 327 ? 79.444 93.937 77.634 1.00 60.61 327 ALA B C 1
ATOM 5567 O O . ALA B 1 327 ? 79.985 93.578 76.594 1.00 60.61 327 ALA B O 1
ATOM 5569 N N . SER B 1 328 ? 78.561 93.184 78.282 1.00 63.99 328 SER B N 1
ATOM 5570 C CA . SER B 1 328 ? 78.177 91.875 77.768 1.00 63.99 328 SER B CA 1
ATOM 5571 C C . SER B 1 328 ? 77.507 92.023 76.411 1.00 63.99 328 SER B C 1
ATOM 5572 O O . SER B 1 328 ? 77.735 91.214 75.513 1.00 63.99 328 SER B O 1
ATOM 5575 N N . TYR B 1 329 ? 76.683 93.053 76.252 1.00 67.50 329 TYR B N 1
ATOM 5576 C CA . TYR B 1 329 ? 76.044 93.295 74.964 1.00 67.50 329 TYR B CA 1
ATOM 5577 C C . TYR B 1 329 ? 77.077 93.583 73.884 1.00 67.50 329 TYR B C 1
ATOM 5578 O O . TYR B 1 329 ? 76.950 93.101 72.762 1.00 67.50 329 TYR B O 1
ATOM 5587 N N . VAL B 1 330 ? 78.101 94.363 74.218 1.00 69.22 330 VAL B N 1
ATOM 5588 C CA . VAL B 1 330 ? 79.158 94.660 73.253 1.00 69.22 330 VAL B CA 1
ATOM 5589 C C . VAL B 1 330 ? 79.907 93.393 72.841 1.00 69.22 330 VAL B C 1
ATOM 5590 O O . VAL B 1 330 ? 80.224 93.210 71.667 1.00 69.22 330 VAL B O 1
ATOM 5594 N N . ILE B 1 331 ? 80.171 92.505 73.795 1.00 72.00 331 ILE B N 1
ATOM 5595 C CA . ILE B 1 331 ? 80.856 91.260 73.473 1.00 72.00 331 ILE B CA 1
ATOM 5596 C C . ILE B 1 331 ? 80.006 90.463 72.500 1.00 72.00 331 ILE B C 1
ATOM 5597 O O . ILE B 1 331 ? 80.513 89.941 71.508 1.00 72.00 331 ILE B O 1
ATOM 5602 N N . GLY B 1 332 ? 78.703 90.407 72.753 1.00 76.95 332 GLY B N 1
ATOM 5603 C CA . GLY B 1 332 ? 77.814 89.667 71.879 1.00 76.95 332 GLY B CA 1
ATOM 5604 C C . GLY B 1 332 ? 77.789 90.252 70.485 1.00 76.95 332 GLY B C 1
ATOM 5605 O O . GLY B 1 332 ? 77.812 89.518 69.503 1.00 76.95 332 GLY B O 1
ATOM 5606 N N . LEU B 1 333 ? 77.762 91.577 70.394 1.00 79.54 333 LEU B N 1
ATOM 5607 C CA . LEU B 1 333 ? 77.743 92.237 69.097 1.00 79.54 333 LEU B CA 1
ATOM 5608 C C . LEU B 1 333 ? 79.013 91.925 68.327 1.00 79.54 333 LEU B C 1
ATOM 5609 O O . LEU B 1 333 ? 78.968 91.660 67.127 1.00 79.54 333 LEU B O 1
ATOM 5614 N N . GLY B 1 334 ? 80.148 91.939 69.016 1.00 82.50 334 GLY B N 1
ATOM 5615 C CA . GLY B 1 334 ? 81.408 91.639 68.365 1.00 82.50 334 GLY B CA 1
ATOM 5616 C C . GLY B 1 334 ? 81.433 90.225 67.833 1.00 82.50 334 GLY B C 1
ATOM 5617 O O . GLY B 1 334 ? 81.921 89.986 66.733 1.00 82.50 334 GLY B O 1
ATOM 5618 N N . LEU B 1 335 ? 80.904 89.281 68.606 1.00 85.69 335 LEU B N 1
ATOM 5619 C CA . LEU B 1 335 ? 80.855 87.894 68.162 1.00 85.69 335 LEU B CA 1
ATOM 5620 C C . LEU B 1 335 ? 79.987 87.738 66.925 1.00 85.69 335 LEU B C 1
ATOM 5621 O O . LEU B 1 335 ? 80.334 86.996 66.009 1.00 85.69 335 LEU B O 1
ATOM 5626 N N . LEU B 1 336 ? 78.854 88.434 66.893 1.00 90.42 336 LEU B N 1
ATOM 5627 C CA . LEU B 1 336 ? 77.984 88.379 65.724 1.00 90.42 336 LEU B CA 1
ATOM 5628 C C . LEU B 1 336 ? 78.695 88.941 64.507 1.00 90.42 336 LEU B C 1
ATOM 5629 O O . LEU B 1 336 ? 78.576 88.402 63.410 1.00 90.42 336 LEU B O 1
ATOM 5634 N N . LEU B 1 337 ? 79.452 90.015 64.702 1.00 94.17 337 LEU B N 1
ATOM 5635 C CA . LEU B 1 337 ? 80.199 90.608 63.600 1.00 94.17 337 LEU B CA 1
ATOM 5636 C C . LEU B 1 337 ? 81.247 89.627 63.100 1.00 94.17 337 LEU B C 1
ATOM 5637 O O . LEU B 1 337 ? 81.437 89.483 61.898 1.00 94.17 337 LEU B O 1
ATOM 5642 N N . LEU B 1 338 ? 81.913 88.933 64.017 1.00 96.50 338 LEU B N 1
ATOM 5643 C CA . LEU B 1 338 ? 82.931 87.966 63.626 1.00 96.50 338 LEU B CA 1
ATOM 5644 C C . LEU B 1 338 ? 82.323 86.846 62.804 1.00 96.50 338 LEU B C 1
ATOM 5645 O O . LEU B 1 338 ? 82.897 86.429 61.799 1.00 96.50 338 LEU B O 1
ATOM 5650 N N . ALA B 1 339 ? 81.157 86.364 63.219 1.00 101.36 339 ALA B N 1
ATOM 5651 C CA . ALA B 1 339 ? 80.484 85.306 62.478 1.00 101.36 339 ALA B CA 1
ATOM 5652 C C . ALA B 1 339 ? 80.112 85.795 61.092 1.00 101.36 339 ALA B C 1
ATOM 5653 O O . ALA B 1 339 ? 80.275 85.075 60.110 1.00 101.36 339 ALA B O 1
ATOM 5655 N N . LEU B 1 340 ? 79.635 87.032 61.007 1.00 106.85 340 LEU B N 1
ATOM 5656 C CA . LEU B 1 340 ? 79.252 87.594 59.721 1.00 106.85 340 LEU B CA 1
ATOM 5657 C C . LEU B 1 340 ? 80.462 87.678 58.809 1.00 106.85 340 LEU B C 1
ATOM 5658 O O . LEU B 1 340 ? 80.374 87.352 57.631 1.00 106.85 340 LEU B O 1
ATOM 5663 N N . LEU B 1 341 ? 81.601 88.084 59.357 1.00 112.04 341 LEU B N 1
ATOM 5664 C CA . LEU B 1 341 ? 82.813 88.206 58.556 1.00 112.04 341 LEU B CA 1
ATOM 5665 C C . LEU B 1 341 ? 83.242 86.864 57.995 1.00 112.04 341 LEU B C 1
ATOM 5666 O O . LEU B 1 341 ? 83.671 86.780 56.847 1.00 112.04 341 LEU B O 1
ATOM 5671 N N . CYS B 1 342 ? 83.128 85.811 58.797 1.00 115.87 342 CYS B N 1
ATOM 5672 C CA . CYS B 1 342 ? 83.466 84.478 58.311 1.00 115.87 342 CYS B CA 1
ATOM 5673 C C . CYS B 1 342 ? 82.548 84.070 57.164 1.00 115.87 342 CYS B C 1
ATOM 5674 O O . CYS B 1 342 ? 83.006 83.498 56.176 1.00 115.87 342 CYS B O 1
ATOM 5677 N N . VAL B 1 343 ? 81.257 84.359 57.296 1.00 118.96 343 VAL B N 1
ATOM 5678 C CA . VAL B 1 343 ? 80.301 84.027 56.242 1.00 118.96 343 VAL B CA 1
ATOM 5679 C C . VAL B 1 343 ? 80.703 84.709 54.944 1.00 118.96 343 VAL B C 1
ATOM 5680 O O . VAL B 1 343 ? 80.729 84.081 53.886 1.00 118.96 343 VAL B O 1
ATOM 5684 N N . LEU B 1 344 ? 81.042 85.991 55.024 1.00 123.67 344 LEU B N 1
ATOM 5685 C CA . LEU B 1 344 ? 81.419 86.729 53.826 1.00 123.67 344 LEU B CA 1
ATOM 5686 C C . LEU B 1 344 ? 82.668 86.136 53.198 1.00 123.67 344 LEU B C 1
ATOM 5687 O O . LEU B 1 344 ? 82.739 85.983 51.980 1.00 123.67 344 LEU B O 1
ATOM 5692 N N . ALA B 1 345 ? 83.649 85.791 54.024 1.00 125.72 345 ALA B N 1
ATOM 5693 C CA . ALA B 1 345 ? 84.871 85.184 53.510 1.00 125.72 345 ALA B CA 1
ATOM 5694 C C . ALA B 1 345 ? 84.599 83.832 52.867 1.00 125.72 345 ALA B C 1
ATOM 5695 O O . ALA B 1 345 ? 85.144 83.525 51.807 1.00 125.72 345 ALA B O 1
ATOM 5697 N N . ALA B 1 346 ? 83.757 83.022 53.502 1.00 126.69 346 ALA B N 1
ATOM 5698 C CA . ALA B 1 346 ? 83.431 81.709 52.956 1.00 126.69 346 ALA B CA 1
ATOM 5699 C C . ALA B 1 346 ? 82.710 81.835 51.627 1.00 126.69 346 ALA B C 1
ATOM 5700 O O . ALA B 1 346 ? 83.007 81.102 50.684 1.00 126.69 346 ALA B O 1
ATOM 5702 N N . GLY B 1 347 ? 81.763 82.765 51.544 1.00 130.40 347 GLY B N 1
ATOM 5703 C CA . GLY B 1 347 ? 81.058 82.985 50.296 1.00 130.40 347 GLY B CA 1
ATOM 5704 C C . GLY B 1 347 ? 82.010 83.483 49.236 1.00 130.40 347 GLY B C 1
ATOM 5705 O O . GLY B 1 347 ? 81.942 83.060 48.083 1.00 130.40 347 GLY B O 1
ATOM 5706 N N . GLY B 1 348 ? 82.903 84.389 49.620 1.00 131.70 348 GLY B N 1
ATOM 5707 C CA . GLY B 1 348 ? 83.859 84.937 48.677 1.00 131.70 348 GLY B CA 1
ATOM 5708 C C . GLY B 1 348 ? 83.249 86.019 47.812 1.00 131.70 348 GLY B C 1
ATOM 5709 O O . GLY B 1 348 ? 83.885 86.487 46.868 1.00 131.70 348 GLY B O 1
ATOM 5710 N N . GLY B 1 349 ? 82.015 86.415 48.114 1.00 131.89 349 GLY B N 1
ATOM 5711 C CA . GLY B 1 349 ? 81.347 87.408 47.295 1.00 131.89 349 GLY B CA 1
ATOM 5712 C C . GLY B 1 349 ? 82.050 88.745 47.315 1.00 131.89 349 GLY B C 1
ATOM 5713 O O . GLY B 1 349 ? 82.240 89.353 46.263 1.00 131.89 349 GLY B O 1
ATOM 5714 N N . ALA B 1 350 ? 82.444 89.217 48.495 1.00 132.64 350 ALA B N 1
ATOM 5715 C CA . ALA B 1 350 ? 83.222 90.448 48.551 1.00 132.64 350 ALA B CA 1
ATOM 5716 C C . ALA B 1 350 ? 84.558 90.175 47.900 1.00 132.64 350 ALA B C 1
ATOM 5717 O O . ALA B 1 350 ? 85.042 90.974 47.098 1.00 132.64 350 ALA B O 1
ATOM 5719 N N . GLY B 1 351 ? 85.163 89.043 48.244 1.00 131.89 351 GLY B N 1
ATOM 5720 C CA . GLY B 1 351 ? 86.424 88.654 47.637 1.00 131.89 351 GLY B CA 1
ATOM 5721 C C . GLY B 1 351 ? 87.628 89.383 48.190 1.00 131.89 351 GLY B C 1
ATOM 5722 O O . GLY B 1 351 ? 88.748 89.135 47.742 1.00 131.89 351 GLY B O 1
ATOM 5723 N N . GLU B 1 352 ? 87.422 90.266 49.166 1.00 131.82 352 GLU B N 1
ATOM 5724 C CA . GLU B 1 352 ? 88.533 91.066 49.669 1.00 131.82 352 GLU B CA 1
ATOM 5725 C C . GLU B 1 352 ? 88.337 91.640 51.062 1.00 131.82 352 GLU B C 1
ATOM 5726 O O . GLU B 1 352 ? 87.202 91.750 51.526 1.00 131.82 352 GLU B O 1
ATOM 5732 N N . ALA B 1 353 ? 89.430 92.006 51.727 1.00 125.85 353 ALA B N 1
ATOM 5733 C CA . ALA B 1 353 ? 89.358 92.671 53.038 1.00 125.85 353 ALA B CA 1
ATOM 5734 C C . ALA B 1 353 ? 88.511 92.090 54.170 1.00 125.85 353 ALA B C 1
ATOM 5735 O O . ALA B 1 353 ? 88.285 92.783 55.163 1.00 125.85 353 ALA B O 1
ATOM 5737 N N . ALA B 1 354 ? 88.041 90.851 54.062 1.00 122.39 354 ALA B N 1
ATOM 5738 C CA . ALA B 1 354 ? 87.323 90.294 55.206 1.00 122.39 354 ALA B CA 1
ATOM 5739 C C . ALA B 1 354 ? 88.309 90.042 56.321 1.00 122.39 354 ALA B C 1
ATOM 5740 O O . ALA B 1 354 ? 88.009 90.281 57.486 1.00 122.39 354 ALA B O 1
ATOM 5742 N N . ILE B 1 355 ? 89.504 89.583 55.967 1.00 117.71 355 ILE B N 1
ATOM 5743 C CA . ILE B 1 355 ? 90.537 89.333 56.965 1.00 117.71 355 ILE B CA 1
ATOM 5744 C C . ILE B 1 355 ? 90.905 90.635 57.661 1.00 117.71 355 ILE B C 1
ATOM 5745 O O . ILE B 1 355 ? 91.108 90.665 58.879 1.00 117.71 355 ILE B O 1
ATOM 5750 N N . LEU B 1 356 ? 91.020 91.707 56.881 1.00 117.64 356 LEU B N 1
ATOM 5751 C CA . LEU B 1 356 ? 91.386 93.005 57.441 1.00 117.64 356 LEU B CA 1
ATOM 5752 C C . LEU B 1 356 ? 90.420 93.400 58.539 1.00 117.64 356 LEU B C 1
ATOM 5753 O O . LEU B 1 356 ? 90.841 93.737 59.635 1.00 117.64 356 LEU B O 1
ATOM 5758 N N . LEU B 1 357 ? 89.127 93.362 58.246 1.00 109.41 357 LEU B N 1
ATOM 5759 C CA . LEU B 1 357 ? 88.110 93.699 59.240 1.00 109.41 357 LEU B CA 1
ATOM 5760 C C . LEU B 1 357 ? 88.082 92.729 60.414 1.00 109.41 357 LEU B C 1
ATOM 5761 O O . LEU B 1 357 ? 87.792 93.128 61.541 1.00 109.41 357 LEU B O 1
ATOM 5766 N N . TRP B 1 358 ? 88.411 91.467 60.159 1.00 103.55 358 TRP B N 1
ATOM 5767 C CA . TRP B 1 358 ? 88.340 90.437 61.200 1.00 103.55 358 TRP B CA 1
ATOM 5768 C C . TRP B 1 358 ? 89.169 90.694 62.450 1.00 103.55 358 TRP B C 1
ATOM 5769 O O . TRP B 1 358 ? 88.661 90.560 63.559 1.00 103.55 358 TRP B O 1
ATOM 5780 N N . THR B 1 359 ? 90.438 91.050 62.284 1.00 98.06 359 THR B N 1
ATOM 5781 C CA . THR B 1 359 ? 91.321 91.247 63.441 1.00 98.06 359 THR B CA 1
ATOM 5782 C C . THR B 1 359 ? 90.848 92.312 64.449 1.00 98.06 359 THR B C 1
ATOM 5783 O O . THR B 1 359 ? 90.831 92.049 65.651 1.00 98.06 359 THR B O 1
ATOM 5787 N N . PRO B 1 360 ? 90.448 93.509 63.976 1.00 96.21 360 PRO B N 1
ATOM 5788 C CA . PRO B 1 360 ? 89.933 94.462 64.966 1.00 96.21 360 PRO B CA 1
ATOM 5789 C C . PRO B 1 360 ? 88.692 93.947 65.681 1.00 96.21 360 PRO B C 1
ATOM 5790 O O . PRO B 1 360 ? 88.554 94.174 66.878 1.00 96.21 360 PRO B O 1
ATOM 5794 N N . SER B 1 361 ? 87.795 93.285 64.960 1.00 92.97 361 SER B N 1
ATOM 5795 C CA . SER B 1 361 ? 86.596 92.737 65.576 1.00 92.97 361 SER B CA 1
ATOM 5796 C C . SER B 1 361 ? 86.949 91.765 66.697 1.00 92.97 361 SER B C 1
ATOM 5797 O O . SER B 1 361 ? 86.276 91.744 67.725 1.00 92.97 361 SER B O 1
ATOM 5800 N N . VAL B 1 362 ? 87.992 90.960 66.513 1.00 85.92 362 VAL B N 1
ATOM 5801 C CA . VAL B 1 362 ? 88.436 90.063 67.577 1.00 85.92 362 VAL B CA 1
ATOM 5802 C C . VAL B 1 362 ? 88.881 90.894 68.769 1.00 85.92 362 VAL B C 1
ATOM 5803 O O . VAL B 1 362 ? 88.497 90.618 69.903 1.00 85.92 362 VAL B O 1
ATOM 5807 N N . GLY B 1 363 ? 89.683 91.923 68.513 1.00 80.18 363 GLY B N 1
ATOM 5808 C CA . GLY B 1 363 ? 90.175 92.762 69.589 1.00 80.18 363 GLY B CA 1
ATOM 5809 C C . GLY B 1 363 ? 89.042 93.396 70.360 1.00 80.18 363 GLY B C 1
ATOM 5810 O O . GLY B 1 363 ? 89.097 93.480 71.582 1.00 80.18 363 GLY B O 1
ATOM 5811 N N . LEU B 1 364 ? 88.010 93.844 69.656 1.00 76.50 364 LEU B N 1
ATOM 5812 C CA . LEU B 1 364 ? 86.855 94.431 70.319 1.00 76.50 364 LEU B CA 1
ATOM 5813 C C . LEU B 1 364 ? 86.303 93.469 71.355 1.00 76.50 364 LEU B C 1
ATOM 5814 O O . LEU B 1 364 ? 86.006 93.870 72.477 1.00 76.50 364 LEU B O 1
ATOM 5819 N N . VAL B 1 365 ? 86.176 92.198 70.991 1.00 74.13 365 VAL B N 1
ATOM 5820 C CA . VAL B 1 365 ? 85.603 91.225 71.908 1.00 74.13 365 VAL B CA 1
ATOM 5821 C C . VAL B 1 365 ? 86.500 91.060 73.126 1.00 74.13 365 VAL B C 1
ATOM 5822 O O . VAL B 1 365 ? 86.020 91.043 74.259 1.00 74.13 365 VAL B O 1
ATOM 5826 N N . LEU B 1 366 ? 87.809 90.981 72.902 1.00 70.70 366 LEU B N 1
ATOM 5827 C CA . LEU B 1 366 ? 88.739 90.804 74.010 1.00 70.70 366 LEU B CA 1
ATOM 5828 C C . LEU B 1 366 ? 88.718 91.979 74.970 1.00 70.70 366 LEU B C 1
ATOM 5829 O O . LEU B 1 366 ? 88.702 91.791 76.184 1.00 70.70 366 LEU B O 1
ATOM 5834 N N . TRP B 1 367 ? 88.719 93.193 74.434 1.00 70.00 367 TRP B N 1
ATOM 5835 C CA . TRP B 1 367 ? 88.662 94.379 75.281 1.00 70.00 367 TRP B CA 1
ATOM 5836 C C . TRP B 1 367 ? 87.351 94.532 76.039 1.00 70.00 367 TRP B C 1
ATOM 5837 O O . TRP B 1 367 ? 87.348 94.930 77.200 1.00 70.00 367 TRP B O 1
ATOM 5848 N N . ALA B 1 368 ? 86.238 94.223 75.383 1.00 60.89 368 ALA B N 1
ATOM 5849 C CA . ALA B 1 368 ? 84.942 94.321 76.038 1.00 60.89 368 ALA B CA 1
ATOM 5850 C C . ALA B 1 368 ? 84.848 93.278 77.132 1.00 60.89 368 ALA B C 1
ATOM 5851 O O . ALA B 1 368 ? 84.169 93.492 78.132 1.00 60.89 368 ALA B O 1
ATOM 5853 N N . GLY B 1 369 ? 85.521 92.148 76.950 1.00 56.31 369 GLY B N 1
ATOM 5854 C CA . GLY B 1 369 ? 85.542 91.128 77.981 1.00 56.31 369 GLY B CA 1
ATOM 5855 C C . GLY B 1 369 ? 86.318 91.570 79.201 1.00 56.31 369 GLY B C 1
ATOM 5856 O O . GLY B 1 369 ? 85.890 91.325 80.323 1.00 56.31 369 GLY B O 1
ATOM 5857 N N . ALA B 1 370 ? 87.455 92.228 78.995 1.00 52.46 370 ALA B N 1
ATOM 5858 C CA . ALA B 1 370 ? 88.235 92.738 80.118 1.00 52.46 370 ALA B CA 1
ATOM 5859 C C . ALA B 1 370 ? 87.444 93.784 80.882 1.00 52.46 370 ALA B C 1
ATOM 5860 O O . ALA B 1 370 ? 87.460 93.802 82.112 1.00 52.46 370 ALA B O 1
ATOM 5862 N N . PHE B 1 371 ? 86.743 94.652 80.162 1.00 48.88 371 PHE B N 1
ATOM 5863 C CA . PHE B 1 371 ? 85.925 95.680 80.795 1.00 48.88 371 PHE B CA 1
ATOM 5864 C C . PHE B 1 371 ? 84.826 95.023 81.613 1.00 48.88 371 PHE B C 1
ATOM 5865 O O . PHE B 1 371 ? 84.547 95.441 82.737 1.00 48.88 371 PHE B O 1
ATOM 5873 N N . TYR B 1 372 ? 84.213 93.981 81.065 1.00 48.34 372 TYR B N 1
ATOM 5874 C CA . TYR B 1 372 ? 83.150 93.278 81.770 1.00 48.34 372 TYR B CA 1
ATOM 5875 C C . TYR B 1 372 ? 83.654 92.635 83.047 1.00 48.34 372 TYR B C 1
ATOM 5876 O O . TYR B 1 372 ? 83.015 92.740 84.089 1.00 48.34 372 TYR B O 1
ATOM 5885 N N . LEU B 1 373 ? 84.814 91.994 82.981 1.00 44.18 373 LEU B N 1
ATOM 5886 C CA . LEU B 1 373 ? 85.368 91.330 84.154 1.00 44.18 373 LEU B CA 1
ATOM 5887 C C . LEU B 1 373 ? 85.698 92.321 85.253 1.00 44.18 373 LEU B C 1
ATOM 5888 O O . LEU B 1 373 ? 85.455 92.054 86.428 1.00 44.18 373 LEU B O 1
ATOM 5893 N N . PHE B 1 374 ? 86.241 93.472 84.875 1.00 42.65 374 PHE B N 1
ATOM 5894 C CA . PHE B 1 374 ? 86.579 94.478 85.863 1.00 42.65 374 PHE B CA 1
ATOM 5895 C C . PHE B 1 374 ? 85.328 94.953 86.581 1.00 42.65 374 PHE B C 1
ATOM 5896 O O . PHE B 1 374 ? 85.326 95.095 87.801 1.00 42.65 374 PHE B O 1
ATOM 5904 N N . HIS B 1 375 ? 84.259 95.189 85.834 1.00 42.55 375 HIS B N 1
ATOM 5905 C CA . HIS B 1 375 ? 82.999 95.602 86.448 1.00 42.55 375 HIS B CA 1
ATOM 5906 C C . HIS B 1 375 ? 82.347 94.554 87.343 1.00 42.55 375 HIS B C 1
ATOM 5907 O O . HIS B 1 375 ? 81.763 94.899 88.363 1.00 42.55 375 HIS B O 1
ATOM 5914 N N . VAL B 1 376 ? 82.428 93.281 86.969 1.00 40.84 376 VAL B N 1
ATOM 5915 C CA . VAL B 1 376 ? 81.898 92.225 87.829 1.00 40.84 376 VAL B CA 1
ATOM 5916 C C . VAL B 1 376 ? 82.660 92.231 89.145 1.00 40.84 376 VAL B C 1
ATOM 5917 O O . VAL B 1 376 ? 82.062 92.122 90.218 1.00 40.84 376 VAL B O 1
ATOM 5921 N N . GLN B 1 377 ? 83.974 92.405 89.078 1.00 41.56 377 GLN B N 1
ATOM 5922 C CA . GLN B 1 377 ? 84.781 92.478 90.289 1.00 41.56 377 GLN B CA 1
ATOM 5923 C C . GLN B 1 377 ? 84.378 93.686 91.123 1.00 41.56 377 GLN B C 1
ATOM 5924 O O . GLN B 1 377 ? 84.332 93.610 92.348 1.00 41.56 377 GLN B O 1
ATOM 5930 N N . GLU B 1 378 ? 84.084 94.803 90.466 1.00 42.28 378 GLU B N 1
ATOM 5931 C CA . GLU B 1 378 ? 83.673 96.010 91.177 1.00 42.28 378 GLU B CA 1
ATOM 5932 C C . GLU B 1 378 ? 82.375 95.798 91.948 1.00 42.28 378 GLU B C 1
ATOM 5933 O O . GLU B 1 378 ? 82.242 96.264 93.073 1.00 42.28 378 GLU B O 1
ATOM 5939 N N . VAL B 1 379 ? 81.422 95.082 91.357 1.00 41.16 379 VAL B N 1
ATOM 5940 C CA . VAL B 1 379 ? 80.167 94.800 92.046 1.00 41.16 379 VAL B CA 1
ATOM 5941 C C . VAL B 1 379 ? 80.438 93.987 93.305 1.00 41.16 379 VAL B C 1
ATOM 5942 O O . VAL B 1 379 ? 79.880 94.272 94.364 1.00 41.16 379 VAL B O 1
ATOM 5946 N N . ASN B 1 380 ? 81.321 92.998 93.207 1.00 39.24 380 ASN B N 1
ATOM 5947 C CA . ASN B 1 380 ? 81.673 92.196 94.374 1.00 39.24 380 ASN B CA 1
ATOM 5948 C C . ASN B 1 380 ? 82.339 93.043 95.444 1.00 39.24 380 ASN B C 1
ATOM 5949 O O . ASN B 1 380 ? 82.066 92.872 96.631 1.00 39.24 380 ASN B O 1
ATOM 5954 N N . GLY B 1 381 ? 83.215 93.954 95.038 1.00 38.44 381 GLY B N 1
ATOM 5955 C CA . GLY B 1 381 ? 83.863 94.839 95.989 1.00 38.44 381 GLY B CA 1
ATOM 5956 C C . GLY B 1 381 ? 82.895 95.757 96.698 1.00 38.44 381 GLY B C 1
ATOM 5957 O O . GLY B 1 381 ? 83.017 95.978 97.901 1.00 38.44 381 GLY B O 1
ATOM 5958 N N . LEU B 1 382 ? 81.937 96.311 95.964 1.00 38.94 382 LEU B N 1
ATOM 5959 C CA . LEU B 1 382 ? 80.922 97.164 96.571 1.00 38.94 382 LEU B CA 1
ATOM 5960 C C . LEU B 1 382 ? 80.063 96.373 97.537 1.00 38.94 382 LEU B C 1
ATOM 5961 O O . LEU B 1 382 ? 79.690 96.876 98.593 1.00 38.94 382 LEU B O 1
ATOM 5966 N N . TYR B 1 383 ? 79.762 95.127 97.187 1.00 44.92 383 TYR B N 1
ATOM 5967 C CA . TYR B 1 383 ? 78.943 94.277 98.048 1.00 44.92 383 TYR B CA 1
ATOM 5968 C C . TYR B 1 383 ? 79.601 94.018 99.388 1.00 44.92 383 TYR B C 1
ATOM 5969 O O . TYR B 1 383 ? 78.927 93.988 100.408 1.00 44.92 383 TYR B O 1
ATOM 5978 N N . ARG B 1 384 ? 80.916 93.845 99.399 1.00 40.83 384 ARG B N 1
ATOM 5979 C CA . ARG B 1 384 ? 81.604 93.519 100.641 1.00 40.83 384 ARG B CA 1
ATOM 5980 C C . ARG B 1 384 ? 81.432 94.628 101.667 1.00 40.83 384 ARG B C 1
ATOM 5981 O O . ARG B 1 384 ? 81.172 94.360 102.837 1.00 40.83 384 ARG B O 1
ATOM 5989 N N . ALA B 1 385 ? 81.542 95.874 101.228 1.00 40.94 385 ALA B N 1
ATOM 5990 C CA . ALA B 1 385 ? 81.401 96.997 102.140 1.00 40.94 385 ALA B CA 1
ATOM 5991 C C . ALA B 1 385 ? 79.955 97.152 102.565 1.00 40.94 385 ALA B C 1
ATOM 5992 O O . ALA B 1 385 ? 79.675 97.401 103.734 1.00 40.94 385 ALA B O 1
ATOM 5994 N N . GLN B 1 386 ? 79.034 96.997 101.622 1.00 44.59 386 GLN B N 1
ATOM 5995 C CA . GLN B 1 386 ? 77.617 97.150 101.919 1.00 44.59 386 GLN B CA 1
ATOM 5996 C C . GLN B 1 386 ? 77.122 96.089 102.888 1.00 44.59 386 GLN B C 1
ATOM 5997 O O . GLN B 1 386 ? 76.345 96.384 103.788 1.00 44.59 386 GLN B O 1
ATOM 6003 N N . ALA B 1 387 ? 77.570 94.850 102.709 1.00 43.59 387 ALA B N 1
ATOM 6004 C CA . ALA B 1 387 ? 77.148 93.764 103.585 1.00 43.59 387 ALA B CA 1
ATOM 6005 C C . ALA B 1 387 ? 77.603 93.975 105.017 1.00 43.59 387 ALA B C 1
ATOM 6006 O O . ALA B 1 387 ? 76.846 93.726 105.949 1.00 43.59 387 ALA B O 1
ATOM 6008 N N . GLU B 1 388 ? 78.838 94.427 105.199 1.00 43.87 388 GLU B N 1
ATOM 6009 C CA . GLU B 1 388 ? 79.323 94.711 106.543 1.00 43.87 388 GLU B CA 1
ATOM 6010 C C . GLU B 1 388 ? 78.537 95.849 107.181 1.00 43.87 388 GLU B C 1
ATOM 6011 O O . GLU B 1 388 ? 78.193 95.780 108.358 1.00 43.87 388 GLU B O 1
ATOM 6017 N N . LEU B 1 389 ? 78.239 96.891 106.409 1.00 45.00 389 LEU B N 1
ATOM 6018 C CA . LEU B 1 389 ? 77.449 98.003 106.929 1.00 45.00 389 LEU B CA 1
ATOM 6019 C C . LEU B 1 389 ? 76.058 97.542 107.313 1.00 45.00 389 LEU B C 1
ATOM 6020 O O . LEU B 1 389 ? 75.538 97.937 108.350 1.00 45.00 389 LEU B O 1
ATOM 6025 N N . GLN B 1 390 ? 75.455 96.698 106.485 1.00 51.59 390 GLN B N 1
ATOM 6026 C CA . GLN B 1 390 ? 74.118 96.191 106.766 1.00 51.59 390 GLN B CA 1
ATOM 6027 C C . GLN B 1 390 ? 74.114 95.369 108.037 1.00 51.59 390 GLN B C 1
ATOM 6028 O O . GLN B 1 390 ? 73.183 95.453 108.833 1.00 51.59 390 GLN B O 1
ATOM 6034 N N . HIS B 1 391 ? 75.155 94.567 108.226 1.00 48.38 391 HIS B N 1
ATOM 6035 C CA . HIS B 1 391 ? 75.263 93.743 109.425 1.00 48.38 391 HIS B CA 1
ATOM 6036 C C . HIS B 1 391 ? 75.257 94.618 110.663 1.00 48.38 391 HIS B C 1
ATOM 6037 O O . HIS B 1 391 ? 74.511 94.360 111.606 1.00 48.38 391 HIS B O 1
ATOM 6044 N N . VAL B 1 392 ? 76.071 95.666 110.656 1.00 50.73 392 VAL B N 1
ATOM 6045 C CA . VAL B 1 392 ? 76.146 96.560 111.804 1.00 50.73 392 VAL B CA 1
ATOM 6046 C C . VAL B 1 392 ? 74.805 97.234 112.044 1.00 50.73 392 VAL B C 1
ATOM 6047 O O . VAL B 1 392 ? 74.339 97.319 113.183 1.00 50.73 392 VAL B O 1
ATOM 6051 N N . LEU B 1 393 ? 74.157 97.671 110.972 1.00 58.34 393 LEU B N 1
ATOM 6052 C CA . LEU B 1 393 ? 72.869 98.333 111.105 1.00 58.34 393 LEU B CA 1
ATOM 6053 C C . LEU B 1 393 ? 71.842 97.389 111.702 1.00 58.34 393 LEU B C 1
ATOM 6054 O O . LEU B 1 393 ? 71.059 97.785 112.557 1.00 58.34 393 LEU B O 1
ATOM 6059 N N . GLY B 1 394 ? 71.852 96.135 111.266 1.00 62.17 394 GLY B N 1
ATOM 6060 C CA . GLY B 1 394 ? 70.904 95.165 111.778 1.00 62.17 394 GLY B CA 1
ATOM 6061 C C . GLY B 1 394 ? 71.072 94.914 113.260 1.00 62.17 394 GLY B C 1
ATOM 6062 O O . GLY B 1 394 ? 70.088 94.838 113.990 1.00 62.17 394 GLY B O 1
ATOM 6063 N N . ARG B 1 395 ? 72.315 94.807 113.716 1.00 63.56 395 ARG B N 1
ATOM 6064 C CA . ARG B 1 395 ? 72.575 94.598 115.136 1.00 63.56 395 ARG B CA 1
ATOM 6065 C C . ARG B 1 395 ? 72.095 95.783 115.948 1.00 63.56 395 ARG B C 1
ATOM 6066 O O . ARG B 1 395 ? 71.549 95.614 117.036 1.00 63.56 395 ARG B O 1
ATOM 6074 N N . ALA B 1 396 ? 72.309 96.986 115.432 1.00 73.45 396 ALA B N 1
ATOM 6075 C CA . ALA B 1 396 ? 71.858 98.185 116.126 1.00 73.45 396 ALA B CA 1
ATOM 6076 C C . ALA B 1 396 ? 70.347 98.205 116.250 1.00 73.45 396 ALA B C 1
ATOM 6077 O O . ALA B 1 396 ? 69.813 98.596 117.282 1.00 73.45 396 ALA B O 1
ATOM 6079 N N . ARG B 1 397 ? 69.650 97.790 115.196 1.00 80.37 397 ARG B N 1
ATOM 6080 C CA . ARG B 1 397 ? 68.195 97.726 115.246 1.00 80.37 397 ARG B CA 1
ATOM 6081 C C . ARG B 1 397 ? 67.732 96.727 116.294 1.00 80.37 397 ARG B C 1
ATOM 6082 O O . ARG B 1 397 ? 66.758 96.974 116.999 1.00 80.37 397 ARG B O 1
ATOM 6090 N N . GLU B 1 398 ? 68.422 95.595 116.397 1.00 83.91 398 GLU B N 1
ATOM 6091 C CA . GLU B 1 398 ? 68.074 94.608 117.412 1.00 83.91 398 GLU B CA 1
ATOM 6092 C C . GLU B 1 398 ? 68.253 95.190 118.804 1.00 83.91 398 GLU B C 1
ATOM 6093 O O . GLU B 1 398 ? 67.414 94.982 119.678 1.00 83.91 398 GLU B O 1
ATOM 6099 N N . ALA B 1 399 ? 69.339 95.927 119.015 1.00 88.58 399 ALA B N 1
ATOM 6100 C CA . ALA B 1 399 ? 69.570 96.562 120.307 1.00 88.58 399 ALA B CA 1
ATOM 6101 C C . ALA B 1 399 ? 68.489 97.590 120.597 1.00 88.58 399 ALA B C 1
ATOM 6102 O O . ALA B 1 399 ? 68.016 97.696 121.727 1.00 88.58 399 ALA B O 1
ATOM 6104 N N . GLN B 1 400 ? 68.095 98.345 119.577 1.00 90.83 400 GLN B N 1
ATOM 6105 C CA . GLN B 1 400 ? 67.057 99.357 119.747 1.00 90.83 400 GLN B CA 1
ATOM 6106 C C . GLN B 1 400 ? 65.741 98.710 120.145 1.00 90.83 400 GLN B C 1
ATOM 6107 O O . GLN B 1 400 ? 65.028 99.220 121.008 1.00 90.83 400 GLN B O 1
ATOM 6113 N N . ASP B 1 401 ? 65.424 97.575 119.532 1.00 93.80 401 ASP B N 1
ATOM 6114 C CA . ASP B 1 401 ? 64.186 96.874 119.851 1.00 93.80 401 ASP B CA 1
ATOM 6115 C C . ASP B 1 401 ? 64.420 95.818 120.927 1.00 93.80 401 ASP B C 1
ATOM 6116 O O . ASP B 1 401 ? 65.207 96.018 121.853 1.00 93.80 401 ASP B O 1
#

B-factor: mean 62.46, std 21.99, range [26.9, 132.64]

Secondary structure (DSSP, 8-state):
---EEEEEEEEEEEEE-TTTSTTHHHHHHHHHHHHHHH--SEEEEEEE--HHHHHHHHHHTTTT--EEEEE--TTT---EEEEESS---EEEEEE-S----TT-TTT-GGGG--EEEEEEEEETTEEEEEEEEEPPP---SSS-SSHHHHHHHHHHHHHHHHHHTTT-SEEEEEEE--S-TTSHHHHHHHHHH--EEHHHH-SEEESSGGG-SB-SSSSSS-TTTTSS-TT-B--EEEEEEE-TTEEEEEEEEEE-TTS-TTSSS-SSSS--EEEEEEEEE----HHHHHHHHHHHHHHHHHHHHHHHHHHHHHHHHHHHHHHHHHHHHHTSS-SSHHHHHHHHHHHHHHHHHHHHHHHHHHHHHHHHHHHHHHHHHHHHHHH-/---EEEEEEEEEEEEE-TTTSTTHHHHHHHHHHHHHHH--SEEEEEEE--HHHHHHHHHHTTTT--EEEEE--TTT---EEEEESS---EEEEEE-S----TT-TTT-GGGG--EEEEEEEEETTEEEEEEEEEPPP---SSS-SSHHHHHHHHHHHHHHHHHHTTT-SEEEEEEE--S-TTSHHHHHHHHHH--EEHHHH-SEEESSGGG-SB-SSSSSS-TTTTSS-TT-B--EEEEEEE-TTEEEEEEEEEE-TTS-TTSSS-SSSS--EEEEEEEEE----HHHHHHHHHHHHHHHHHHHHHHHHHHHHHHHHHHHHHHHHHHHHHTSS-SSHHHHHHHHHHHHHHHHHHHHHHHHHHHHHHHHHHHHHHHHHHHHHHH-

InterPro domains:
  IPR005135 Endonuclease/exonuclease/phosphatase [PF03372] (14-272)
  IPR036691 Endonuclease/exonuclease/phosphatase superfamily [G3DSA:3.60.10.10] (6-279)
  IPR036691 Endonuclease/exonuclease/phosphatase superfamily [SSF56219] (7-279)
  IPR038772 Sphingomyelinase C/Sphingomyelin phosphodiesterase 2-like [PTHR16320] (7-243)

Nearest PDB structures (foldseek):
  8j2f-assembly1_B  TM=1.003E+00  e=1.437E-83  Homo sapiens
  3i5v-assembly2_B  TM=7.676E-01  e=5.732E-15  Staphylococcus aureus subsp. aureus RN4220
  6rvz-assembly1_A  TM=5.981E-01  e=3.246E-11  Homo sapiens
  1h8h-assembly1_G  TM=7.329E-01  e=6.311E-01  Bos taurus
  6h2d-assembly1_P  TM=7.146E-01  e=7.906E+00  Aeromonas hydrophila subsp. hydrophila AL09-71

Sequence (768 aa):
PNFSLRLRIFNLNCWGIPYLSKHRADRMRRLGDFLNQESFDLALLEEVWSEQDFQYLRQKLSPTYPAAHHFRSGIIGSGLCVFSKHPIQELTQHIYTLNGYPYMIHHGDWFSGKAVGLLVLHLSGMVLNAYVTHLHAEYNRQKDIYLAHRVAQAWELAQFIHHTSKKADVVLLCGDLNMHPEDLGCCLLKEWTGLHDAYLETRDFKGSEEGNTMVPKNCYVSQQELKPFPFGVRIDYVLYKAVSGFYISCKSFETTTGFDPHRGTPLSDHEALMATLFVRHSSPLMCVLKEAWTELGLGMAQARWWATFASYVIGLGLLLLALLCVLAAGGGAGEAAILLWTPSVGLVLWAGAFYLFHVQEVNGLYRAQAELQHVLGRAREAQDPNFSLRLRIFNLNCWGIPYLSKHRADRMRRLGDFLNQESFDLALLEEVWSEQDFQYLRQKLSPTYPAAHHFRSGIIGSGLCVFSKHPIQELTQHIYTLNGYPYMIHHGDWFSGKAVGLLVLHLSGMVLNAYVTHLHAEYNRQKDIYLAHRVAQAWELAQFIHHTSKKADVVLLCGDLNMHPEDLGCCLLKEWTGLHDAYLETRDFKGSEEGNTMVPKNCYVSQQELKPFPFGVRIDYVLYKAVSGFYISCKSFETTTGFDPHRGTPLSDHEALMATLFVRHSSPLMCVLKEAWTELGLGMAQARWWATFASYVIGLGLLLLALLCVLAAGGGAGEAAILLWTPSVGLVLWAGAFYLFHVQEVNGLYRAQAELQHVLGRAREAQD

Organism: Homo sapiens (NCBI:txid9606)